Protein AF-0000000084727327 (afdb_homodimer)

Structure (mmCIF, N/CA/C/O backbone):
data_AF-0000000084727327-model_v1
#
loop_
_entity.id
_entity.type
_entity.pdbx_description
1 polymer 'acetate--CoA ligase'
#
loop_
_atom_site.group_PDB
_atom_site.id
_atom_site.type_symbol
_atom_site.label_atom_id
_atom_site.label_alt_id
_atom_site.label_comp_id
_atom_site.label_asym_id
_atom_site.label_entity_id
_atom_site.label_seq_id
_atom_site.pdbx_PDB_ins_code
_atom_site.Cartn_x
_atom_site.Cartn_y
_atom_site.Cartn_z
_atom_site.occupancy
_atom_site.B_iso_or_equiv
_atom_site.auth_seq_id
_atom_site.auth_comp_id
_atom_site.auth_asym_id
_atom_site.auth_atom_id
_atom_site.pdbx_PDB_model_num
ATOM 1 N N . MET A 1 1 ? -30.969 -32.688 -21.969 1 26.48 1 MET A N 1
ATOM 2 C CA . MET A 1 1 ? -30.719 -31.281 -22.281 1 26.48 1 MET A CA 1
ATOM 3 C C . MET A 1 1 ? -29.219 -30.969 -22.25 1 26.48 1 MET A C 1
ATOM 5 O O . MET A 1 1 ? -28.828 -29.812 -22.312 1 26.48 1 MET A O 1
ATOM 9 N N . THR A 1 2 ? -28.391 -31.812 -21.656 1 33.31 2 THR A N 1
ATOM 10 C CA . THR A 1 2 ? -27.016 -31.766 -21.156 1 33.31 2 THR A CA 1
ATOM 11 C C . THR A 1 2 ? -26.031 -31.672 -22.312 1 33.31 2 THR A C 1
ATOM 13 O O . THR A 1 2 ? -24.938 -31.125 -22.172 1 33.31 2 THR A O 1
ATOM 16 N N . GLY A 1 3 ? -26.312 -32.344 -23.406 1 40.28 3 GLY A N 1
ATOM 17 C CA . GLY A 1 3 ? -25.531 -32.406 -24.625 1 40.28 3 GLY A CA 1
ATOM 18 C C . GLY A 1 3 ? -25.484 -31.078 -25.375 1 40.28 3 GLY A C 1
ATOM 19 O O . GLY A 1 3 ? -24.688 -30.906 -26.281 1 40.28 3 GLY A O 1
ATOM 20 N N . GLU A 1 4 ? -26.484 -30.375 -25.219 1 42.56 4 GLU A N 1
ATOM 21 C CA . GLU A 1 4 ? -26.797 -29.188 -26.016 1 42.56 4 GLU A CA 1
ATOM 22 C C . GLU A 1 4 ? -25.938 -28 -25.609 1 42.56 4 GLU A C 1
ATOM 24 O O . GLU A 1 4 ? -25.672 -27.109 -26.422 1 42.56 4 GLU A O 1
ATOM 29 N N . TYR A 1 5 ? -25.438 -27.938 -24.406 1 49.84 5 TYR A N 1
ATOM 30 C CA . TYR A 1 5 ? -24.766 -26.766 -23.859 1 49.84 5 TYR A CA 1
ATOM 31 C C . TYR A 1 5 ? -23.312 -26.719 -24.312 1 49.84 5 TYR A C 1
ATOM 33 O O . TYR A 1 5 ? -22.641 -25.688 -24.172 1 49.84 5 TYR A O 1
ATOM 41 N N . ILE A 1 6 ? -22.781 -27.75 -24.859 1 64.31 6 ILE A N 1
ATOM 42 C CA . ILE A 1 6 ? -21.344 -27.812 -25.078 1 64.31 6 ILE A CA 1
ATOM 43 C C . ILE A 1 6 ? -21.016 -27.281 -26.469 1 64.31 6 ILE A C 1
ATOM 45 O O . ILE A 1 6 ? -19.875 -26.906 -26.75 1 64.31 6 ILE A O 1
ATOM 49 N N . ASP A 1 7 ? -22.094 -27.047 -27.266 1 74.69 7 ASP A N 1
ATOM 50 C CA . ASP A 1 7 ? -21.672 -26.797 -28.625 1 74.69 7 ASP A CA 1
ATOM 51 C C . ASP A 1 7 ? -21.859 -25.328 -29 1 74.69 7 ASP A C 1
ATOM 53 O O . ASP A 1 7 ? -21.5 -24.906 -30.109 1 74.69 7 ASP A O 1
ATOM 57 N N . GLU A 1 8 ? -22.312 -24.594 -28 1 87.69 8 GLU A N 1
ATOM 58 C CA . GLU A 1 8 ? -22.531 -23.203 -28.344 1 87.69 8 GLU A CA 1
ATOM 59 C C . GLU A 1 8 ? -21.625 -22.281 -27.531 1 87.69 8 GLU A C 1
ATOM 61 O O . GLU A 1 8 ? -21.266 -22.609 -26.391 1 87.69 8 GLU A O 1
ATOM 66 N N . VAL A 1 9 ? -21.344 -21.125 -28.172 1 94.06 9 VAL A N 1
ATOM 67 C CA . VAL A 1 9 ? -20.594 -20.078 -27.469 1 94.06 9 VAL A CA 1
ATOM 68 C C . VAL A 1 9 ? -21.422 -19.531 -26.312 1 94.06 9 VAL A C 1
ATOM 70 O O . VAL A 1 9 ? -22.578 -19.141 -26.5 1 94.06 9 VAL A O 1
ATOM 73 N N . ALA A 1 10 ? -20.859 -19.578 -25.172 1 95.06 10 ALA A N 1
ATOM 74 C CA . ALA A 1 10 ? -21.594 -19.172 -23.969 1 95.06 10 ALA A CA 1
ATOM 75 C C . ALA A 1 10 ? -21.188 -17.781 -23.516 1 95.06 10 ALA A C 1
ATOM 77 O O . ALA A 1 10 ? -21.891 -17.125 -22.75 1 95.06 10 ALA A O 1
ATOM 78 N N . TYR A 1 11 ? -20.062 -17.25 -23.984 1 96.56 11 TYR A N 1
ATOM 79 C CA . TYR A 1 11 ? -19.562 -15.93 -23.609 1 96.56 11 TYR A CA 1
ATOM 80 C C . TYR A 1 11 ? -18.891 -15.242 -24.781 1 96.56 11 TYR A C 1
ATOM 82 O O . TYR A 1 11 ? -18.078 -15.844 -25.484 1 96.56 11 TYR A O 1
ATOM 90 N N . GLU A 1 12 ? -19.281 -14.039 -25.031 1 97.06 12 GLU A N 1
ATOM 91 C CA . GLU A 1 12 ? -18.656 -13.141 -26 1 97.06 12 GLU A CA 1
ATOM 92 C C . GLU A 1 12 ? -18.266 -11.82 -25.359 1 97.06 12 GLU A C 1
ATOM 94 O O . GLU A 1 12 ? -19.109 -11.086 -24.844 1 97.06 12 GLU A O 1
ATOM 99 N N . PRO A 1 13 ? -17.016 -11.547 -25.344 1 97.5 13 PRO A N 1
ATOM 100 C CA . PRO A 1 13 ? -16.609 -10.281 -24.719 1 97.5 13 PRO A CA 1
ATOM 101 C C . PRO A 1 13 ? -17.141 -9.062 -25.469 1 97.5 13 PRO A C 1
ATOM 103 O O . PRO A 1 13 ? -17.234 -9.094 -26.703 1 97.5 13 PRO A O 1
ATOM 106 N N . SER A 1 14 ? -17.469 -7.988 -24.734 1 97.19 14 SER A N 1
ATOM 107 C CA . SER A 1 14 ? -17.859 -6.738 -25.375 1 97.19 14 SER A CA 1
ATOM 108 C C . SER A 1 14 ? -16.703 -6.102 -26.125 1 97.19 14 SER A C 1
ATOM 110 O O . SER A 1 14 ? -15.531 -6.375 -25.812 1 97.19 14 SER A O 1
ATOM 112 N N . ARG A 1 15 ? -16.984 -5.297 -27.188 1 95.81 15 ARG A N 1
ATOM 113 C CA . ARG A 1 15 ? -15.953 -4.582 -27.922 1 95.81 15 ARG A CA 1
ATOM 114 C C . ARG A 1 15 ? -15.141 -3.684 -27 1 95.81 15 ARG A C 1
ATOM 116 O O . ARG A 1 15 ? -13.922 -3.586 -27.125 1 95.81 15 ARG A O 1
ATOM 123 N N . GLU A 1 16 ? -15.844 -3.078 -26.047 1 97.38 16 GLU A N 1
ATOM 124 C CA . GLU A 1 16 ? -15.195 -2.201 -25.078 1 97.38 16 GLU A CA 1
ATOM 125 C C . GLU A 1 16 ? -14.188 -2.971 -24.234 1 97.38 16 GLU A C 1
ATOM 127 O O . GLU A 1 16 ? -13.062 -2.508 -24.016 1 97.38 16 GLU A O 1
ATOM 132 N N . PHE A 1 17 ? -14.578 -4.062 -23.75 1 97.5 17 PHE A N 1
ATOM 133 C CA . PHE A 1 17 ? -13.68 -4.898 -22.953 1 97.5 17 PHE A CA 1
ATOM 134 C C . PHE A 1 17 ? -12.484 -5.348 -23.797 1 97.5 17 PHE A C 1
ATOM 136 O O . PHE A 1 17 ? -11.336 -5.219 -23.359 1 97.5 17 PHE A O 1
ATOM 143 N N . VAL A 1 18 ? -12.719 -5.809 -25 1 98.06 18 VAL A N 1
ATOM 144 C CA . VAL A 1 18 ? -11.664 -6.293 -25.891 1 98.06 18 VAL A CA 1
ATOM 145 C C . VAL A 1 18 ? -10.625 -5.195 -26.109 1 98.06 18 VAL A C 1
ATOM 147 O O . VAL A 1 18 ? -9.422 -5.438 -25.953 1 98.06 18 VAL A O 1
ATOM 150 N N . GLU A 1 19 ? -11.055 -4.004 -26.344 1 98 19 GLU A N 1
ATOM 151 C CA . GLU A 1 19 ? -10.164 -2.896 -26.672 1 98 19 GLU A CA 1
ATOM 152 C C . GLU A 1 19 ? -9.398 -2.422 -25.438 1 98 19 GLU A C 1
ATOM 154 O O . GLU A 1 19 ? -8.398 -1.703 -25.547 1 98 19 GLU A O 1
ATOM 159 N N . SER A 1 20 ? -9.898 -2.854 -24.281 1 97.88 20 SER A N 1
ATOM 160 C CA . SER A 1 20 ? -9.242 -2.436 -23.047 1 97.88 20 SER A CA 1
ATOM 161 C C . SER A 1 20 ? -8.156 -3.422 -22.641 1 97.88 20 SER A C 1
ATOM 163 O O . SER A 1 20 ? -7.387 -3.156 -21.719 1 97.88 20 SER A O 1
ATOM 165 N N . THR A 1 21 ? -8.039 -4.531 -23.281 1 98.62 21 THR A N 1
ATOM 166 C CA . THR A 1 21 ? -7.176 -5.613 -22.812 1 98.62 21 THR A CA 1
ATOM 167 C C . THR A 1 21 ? -5.73 -5.375 -23.234 1 98.62 21 THR A C 1
ATOM 169 O O . THR A 1 21 ? -5.473 -4.715 -24.25 1 98.62 21 THR A O 1
ATOM 172 N N . ASN A 1 22 ? -4.789 -5.906 -22.5 1 98.75 22 ASN A N 1
ATOM 173 C CA . ASN A 1 22 ? -3.363 -5.848 -22.812 1 98.75 22 ASN A CA 1
ATOM 174 C C . ASN A 1 22 ? -3.055 -6.52 -24.156 1 98.75 22 ASN A C 1
ATOM 176 O O . ASN A 1 22 ? -2.215 -6.039 -24.922 1 98.75 22 ASN A O 1
ATOM 180 N N . VAL A 1 23 ? -3.727 -7.656 -24.406 1 98.62 23 VAL A N 1
ATOM 181 C CA . VAL A 1 23 ? -3.457 -8.398 -25.625 1 98.62 23 VAL A CA 1
ATOM 182 C C . VAL A 1 23 ? -3.896 -7.57 -26.844 1 98.62 23 VAL A C 1
ATOM 184 O O . VAL A 1 23 ? -3.229 -7.57 -27.875 1 98.62 23 VAL A O 1
ATOM 187 N N . TRP A 1 24 ? -5.031 -6.879 -26.734 1 98.44 24 TRP A N 1
ATOM 188 C CA . TRP A 1 24 ? -5.469 -5.988 -27.797 1 98.44 24 TRP A CA 1
ATOM 189 C C . TRP A 1 24 ? -4.43 -4.906 -28.062 1 98.44 24 TRP A C 1
ATOM 191 O O . TRP A 1 24 ? -4.113 -4.613 -29.219 1 98.44 24 TRP A O 1
ATOM 201 N N . GLU A 1 25 ? -3.912 -4.32 -27.047 1 98.56 25 GLU A N 1
ATOM 202 C CA . GLU A 1 25 ? -2.883 -3.297 -27.203 1 98.56 25 GLU A CA 1
ATOM 203 C C . GLU A 1 25 ? -1.65 -3.854 -27.906 1 98.56 25 GLU A C 1
ATOM 205 O O . GLU A 1 25 ? -1.056 -3.178 -28.75 1 98.56 25 GLU A O 1
ATOM 210 N N . PHE A 1 26 ? -1.253 -5.039 -27.484 1 98.31 26 PHE A N 1
ATOM 211 C CA . PHE A 1 26 ? -0.135 -5.703 -28.156 1 98.31 26 PHE A CA 1
ATOM 212 C C . PHE A 1 26 ? -0.417 -5.883 -29.641 1 98.31 26 PHE A C 1
ATOM 214 O O . PHE A 1 26 ? 0.44 -5.602 -30.484 1 98.31 26 PHE A O 1
ATOM 221 N N . MET A 1 27 ? -1.555 -6.367 -30 1 98.19 27 MET A N 1
ATOM 222 C CA . MET A 1 27 ? -1.951 -6.57 -31.391 1 98.19 27 MET A CA 1
ATOM 223 C C . MET A 1 27 ? -1.899 -5.258 -32.156 1 98.19 27 MET A C 1
ATOM 225 O O . MET A 1 27 ? -1.423 -5.219 -33.312 1 98.19 27 MET A O 1
ATOM 229 N N . GLN A 1 28 ? -2.355 -4.152 -31.516 1 98.12 28 GLN A N 1
ATOM 230 C CA . GLN A 1 28 ? -2.297 -2.844 -32.156 1 98.12 28 GLN A CA 1
ATOM 231 C C . GLN A 1 28 ? -0.853 -2.396 -32.375 1 98.12 28 GLN A C 1
ATOM 233 O O . GLN A 1 28 ? -0.509 -1.852 -33.406 1 98.12 28 GLN A O 1
ATOM 238 N N . THR A 1 29 ? -0.053 -2.67 -31.359 1 97.38 29 THR A N 1
ATOM 239 C CA . THR A 1 29 ? 1.346 -2.256 -31.391 1 97.38 29 THR A CA 1
ATOM 240 C C . THR A 1 29 ? 2.074 -2.914 -32.562 1 97.38 29 THR A C 1
ATOM 242 O O . THR A 1 29 ? 2.943 -2.299 -33.188 1 97.38 29 THR A O 1
ATOM 245 N N . TYR A 1 30 ? 1.73 -4.145 -32.906 1 95.25 30 TYR A N 1
ATOM 246 C CA . TYR A 1 30 ? 2.475 -4.887 -33.906 1 95.25 30 TYR A CA 1
ATOM 247 C C . TYR A 1 30 ? 1.617 -5.133 -35.125 1 95.25 30 TYR A C 1
ATOM 249 O O . TYR A 1 30 ? 1.926 -6.008 -35.938 1 95.25 30 TYR A O 1
ATOM 257 N N . ASP A 1 31 ? 0.525 -4.473 -35.281 1 95.44 31 ASP A N 1
ATOM 258 C CA . ASP A 1 31 ? -0.359 -4.496 -36.469 1 95.44 31 ASP A CA 1
ATOM 259 C C . ASP A 1 31 ? -0.875 -5.91 -36.719 1 95.44 31 ASP A C 1
ATOM 261 O O . ASP A 1 31 ? -0.746 -6.426 -37.844 1 95.44 31 ASP A O 1
ATOM 265 N N . ILE A 1 32 ? -1.374 -6.539 -35.688 1 95.38 32 ILE A N 1
ATOM 266 C CA . ILE A 1 32 ? -1.98 -7.863 -35.75 1 95.38 32 ILE A CA 1
ATOM 267 C C . ILE A 1 32 ? -3.502 -7.738 -35.75 1 95.38 32 ILE A C 1
ATOM 269 O O . ILE A 1 32 ? -4.07 -7.156 -34.812 1 95.38 32 ILE A O 1
ATOM 273 N N . ASP A 1 33 ? -4.168 -8.336 -36.656 1 93.5 33 ASP A N 1
ATOM 274 C CA . ASP A 1 33 ? -5.562 -8.016 -36.969 1 93.5 33 ASP A CA 1
ATOM 275 C C . ASP A 1 33 ? -6.508 -8.836 -36.094 1 93.5 33 ASP A C 1
ATOM 277 O O . ASP A 1 33 ? -7.59 -8.375 -35.719 1 93.5 33 ASP A O 1
ATOM 281 N N . ASP A 1 34 ? -6.145 -10.102 -35.906 1 93.69 34 ASP A N 1
ATOM 282 C CA . ASP A 1 34 ? -7.062 -10.969 -35.156 1 93.69 34 ASP A CA 1
ATOM 283 C C . ASP A 1 34 ? -6.305 -12.055 -34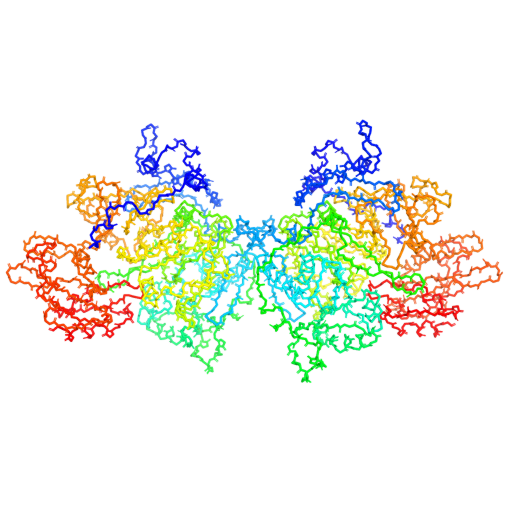.406 1 93.69 34 ASP A C 1
ATOM 285 O O . ASP A 1 34 ? -5.078 -12.117 -34.469 1 93.69 34 ASP A O 1
ATOM 289 N N . TYR A 1 35 ? -7.004 -12.797 -33.688 1 93.56 35 TYR A N 1
ATOM 290 C CA . TYR A 1 35 ? -6.434 -13.789 -32.781 1 93.56 35 TYR A CA 1
ATOM 291 C C . TYR A 1 35 ? -5.684 -14.867 -33.562 1 93.56 35 TYR A C 1
ATOM 293 O O . TYR A 1 35 ? -4.621 -15.32 -33.125 1 93.56 35 TYR A O 1
ATOM 301 N N . ASP A 1 36 ? -6.188 -15.336 -34.625 1 91.69 36 ASP A N 1
ATOM 302 C CA . ASP A 1 36 ? -5.535 -16.375 -35.438 1 91.69 36 ASP A CA 1
ATOM 303 C C . ASP A 1 36 ? -4.168 -15.906 -35.906 1 91.69 36 ASP A C 1
ATOM 305 O O . ASP A 1 36 ? -3.188 -16.656 -35.844 1 91.69 36 ASP A O 1
ATOM 309 N N . GLU A 1 37 ? -4.176 -14.742 -36.375 1 93.12 37 GLU A N 1
ATOM 310 C CA . GLU A 1 37 ? -2.902 -14.172 -36.812 1 93.12 37 GLU A CA 1
ATOM 311 C C . GLU A 1 37 ? -1.939 -14.016 -35.656 1 93.12 37 GLU A C 1
ATOM 313 O O . GLU A 1 37 ? -0.729 -14.188 -35.812 1 93.12 37 GLU A O 1
ATOM 318 N N . LEU A 1 38 ? -2.467 -13.57 -34.531 1 95.44 38 LEU A N 1
ATOM 319 C CA . LEU A 1 38 ? -1.65 -13.422 -33.312 1 95.44 38 LEU A CA 1
ATOM 320 C C . LEU A 1 38 ? -0.938 -14.727 -33 1 95.44 38 LEU A C 1
ATOM 322 O O . LEU A 1 38 ? 0.273 -14.742 -32.75 1 95.44 38 LEU A O 1
ATOM 326 N N . ILE A 1 39 ? -1.639 -15.836 -33 1 93.56 39 ILE A N 1
ATOM 327 C CA . ILE A 1 39 ? -1.062 -17.141 -32.719 1 93.56 39 ILE A CA 1
ATOM 328 C C . ILE A 1 39 ? -0.025 -17.516 -33.75 1 93.56 39 ILE A C 1
ATOM 330 O O . ILE A 1 39 ? 1.078 -17.953 -33.438 1 93.56 39 ILE A O 1
ATOM 334 N N . GLU A 1 40 ? -0.378 -17.281 -34.969 1 90.88 40 GLU A N 1
ATOM 335 C CA . GLU A 1 40 ? 0.541 -17.594 -36.062 1 90.88 40 GLU A CA 1
ATOM 336 C C . GLU A 1 40 ? 1.832 -16.797 -35.938 1 90.88 40 GLU A C 1
ATOM 338 O O . GLU A 1 40 ? 2.926 -17.344 -36.094 1 90.88 40 GLU A O 1
ATOM 343 N N . ARG A 1 41 ? 1.688 -15.531 -35.625 1 91.75 41 ARG A N 1
ATOM 344 C CA . ARG A 1 41 ? 2.83 -14.625 -35.531 1 91.75 41 ARG A CA 1
ATOM 345 C C . ARG A 1 41 ? 3.736 -14.984 -34.375 1 91.75 41 ARG A C 1
ATOM 347 O O . ARG A 1 41 ? 4.953 -14.781 -34.438 1 91.75 41 ARG A O 1
ATOM 354 N N . THR A 1 42 ? 3.145 -15.531 -33.344 1 94.5 42 THR A N 1
ATOM 355 C CA . THR A 1 42 ? 3.93 -15.781 -32.156 1 94.5 42 THR A CA 1
ATOM 356 C C . THR A 1 42 ? 4.453 -17.219 -32.156 1 94.5 42 THR A C 1
ATOM 358 O O . THR A 1 42 ? 5.219 -17.594 -31.25 1 94.5 42 THR A O 1
ATOM 361 N N . THR A 1 43 ? 4.109 -18.109 -33.125 1 91.5 43 THR A N 1
ATOM 362 C CA . THR A 1 43 ? 4.496 -19.516 -33.031 1 91.5 43 THR A CA 1
ATOM 363 C C . THR A 1 43 ? 5.078 -20.016 -34.344 1 91.5 43 THR A C 1
ATOM 365 O O . THR A 1 43 ? 5.766 -21.031 -34.375 1 91.5 43 THR A O 1
ATOM 368 N N . SER A 1 44 ? 4.73 -19.406 -35.406 1 82.12 44 SER A N 1
ATOM 369 C CA . SER A 1 44 ? 5.117 -19.906 -36.719 1 82.12 44 SER A CA 1
ATOM 370 C C . SER A 1 44 ? 6.156 -19.016 -37.375 1 82.12 44 SER A C 1
ATOM 372 O O . SER A 1 44 ? 6.492 -17.953 -36.875 1 82.12 44 SER A O 1
ATOM 374 N N . ASP A 1 45 ? 6.711 -19.688 -38.438 1 75.94 45 ASP A N 1
ATOM 375 C CA . ASP A 1 45 ? 7.613 -18.891 -39.25 1 75.94 45 ASP A CA 1
ATOM 376 C C . ASP A 1 45 ? 6.844 -17.812 -40 1 75.94 45 ASP A C 1
ATOM 378 O O . ASP A 1 45 ? 5.73 -18.047 -40.5 1 75.94 45 ASP A O 1
ATOM 382 N N . VAL A 1 46 ? 7.289 -16.609 -39.688 1 63.16 46 VAL A N 1
ATOM 383 C CA . VAL A 1 46 ? 6.672 -15.5 -40.406 1 63.16 46 VAL A CA 1
ATOM 384 C C . VAL A 1 46 ? 7.449 -15.219 -41.688 1 63.16 46 VAL A C 1
ATOM 386 O O . VAL A 1 46 ? 8.68 -15.141 -41.688 1 63.16 46 VAL A O 1
ATOM 389 N N . ASP A 1 47 ? 6.715 -15.266 -42.75 1 60.53 47 ASP A N 1
ATOM 390 C CA . ASP A 1 47 ? 7.352 -15.008 -44.031 1 60.53 47 ASP A CA 1
ATOM 391 C C . ASP A 1 47 ? 8.156 -13.711 -44 1 60.53 47 ASP A C 1
ATOM 393 O O . ASP A 1 47 ? 7.66 -12.68 -43.562 1 60.53 47 ASP A O 1
ATOM 397 N N . GLY A 1 48 ? 9.367 -13.758 -44.375 1 58.03 48 GLY A N 1
ATOM 398 C CA . GLY A 1 48 ? 10.234 -12.594 -44.5 1 58.03 48 GLY A CA 1
ATOM 399 C C . GLY A 1 48 ? 10.969 -12.281 -43.219 1 58.03 48 GLY A C 1
ATOM 400 O O . GLY A 1 48 ? 11.781 -11.352 -43.156 1 58.03 48 GLY A O 1
ATOM 401 N N . VAL A 1 49 ? 10.516 -13.047 -42.125 1 58.91 49 VAL A N 1
ATOM 402 C CA . VAL A 1 49 ? 11.227 -12.82 -40.875 1 58.91 49 VAL A CA 1
ATOM 403 C C . VAL A 1 49 ? 12.164 -13.984 -40.594 1 58.91 49 VAL A C 1
ATOM 405 O O . VAL A 1 49 ? 11.75 -15.148 -40.625 1 58.91 49 VAL A O 1
ATOM 408 N N . GLU A 1 50 ? 13.5 -13.688 -40.688 1 57.34 50 GLU A N 1
ATOM 409 C CA . GLU A 1 50 ? 14.539 -14.688 -40.469 1 57.34 50 GLU A CA 1
ATOM 410 C C . GLU A 1 50 ? 14.297 -15.484 -39.188 1 57.34 50 GLU A C 1
ATOM 412 O O . GLU A 1 50 ? 14.492 -16.703 -39.156 1 57.34 50 GLU A O 1
ATOM 417 N N . GLU A 1 51 ? 13.711 -14.773 -38.25 1 67 51 GLU A N 1
ATOM 418 C CA . GLU A 1 51 ? 13.523 -15.438 -36.969 1 67 51 GLU A CA 1
ATOM 419 C C . GLU A 1 51 ? 12.156 -16.125 -36.906 1 67 51 GLU A C 1
ATOM 421 O O . GLU A 1 51 ? 11.188 -15.641 -37.5 1 67 51 GLU A O 1
ATOM 426 N N . SER A 1 52 ? 12.117 -17.344 -36.375 1 83.12 52 SER A N 1
ATOM 427 C CA . SER A 1 52 ? 10.828 -17.984 -36.156 1 83.12 52 SER A CA 1
ATOM 428 C C . SER A 1 52 ? 9.914 -17.109 -35.312 1 83.12 52 SER A C 1
ATOM 430 O O . SER A 1 52 ? 10.383 -16.203 -34.594 1 83.12 52 SER A O 1
ATOM 432 N N . GLY A 1 53 ? 8.664 -17.156 -35.5 1 89.81 53 GLY A N 1
ATOM 433 C CA . GLY A 1 53 ? 7.699 -16.438 -34.656 1 89.81 53 GLY A CA 1
ATOM 434 C C . GLY A 1 53 ? 7.953 -16.609 -33.156 1 89.81 53 GLY A C 1
ATOM 435 O O . GLY A 1 53 ? 7.848 -15.656 -32.406 1 89.81 53 GLY A O 1
ATOM 436 N N . VAL A 1 54 ? 8.383 -17.812 -32.812 1 93.19 54 VAL A N 1
ATOM 437 C CA . VAL A 1 54 ? 8.68 -18.109 -31.422 1 93.19 54 VAL A CA 1
ATOM 438 C C . VAL A 1 54 ? 9.859 -17.266 -30.938 1 93.19 54 VAL A C 1
ATOM 440 O O . VAL A 1 54 ? 9.797 -16.641 -29.875 1 93.19 54 VAL A O 1
ATOM 443 N N . GLU A 1 55 ? 10.945 -17.172 -31.688 1 93.19 55 GLU A N 1
ATOM 444 C CA . GLU A 1 55 ? 12.117 -16.391 -31.312 1 93.19 55 GLU A CA 1
ATOM 445 C C . GLU A 1 55 ? 11.789 -14.891 -31.266 1 93.19 55 GLU A C 1
ATOM 447 O O . GLU A 1 55 ? 12.203 -14.188 -30.344 1 93.19 55 GLU A O 1
ATOM 452 N N . TRP A 1 56 ? 11.086 -14.477 -32.312 1 93.69 56 TRP A N 1
ATOM 453 C CA . TRP A 1 56 ? 10.688 -13.078 -32.344 1 93.69 56 TRP A CA 1
ATOM 454 C C . TRP A 1 56 ? 9.883 -12.711 -31.094 1 93.69 56 TRP A C 1
ATOM 456 O O . TRP A 1 56 ? 10.148 -11.695 -30.438 1 93.69 56 TRP A O 1
ATOM 466 N N . PHE A 1 57 ? 8.898 -13.43 -30.766 1 96.25 57 PHE A N 1
ATOM 467 C CA . PHE A 1 57 ? 7.98 -13.125 -29.672 1 96.25 57 PHE A CA 1
ATOM 468 C C . PHE A 1 57 ? 8.719 -13.055 -28.344 1 96.25 57 PHE A C 1
ATOM 470 O O . PHE A 1 57 ? 8.586 -12.078 -27.609 1 96.25 57 PHE A O 1
ATOM 477 N N . TRP A 1 58 ? 9.508 -14.055 -28.094 1 97 58 TRP A N 1
ATOM 478 C CA . TRP A 1 58 ? 10.172 -14.141 -26.797 1 97 58 TRP A CA 1
ATOM 479 C C . TRP A 1 58 ? 11.297 -13.125 -26.703 1 97 58 TRP A C 1
ATOM 481 O O . TRP A 1 58 ? 11.719 -12.758 -25.594 1 97 58 TRP A O 1
ATOM 491 N N . ASP A 1 59 ? 11.805 -12.711 -27.812 1 95.5 59 ASP A N 1
ATOM 492 C CA . ASP A 1 59 ? 12.766 -11.609 -27.812 1 95.5 59 ASP A CA 1
ATOM 493 C C . ASP A 1 59 ? 12.07 -10.281 -27.531 1 95.5 59 ASP A C 1
ATOM 495 O O . ASP A 1 59 ? 12.492 -9.531 -26.641 1 95.5 59 ASP A O 1
ATOM 499 N N . GLU A 1 60 ? 10.984 -10.023 -28.25 1 95.25 60 GLU A N 1
ATOM 500 C CA . GLU A 1 60 ? 10.227 -8.781 -28.125 1 95.25 60 GLU A CA 1
ATOM 501 C C . GLU A 1 60 ? 9.633 -8.625 -26.734 1 95.25 60 GLU A C 1
ATOM 503 O O . GLU A 1 60 ? 9.5 -7.504 -26.234 1 95.25 60 GLU A O 1
ATOM 508 N N . LEU A 1 61 ? 9.312 -9.703 -26.141 1 97.25 61 LEU A N 1
ATOM 509 C CA . LEU A 1 61 ? 8.602 -9.688 -24.859 1 97.25 61 LEU A CA 1
ATOM 510 C C . LEU A 1 61 ? 9.469 -9.086 -23.766 1 97.25 61 LEU A C 1
ATOM 512 O O . LEU A 1 61 ? 8.961 -8.461 -22.828 1 97.25 61 LEU A O 1
ATOM 516 N N . VAL A 1 62 ? 10.797 -9.297 -23.812 1 98.25 62 VAL A N 1
ATOM 517 C CA . VAL A 1 62 ? 11.711 -8.805 -22.797 1 98.25 62 VAL A CA 1
ATOM 518 C C . VAL A 1 62 ? 11.57 -7.293 -22.656 1 98.25 62 VAL A C 1
ATOM 520 O O . VAL A 1 62 ? 11.352 -6.781 -21.562 1 98.25 62 VAL A O 1
ATOM 523 N N . ASP A 1 63 ? 11.523 -6.598 -23.781 1 97.75 63 ASP A N 1
ATOM 524 C CA . ASP A 1 63 ? 11.398 -5.145 -23.766 1 97.75 63 ASP A CA 1
ATOM 525 C C . ASP A 1 63 ? 9.945 -4.727 -23.547 1 97.75 63 ASP A C 1
ATOM 527 O O . ASP A 1 63 ? 9.664 -3.771 -22.828 1 97.75 63 ASP A O 1
ATOM 531 N N . TYR A 1 64 ? 9.07 -5.453 -24.234 1 98 64 TYR A N 1
ATOM 532 C CA . TYR A 1 64 ? 7.664 -5.062 -24.188 1 98 64 TYR A CA 1
ATOM 533 C C . TYR A 1 64 ? 7.129 -5.109 -22.766 1 98 64 TYR A C 1
ATOM 535 O O . TYR A 1 64 ? 6.332 -4.258 -22.359 1 98 64 TYR A O 1
ATOM 543 N N . LEU A 1 65 ? 7.578 -6.125 -22.031 1 98.69 65 LEU A N 1
ATOM 544 C CA . LEU A 1 65 ? 7.09 -6.277 -20.672 1 98.69 65 LEU A CA 1
ATOM 545 C C . LEU A 1 65 ? 8.039 -5.617 -19.672 1 98.69 65 LEU A C 1
ATOM 547 O O . LEU A 1 65 ? 7.84 -5.715 -18.453 1 98.69 65 LEU A O 1
ATOM 551 N N . ASP A 1 66 ? 9.07 -5.035 -20.156 1 98.38 66 ASP A N 1
ATOM 552 C CA . ASP A 1 66 ? 10.039 -4.32 -19.328 1 98.38 66 ASP A CA 1
ATOM 553 C C . ASP A 1 66 ? 10.688 -5.258 -18.312 1 98.38 66 ASP A C 1
ATOM 555 O O . ASP A 1 66 ? 10.727 -4.953 -17.125 1 98.38 66 ASP A O 1
ATOM 559 N N . ILE A 1 67 ? 11.086 -6.457 -18.719 1 98.81 67 ILE A N 1
ATOM 560 C CA . ILE A 1 67 ? 11.867 -7.363 -17.891 1 98.81 67 ILE A CA 1
ATOM 561 C C . ILE A 1 67 ? 13.336 -6.957 -17.922 1 98.81 67 ILE A C 1
ATOM 563 O O . ILE A 1 67 ? 13.945 -6.898 -18.984 1 98.81 67 ILE A O 1
ATOM 567 N N . GLU A 1 68 ? 13.914 -6.738 -16.75 1 98.75 68 GLU A N 1
ATOM 568 C CA . GLU A 1 68 ? 15.266 -6.18 -16.703 1 98.75 68 GLU A CA 1
ATOM 569 C C . GLU A 1 68 ? 16.312 -7.281 -16.609 1 98.75 68 GLU A C 1
ATOM 571 O O . GLU A 1 68 ? 16.188 -8.188 -15.773 1 98.75 68 GLU A O 1
ATOM 576 N N . PHE A 1 69 ? 17.266 -7.234 -17.453 1 98.75 69 PHE A N 1
ATOM 577 C CA . PHE A 1 69 ? 18.484 -8.023 -17.391 1 98.75 69 PHE A CA 1
ATOM 578 C C . PHE A 1 69 ? 19.641 -7.18 -16.859 1 98.75 69 PHE A C 1
ATOM 580 O O . PHE A 1 69 ? 19.766 -6 -17.188 1 98.75 69 PHE A O 1
ATOM 587 N N . TYR A 1 70 ? 20.406 -7.777 -15.93 1 98.5 70 TYR A N 1
ATOM 588 C CA . TYR A 1 70 ? 21.641 -7.113 -15.508 1 98.5 70 TYR A CA 1
ATOM 589 C C . TYR A 1 70 ? 22.625 -7.023 -16.656 1 98.5 70 TYR A C 1
ATOM 591 O O . TYR A 1 70 ? 23.281 -5.996 -16.844 1 98.5 70 TYR A O 1
ATOM 599 N N . GLU A 1 71 ? 22.812 -8.148 -17.328 1 98.44 71 GLU A N 1
ATOM 600 C CA . GLU A 1 71 ? 23.625 -8.25 -18.531 1 98.44 71 GLU A CA 1
ATOM 601 C C . GLU A 1 71 ? 22.781 -8.703 -19.734 1 98.44 71 GLU A C 1
ATOM 603 O O . GLU A 1 71 ? 22.031 -9.672 -19.625 1 98.44 71 GLU A O 1
ATOM 608 N N . ASP A 1 72 ? 22.953 -8.086 -20.812 1 97.94 72 ASP A N 1
ATOM 609 C CA . ASP A 1 72 ? 22.203 -8.43 -22.016 1 97.94 72 ASP A CA 1
ATOM 610 C C . ASP A 1 72 ? 22.594 -9.812 -22.531 1 97.94 72 ASP A C 1
ATOM 612 O O . ASP A 1 72 ? 23.734 -10.25 -22.344 1 97.94 72 ASP A O 1
ATOM 616 N N . TYR A 1 73 ? 21.672 -10.508 -23.094 1 98.25 73 TYR A N 1
ATOM 617 C CA . TYR A 1 73 ? 21.938 -11.812 -23.672 1 98.25 73 TYR A CA 1
ATOM 618 C C . TYR A 1 73 ? 22.5 -11.68 -25.094 1 98.25 73 TYR A C 1
ATOM 620 O O . TYR A 1 73 ? 22.266 -10.664 -25.75 1 98.25 73 TYR A O 1
ATOM 628 N N . ASP A 1 74 ? 23.234 -12.703 -25.547 1 96.56 74 ASP A N 1
ATOM 629 C CA . ASP A 1 74 ? 23.891 -12.695 -26.859 1 96.56 74 ASP A CA 1
ATOM 630 C C . ASP A 1 74 ? 22.875 -12.961 -27.984 1 96.56 74 ASP A C 1
ATOM 632 O O . ASP A 1 74 ? 22.984 -12.375 -29.062 1 96.56 74 ASP A O 1
ATOM 636 N N . ARG A 1 75 ? 22.016 -13.867 -27.734 1 94.88 75 ARG A N 1
ATOM 637 C CA . ARG A 1 75 ? 20.922 -14.25 -28.625 1 94.88 75 ARG A CA 1
ATOM 638 C C . ARG A 1 75 ? 19.75 -14.812 -27.828 1 94.88 75 ARG A C 1
ATOM 640 O O . ARG A 1 75 ? 19.906 -15.195 -26.656 1 94.88 75 ARG A O 1
ATOM 647 N N . VAL A 1 76 ? 18.656 -14.883 -28.469 1 94.81 76 VAL A N 1
ATOM 648 C CA . VAL A 1 76 ? 17.438 -15.258 -27.75 1 94.81 76 VAL A CA 1
ATOM 649 C C . VAL A 1 76 ? 17.438 -16.766 -27.484 1 94.81 76 VAL A C 1
ATOM 651 O O . VAL A 1 76 ? 16.938 -17.219 -26.453 1 94.81 76 VAL A O 1
ATOM 654 N N . ARG A 1 77 ? 17.938 -17.516 -28.422 1 94.38 77 ARG A N 1
ATOM 655 C CA . ARG A 1 77 ? 17.844 -18.969 -28.328 1 94.38 77 ARG A CA 1
ATOM 656 C C . ARG A 1 77 ? 19.047 -19.641 -28.984 1 94.38 77 ARG A C 1
ATOM 658 O O . ARG A 1 77 ? 19.562 -19.141 -29.984 1 94.38 77 ARG A O 1
ATOM 665 N N . ASN A 1 78 ? 19.609 -20.641 -28.344 1 94.62 78 ASN A N 1
ATOM 666 C CA . ASN A 1 78 ? 20.625 -21.547 -28.891 1 94.62 78 ASN A CA 1
ATOM 667 C C . ASN A 1 78 ? 20.141 -22.984 -28.906 1 94.62 78 ASN A C 1
ATOM 669 O O . ASN A 1 78 ? 20 -23.609 -27.844 1 94.62 78 ASN A O 1
ATOM 673 N N . ASP A 1 79 ? 19.891 -23.641 -30.062 1 91.5 79 ASP A N 1
ATOM 674 C CA . ASP A 1 79 ? 19.344 -24.984 -30.188 1 91.5 79 ASP A CA 1
ATOM 675 C C . ASP A 1 79 ? 20.406 -25.953 -30.719 1 91.5 79 ASP A C 1
ATOM 677 O O . ASP A 1 79 ? 20.062 -26.938 -31.391 1 91.5 79 ASP A O 1
ATOM 681 N N . GLU A 1 80 ? 21.594 -25.656 -30.469 1 92.56 80 GLU A N 1
ATOM 682 C CA . GLU A 1 80 ? 22.672 -26.484 -31 1 92.56 80 GLU A CA 1
ATOM 683 C C . GLU A 1 80 ? 22.547 -27.922 -30.547 1 92.56 80 GLU A C 1
ATOM 685 O O . GLU A 1 80 ? 22.938 -28.859 -31.266 1 92.56 80 GLU A O 1
ATOM 690 N N . GLN A 1 81 ? 22 -28.188 -29.453 1 91.81 81 GLN A N 1
ATOM 691 C CA . GLN A 1 81 ? 21.875 -29.531 -28.922 1 91.81 81 GLN A CA 1
ATOM 692 C C . GLN A 1 81 ? 20.5 -30.109 -29.172 1 91.81 81 GLN A C 1
ATOM 694 O O . GLN A 1 81 ? 20.109 -31.109 -28.562 1 91.81 81 GLN A O 1
ATOM 699 N N . GLY A 1 82 ? 19.719 -29.422 -30.031 1 89.56 82 GLY A N 1
ATOM 700 C CA . GLY A 1 82 ? 18.375 -29.875 -30.344 1 89.56 82 GLY A CA 1
ATOM 701 C C . GLY A 1 82 ? 17.312 -29.172 -29.531 1 89.56 82 GLY A C 1
ATOM 702 O O . GLY A 1 82 ? 17.609 -28.484 -28.547 1 89.56 82 GLY A O 1
ATOM 703 N N . PRO A 1 83 ? 16.062 -29.312 -29.969 1 89.88 83 PRO A N 1
ATOM 704 C CA . PRO A 1 83 ? 14.969 -28.641 -29.281 1 89.88 83 PRO A CA 1
ATOM 705 C C . PRO A 1 83 ? 14.766 -29.172 -27.859 1 89.88 83 PRO A C 1
ATOM 707 O O . PRO A 1 83 ? 14.141 -28.5 -27.031 1 89.88 83 PRO A O 1
ATOM 710 N N . GLN A 1 84 ? 15.305 -30.375 -27.531 1 93.69 84 GLN A N 1
ATOM 711 C CA . GLN A 1 84 ? 15.195 -30.984 -26.203 1 93.69 84 GLN A CA 1
ATOM 712 C C . GLN A 1 84 ? 16 -30.188 -25.188 1 93.69 84 GLN A C 1
ATOM 714 O O . GLN A 1 84 ? 15.711 -30.234 -23.984 1 93.69 84 GLN A O 1
ATOM 719 N N . PHE A 1 85 ? 17.062 -29.516 -25.719 1 95.5 85 PHE A N 1
ATOM 720 C CA . PHE A 1 85 ? 17.984 -28.844 -24.812 1 95.5 85 PHE A CA 1
ATOM 721 C C . PHE A 1 85 ? 18.25 -27.406 -25.266 1 95.5 85 PHE A C 1
ATOM 723 O O . PHE A 1 85 ? 19.391 -26.953 -25.25 1 95.5 85 PHE A O 1
ATOM 730 N N . SER A 1 86 ? 17.172 -26.734 -25.719 1 94.06 86 SER A N 1
ATOM 731 C CA . SER A 1 86 ? 17.281 -25.344 -26.125 1 94.06 86 SER A CA 1
ATOM 732 C C . SER A 1 86 ? 17.734 -24.469 -24.953 1 94.06 86 SER A C 1
ATOM 734 O O . SER A 1 86 ? 17.188 -24.547 -23.859 1 94.06 86 SER A O 1
ATOM 736 N N . GLU A 1 87 ? 18.75 -23.672 -25.188 1 95.81 87 GLU A N 1
ATOM 737 C CA . GLU A 1 87 ? 19.172 -22.656 -24.234 1 95.81 87 GLU A CA 1
ATOM 738 C C . GLU A 1 87 ? 18.578 -21.297 -24.562 1 95.81 87 GLU A C 1
ATOM 740 O O . GLU A 1 87 ? 18.797 -20.766 -25.641 1 95.81 87 GLU A O 1
ATOM 745 N N . TRP A 1 88 ? 17.844 -20.75 -23.672 1 97.31 88 TRP A N 1
ATOM 746 C CA . TRP A 1 88 ? 17.203 -19.453 -23.891 1 97.31 88 TRP A CA 1
ATOM 747 C C . TRP A 1 88 ? 18 -18.344 -23.203 1 97.31 88 TRP A C 1
ATOM 749 O O . TRP A 1 88 ? 18.406 -18.484 -22.047 1 97.31 88 TRP A O 1
ATOM 759 N N . TYR A 1 89 ? 18.312 -17.25 -23.953 1 98.19 89 TYR A N 1
ATOM 760 C CA . TYR A 1 89 ? 18.969 -16.016 -23.547 1 98.19 89 TYR A CA 1
ATOM 761 C C . TYR A 1 89 ? 20.406 -16.281 -23.078 1 98.19 89 TYR A C 1
ATOM 763 O O . TYR A 1 89 ? 20.812 -15.836 -22.016 1 98.19 89 TYR A O 1
ATOM 771 N N . PRO A 1 90 ? 21.141 -17.141 -23.875 1 97.81 90 PRO A N 1
ATOM 772 C CA . PRO A 1 90 ? 22.531 -17.391 -23.484 1 97.81 90 PRO A CA 1
ATOM 773 C C . PRO A 1 90 ? 23.328 -16.094 -23.344 1 97.81 90 PRO A C 1
ATOM 775 O O . PRO A 1 90 ? 23.188 -15.18 -24.141 1 97.81 90 PRO A O 1
ATOM 778 N N . GLY A 1 91 ? 24.078 -16.016 -22.297 1 98.06 91 GLY A N 1
ATOM 779 C CA . GLY A 1 91 ? 24.906 -14.844 -22.031 1 98.06 91 GLY A CA 1
ATOM 780 C C . GLY A 1 91 ? 24.203 -13.812 -21.156 1 98.06 91 GLY A C 1
ATOM 781 O O . GLY A 1 91 ? 24.859 -12.93 -20.594 1 98.06 91 GLY A O 1
ATOM 782 N N . GLY A 1 92 ? 22.891 -13.852 -21.109 1 98.62 92 GLY A N 1
ATOM 783 C CA . GLY A 1 92 ? 22.156 -12.922 -20.281 1 98.62 92 GLY A CA 1
ATOM 784 C C . GLY A 1 92 ? 22.188 -13.266 -18.797 1 98.62 92 GLY A C 1
ATOM 785 O O . GLY A 1 92 ? 22.359 -14.43 -18.438 1 98.62 92 GLY A O 1
ATOM 786 N N . GLU A 1 93 ? 22.125 -12.211 -17.953 1 98.81 93 GLU A N 1
ATOM 787 C CA . GLU A 1 93 ? 22.031 -12.414 -16.516 1 98.81 93 GLU A CA 1
ATOM 788 C C . GLU A 1 93 ? 20.844 -11.664 -15.93 1 98.81 93 GLU A C 1
ATOM 790 O O . GLU A 1 93 ? 20.531 -10.539 -16.344 1 98.81 93 GLU A O 1
ATOM 795 N N . LEU A 1 94 ? 20.141 -12.258 -15.109 1 98.81 94 LEU A N 1
ATOM 796 C CA . LEU A 1 94 ? 19.016 -11.648 -14.406 1 98.81 94 LEU A CA 1
ATOM 797 C C . LEU A 1 94 ? 18.75 -12.367 -13.086 1 98.81 94 LEU A C 1
ATOM 799 O O . LEU A 1 94 ? 19.453 -13.328 -12.742 1 98.81 94 LEU A O 1
ATOM 803 N N . ASN A 1 95 ? 17.859 -11.922 -12.328 1 98.94 95 ASN A N 1
ATOM 804 C CA . ASN A 1 95 ? 17.344 -12.539 -11.117 1 98.94 95 ASN A CA 1
ATOM 805 C C . ASN A 1 95 ? 15.852 -12.273 -10.938 1 98.94 95 ASN A C 1
ATOM 807 O O . ASN A 1 95 ? 15.422 -11.117 -10.945 1 98.94 95 ASN A O 1
ATOM 811 N N . ILE A 1 96 ? 15.094 -13.273 -10.758 1 98.94 96 ILE A N 1
ATOM 812 C CA . ILE A 1 96 ? 13.648 -13.133 -10.602 1 98.94 96 ILE A CA 1
ATOM 813 C C . ILE A 1 96 ? 13.344 -12.156 -9.469 1 98.94 96 ILE A C 1
ATOM 815 O O . ILE A 1 96 ? 12.438 -11.328 -9.586 1 98.94 96 ILE A O 1
ATOM 819 N N . ALA A 1 97 ? 14.094 -12.211 -8.375 1 98.94 97 ALA A N 1
ATOM 820 C CA . ALA A 1 97 ? 13.836 -11.375 -7.207 1 98.94 97 ALA A CA 1
ATOM 821 C C . ALA A 1 97 ? 14 -9.898 -7.539 1 98.94 97 ALA A C 1
ATOM 823 O O . ALA A 1 97 ? 13.297 -9.047 -7 1 98.94 97 ALA A O 1
ATOM 824 N N . HIS A 1 98 ? 14.938 -9.555 -8.414 1 98.88 98 HIS A N 1
ATOM 825 C CA . HIS A 1 98 ? 15.102 -8.172 -8.836 1 98.88 98 HIS A CA 1
ATOM 826 C C . HIS A 1 98 ? 13.852 -7.668 -9.555 1 98.88 98 HIS A C 1
ATOM 828 O O . HIS A 1 98 ? 13.352 -6.578 -9.25 1 98.88 98 HIS A O 1
ATOM 834 N N . ASN A 1 99 ? 13.305 -8.477 -10.461 1 98.88 99 ASN A N 1
ATOM 835 C CA . ASN A 1 99 ? 12.188 -8.078 -11.312 1 98.88 99 ASN A CA 1
ATOM 836 C C . ASN A 1 99 ? 10.859 -8.156 -10.562 1 98.88 99 ASN A C 1
ATOM 838 O O . ASN A 1 99 ? 9.875 -7.547 -10.984 1 98.88 99 ASN A O 1
ATOM 842 N N . THR A 1 100 ? 10.828 -8.891 -9.43 1 98.88 100 THR A N 1
ATOM 843 C CA . THR A 1 100 ? 9.562 -9.086 -8.742 1 98.88 100 THR A CA 1
ATOM 844 C C . THR A 1 100 ? 9.508 -8.273 -7.449 1 98.88 100 THR A C 1
ATOM 846 O O . THR A 1 100 ? 8.43 -8.023 -6.906 1 98.88 100 THR A O 1
ATOM 849 N N . VAL A 1 101 ? 10.664 -7.879 -6.875 1 98.62 101 VAL A N 1
ATOM 850 C CA . VAL A 1 101 ? 10.578 -7.227 -5.574 1 98.62 101 VAL A CA 1
ATOM 851 C C . VAL A 1 101 ? 11.578 -6.07 -5.508 1 98.62 101 VAL A C 1
ATOM 853 O O . VAL A 1 101 ? 11.203 -4.934 -5.211 1 98.62 101 VAL A O 1
ATOM 856 N N . ASP A 1 102 ? 12.852 -6.227 -5.871 1 98.69 102 ASP A N 1
ATOM 857 C CA . ASP A 1 102 ? 13.891 -5.23 -5.617 1 98.69 102 ASP A CA 1
ATOM 858 C C . ASP A 1 102 ? 13.578 -3.918 -6.332 1 98.69 102 ASP A C 1
ATOM 860 O O . ASP A 1 102 ? 13.586 -2.852 -5.715 1 98.69 102 ASP A O 1
ATOM 864 N N . ARG A 1 103 ? 13.297 -3.961 -7.578 1 98.5 103 ARG A N 1
ATOM 865 C CA . ARG A 1 103 ? 13.117 -2.732 -8.344 1 98.5 103 ARG A CA 1
ATOM 866 C C . ARG A 1 103 ? 11.852 -1.999 -7.914 1 98.5 103 ARG A C 1
ATOM 868 O O . ARG A 1 103 ? 11.789 -0.769 -7.977 1 98.5 103 ARG A O 1
ATOM 875 N N . TRP A 1 104 ? 10.867 -2.717 -7.438 1 98.62 104 TRP A N 1
ATOM 876 C CA . TRP A 1 104 ? 9.602 -2.131 -7.016 1 98.62 104 TRP A CA 1
ATOM 877 C C . TRP A 1 104 ? 9.727 -1.49 -5.637 1 98.62 104 TRP A C 1
ATOM 879 O O . TRP A 1 104 ? 8.875 -0.698 -5.23 1 98.62 104 TRP A O 1
ATOM 889 N N . ALA A 1 105 ? 10.75 -1.883 -4.867 1 98.31 105 ALA A N 1
ATOM 890 C CA . ALA A 1 105 ? 10.93 -1.41 -3.496 1 98.31 105 ALA A CA 1
ATOM 891 C C . ALA A 1 105 ? 11.922 -0.25 -3.441 1 98.31 105 ALA A C 1
ATOM 893 O O . ALA A 1 105 ? 12.211 0.272 -2.365 1 98.31 105 ALA A O 1
ATOM 894 N N . ASP A 1 106 ? 12.445 0.154 -4.594 1 97.5 106 ASP A N 1
ATOM 895 C CA . ASP A 1 106 ? 13.398 1.259 -4.637 1 97.5 106 ASP A CA 1
ATOM 896 C C . ASP A 1 106 ? 12.805 2.523 -4.023 1 97.5 106 ASP A C 1
ATOM 898 O O . ASP A 1 106 ? 11.609 2.797 -4.188 1 97.5 106 ASP A O 1
ATOM 902 N N . VAL A 1 107 ? 13.602 3.334 -3.359 1 96.62 107 VAL A N 1
ATOM 903 C CA . VAL A 1 107 ? 13.172 4.496 -2.59 1 96.62 107 VAL A CA 1
ATOM 904 C C . VAL A 1 107 ? 12.523 5.52 -3.518 1 96.62 107 VAL A C 1
ATOM 906 O O . VAL A 1 107 ? 11.664 6.297 -3.094 1 96.62 107 VAL A O 1
ATOM 909 N N . GLU A 1 108 ? 12.844 5.5 -4.809 1 96.12 108 GLU A N 1
ATOM 910 C CA . GLU A 1 108 ? 12.328 6.461 -5.773 1 96.12 108 GLU A CA 1
ATOM 911 C C . GLU A 1 108 ? 11.102 5.91 -6.5 1 96.12 108 GLU A C 1
ATOM 913 O O . GLU A 1 108 ? 10.484 6.609 -7.301 1 96.12 108 GLU A O 1
ATOM 918 N N . GLU A 1 109 ? 10.742 4.648 -6.215 1 97.69 109 GLU A N 1
ATOM 919 C CA . GLU A 1 109 ? 9.625 4.008 -6.898 1 97.69 109 GLU A CA 1
ATOM 920 C C . GLU A 1 109 ? 8.352 4.086 -6.066 1 97.69 109 GLU A C 1
ATOM 922 O O . GLU A 1 109 ? 8.289 3.547 -4.961 1 97.69 109 GLU A O 1
ATOM 927 N N . PRO A 1 110 ? 7.297 4.684 -6.66 1 97.38 110 PRO A N 1
ATOM 928 C CA . PRO A 1 110 ? 6.055 4.793 -5.895 1 97.38 110 PRO A CA 1
ATOM 929 C C . PRO A 1 110 ? 5.52 3.439 -5.434 1 97.38 110 PRO A C 1
ATOM 931 O O . PRO A 1 110 ? 4.84 3.355 -4.41 1 97.38 110 PRO A O 1
ATOM 934 N N . THR A 1 111 ? 5.906 2.385 -6.133 1 98.44 111 THR A N 1
ATOM 935 C CA . THR A 1 111 ? 5.398 1.051 -5.836 1 98.44 111 THR A CA 1
ATOM 936 C C . THR A 1 111 ? 5.91 0.565 -4.484 1 98.44 111 THR A C 1
ATOM 938 O O . THR A 1 111 ? 5.336 -0.349 -3.889 1 98.44 111 THR A O 1
ATOM 941 N N . ARG A 1 112 ? 6.945 1.144 -3.951 1 98.56 112 ARG A N 1
ATOM 942 C CA . ARG A 1 112 ? 7.418 0.75 -2.627 1 98.56 112 ARG A CA 1
ATOM 943 C C . ARG A 1 112 ? 6.324 0.925 -1.58 1 98.56 112 ARG A C 1
ATOM 945 O O . ARG A 1 112 ? 6.355 0.282 -0.529 1 98.56 112 ARG A O 1
ATOM 952 N N . ASN A 1 113 ? 5.324 1.819 -1.919 1 98.5 113 ASN A N 1
ATOM 953 C CA . ASN A 1 113 ? 4.215 2.115 -1.02 1 98.5 113 ASN A CA 1
ATOM 954 C C . ASN A 1 113 ? 2.977 1.289 -1.363 1 98.5 113 ASN A C 1
ATOM 956 O O . ASN A 1 113 ? 1.924 1.453 -0.745 1 98.5 113 ASN A O 1
ATOM 960 N N . SER A 1 114 ? 3.041 0.418 -2.326 1 98.62 114 SER A N 1
ATOM 961 C CA . SER A 1 114 ? 1.945 -0.461 -2.721 1 98.62 114 SER A CA 1
ATOM 962 C C . SER A 1 114 ? 2.023 -1.8 -1.994 1 98.62 114 SER A C 1
ATOM 964 O O . SER A 1 114 ? 3.111 -2.254 -1.631 1 98.62 114 SER A O 1
ATOM 966 N N . VAL A 1 115 ? 0.875 -2.389 -1.804 1 98.62 115 VAL A N 1
ATOM 967 C CA . VAL A 1 115 ? 0.787 -3.678 -1.127 1 98.62 115 VAL A CA 1
ATOM 968 C C . VAL A 1 115 ? 1.067 -4.805 -2.121 1 98.62 115 VAL A C 1
ATOM 970 O O . VAL A 1 115 ? 0.391 -4.918 -3.146 1 98.62 115 VAL A O 1
ATOM 973 N N . ALA A 1 116 ? 2.104 -5.57 -1.79 1 98.81 116 ALA A N 1
ATOM 974 C CA . ALA A 1 116 ? 2.443 -6.723 -2.619 1 98.81 116 ALA A CA 1
ATOM 975 C C . ALA A 1 116 ? 1.522 -7.902 -2.322 1 98.81 116 ALA A C 1
ATOM 977 O O . ALA A 1 116 ? 1.205 -8.695 -3.215 1 98.81 116 ALA A O 1
ATOM 978 N N . CYS A 1 117 ? 1.13 -7.961 -1.053 1 98.69 117 CYS A N 1
ATOM 979 C CA . CYS A 1 117 ? 0.309 -9.094 -0.644 1 98.69 117 CYS A CA 1
ATOM 980 C C . CYS A 1 117 ? -0.694 -8.688 0.428 1 98.69 117 CYS A C 1
ATOM 982 O O . CYS A 1 117 ? -0.326 -8.047 1.418 1 98.69 117 CYS A O 1
ATOM 984 N N . ILE A 1 118 ? -1.96 -8.906 0.202 1 98.56 118 ILE A N 1
ATOM 985 C CA . ILE A 1 118 ? -3.004 -8.906 1.221 1 98.56 118 ILE A CA 1
ATOM 986 C C . ILE A 1 118 ? -3.277 -10.344 1.676 1 98.56 118 ILE A C 1
ATOM 988 O O . ILE A 1 118 ? -3.676 -11.188 0.874 1 98.56 118 ILE A O 1
ATOM 992 N N . TRP A 1 119 ? -3.014 -10.625 2.941 1 98.44 119 TRP A N 1
ATOM 993 C CA . TRP A 1 119 ? -3.211 -11.969 3.477 1 98.44 119 TRP A CA 1
ATOM 994 C C . TRP A 1 119 ? -4.352 -11.984 4.492 1 98.44 119 TRP A C 1
ATOM 996 O O . TRP A 1 119 ? -4.473 -11.07 5.312 1 98.44 119 TRP A O 1
ATOM 1006 N N . GLU A 1 120 ? -5.219 -12.961 4.391 1 97.94 120 GLU A N 1
ATOM 1007 C CA . GLU A 1 120 ? -6.219 -13.188 5.434 1 97.94 120 GLU A CA 1
ATOM 1008 C C . GLU A 1 120 ? -6.172 -14.625 5.941 1 97.94 120 GLU A C 1
ATOM 1010 O O . GLU A 1 120 ? -6.16 -15.57 5.145 1 97.94 120 GLU A O 1
ATOM 1015 N N . GLY A 1 121 ? -6.07 -14.828 7.262 1 97.5 121 GLY A N 1
ATOM 1016 C CA . GLY A 1 121 ? -6.168 -16.141 7.887 1 97.5 121 GLY A CA 1
ATOM 1017 C C . GLY A 1 121 ? -7.598 -16.594 8.102 1 97.5 121 GLY A C 1
ATOM 1018 O O . GLY A 1 121 ? -8.531 -15.789 8.016 1 97.5 121 GLY A O 1
ATOM 1019 N N . GLU A 1 122 ? -7.723 -17.875 8.312 1 96.56 122 GLU A N 1
ATOM 1020 C CA . GLU A 1 122 ? -9.062 -18.422 8.516 1 96.56 122 GLU A CA 1
ATOM 1021 C C . GLU A 1 122 ? -9.766 -17.734 9.68 1 96.56 122 GLU A C 1
ATOM 1023 O O . GLU A 1 122 ? -10.992 -17.594 9.672 1 96.56 122 GLU A O 1
ATOM 1028 N N . ASP A 1 123 ? -9.016 -17.266 10.641 1 94.38 123 ASP A N 1
ATOM 1029 C CA . ASP A 1 123 ? -9.555 -16.625 11.836 1 94.38 123 ASP A CA 1
ATOM 1030 C C . ASP A 1 123 ? -9.969 -15.18 11.555 1 94.38 123 ASP A C 1
ATOM 1032 O O . ASP A 1 123 ? -10.461 -14.484 12.445 1 94.38 123 ASP A O 1
ATOM 1036 N N . GLY A 1 124 ? -9.68 -14.656 10.438 1 93.56 124 GLY A N 1
ATOM 1037 C CA . GLY A 1 124 ? -10.109 -13.32 10.062 1 93.56 124 GLY A CA 1
ATOM 1038 C C . GLY A 1 124 ? -9.008 -12.281 10.203 1 93.56 124 GLY A C 1
ATOM 1039 O O . GLY A 1 124 ? -9.188 -11.133 9.797 1 93.56 124 GLY A O 1
ATOM 1040 N N . ASN A 1 125 ? -7.879 -12.719 10.734 1 93.69 125 ASN A N 1
ATOM 1041 C CA . ASN A 1 125 ? -6.758 -11.789 10.797 1 93.69 125 ASN A CA 1
ATOM 1042 C C . ASN A 1 125 ? -6.285 -11.398 9.398 1 93.69 125 ASN A C 1
ATOM 1044 O O . ASN A 1 125 ? -6.164 -12.25 8.516 1 93.69 125 ASN A O 1
ATOM 1048 N N . VAL A 1 126 ? -6.074 -10.094 9.234 1 95.62 126 VAL A N 1
ATOM 1049 C CA . VAL A 1 126 ? -5.617 -9.586 7.945 1 95.62 126 VAL A CA 1
ATOM 1050 C C . VAL A 1 126 ? -4.254 -8.922 8.102 1 95.62 126 VAL A C 1
ATOM 1052 O O . VAL A 1 126 ? -4.008 -8.227 9.094 1 95.62 126 VAL A O 1
ATOM 1055 N N . ARG A 1 127 ? -3.334 -9.211 7.18 1 95.25 127 ARG A N 1
ATOM 1056 C CA . ARG A 1 127 ? -2.033 -8.555 7.094 1 95.25 127 ARG A CA 1
ATOM 1057 C C . ARG A 1 127 ? -1.793 -8 5.695 1 95.25 127 ARG A C 1
ATOM 1059 O O . ARG A 1 127 ? -2.18 -8.617 4.703 1 95.25 127 ARG A O 1
ATOM 1066 N N . GLU A 1 128 ? -1.258 -6.871 5.652 1 96.88 128 GLU A N 1
ATOM 1067 C CA . GLU A 1 128 ? -0.772 -6.289 4.406 1 96.88 128 GLU A CA 1
ATOM 1068 C C . GLU A 1 128 ? 0.749 -6.164 4.41 1 96.88 128 GLU A C 1
ATOM 1070 O O . GLU A 1 128 ? 1.334 -5.703 5.395 1 96.88 128 GLU A O 1
ATOM 1075 N N . VAL A 1 129 ? 1.413 -6.609 3.32 1 98.12 129 VAL A N 1
ATOM 1076 C CA . VAL A 1 129 ? 2.859 -6.508 3.16 1 98.12 129 VAL A CA 1
ATOM 1077 C C . VAL A 1 129 ? 3.188 -5.625 1.959 1 98.12 129 VAL A C 1
ATOM 1079 O O . VAL A 1 129 ? 2.844 -5.961 0.822 1 98.12 129 VAL A O 1
ATOM 1082 N N . THR A 1 130 ? 3.818 -4.48 2.148 1 98.56 130 THR A N 1
ATOM 1083 C CA . THR A 1 130 ? 4.207 -3.6 1.053 1 98.56 130 THR A CA 1
ATOM 1084 C C . THR A 1 130 ? 5.438 -4.145 0.331 1 98.56 130 THR A C 1
ATOM 1086 O O . THR A 1 130 ? 6.117 -5.035 0.84 1 98.56 130 THR A O 1
ATOM 1089 N N . TYR A 1 131 ? 5.703 -3.613 -0.858 1 98.75 131 TYR A N 1
ATOM 1090 C CA . TYR A 1 131 ? 6.922 -3.992 -1.564 1 98.75 131 TYR A CA 1
ATOM 1091 C C . TYR A 1 131 ? 8.156 -3.59 -0.771 1 98.75 131 TYR A C 1
ATOM 1093 O O . TYR A 1 131 ? 9.172 -4.289 -0.796 1 98.75 131 TYR A O 1
ATOM 1101 N N . HIS A 1 132 ? 8.117 -2.525 -0.041 1 98.5 132 HIS A N 1
ATOM 1102 C CA . HIS A 1 132 ? 9.203 -2.117 0.848 1 98.5 132 HIS A CA 1
ATOM 1103 C C . HIS A 1 132 ? 9.484 -3.186 1.898 1 98.5 132 HIS A C 1
ATOM 1105 O O . HIS A 1 132 ? 10.633 -3.59 2.086 1 98.5 132 HIS A O 1
ATOM 1111 N N . GLU A 1 133 ? 8.453 -3.625 2.564 1 98.06 133 GLU A N 1
ATOM 1112 C CA . GLU A 1 133 ? 8.594 -4.637 3.609 1 98.06 133 GLU A CA 1
ATOM 1113 C C . GLU A 1 133 ? 9.039 -5.977 3.025 1 98.06 133 GLU A C 1
ATOM 1115 O O . GLU A 1 133 ? 9.852 -6.68 3.623 1 98.06 133 GLU A O 1
ATOM 1120 N N . LEU A 1 134 ? 8.453 -6.332 1.89 1 98.75 134 LEU A N 1
ATOM 1121 C CA . LEU A 1 134 ? 8.781 -7.602 1.245 1 98.75 134 LEU A CA 1
ATOM 1122 C C . LEU A 1 134 ? 10.258 -7.652 0.862 1 98.75 134 LEU A C 1
ATOM 1124 O O . LEU A 1 134 ? 10.922 -8.672 1.06 1 98.75 134 LEU A O 1
ATOM 1128 N N . ALA A 1 135 ? 10.758 -6.559 0.31 1 98.81 135 ALA A N 1
ATOM 1129 C CA . ALA A 1 135 ? 12.172 -6.496 -0.057 1 98.81 135 ALA A CA 1
ATOM 1130 C C . ALA A 1 135 ? 13.062 -6.699 1.164 1 98.81 135 ALA A C 1
ATOM 1132 O O . ALA A 1 135 ? 14 -7.496 1.127 1 98.81 135 ALA A O 1
ATOM 1133 N N . ARG A 1 136 ? 12.797 -6.047 2.215 1 98.19 136 ARG A N 1
ATOM 1134 C CA . ARG A 1 136 ? 13.594 -6.129 3.436 1 98.19 136 ARG A CA 1
ATOM 1135 C C . ARG A 1 136 ? 13.539 -7.535 4.027 1 98.19 136 ARG A C 1
ATOM 1137 O O . ARG A 1 136 ? 14.57 -8.078 4.434 1 98.19 136 ARG A O 1
ATOM 1144 N N . GLN A 1 137 ? 12.352 -8.125 4.09 1 98.56 137 GLN A N 1
ATOM 1145 C CA . GLN A 1 137 ? 12.227 -9.469 4.656 1 98.56 137 GLN A CA 1
ATOM 1146 C C . GLN A 1 137 ? 12.922 -10.5 3.777 1 98.56 137 GLN A C 1
ATOM 1148 O O . GLN A 1 137 ? 13.531 -11.445 4.285 1 98.56 137 GLN A O 1
ATOM 1153 N N . SER A 1 138 ? 12.781 -10.383 2.447 1 98.88 138 SER A N 1
ATOM 1154 C CA . SER A 1 138 ? 13.469 -11.305 1.553 1 98.88 138 SER A CA 1
AT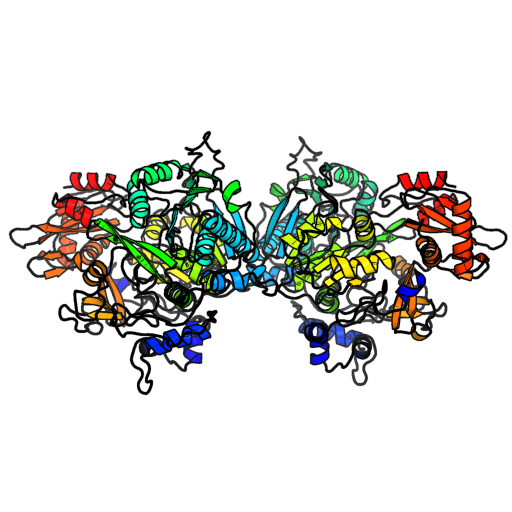OM 1155 C C . SER A 1 138 ? 14.984 -11.164 1.675 1 98.88 138 SER A C 1
ATOM 1157 O O . SER A 1 138 ? 15.719 -12.148 1.543 1 98.88 138 SER A O 1
ATOM 1159 N N . ASN A 1 139 ? 15.453 -9.906 1.918 1 98.88 139 ASN A N 1
ATOM 1160 C CA . ASN A 1 139 ? 16.875 -9.688 2.18 1 98.88 139 ASN A CA 1
ATOM 1161 C C . ASN A 1 139 ? 17.328 -10.406 3.447 1 98.88 139 ASN A C 1
ATOM 1163 O O . ASN A 1 139 ? 18.406 -10.992 3.482 1 98.88 139 ASN A O 1
ATOM 1167 N N . LYS A 1 140 ? 16.5 -10.367 4.496 1 98.88 140 LYS A N 1
ATOM 1168 C CA . LYS A 1 140 ? 16.828 -11.078 5.734 1 98.88 140 LYS A CA 1
ATOM 1169 C C . LYS A 1 140 ? 16.922 -12.578 5.496 1 98.88 140 LYS A C 1
ATOM 1171 O O . LYS A 1 140 ? 17.812 -13.242 6.039 1 98.88 140 LYS A O 1
ATOM 1176 N N . VAL A 1 141 ? 16.031 -13.078 4.699 1 98.94 141 VAL A N 1
ATOM 1177 C CA . VAL A 1 141 ? 16.078 -14.5 4.363 1 98.94 141 VAL A CA 1
ATOM 1178 C C . VAL A 1 141 ? 17.375 -14.812 3.617 1 98.94 141 VAL A C 1
ATOM 1180 O O . VAL A 1 141 ? 18.047 -15.797 3.922 1 98.94 141 VAL A O 1
ATOM 1183 N N . ALA A 1 142 ? 17.719 -13.992 2.613 1 98.94 142 ALA A N 1
ATOM 1184 C CA . ALA A 1 142 ? 18.938 -14.195 1.838 1 98.94 142 ALA A CA 1
ATOM 1185 C C . ALA A 1 142 ? 20.156 -14.195 2.742 1 98.94 142 ALA A C 1
ATOM 1187 O O . ALA A 1 142 ? 21.031 -15.07 2.627 1 98.94 142 ALA A O 1
ATOM 1188 N N . ASN A 1 143 ? 20.219 -13.203 3.67 1 98.94 143 ASN A N 1
ATOM 1189 C CA . ASN A 1 143 ? 21.328 -13.133 4.605 1 98.94 143 ASN A CA 1
ATOM 1190 C C . ASN A 1 143 ? 21.406 -14.367 5.496 1 98.94 143 ASN A C 1
ATOM 1192 O O . ASN A 1 143 ? 22.484 -14.883 5.762 1 98.94 143 ASN A O 1
ATOM 1196 N N . TYR A 1 144 ? 20.281 -14.82 5.977 1 98.88 144 TYR A N 1
ATOM 1197 C CA . TYR A 1 144 ? 20.281 -16.047 6.773 1 98.88 144 TYR A CA 1
ATOM 1198 C C . TYR A 1 144 ? 20.828 -17.219 5.977 1 98.88 144 TYR A C 1
ATOM 1200 O O . TYR A 1 144 ? 21.688 -17.953 6.461 1 98.88 144 TYR A O 1
ATOM 1208 N N . LEU A 1 145 ? 20.312 -17.406 4.766 1 98.94 145 LEU A N 1
ATOM 1209 C CA . LEU A 1 145 ? 20.734 -18.531 3.924 1 98.94 145 LEU A CA 1
ATOM 1210 C C . LEU A 1 145 ? 22.234 -18.516 3.715 1 98.94 145 LEU A C 1
ATOM 1212 O O . LEU A 1 145 ? 22.906 -19.547 3.844 1 98.94 145 LEU A O 1
ATOM 1216 N N . GLU A 1 146 ? 22.797 -17.375 3.432 1 98.75 146 GLU A N 1
ATOM 1217 C CA . GLU A 1 146 ? 24.234 -17.281 3.271 1 98.75 146 GLU A CA 1
ATOM 1218 C C . GLU A 1 146 ? 24.969 -17.609 4.574 1 98.75 146 GLU A C 1
ATOM 1220 O O . GLU A 1 146 ? 26.016 -18.234 4.562 1 98.75 146 GLU A O 1
ATOM 1225 N N . SER A 1 147 ? 24.438 -17.125 5.684 1 98.69 147 SER A N 1
ATOM 1226 C CA . SER A 1 147 ? 25.062 -17.328 6.984 1 98.69 147 SER A CA 1
ATOM 1227 C C . SER A 1 147 ? 25.188 -18.812 7.324 1 98.69 147 SER A C 1
ATOM 1229 O O . SER A 1 147 ? 26.094 -19.203 8.07 1 98.69 147 SER A O 1
ATOM 1231 N N . VAL A 1 148 ? 24.328 -19.594 6.762 1 98.5 148 VAL A N 1
ATOM 1232 C CA . VAL A 1 148 ? 24.359 -21.016 7.086 1 98.5 148 VAL A CA 1
ATOM 1233 C C . VAL A 1 148 ? 24.953 -21.797 5.918 1 98.5 148 VAL A C 1
ATOM 1235 O O . VAL A 1 148 ? 24.797 -23.016 5.824 1 98.5 148 VAL A O 1
ATOM 1238 N N . GLY A 1 149 ? 25.531 -21.125 4.93 1 98.31 149 GLY A N 1
ATOM 1239 C CA . GLY A 1 149 ? 26.406 -21.766 3.953 1 98.31 149 GLY A CA 1
ATOM 1240 C C . GLY A 1 149 ? 25.719 -22.031 2.629 1 98.31 149 GLY A C 1
ATOM 1241 O O . GLY A 1 149 ? 26.281 -22.688 1.754 1 98.31 149 GLY A O 1
ATOM 1242 N N . ILE A 1 150 ? 24.516 -21.594 2.428 1 98.75 150 ILE A N 1
ATOM 1243 C CA . ILE A 1 150 ? 23.828 -21.781 1.154 1 98.75 150 ILE A CA 1
ATOM 1244 C C . ILE A 1 150 ? 24.516 -20.953 0.067 1 98.75 150 ILE A C 1
ATOM 1246 O O . ILE A 1 150 ? 24.797 -19.766 0.255 1 98.75 150 ILE A O 1
ATOM 1250 N N . GLU A 1 151 ? 24.781 -21.578 -0.979 1 97.94 151 GLU A N 1
ATOM 1251 C CA . GLU A 1 151 ? 25.375 -20.969 -2.166 1 97.94 151 GLU A CA 1
ATOM 1252 C C . GLU A 1 151 ? 24.469 -21.125 -3.379 1 97.94 151 GLU A C 1
ATOM 1254 O O . GLU A 1 151 ? 23.469 -21.844 -3.318 1 97.94 151 GLU A O 1
ATOM 1259 N N . THR A 1 152 ? 24.844 -20.406 -4.426 1 98.5 152 THR A N 1
ATOM 1260 C CA . THR A 1 152 ? 24.125 -20.562 -5.684 1 98.5 152 THR A CA 1
ATOM 1261 C C . THR A 1 152 ? 24.078 -22.031 -6.105 1 98.5 152 THR A C 1
ATOM 1263 O O . THR A 1 152 ? 25.109 -22.703 -6.121 1 98.5 152 THR A O 1
ATOM 1266 N N . GLY A 1 153 ? 22.891 -22.516 -6.359 1 98.19 153 GLY A N 1
ATOM 1267 C CA . GLY A 1 153 ? 22.734 -23.875 -6.828 1 98.19 153 GLY A CA 1
ATOM 1268 C C . GLY A 1 153 ? 22.328 -24.844 -5.73 1 98.19 153 GLY A C 1
ATOM 1269 O O . GLY A 1 153 ? 21.891 -25.953 -6.008 1 98.19 153 GLY A O 1
ATOM 1270 N N . ASP A 1 154 ? 22.531 -24.453 -4.461 1 98.5 154 ASP A N 1
ATOM 1271 C CA . ASP A 1 154 ? 22.062 -25.281 -3.355 1 98.5 154 ASP A CA 1
ATOM 1272 C C . ASP A 1 154 ? 20.531 -25.297 -3.277 1 98.5 154 ASP A C 1
ATOM 1274 O O . ASP A 1 154 ? 19.891 -24.328 -3.688 1 98.5 154 ASP A O 1
ATOM 1278 N N . THR A 1 155 ? 19.984 -26.391 -2.789 1 98.56 155 THR A N 1
ATOM 1279 C CA . THR A 1 155 ? 18.531 -26.516 -2.719 1 98.56 155 THR A CA 1
ATOM 1280 C C . THR A 1 155 ? 18.016 -26.156 -1.326 1 98.56 155 THR A C 1
ATOM 1282 O O . THR A 1 155 ? 18.672 -26.469 -0.324 1 98.56 155 THR A O 1
ATOM 1285 N N . VAL A 1 156 ? 16.906 -25.438 -1.258 1 98.88 156 VAL A N 1
ATOM 1286 C CA . VAL A 1 156 ? 16.25 -25.031 -0.026 1 98.88 156 VAL A CA 1
ATOM 1287 C C . VAL A 1 156 ? 14.781 -25.438 -0.066 1 98.88 156 VAL A C 1
ATOM 1289 O O . VAL A 1 156 ? 14.047 -25.062 -0.984 1 98.88 156 VAL A O 1
ATOM 1292 N N . GLY A 1 157 ? 14.359 -26.219 0.898 1 98.75 157 GLY A N 1
ATOM 1293 C CA . GLY A 1 157 ? 12.977 -26.688 0.938 1 98.75 157 GLY A CA 1
ATOM 1294 C C . GLY A 1 157 ? 12.047 -25.734 1.649 1 98.75 157 GLY A C 1
ATOM 1295 O O . GLY A 1 157 ? 12.438 -25.078 2.621 1 98.75 157 GLY A O 1
ATOM 1296 N N . LEU A 1 158 ? 10.82 -25.672 1.132 1 98.31 158 LEU A N 1
ATOM 1297 C CA . LEU A 1 158 ? 9.734 -24.922 1.739 1 98.31 158 LEU A CA 1
ATOM 1298 C C . LEU A 1 158 ? 8.523 -25.812 1.997 1 98.31 158 LEU A C 1
ATOM 1300 O O . LEU A 1 158 ? 7.738 -26.078 1.086 1 98.31 158 LEU A O 1
ATOM 1304 N N . TYR A 1 159 ? 8.422 -26.281 3.174 1 97.94 159 TYR A N 1
ATOM 1305 C CA . TYR A 1 159 ? 7.246 -26.984 3.668 1 97.94 159 TYR A CA 1
ATOM 1306 C C . TYR A 1 159 ? 6.445 -26.109 4.621 1 97.94 159 TYR A C 1
ATOM 1308 O O . TYR A 1 159 ? 6.473 -26.312 5.836 1 97.94 159 TYR A O 1
ATOM 1316 N N . MET A 1 160 ? 5.668 -25.156 4.027 1 97.81 160 MET A N 1
ATOM 1317 C CA . MET A 1 160 ? 5.133 -24 4.754 1 97.81 160 MET A CA 1
ATOM 1318 C C . MET A 1 160 ? 3.623 -23.906 4.57 1 97.81 160 MET A C 1
ATOM 1320 O O . MET A 1 160 ? 3.088 -24.312 3.541 1 97.81 160 MET A O 1
ATOM 1324 N N . PRO A 1 161 ? 2.895 -23.375 5.594 1 95.56 161 PRO A N 1
ATOM 1325 C CA . PRO A 1 161 ? 1.525 -22.922 5.316 1 95.56 161 PRO A CA 1
ATOM 1326 C C . PRO A 1 161 ? 1.475 -21.688 4.43 1 95.56 161 PRO A C 1
ATOM 1328 O O . PRO A 1 161 ? 2.516 -21.094 4.125 1 95.56 161 PRO A O 1
ATOM 1331 N N . MET A 1 162 ? 0.247 -21.328 4 1 96.75 162 MET A N 1
ATOM 1332 C CA . MET A 1 162 ? 0.08 -20.188 3.121 1 96.75 162 MET A CA 1
ATOM 1333 C C . MET A 1 162 ? 0.033 -18.891 3.924 1 96.75 162 MET A C 1
ATOM 1335 O O . MET A 1 162 ? -1.031 -18.281 4.074 1 96.75 162 MET A O 1
ATOM 1339 N N . VAL A 1 163 ? 1.171 -18.469 4.418 1 97.81 163 VAL A N 1
ATOM 1340 C CA . VAL A 1 163 ? 1.376 -17.203 5.109 1 97.81 163 VAL A CA 1
ATOM 1341 C C . VAL A 1 163 ? 2.32 -16.312 4.301 1 97.81 163 VAL A C 1
ATOM 1343 O O . VAL A 1 163 ? 3.047 -16.797 3.432 1 97.81 163 VAL A O 1
ATOM 1346 N N . PRO A 1 164 ? 2.354 -14.992 4.512 1 97.94 164 PRO A N 1
ATOM 1347 C CA . PRO A 1 164 ? 3.129 -14.086 3.66 1 97.94 164 PRO A CA 1
ATOM 1348 C C . PRO A 1 164 ? 4.617 -14.43 3.643 1 97.94 164 PRO A C 1
ATOM 1350 O O . PRO A 1 164 ? 5.309 -14.148 2.658 1 97.94 164 PRO A O 1
ATOM 1353 N N . GLU A 1 165 ? 5.121 -15.078 4.676 1 98.5 165 GLU A N 1
ATOM 1354 C CA . GLU A 1 165 ? 6.535 -15.406 4.801 1 98.5 165 GLU A CA 1
ATOM 1355 C C . GLU A 1 165 ? 6.992 -16.328 3.672 1 98.5 165 GLU A C 1
ATOM 1357 O O . GLU A 1 165 ? 8.164 -16.297 3.281 1 98.5 165 GLU A O 1
ATOM 1362 N N . VAL A 1 166 ? 6.07 -17.062 3.035 1 98.31 166 VAL A N 1
ATOM 1363 C CA . VAL A 1 166 ? 6.445 -17.953 1.946 1 98.31 166 VAL A CA 1
ATOM 1364 C C . VAL A 1 166 ? 6.98 -17.141 0.769 1 98.31 166 VAL A C 1
ATOM 1366 O O . VAL A 1 166 ? 7.871 -17.594 0.048 1 98.31 166 VAL A O 1
ATOM 1369 N N . ILE A 1 167 ? 6.477 -15.938 0.613 1 98.81 167 ILE A N 1
ATOM 1370 C CA . ILE A 1 167 ? 6.918 -15.078 -0.478 1 98.81 167 ILE A CA 1
ATOM 1371 C C . ILE A 1 167 ? 8.359 -14.633 -0.234 1 98.81 167 ILE A C 1
ATOM 1373 O O . ILE A 1 167 ? 9.195 -14.703 -1.137 1 98.81 167 ILE A O 1
ATOM 1377 N N . SER A 1 168 ? 8.641 -14.227 1.038 1 98.81 168 SER A N 1
ATOM 1378 C CA . SER A 1 168 ? 9.984 -13.789 1.41 1 98.81 168 SER A CA 1
ATOM 1379 C C . SER A 1 168 ? 10.992 -14.914 1.258 1 98.81 168 SER A C 1
ATOM 1381 O O . SER A 1 168 ? 12.133 -14.688 0.835 1 98.81 168 SER A O 1
ATOM 1383 N N . ILE A 1 169 ? 10.578 -16.094 1.649 1 98.88 169 ILE A N 1
ATOM 1384 C CA . ILE A 1 169 ? 11.469 -17.25 1.547 1 98.88 169 ILE A CA 1
ATOM 1385 C C . ILE A 1 169 ? 11.781 -17.516 0.079 1 98.88 169 ILE A C 1
ATOM 1387 O O . ILE A 1 169 ? 12.945 -17.688 -0.291 1 98.88 169 ILE A O 1
ATOM 1391 N N . LEU A 1 170 ? 10.742 -17.547 -0.744 1 98.88 170 LEU A N 1
ATOM 1392 C CA . LEU A 1 170 ? 10.922 -17.812 -2.168 1 98.88 170 LEU A CA 1
ATOM 1393 C C . LEU A 1 170 ? 11.867 -16.797 -2.795 1 98.88 170 LEU A C 1
ATOM 1395 O O . LEU A 1 170 ? 12.844 -17.156 -3.445 1 98.88 170 LEU A O 1
ATOM 1399 N N . TYR A 1 171 ? 11.633 -15.539 -2.57 1 98.94 171 TYR A N 1
ATOM 1400 C CA . TYR A 1 171 ? 12.43 -14.484 -3.195 1 98.94 171 TYR A CA 1
ATOM 1401 C C . TYR A 1 171 ? 13.82 -14.414 -2.58 1 98.94 171 TYR A C 1
ATOM 1403 O O . TYR A 1 171 ? 14.797 -14.094 -3.264 1 98.94 171 TYR A O 1
ATOM 1411 N N . GLY A 1 172 ? 13.922 -14.688 -1.24 1 98.94 172 GLY A N 1
ATOM 1412 C CA . GLY A 1 172 ? 15.242 -14.805 -0.633 1 98.94 172 GLY A CA 1
ATOM 1413 C C . GLY A 1 172 ? 16.109 -15.875 -1.271 1 98.94 172 GLY A C 1
ATOM 1414 O O . GLY A 1 172 ? 17.297 -15.68 -1.472 1 98.94 172 GLY A O 1
ATOM 1415 N N . CYS A 1 173 ? 15.484 -17.031 -1.569 1 98.94 173 CYS A N 1
ATOM 1416 C CA . CYS A 1 173 ? 16.188 -18.078 -2.299 1 98.94 173 CYS A CA 1
ATOM 1417 C C . CYS A 1 173 ? 16.688 -17.578 -3.643 1 98.94 173 CYS A C 1
ATOM 1419 O O . CYS A 1 173 ? 17.844 -17.781 -3.994 1 98.94 173 CYS A O 1
ATOM 1421 N N . PHE A 1 174 ? 15.844 -16.844 -4.363 1 98.94 174 PHE A N 1
ATOM 1422 C CA . PHE A 1 174 ? 16.219 -16.328 -5.672 1 98.94 174 PHE A CA 1
ATOM 1423 C C . PHE A 1 174 ? 17.375 -15.336 -5.551 1 98.94 174 PHE A C 1
ATOM 1425 O O . PHE A 1 174 ? 18.297 -15.352 -6.367 1 98.94 174 PHE A O 1
ATOM 1432 N N . LYS A 1 175 ? 17.312 -14.508 -4.539 1 98.94 175 LYS A N 1
ATOM 1433 C CA . LYS A 1 175 ? 18.328 -13.492 -4.355 1 98.94 175 LYS A CA 1
ATOM 1434 C C . LYS A 1 175 ? 19.719 -14.117 -4.242 1 98.94 175 LYS A C 1
ATOM 1436 O O . LYS A 1 175 ? 20.688 -13.617 -4.812 1 98.94 175 LYS A O 1
ATOM 1441 N N . VAL A 1 176 ? 19.844 -15.25 -3.564 1 98.75 176 VAL A N 1
ATOM 1442 C CA . VAL A 1 176 ? 21.125 -15.883 -3.312 1 98.75 176 VAL A CA 1
ATOM 1443 C C . VAL A 1 176 ? 21.484 -16.828 -4.457 1 98.75 176 VAL A C 1
ATOM 1445 O O . VAL A 1 176 ? 22.609 -17.297 -4.559 1 98.75 176 VAL A O 1
ATOM 1448 N N . GLY A 1 177 ? 20.5 -17.125 -5.336 1 98.81 177 GLY A N 1
ATOM 1449 C CA . GLY A 1 177 ? 20.688 -18.094 -6.414 1 98.81 177 GLY A CA 1
ATOM 1450 C C . GLY A 1 177 ? 20.453 -19.531 -5.984 1 98.81 177 GLY A C 1
ATOM 1451 O O . GLY A 1 177 ? 20.906 -20.453 -6.656 1 98.81 177 GLY A O 1
ATOM 1452 N N . ALA A 1 178 ? 19.828 -19.703 -4.844 1 98.88 178 ALA A N 1
ATOM 1453 C CA . ALA A 1 178 ? 19.453 -21.031 -4.398 1 98.88 178 ALA A CA 1
ATOM 1454 C C . ALA A 1 178 ? 18.281 -21.578 -5.211 1 98.88 178 ALA A C 1
ATOM 1456 O O . ALA A 1 178 ? 17.547 -20.812 -5.848 1 98.88 178 ALA A O 1
ATOM 1457 N N . ILE A 1 179 ? 18.172 -22.875 -5.266 1 98.81 179 ILE A N 1
ATOM 1458 C CA . ILE A 1 179 ? 17.047 -23.547 -5.914 1 98.81 179 ILE A CA 1
ATOM 1459 C C . ILE A 1 179 ? 15.945 -23.828 -4.895 1 98.81 179 ILE A C 1
ATOM 1461 O O . ILE A 1 179 ? 16.109 -24.656 -3.998 1 98.81 179 ILE A O 1
ATOM 1465 N N . ALA A 1 180 ? 14.867 -23.109 -4.996 1 98.88 180 ALA A N 1
ATOM 1466 C CA . ALA A 1 180 ? 13.742 -23.312 -4.086 1 98.88 180 ALA A CA 1
ATOM 1467 C C . ALA A 1 180 ? 13.023 -24.625 -4.383 1 98.88 180 ALA A C 1
ATOM 1469 O O . ALA A 1 180 ? 12.82 -24.984 -5.543 1 98.88 180 ALA A O 1
ATOM 1470 N N . VAL A 1 181 ? 12.68 -25.328 -3.371 1 98.56 181 VAL A N 1
ATOM 1471 C CA . VAL A 1 181 ? 11.938 -26.578 -3.48 1 98.56 181 VAL A CA 1
ATOM 1472 C C . VAL A 1 181 ? 10.641 -26.484 -2.691 1 98.56 181 VAL A C 1
ATOM 1474 O O . VAL A 1 181 ? 10.539 -27 -1.576 1 98.56 181 VAL A O 1
ATOM 1477 N N . PRO A 1 182 ? 9.602 -25.906 -3.303 1 97.88 182 PRO A N 1
ATOM 1478 C CA . PRO A 1 182 ? 8.305 -25.844 -2.625 1 97.88 182 PRO A CA 1
ATOM 1479 C C . PRO A 1 182 ? 7.672 -27.219 -2.426 1 97.88 182 PRO A C 1
ATOM 1481 O O . PRO A 1 182 ? 7.656 -28.031 -3.35 1 97.88 182 PRO A O 1
ATOM 1484 N N . ILE A 1 183 ? 7.223 -27.422 -1.231 1 96 183 ILE A N 1
ATOM 1485 C CA . ILE A 1 183 ? 6.582 -28.688 -0.859 1 96 183 ILE A CA 1
ATOM 1486 C C . ILE A 1 183 ? 5.188 -28.406 -0.304 1 96 183 ILE A C 1
ATOM 1488 O O . ILE A 1 183 ? 5.023 -27.578 0.595 1 96 183 ILE A O 1
ATOM 1492 N N . PHE A 1 184 ? 4.184 -29.109 -0.809 1 92.81 184 PHE A N 1
ATOM 1493 C CA . PHE A 1 184 ? 2.791 -28.922 -0.416 1 92.81 184 PHE A CA 1
ATOM 1494 C C . PHE A 1 184 ? 2.613 -29.156 1.077 1 92.81 184 PHE A C 1
ATOM 1496 O O . PHE A 1 184 ? 3.002 -30.219 1.589 1 92.81 184 PHE A O 1
ATOM 1503 N N . SER A 1 185 ? 2.062 -28.219 1.711 1 91.44 185 SER A N 1
ATOM 1504 C CA . SER A 1 185 ? 1.946 -28.266 3.164 1 91.44 185 SER A CA 1
ATOM 1505 C C . SER A 1 185 ? 1.013 -29.391 3.605 1 91.44 185 SER A C 1
ATOM 1507 O O . SER A 1 185 ? 1.03 -29.812 4.766 1 91.44 185 SER A O 1
ATOM 1509 N N . GLY A 1 186 ? 0.191 -29.906 2.699 1 87.38 186 GLY A N 1
ATOM 1510 C CA . GLY A 1 186 ? -0.749 -30.969 3.037 1 87.38 186 GLY A CA 1
ATOM 1511 C C . GLY A 1 186 ? -0.167 -32.344 2.869 1 87.38 186 GLY A C 1
ATOM 1512 O O . GLY A 1 186 ? -0.812 -33.344 3.211 1 87.38 186 GLY A O 1
ATOM 1513 N N . PHE A 1 187 ? 1.016 -32.438 2.398 1 87.75 187 PHE A N 1
ATOM 1514 C CA . PHE A 1 187 ? 1.647 -33.75 2.24 1 87.75 187 PHE A CA 1
ATOM 1515 C C . PHE A 1 187 ? 1.935 -34.375 3.6 1 87.75 187 PHE A C 1
ATOM 1517 O O . PHE A 1 187 ? 2.246 -33.656 4.562 1 87.75 187 PHE A O 1
ATOM 1524 N N . GLY A 1 188 ? 1.87 -35.719 3.652 1 86.88 188 GLY A N 1
ATOM 1525 C CA . GLY A 1 188 ? 2.324 -36.469 4.812 1 86.88 188 GLY A CA 1
ATOM 1526 C C . GLY A 1 188 ? 3.83 -36.625 4.852 1 86.88 188 GLY A C 1
ATOM 1527 O O . GLY A 1 188 ? 4.551 -36.062 4.027 1 86.88 188 GLY A O 1
ATOM 1528 N N . VAL A 1 189 ? 4.219 -37.375 5.797 1 91.25 189 VAL A N 1
ATOM 1529 C CA . VAL A 1 189 ? 5.633 -37.562 6.109 1 91.25 189 VAL A CA 1
ATOM 1530 C C . VAL A 1 189 ? 6.352 -38.156 4.902 1 91.25 189 VAL A C 1
ATOM 1532 O O . VAL A 1 189 ? 7.363 -37.594 4.445 1 91.25 189 VAL A O 1
ATOM 1535 N N . ASP A 1 190 ? 5.82 -39.188 4.297 1 88.12 190 ASP A N 1
ATOM 1536 C CA . ASP A 1 190 ? 6.5 -39.906 3.23 1 88.12 190 ASP A CA 1
ATOM 1537 C C . ASP A 1 190 ? 6.691 -39.031 2 1 88.12 190 ASP A C 1
ATOM 1539 O O . ASP A 1 190 ? 7.781 -38.969 1.43 1 88.12 190 ASP A O 1
ATOM 1543 N N . ALA A 1 191 ? 5.656 -38.406 1.606 1 88.19 191 ALA A N 1
ATOM 1544 C CA . ALA A 1 191 ? 5.711 -37.531 0.432 1 88.19 191 ALA A CA 1
ATOM 1545 C C . ALA A 1 191 ? 6.695 -36.406 0.64 1 88.19 191 ALA A C 1
ATOM 1547 O O . ALA A 1 191 ? 7.449 -36.031 -0.271 1 88.19 191 ALA A O 1
ATOM 1548 N N . THR A 1 192 ? 6.676 -35.844 1.83 1 93.88 192 THR A N 1
ATOM 1549 C CA . THR A 1 192 ? 7.59 -34.75 2.158 1 93.88 192 THR A CA 1
ATOM 1550 C C . THR A 1 192 ? 9.031 -35.25 2.197 1 93.88 192 THR A C 1
ATOM 1552 O O . THR A 1 192 ? 9.93 -34.625 1.637 1 93.88 192 THR A O 1
ATOM 1555 N N . ALA A 1 193 ? 9.227 -36.438 2.775 1 95.62 193 ALA A N 1
ATOM 1556 C CA . ALA A 1 193 ? 10.555 -37.031 2.895 1 95.62 193 ALA A CA 1
ATOM 1557 C C . ALA A 1 193 ? 11.156 -37.312 1.521 1 95.62 193 ALA A C 1
ATOM 1559 O O . ALA A 1 193 ? 12.344 -37.062 1.29 1 95.62 193 ALA A O 1
ATOM 1560 N N . THR A 1 194 ? 10.367 -37.844 0.671 1 92.19 194 THR A N 1
ATOM 1561 C CA . THR A 1 194 ? 10.82 -38.188 -0.67 1 92.19 194 THR A CA 1
ATOM 1562 C C . THR A 1 194 ? 11.344 -36.969 -1.404 1 92.19 194 THR A C 1
ATOM 1564 O O . THR A 1 194 ? 12.375 -37.031 -2.078 1 92.19 194 THR A O 1
ATOM 1567 N N . ARG A 1 195 ? 10.695 -35.844 -1.288 1 94.56 195 ARG A N 1
ATOM 1568 C CA . ARG A 1 195 ? 11.094 -34.625 -1.974 1 94.56 195 ARG A CA 1
ATOM 1569 C C . ARG A 1 195 ? 12.336 -34 -1.34 1 94.56 195 ARG A C 1
ATOM 1571 O O . ARG A 1 195 ? 13.234 -33.562 -2.045 1 94.56 195 ARG A O 1
ATOM 1578 N N . ILE A 1 196 ? 12.375 -34.031 0.003 1 97.19 196 ILE A N 1
ATOM 1579 C CA . ILE A 1 196 ? 13.555 -33.531 0.697 1 97.19 196 ILE A CA 1
ATOM 1580 C C . ILE A 1 196 ? 14.773 -34.375 0.281 1 97.19 196 ILE A C 1
ATOM 1582 O O . ILE A 1 196 ? 15.836 -33.812 -0.026 1 97.19 196 ILE A O 1
ATOM 1586 N N . ALA A 1 197 ? 14.602 -35.656 0.234 1 96.44 197 ALA A N 1
ATOM 1587 C CA . ALA A 1 197 ? 15.703 -36.562 -0.065 1 96.44 197 ALA A CA 1
ATOM 1588 C C . ALA A 1 197 ? 16.172 -36.406 -1.508 1 96.44 197 ALA A C 1
ATOM 1590 O O . ALA A 1 197 ? 17.375 -36.344 -1.774 1 96.44 197 ALA A O 1
ATOM 1591 N N . ASP A 1 198 ? 15.234 -36.406 -2.389 1 95.06 198 ASP A N 1
ATOM 1592 C CA . ASP A 1 198 ? 15.586 -36.281 -3.801 1 95.06 198 ASP A CA 1
ATOM 1593 C C . ASP A 1 198 ? 16.312 -34.969 -4.09 1 95.06 198 ASP A C 1
ATOM 1595 O O . ASP A 1 198 ? 17.312 -34.969 -4.809 1 95.06 198 ASP A O 1
ATOM 1599 N N . ALA A 1 199 ? 15.859 -33.906 -3.559 1 97 199 ALA A N 1
ATOM 1600 C CA . ALA A 1 199 ? 16.438 -32.562 -3.799 1 97 199 ALA A CA 1
ATOM 1601 C C . ALA A 1 199 ? 17.688 -32.344 -2.955 1 97 199 ALA A C 1
ATOM 1603 O O . ALA A 1 199 ? 18.484 -31.453 -3.229 1 97 199 ALA A O 1
ATOM 1604 N N . GLU A 1 200 ? 17.797 -33.125 -1.9 1 96.94 200 GLU A N 1
ATOM 1605 C CA . GLU A 1 200 ? 18.922 -33.031 -0.97 1 96.94 200 GLU A CA 1
ATOM 1606 C C . GLU A 1 200 ? 18.984 -31.641 -0.348 1 96.94 200 GLU A C 1
ATOM 1608 O O . GLU A 1 200 ? 20.047 -31 -0.378 1 96.94 200 GLU A O 1
ATOM 1613 N N . CYS A 1 201 ? 17.969 -31.203 0.214 1 97.38 201 CYS A N 1
ATOM 1614 C CA . CYS A 1 201 ? 17.891 -29.891 0.833 1 97.38 201 CYS A CA 1
ATOM 1615 C C . CYS A 1 201 ? 18.734 -29.844 2.105 1 97.38 201 CYS A C 1
ATOM 1617 O O . CYS A 1 201 ? 18.578 -30.688 2.984 1 97.38 201 CYS A O 1
ATOM 1619 N N . SER A 1 202 ? 19.547 -28.875 2.227 1 97.44 202 SER A N 1
ATOM 1620 C CA . SER A 1 202 ? 20.312 -28.719 3.457 1 97.44 202 SER A CA 1
ATOM 1621 C C . SER A 1 202 ? 19.578 -27.812 4.453 1 97.44 202 SER A C 1
ATOM 1623 O O . SER A 1 202 ? 19.844 -27.875 5.656 1 97.44 202 SER A O 1
ATOM 1625 N N . VAL A 1 203 ? 18.703 -26.922 3.961 1 98.81 203 VAL A N 1
ATOM 1626 C CA . VAL A 1 203 ? 17.859 -26.062 4.777 1 98.81 203 VAL A CA 1
ATOM 1627 C C . VAL A 1 203 ? 16.391 -26.328 4.469 1 98.81 203 VAL A C 1
ATOM 1629 O O . VAL A 1 203 ? 16.016 -26.516 3.309 1 98.81 203 VAL A O 1
ATOM 1632 N N . LEU A 1 204 ? 15.57 -26.438 5.504 1 98.88 204 LEU A N 1
ATOM 1633 C CA . LEU A 1 204 ? 14.125 -26.578 5.359 1 98.88 204 LEU A CA 1
ATOM 1634 C C . LEU A 1 204 ? 13.391 -25.516 6.168 1 98.88 204 LEU A C 1
ATOM 1636 O O . LEU A 1 204 ? 13.578 -25.406 7.383 1 98.88 204 LEU A O 1
ATOM 1640 N N . PHE A 1 205 ? 12.641 -24.641 5.484 1 98.94 205 PHE A N 1
ATOM 1641 C CA . PHE A 1 205 ? 11.688 -23.781 6.164 1 98.94 205 PHE A CA 1
ATOM 1642 C C . PHE A 1 205 ? 10.367 -24.5 6.395 1 98.94 205 PHE A C 1
ATOM 1644 O O . PHE A 1 205 ? 9.852 -25.172 5.496 1 98.94 205 PHE A O 1
ATOM 1651 N N . THR A 1 206 ? 9.82 -24.406 7.566 1 98.69 206 THR A N 1
ATOM 1652 C CA . THR A 1 206 ? 8.516 -25 7.879 1 98.69 206 THR A CA 1
ATOM 1653 C C . THR A 1 206 ? 7.75 -24.109 8.859 1 98.69 206 THR A C 1
ATOM 1655 O O . THR A 1 206 ? 8.156 -22.984 9.141 1 98.69 206 THR A O 1
ATOM 1658 N N . GLY A 1 207 ? 6.512 -24.453 9.125 1 98.19 207 GLY A N 1
ATOM 1659 C CA . GLY A 1 207 ? 5.711 -23.812 10.156 1 98.19 207 GLY A CA 1
ATOM 1660 C C . GLY A 1 207 ? 5.363 -24.734 11.305 1 98.19 207 GLY A C 1
ATOM 1661 O O . GLY A 1 207 ? 5.465 -25.953 11.18 1 98.19 207 GLY A O 1
ATOM 1662 N N . ASP A 1 208 ? 5.035 -24.109 12.43 1 98.25 208 ASP A N 1
ATOM 1663 C CA . ASP A 1 208 ? 4.496 -24.922 13.516 1 98.25 208 ASP A CA 1
ATOM 1664 C C . ASP A 1 208 ? 3.139 -25.516 13.141 1 98.25 208 ASP A C 1
ATOM 1666 O O . ASP A 1 208 ? 2.812 -26.641 13.539 1 98.25 208 ASP A O 1
ATOM 1670 N N . GLY A 1 209 ? 2.441 -24.812 12.406 1 97.06 209 GLY A N 1
ATOM 1671 C CA . GLY A 1 209 ? 1.134 -25.25 11.93 1 97.06 209 GLY A CA 1
ATOM 1672 C C . GLY A 1 209 ? 0.302 -24.109 11.367 1 97.06 209 GLY A C 1
ATOM 1673 O O . GLY A 1 209 ? 0.837 -23.062 11.016 1 97.06 209 GLY A O 1
ATOM 1674 N N . PHE A 1 210 ? -1.03 -24.281 11.094 1 96.25 210 PHE A N 1
ATOM 1675 C CA . PHE A 1 210 ? -1.959 -23.297 10.57 1 96.25 210 PHE A CA 1
ATOM 1676 C C . PHE A 1 210 ? -3.398 -23.672 10.906 1 96.25 210 PHE A C 1
ATOM 1678 O O . PHE A 1 210 ? -3.652 -24.734 11.469 1 96.25 210 PHE A O 1
ATOM 1685 N N . TYR A 1 211 ? -4.281 -22.781 10.664 1 95.94 211 TYR A N 1
ATOM 1686 C CA . TYR A 1 211 ? -5.699 -23 10.93 1 95.94 211 TYR A CA 1
ATOM 1687 C C . TYR A 1 211 ? -6.418 -23.516 9.695 1 95.94 211 TYR A C 1
ATOM 1689 O O . TYR A 1 211 ? -6.16 -23.062 8.578 1 95.94 211 TYR A O 1
ATOM 1697 N N . ARG A 1 212 ? -7.258 -24.516 9.875 1 93.69 212 ARG A N 1
ATOM 1698 C CA . ARG A 1 212 ? -8.109 -25.016 8.812 1 93.69 212 ARG A CA 1
ATOM 1699 C C . ARG A 1 212 ? -9.398 -25.609 9.375 1 93.69 212 ARG A C 1
ATOM 1701 O O . ARG A 1 212 ? -9.367 -26.469 10.258 1 93.69 212 ARG A O 1
ATOM 1708 N N . ARG A 1 213 ? -10.531 -25.141 8.914 1 94.19 213 ARG A N 1
ATOM 1709 C CA . ARG A 1 213 ? -11.875 -25.578 9.281 1 94.19 213 ARG A CA 1
ATOM 1710 C C . ARG A 1 213 ? -12.062 -25.531 10.797 1 94.19 213 ARG A C 1
ATOM 1712 O O . ARG A 1 213 ? -12.531 -26.516 11.391 1 94.19 213 ARG A O 1
ATOM 1719 N N . GLY A 1 214 ? -11.562 -24.516 11.344 1 94.19 214 GLY A N 1
ATOM 1720 C CA . GLY A 1 214 ? -11.766 -24.25 12.758 1 94.19 214 GLY A CA 1
ATOM 1721 C C . GLY A 1 214 ? -10.766 -24.969 13.641 1 94.19 214 GLY A C 1
ATOM 1722 O O . GLY A 1 214 ? -10.742 -24.766 14.859 1 94.19 214 GLY A O 1
ATOM 1723 N N . GLY A 1 215 ? -9.969 -25.797 13.07 1 94.56 215 GLY A N 1
ATOM 1724 C CA . GLY A 1 215 ? -8.984 -26.531 13.836 1 94.56 215 GLY A CA 1
ATOM 1725 C C . GLY A 1 215 ? -7.555 -26.109 13.555 1 94.56 215 GLY A C 1
ATOM 1726 O O . GLY A 1 215 ? -7.32 -25.25 12.695 1 94.56 215 GLY A O 1
ATOM 1727 N N . LYS A 1 216 ? -6.605 -26.625 14.352 1 94.44 216 LYS A N 1
ATOM 1728 C CA . LYS A 1 216 ? -5.172 -26.406 14.172 1 94.44 216 LYS A CA 1
ATOM 1729 C C . LYS A 1 216 ? -4.504 -27.609 13.531 1 94.44 216 LYS A C 1
ATOM 1731 O O . LYS A 1 216 ? -4.672 -28.75 13.992 1 94.44 216 LYS A O 1
ATOM 1736 N N . ILE A 1 217 ? -3.918 -27.406 12.422 1 92.88 217 ILE A N 1
ATOM 1737 C CA . ILE A 1 217 ? -3.111 -28.438 11.766 1 92.88 217 ILE A CA 1
ATOM 1738 C C . ILE A 1 217 ? -1.633 -28.203 12.07 1 92.88 217 ILE A C 1
ATOM 1740 O O . ILE A 1 217 ? -1.1 -27.125 11.789 1 92.88 217 ILE A O 1
ATOM 1744 N N . THR A 1 218 ? -1.009 -29.172 12.641 1 94.75 218 THR A N 1
ATOM 1745 C CA . THR A 1 218 ? 0.404 -29.016 12.969 1 94.75 218 THR A CA 1
ATOM 1746 C C . THR A 1 218 ? 1.284 -29.5 11.82 1 94.75 218 THR A C 1
ATOM 1748 O O . THR A 1 218 ? 0.949 -30.469 11.141 1 94.75 218 THR A O 1
ATOM 1751 N N . LEU A 1 219 ? 2.418 -28.844 11.586 1 96 219 LEU A N 1
ATOM 1752 C CA . LEU A 1 219 ? 3.303 -29.156 10.469 1 96 219 LEU A CA 1
ATOM 1753 C C . LEU A 1 219 ? 4.664 -29.625 10.977 1 96 219 LEU A C 1
ATOM 1755 O O . LEU A 1 219 ? 5.309 -30.469 10.344 1 96 219 LEU A O 1
ATOM 1759 N N . LYS A 1 220 ? 5.117 -29.094 12.086 1 98.06 220 LYS A N 1
ATOM 1760 C CA . LYS A 1 220 ? 6.492 -29.281 12.539 1 98.06 220 LYS A CA 1
ATOM 1761 C C . LYS A 1 220 ? 6.773 -30.734 12.852 1 98.06 220 LYS A C 1
ATOM 1763 O O . LYS A 1 220 ? 7.871 -31.234 12.602 1 98.06 220 LYS A O 1
ATOM 1768 N N . GLY A 1 221 ? 5.828 -31.406 13.461 1 96.5 221 GLY A N 1
ATOM 1769 C CA . GLY A 1 221 ? 6 -32.812 13.734 1 96.5 221 GLY A CA 1
ATOM 1770 C C . GLY A 1 221 ? 6.215 -33.656 12.477 1 96.5 221 GLY A C 1
ATOM 1771 O O . GLY A 1 221 ? 7.125 -34.469 12.43 1 96.5 221 GLY A O 1
ATOM 1772 N N . ALA A 1 222 ? 5.379 -33.469 11.492 1 95.44 222 ALA A N 1
ATOM 1773 C CA . ALA A 1 222 ? 5.504 -34.156 10.211 1 95.44 222 ALA A CA 1
ATOM 1774 C C . ALA A 1 222 ? 6.82 -33.781 9.523 1 95.44 222 ALA A C 1
ATOM 1776 O O . ALA A 1 222 ? 7.457 -34.656 8.906 1 95.44 222 ALA A O 1
ATOM 1777 N N . ALA A 1 223 ? 7.219 -32.562 9.586 1 97.94 223 ALA A N 1
ATOM 1778 C CA . ALA A 1 223 ? 8.484 -32.125 9.008 1 97.94 223 ALA A CA 1
ATOM 1779 C C . ALA A 1 223 ? 9.664 -32.875 9.625 1 97.94 223 ALA A C 1
ATOM 1781 O O . ALA A 1 223 ? 10.562 -33.312 8.906 1 97.94 223 ALA A O 1
ATOM 1782 N N . ASP A 1 224 ? 9.648 -33 10.961 1 97.75 224 ASP A N 1
ATOM 1783 C CA . ASP A 1 224 ? 10.734 -33.688 11.656 1 97.75 224 ASP A CA 1
ATOM 1784 C C . ASP A 1 224 ? 10.805 -35.156 11.25 1 97.75 224 ASP A C 1
ATOM 1786 O O . ASP A 1 224 ? 11.883 -35.688 11 1 97.75 224 ASP A O 1
ATOM 1790 N N . GLU A 1 225 ? 9.625 -35.75 11.219 1 97.44 225 GLU A N 1
ATOM 1791 C CA . GLU A 1 225 ? 9.586 -37.125 10.805 1 97.44 225 GLU A CA 1
ATOM 1792 C C . GLU A 1 225 ? 10.07 -37.312 9.367 1 97.44 225 GLU A C 1
ATOM 1794 O O . GLU A 1 225 ? 10.766 -38.25 9.047 1 97.44 225 GLU A O 1
ATOM 1799 N N . ALA A 1 226 ? 9.688 -36.375 8.539 1 97.5 226 ALA A N 1
ATOM 1800 C CA . ALA A 1 226 ? 10.117 -36.406 7.145 1 97.5 226 ALA A CA 1
ATOM 1801 C C . ALA A 1 226 ? 11.633 -36.25 7.031 1 97.5 226 ALA A C 1
ATOM 1803 O O . ALA A 1 226 ? 12.281 -36.906 6.219 1 97.5 226 ALA A O 1
ATOM 1804 N N . ILE A 1 227 ? 12.211 -35.344 7.805 1 98.25 227 ILE A N 1
ATOM 1805 C CA . ILE A 1 227 ? 13.648 -35.094 7.812 1 98.25 227 ILE A CA 1
ATOM 1806 C C . ILE A 1 227 ? 14.375 -36.375 8.234 1 98.25 227 ILE A C 1
ATOM 1808 O O . ILE A 1 227 ? 15.375 -36.75 7.621 1 98.25 227 ILE A O 1
ATOM 1812 N N . ASP A 1 228 ? 13.867 -36.969 9.266 1 97.19 228 ASP A N 1
ATOM 1813 C CA . ASP A 1 228 ? 14.469 -38.219 9.75 1 97.19 228 ASP A CA 1
ATOM 1814 C C . ASP A 1 228 ? 14.469 -39.281 8.656 1 97.19 228 ASP A C 1
ATOM 1816 O O . ASP A 1 228 ? 15.461 -40 8.469 1 97.19 228 ASP A O 1
ATOM 1820 N N . GLU A 1 229 ? 13.359 -39.344 8.016 1 96.44 229 GLU A N 1
ATOM 1821 C CA . GLU A 1 229 ? 13.234 -40.344 6.941 1 96.44 229 GLU A CA 1
ATOM 1822 C C . GLU A 1 229 ? 14.148 -40 5.77 1 96.44 229 GLU A C 1
ATOM 1824 O O . GLU A 1 229 ? 14.75 -40.875 5.164 1 96.44 229 GLU A O 1
ATOM 1829 N N . ALA A 1 230 ? 14.211 -38.781 5.441 1 96.31 230 ALA A N 1
ATOM 1830 C CA . ALA A 1 230 ? 15.031 -38.312 4.324 1 96.31 230 ALA A CA 1
ATOM 1831 C C . ALA A 1 230 ? 16.516 -38.469 4.633 1 96.31 230 ALA A C 1
ATOM 1833 O O . ALA A 1 230 ? 17.328 -38.688 3.723 1 96.31 230 ALA A O 1
ATOM 1834 N N . GLY A 1 231 ? 16.875 -38.406 5.879 1 92.38 231 GLY A N 1
ATOM 1835 C CA . GLY A 1 231 ? 18.219 -38.656 6.332 1 92.38 231 GLY A CA 1
ATOM 1836 C C . GLY A 1 231 ? 19.094 -37.406 6.328 1 92.38 231 GLY A C 1
ATOM 1837 O O . GLY A 1 231 ? 20.234 -37.438 6.801 1 92.38 231 GLY A O 1
ATOM 1838 N N . HIS A 1 232 ? 18.562 -36.344 5.73 1 87.94 232 HIS A N 1
ATOM 1839 C CA . HIS A 1 232 ? 19.469 -35.188 5.664 1 87.94 232 HIS A CA 1
ATOM 1840 C C . HIS A 1 232 ? 18.688 -33.875 5.672 1 87.94 232 HIS A C 1
ATOM 1842 O O . HIS A 1 232 ? 17.828 -33.656 4.82 1 87.94 232 HIS A O 1
ATOM 1848 N N . VAL A 1 233 ? 18.953 -32.906 6.57 1 97 233 VAL A N 1
ATOM 1849 C CA . VAL A 1 233 ? 18.656 -31.484 6.695 1 97 233 VAL A CA 1
ATOM 1850 C C . VAL A 1 233 ? 19.469 -30.875 7.832 1 97 233 VAL A C 1
ATOM 1852 O O . VAL A 1 233 ? 19.406 -31.344 8.969 1 97 233 VAL A O 1
ATOM 1855 N N . GLU A 1 234 ? 20.266 -29.969 7.449 1 98.19 234 GLU A N 1
ATOM 1856 C CA . GLU A 1 234 ? 21.188 -29.422 8.438 1 98.19 234 GLU A CA 1
ATOM 1857 C C . GLU A 1 234 ? 20.516 -28.344 9.289 1 98.19 234 GLU A C 1
ATOM 1859 O O . GLU A 1 234 ? 20.797 -28.234 10.492 1 98.19 234 GLU A O 1
ATOM 1864 N N . HIS A 1 235 ? 19.703 -27.516 8.688 1 98.75 235 HIS A N 1
ATOM 1865 C CA . HIS A 1 235 ? 19.031 -26.422 9.383 1 98.75 235 HIS A CA 1
ATOM 1866 C C . HIS A 1 235 ? 17.531 -26.422 9.078 1 98.75 235 HIS A C 1
ATOM 1868 O O . HIS A 1 235 ? 17.125 -26.547 7.918 1 98.75 235 HIS A O 1
ATOM 1874 N N . THR A 1 236 ? 16.719 -26.328 10.109 1 98.81 236 THR A N 1
ATOM 1875 C CA . THR A 1 236 ? 15.273 -26.188 9.961 1 98.81 236 THR A CA 1
ATOM 1876 C C . THR A 1 236 ? 14.781 -24.906 10.641 1 98.81 236 THR A C 1
ATOM 1878 O O . THR A 1 236 ? 14.992 -24.719 11.844 1 98.81 236 THR A O 1
ATOM 1881 N N . VAL A 1 237 ? 14.203 -23.984 9.867 1 98.88 237 VAL A N 1
ATOM 1882 C CA . VAL A 1 237 ? 13.656 -22.75 10.406 1 98.88 237 VAL A CA 1
ATOM 1883 C C . VAL A 1 237 ? 12.141 -22.859 10.523 1 98.88 237 VAL A C 1
ATOM 1885 O O . VAL A 1 237 ? 11.453 -23.156 9.539 1 98.88 237 VAL A O 1
ATOM 1888 N N . THR A 1 238 ? 11.586 -22.609 11.68 1 98.75 238 THR A N 1
ATOM 1889 C CA . THR A 1 238 ? 10.164 -22.781 11.93 1 98.75 238 THR A CA 1
ATOM 1890 C C . THR A 1 238 ? 9.477 -21.438 12.141 1 98.75 238 THR A C 1
ATOM 1892 O O . THR A 1 238 ? 9.812 -20.703 13.07 1 98.75 238 THR A O 1
ATOM 1895 N N . PHE A 1 239 ? 8.547 -21.094 11.25 1 98.44 239 PHE A N 1
ATOM 1896 C CA . PHE A 1 239 ? 7.672 -19.953 11.453 1 98.44 239 PHE A CA 1
ATOM 1897 C C . PHE A 1 239 ? 6.523 -20.312 12.391 1 98.44 239 PHE A C 1
ATOM 1899 O O . PHE A 1 239 ? 5.77 -21.25 12.133 1 98.44 239 PHE A O 1
ATOM 1906 N N . GLN A 1 240 ? 6.297 -19.531 13.398 1 98 240 GLN A N 1
ATOM 1907 C CA . GLN A 1 240 ? 5.355 -19.906 14.445 1 98 240 GLN A CA 1
ATOM 1908 C C . GLN A 1 240 ? 4.008 -19.219 14.25 1 98 240 GLN A C 1
ATOM 1910 O O . GLN A 1 240 ? 3.623 -18.344 15.039 1 98 240 GLN A O 1
ATOM 1915 N N . ARG A 1 241 ? 3.258 -19.672 13.32 1 97.69 241 ARG A N 1
ATOM 1916 C CA . ARG A 1 241 ? 1.922 -19.188 13 1 97.69 241 ARG A CA 1
ATOM 1917 C C . ARG A 1 241 ? 0.956 -19.422 14.156 1 97.69 241 ARG A C 1
ATOM 1919 O O . ARG A 1 241 ? 0.125 -18.578 14.469 1 97.69 241 ARG A O 1
ATOM 1926 N N . LEU A 1 242 ? 1.078 -20.516 14.852 1 97.12 242 LEU A N 1
ATOM 1927 C CA . LEU A 1 242 ? 0.187 -20.875 15.945 1 97.12 242 LEU A CA 1
ATOM 1928 C C . LEU A 1 242 ? 0.738 -20.391 17.281 1 97.12 242 LEU A C 1
ATOM 1930 O O . LEU A 1 242 ? 0.079 -20.531 18.312 1 97.12 242 LEU A O 1
ATOM 1934 N N . GLY A 1 243 ? 1.966 -19.906 17.266 1 96.88 243 GLY A N 1
ATOM 1935 C CA . GLY A 1 243 ? 2.588 -19.406 18.484 1 96.88 243 GLY A CA 1
ATOM 1936 C C . GLY A 1 243 ? 3.15 -20.5 19.359 1 96.88 243 GLY A C 1
ATOM 1937 O O . GLY A 1 243 ? 3.338 -20.312 20.562 1 96.88 243 GLY A O 1
ATOM 1938 N N . HIS A 1 244 ? 3.424 -21.672 18.766 1 97.12 244 HIS A N 1
ATOM 1939 C CA . HIS A 1 244 ? 3.961 -22.781 19.531 1 97.12 244 HIS A CA 1
ATOM 1940 C C . HIS A 1 244 ? 5.395 -22.5 19.984 1 97.12 244 HIS A C 1
ATOM 1942 O O . HIS A 1 244 ? 6.207 -22.016 19.188 1 97.12 244 HIS A O 1
ATOM 1948 N N . GLU A 1 245 ? 5.602 -22.797 21.188 1 96.94 245 GLU A N 1
ATOM 1949 C CA . GLU A 1 245 ? 6.949 -22.641 21.734 1 96.94 245 GLU A CA 1
ATOM 1950 C C . GLU A 1 245 ? 7.785 -23.891 21.516 1 96.94 245 GLU A C 1
ATOM 1952 O O . GLU A 1 245 ? 7.281 -25.016 21.625 1 96.94 245 GLU A O 1
ATOM 1957 N N . PRO A 1 246 ? 9.031 -23.656 21.234 1 96.19 246 PRO A N 1
ATOM 1958 C CA . PRO A 1 246 ? 9.93 -24.812 21.062 1 96.19 246 PRO A CA 1
ATOM 1959 C C . PRO A 1 246 ? 9.914 -25.734 22.281 1 96.19 246 PRO A C 1
ATOM 1961 O O . PRO A 1 246 ? 9.93 -25.266 23.422 1 96.19 246 PRO A O 1
ATOM 1964 N N . GLU A 1 247 ? 9.945 -27.047 22.125 1 91 247 GLU A N 1
ATOM 1965 C CA . GLU A 1 247 ? 10.031 -28.125 23.109 1 91 247 GLU A CA 1
ATOM 1966 C C . GLU A 1 247 ? 8.742 -28.234 23.906 1 91 247 GLU A C 1
ATOM 1968 O O . GLU A 1 247 ? 8.266 -29.344 24.188 1 91 247 GLU A O 1
ATOM 1973 N N . SER A 1 248 ? 8.148 -27.125 24.141 1 94.44 248 SER A N 1
ATOM 1974 C CA . SER A 1 248 ? 6.953 -27.156 24.984 1 94.44 248 SER A CA 1
ATOM 1975 C C . SER A 1 248 ? 5.711 -27.5 24.172 1 94.44 248 SER A C 1
ATOM 1977 O O . SER A 1 248 ? 4.883 -28.312 24.594 1 94.44 248 SER A O 1
ATOM 1979 N N . ASP A 1 249 ? 5.57 -26.969 22.984 1 94.69 249 ASP A N 1
ATOM 1980 C CA . ASP A 1 249 ? 4.34 -27.109 22.203 1 94.69 249 ASP A CA 1
ATOM 1981 C C . ASP A 1 249 ? 4.586 -27.859 20.906 1 94.69 249 ASP A C 1
ATOM 1983 O O . ASP A 1 249 ? 3.639 -28.25 20.219 1 94.69 249 ASP A O 1
ATOM 1987 N N . MET A 1 250 ? 5.832 -28.016 20.516 1 95.88 250 MET A N 1
ATOM 1988 C CA . MET A 1 250 ? 6.191 -28.719 19.297 1 95.88 250 MET A CA 1
ATOM 1989 C C . MET A 1 250 ? 7.531 -29.422 19.453 1 95.88 250 MET A C 1
ATOM 1991 O O . MET A 1 250 ? 8.352 -29.031 20.281 1 95.88 250 MET A O 1
ATOM 1995 N N . PRO A 1 251 ? 7.715 -30.531 18.672 1 96.88 251 PRO A N 1
ATOM 1996 C CA . PRO A 1 251 ? 9.039 -31.172 18.719 1 96.88 251 PRO A CA 1
ATOM 1997 C C . PRO A 1 251 ? 10.156 -30.203 18.328 1 96.88 251 PRO A C 1
ATOM 1999 O O . PRO A 1 251 ? 9.953 -29.328 17.5 1 96.88 251 PRO A O 1
ATOM 2002 N N . TRP A 1 252 ? 11.289 -30.453 18.984 1 97.81 252 TRP A N 1
ATOM 2003 C CA . TRP A 1 252 ? 12.367 -29.5 18.75 1 97.81 252 TRP A CA 1
ATOM 2004 C C . TRP A 1 252 ? 13.727 -30.203 18.844 1 97.81 252 TRP A C 1
ATOM 2006 O O . TRP A 1 252 ? 13.945 -31.047 19.719 1 97.81 252 TRP A O 1
ATOM 2016 N N . ASP A 1 253 ? 14.539 -29.953 17.922 1 97 253 ASP A N 1
ATOM 2017 C CA . ASP A 1 253 ? 15.93 -30.406 17.891 1 97 253 ASP A CA 1
ATOM 2018 C C . ASP A 1 253 ? 16.891 -29.219 17.938 1 97 253 ASP A C 1
ATOM 2020 O O . ASP A 1 253 ? 17.125 -28.562 16.922 1 97 253 ASP A O 1
ATOM 2024 N N . ASP A 1 254 ? 17.609 -29 19.031 1 96.12 254 ASP A N 1
ATOM 2025 C CA . ASP A 1 254 ? 18.438 -27.828 19.266 1 96.12 254 ASP A CA 1
ATOM 2026 C C . ASP A 1 254 ? 19.594 -27.75 18.281 1 96.12 254 ASP A C 1
ATOM 2028 O O . ASP A 1 254 ? 20.141 -26.672 18.016 1 96.12 254 ASP A O 1
ATOM 2032 N N . ALA A 1 255 ? 19.984 -28.844 17.812 1 96.19 255 ALA A N 1
ATOM 2033 C CA . ALA A 1 255 ? 21.141 -28.891 16.906 1 96.19 255 ALA A CA 1
ATOM 2034 C C . ALA A 1 255 ? 20.75 -28.484 15.492 1 96.19 255 ALA A C 1
ATOM 2036 O O . ALA A 1 255 ? 21.578 -28.016 14.719 1 96.19 255 ALA A O 1
ATOM 2037 N N . ARG A 1 256 ? 19.469 -28.547 15.156 1 97.69 256 ARG A N 1
ATOM 2038 C CA . ARG A 1 256 ? 19.016 -28.359 13.781 1 97.69 256 ARG A CA 1
ATOM 2039 C C . ARG A 1 256 ? 18.031 -27.203 13.68 1 97.69 256 ARG A C 1
ATOM 2041 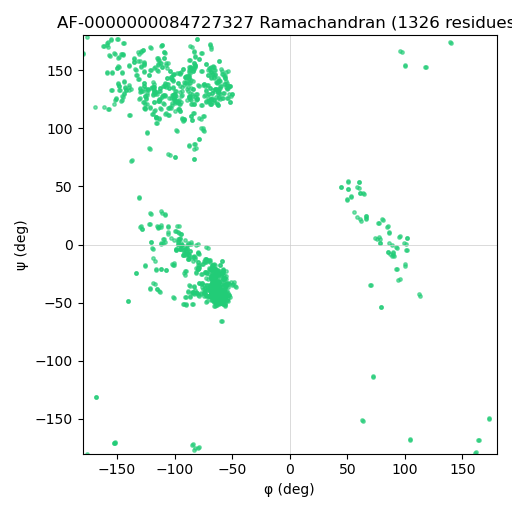O O . ARG A 1 256 ? 18.078 -26.438 12.719 1 97.69 256 ARG A O 1
ATOM 2048 N N . ASP A 1 257 ? 17.203 -27.109 14.688 1 98.31 257 ASP A N 1
ATOM 2049 C CA . ASP A 1 257 ? 16.016 -26.266 14.578 1 98.31 257 ASP A CA 1
ATOM 2050 C C . ASP A 1 257 ? 16.281 -24.844 15.07 1 98.31 257 ASP A C 1
ATOM 2052 O O . ASP A 1 257 ? 17 -24.656 16.047 1 98.31 257 ASP A O 1
ATOM 2056 N N . GLU A 1 258 ? 15.781 -23.922 14.398 1 98.44 258 GLU A N 1
ATOM 2057 C CA . GLU A 1 258 ? 15.75 -22.516 14.789 1 98.44 258 GLU A CA 1
ATOM 2058 C C . GLU A 1 258 ? 14.367 -21.906 14.57 1 98.44 258 GLU A C 1
ATOM 2060 O O . GLU A 1 258 ? 13.633 -22.328 13.672 1 98.44 258 GLU A O 1
ATOM 2065 N N . THR A 1 259 ? 13.992 -20.906 15.375 1 98.5 259 THR A N 1
ATOM 2066 C CA . THR A 1 259 ? 12.75 -20.172 15.125 1 98.5 259 THR A CA 1
ATOM 2067 C C . THR A 1 259 ? 12.961 -19.094 14.062 1 98.5 259 THR A C 1
ATOM 2069 O O . THR A 1 259 ? 14.078 -18.625 13.875 1 98.5 259 THR A O 1
ATOM 2072 N N . TRP A 1 260 ? 11.922 -18.734 13.391 1 98.56 260 TRP A N 1
ATOM 2073 C CA . TRP A 1 260 ? 11.969 -17.625 12.445 1 98.56 260 TRP A CA 1
ATOM 2074 C C . TRP A 1 260 ? 12.531 -16.375 13.102 1 98.56 260 TRP A C 1
ATOM 2076 O O . TRP A 1 260 ? 13.367 -15.68 12.508 1 98.56 260 TRP A O 1
ATOM 2086 N N . ALA A 1 261 ? 12.117 -16.078 14.305 1 97.44 261 ALA A N 1
ATOM 2087 C CA . ALA A 1 261 ? 12.508 -14.883 15.047 1 97.44 261 ALA A CA 1
ATOM 2088 C C . ALA A 1 261 ? 14.016 -14.844 15.281 1 97.44 261 ALA A C 1
ATOM 2090 O O . ALA A 1 261 ? 14.641 -13.781 15.203 1 97.44 261 ALA A O 1
ATOM 2091 N N . ASP A 1 262 ? 14.602 -15.969 15.516 1 97.44 262 ASP A N 1
ATOM 2092 C CA . ASP A 1 262 ? 16.031 -16.031 15.82 1 97.44 262 ASP A CA 1
ATOM 2093 C C . ASP A 1 262 ? 16.859 -16.125 14.539 1 97.44 262 ASP A C 1
ATOM 2095 O O . ASP A 1 262 ? 17.922 -15.516 14.453 1 97.44 262 ASP A O 1
ATOM 2099 N N . ALA A 1 263 ? 16.328 -16.812 13.555 1 98.38 263 ALA A N 1
ATOM 2100 C CA . ALA A 1 263 ? 17.094 -17.125 12.344 1 98.38 263 ALA A CA 1
ATOM 2101 C C . ALA A 1 263 ? 17.016 -15.969 11.344 1 98.38 263 ALA A C 1
ATOM 2103 O O . ALA A 1 263 ? 18.047 -15.438 10.922 1 98.38 263 ALA A O 1
ATOM 2104 N N . VAL A 1 264 ? 15.789 -15.516 11.039 1 98.44 264 VAL A N 1
ATOM 2105 C CA . VAL A 1 264 ? 15.578 -14.602 9.922 1 98.44 264 VAL A CA 1
ATOM 2106 C C . VAL A 1 264 ? 15.445 -13.172 10.438 1 98.44 264 VAL A C 1
ATOM 2108 O O . VAL A 1 264 ? 16.109 -12.258 9.945 1 98.44 264 VAL A O 1
ATOM 2111 N N . ALA A 1 265 ? 14.664 -12.977 11.484 1 95.31 265 ALA A N 1
ATOM 2112 C CA . ALA A 1 265 ? 14.297 -11.641 11.938 1 95.31 265 ALA A CA 1
ATOM 2113 C C . ALA A 1 265 ? 15.523 -10.875 12.438 1 95.31 265 ALA A C 1
ATOM 2115 O O . ALA A 1 265 ? 15.539 -9.641 12.438 1 95.31 265 ALA A O 1
ATOM 2116 N N . THR A 1 266 ? 16.609 -11.523 12.805 1 96.19 266 THR A N 1
ATOM 2117 C CA . THR A 1 266 ? 17.781 -10.891 13.383 1 96.19 266 THR A CA 1
ATOM 2118 C C . THR A 1 266 ? 18.797 -10.531 12.297 1 96.19 266 THR A C 1
ATOM 2120 O O . THR A 1 266 ? 19.812 -9.891 12.578 1 96.19 266 THR A O 1
ATOM 2123 N N . GLN A 1 267 ? 18.531 -10.922 11.047 1 97.81 267 GLN A N 1
ATOM 2124 C CA . GLN A 1 267 ? 19.469 -10.68 9.961 1 97.81 267 GLN A CA 1
ATOM 2125 C C . GLN A 1 267 ? 19.391 -9.234 9.477 1 97.81 267 GLN A C 1
ATOM 2127 O O . GLN A 1 267 ? 18.406 -8.547 9.727 1 97.81 267 GLN A O 1
ATOM 2132 N N . ASP A 1 268 ? 20.453 -8.812 8.812 1 97 268 ASP A N 1
ATOM 2133 C CA . ASP A 1 268 ? 20.438 -7.516 8.148 1 97 268 ASP A CA 1
ATOM 2134 C C . ASP A 1 268 ? 19.359 -7.453 7.082 1 97 268 ASP A C 1
ATOM 2136 O O . ASP A 1 268 ? 19.094 -8.438 6.387 1 97 268 ASP A O 1
ATOM 2140 N N . ASP A 1 269 ? 18.703 -6.359 6.957 1 96.88 269 ASP A N 1
ATOM 2141 C CA . ASP A 1 269 ? 17.594 -6.234 6.012 1 96.88 269 ASP A CA 1
ATOM 2142 C C . ASP A 1 269 ? 18.078 -5.652 4.684 1 96.88 269 ASP A C 1
ATOM 2144 O O . ASP A 1 269 ? 17.266 -5.266 3.84 1 96.88 269 ASP A O 1
ATOM 2148 N N . GLU A 1 270 ? 19.344 -5.508 4.465 1 96.56 270 GLU A N 1
ATOM 2149 C CA . GLU A 1 270 ? 19.953 -5.156 3.186 1 96.56 270 GLU A CA 1
ATOM 2150 C C . GLU A 1 270 ? 20.688 -6.344 2.578 1 96.56 270 GLU A C 1
ATOM 2152 O O . GLU A 1 270 ? 21.312 -7.125 3.297 1 96.56 270 GLU A O 1
ATOM 2157 N N . TYR A 1 271 ? 20.547 -6.504 1.344 1 98.25 271 TYR A N 1
ATOM 2158 C CA . TYR A 1 271 ? 21.219 -7.574 0.617 1 98.25 271 TYR A CA 1
ATOM 2159 C C . TYR A 1 271 ? 21.406 -7.203 -0.85 1 98.25 271 TYR A C 1
ATOM 2161 O O . TYR A 1 271 ? 20.516 -6.625 -1.47 1 98.25 271 TYR A O 1
ATOM 2169 N N . GLU A 1 272 ? 22.547 -7.402 -1.366 1 98.38 272 GLU A N 1
ATOM 2170 C CA . GLU A 1 272 ? 22.797 -7.223 -2.795 1 98.38 272 GLU A CA 1
ATOM 2171 C C . GLU A 1 272 ? 22.422 -8.477 -3.58 1 98.38 272 GLU A C 1
ATOM 2173 O O . GLU A 1 272 ? 23.141 -9.477 -3.529 1 98.38 272 GLU A O 1
ATOM 2178 N N . THR A 1 273 ? 21.328 -8.438 -4.32 1 98.81 273 THR A N 1
ATOM 2179 C CA . THR A 1 273 ? 20.828 -9.57 -5.094 1 98.81 273 THR A CA 1
ATOM 2180 C C . THR A 1 273 ? 21.844 -10 -6.145 1 98.81 273 THR A C 1
ATOM 2182 O O . THR A 1 273 ? 22.406 -9.156 -6.859 1 98.81 273 THR A O 1
ATOM 2185 N N . LYS A 1 274 ? 22.109 -11.305 -6.273 1 98.81 274 LYS A N 1
ATOM 2186 C CA . LYS A 1 274 ? 23.141 -11.812 -7.168 1 98.81 274 LYS A CA 1
ATOM 2187 C C . LYS A 1 274 ? 22.688 -11.727 -8.625 1 98.81 274 LYS A C 1
ATOM 2189 O O . LYS A 1 274 ? 21.531 -11.984 -8.938 1 98.81 274 LYS A O 1
ATOM 2194 N N . SER A 1 275 ? 23.531 -11.344 -9.492 1 98.81 275 SER A N 1
ATOM 2195 C CA . SER A 1 275 ? 23.359 -11.477 -10.938 1 98.81 275 SER A CA 1
ATOM 2196 C C . SER A 1 275 ? 23.609 -12.914 -11.391 1 98.81 275 SER A C 1
ATOM 2198 O O . SER A 1 275 ? 24.703 -13.461 -11.172 1 98.81 275 SER A O 1
ATOM 2200 N N . LEU A 1 276 ? 22.625 -13.539 -11.984 1 98.81 276 LEU A N 1
ATOM 2201 C CA . LEU A 1 276 ? 22.719 -14.953 -12.312 1 98.81 276 LEU A CA 1
ATOM 2202 C C . LEU A 1 276 ? 22.562 -15.18 -13.812 1 98.81 276 LEU A C 1
ATOM 2204 O O . LEU A 1 276 ? 21.844 -14.43 -14.477 1 98.81 276 LEU A O 1
ATOM 2208 N N . ASP A 1 277 ? 23.219 -16.25 -14.289 1 98.5 277 ASP A N 1
ATOM 2209 C CA . ASP A 1 277 ? 22.984 -16.656 -15.68 1 98.5 277 ASP A CA 1
ATOM 2210 C C . ASP A 1 277 ? 21.5 -16.906 -15.93 1 98.5 277 ASP A C 1
ATOM 2212 O O . ASP A 1 277 ? 20.812 -17.469 -15.078 1 98.5 277 ASP A O 1
ATOM 2216 N N . ALA A 1 278 ? 21.062 -16.547 -17.109 1 98.25 278 ALA A N 1
ATOM 2217 C CA . ALA A 1 278 ? 19.656 -16.703 -17.484 1 98.25 278 ALA A CA 1
ATOM 2218 C C . ALA A 1 278 ? 19.172 -18.141 -17.25 1 98.25 278 ALA A C 1
ATOM 2220 O O . ALA A 1 278 ? 18.016 -18.359 -16.906 1 98.25 278 ALA A O 1
ATOM 2221 N N . ASP A 1 279 ? 20.062 -19.078 -17.453 1 97 279 ASP A N 1
ATOM 2222 C CA . ASP A 1 279 ? 19.703 -20.484 -17.359 1 97 279 ASP A CA 1
ATOM 2223 C C . ASP A 1 279 ? 20.031 -21.078 -15.992 1 97 279 ASP A C 1
ATOM 2225 O O . ASP A 1 279 ? 20 -22.281 -15.805 1 97 279 ASP A O 1
ATOM 2229 N N . GLN A 1 280 ? 20.391 -20.156 -15.031 1 98.06 280 GLN A N 1
ATOM 2230 C CA . GLN A 1 280 ? 20.578 -20.625 -13.664 1 98.06 280 GLN A CA 1
ATOM 2231 C C . GLN A 1 280 ? 19.281 -21.203 -13.094 1 98.06 280 GLN A C 1
ATOM 2233 O O . GLN A 1 280 ? 18.203 -20.641 -13.289 1 98.06 280 GLN A O 1
ATOM 2238 N N . GLU A 1 281 ? 19.359 -22.453 -12.477 1 98.44 281 GLU A N 1
ATOM 2239 C CA . GLU A 1 281 ? 18.188 -23.094 -11.891 1 98.44 281 GLU A CA 1
ATOM 2240 C C . GLU A 1 281 ? 17.578 -22.234 -10.781 1 98.44 281 GLU A C 1
ATOM 2242 O O . GLU A 1 281 ? 18.312 -21.641 -9.992 1 98.44 281 GLU A O 1
ATOM 2247 N N . SER A 1 282 ? 16.281 -22.141 -10.789 1 98.56 282 SER A N 1
ATOM 2248 C CA . SER A 1 282 ? 15.602 -21.297 -9.82 1 98.56 282 SER A CA 1
ATOM 2249 C C . SER A 1 282 ? 14.727 -22.109 -8.875 1 98.56 282 SER A C 1
ATOM 2251 O O . SER A 1 282 ? 14.641 -21.812 -7.68 1 98.56 282 SER A O 1
ATOM 2253 N N . MET A 1 283 ? 14.07 -23.141 -9.391 1 98.56 283 MET A N 1
ATOM 2254 C CA . MET A 1 283 ? 13.117 -23.938 -8.617 1 98.56 283 MET A CA 1
ATOM 2255 C C . MET A 1 283 ? 13.141 -25.406 -9.047 1 98.56 283 MET A C 1
ATOM 2257 O O . MET A 1 283 ? 13.477 -25.703 -10.188 1 98.56 283 MET A O 1
ATOM 2261 N N . LEU A 1 284 ? 12.906 -26.188 -8.141 1 98.06 284 LEU A N 1
ATOM 2262 C CA . LEU A 1 284 ? 12.617 -27.594 -8.352 1 98.06 284 LEU A CA 1
ATOM 2263 C C . LEU A 1 284 ? 11.188 -27.922 -7.918 1 98.06 284 LEU A C 1
ATOM 2265 O O . LEU A 1 284 ? 10.906 -28 -6.719 1 98.06 284 LEU A O 1
ATOM 2269 N N . LEU A 1 285 ? 10.281 -28.109 -8.922 1 97 285 LEU A N 1
ATOM 2270 C CA . LEU A 1 285 ? 8.891 -28.453 -8.648 1 97 285 LEU A CA 1
ATOM 2271 C C . LEU A 1 285 ? 8.633 -29.938 -8.953 1 97 285 LEU A C 1
ATOM 2273 O O . LEU A 1 285 ? 9.07 -30.453 -9.977 1 97 285 LEU A O 1
ATOM 2277 N N . TYR A 1 286 ? 7.965 -30.562 -8.062 1 93.06 286 TYR A N 1
ATOM 2278 C CA . TYR A 1 286 ? 7.781 -32 -8.234 1 93.06 286 TYR A CA 1
ATOM 2279 C C . TYR A 1 286 ? 6.406 -32.312 -8.812 1 93.06 286 TYR A C 1
ATOM 2281 O O . TYR A 1 286 ? 5.414 -31.688 -8.445 1 93.06 286 TYR A O 1
ATOM 2289 N N . SER A 1 287 ? 6.355 -33.125 -9.805 1 86.75 287 SER A N 1
ATOM 2290 C CA . SER A 1 287 ? 5.141 -33.688 -10.383 1 86.75 287 SER A CA 1
ATOM 2291 C C . SER A 1 287 ? 5.043 -35.188 -10.125 1 86.75 287 SER A C 1
ATOM 2293 O O . SER A 1 287 ? 6.047 -35.844 -9.828 1 86.75 287 SER A O 1
ATOM 2295 N N . SER A 1 288 ? 3.756 -35.688 -10.156 1 69.75 288 SER A N 1
ATOM 2296 C CA . SER A 1 288 ? 3.555 -37.125 -9.93 1 69.75 288 SER A CA 1
ATOM 2297 C C . SER A 1 288 ? 4.02 -37.938 -11.125 1 69.75 288 SER A C 1
ATOM 2299 O O . SER A 1 288 ? 3.938 -37.469 -12.266 1 69.75 288 SER A O 1
ATOM 2301 N N . GLY A 1 289 ? 4.941 -38.875 -10.922 1 58.31 289 GLY A N 1
ATOM 2302 C CA . GLY A 1 289 ? 5.465 -39.719 -12 1 58.31 289 GLY A CA 1
ATOM 2303 C C . GLY A 1 289 ? 4.656 -40.969 -12.234 1 58.31 289 GLY A C 1
ATOM 2304 O O . GLY A 1 289 ? 3.938 -41.406 -11.344 1 58.31 289 GLY A O 1
ATOM 2305 N N . THR A 1 290 ? 4.547 -41.406 -13.469 1 49.03 290 THR A N 1
ATOM 2306 C CA . THR A 1 290 ? 3.875 -42.656 -13.859 1 49.03 290 THR A CA 1
ATOM 2307 C C . THR A 1 290 ? 4.445 -43.844 -13.094 1 49.03 290 THR A C 1
ATOM 2309 O O . THR A 1 290 ? 3.744 -44.812 -12.852 1 49.03 290 THR A O 1
ATOM 2312 N N . THR A 1 291 ? 5.734 -43.719 -12.844 1 49.41 291 THR A N 1
ATOM 2313 C CA . THR A 1 291 ? 6.434 -44.812 -12.195 1 49.41 291 THR A CA 1
ATOM 2314 C C . THR A 1 291 ? 6.188 -44.812 -10.695 1 49.41 291 THR A C 1
ATOM 2316 O O . THR A 1 291 ? 6.656 -45.688 -9.969 1 49.41 291 THR A O 1
ATOM 2319 N N . GLY A 1 292 ? 5.43 -43.875 -10.32 1 59.66 292 GLY A N 1
ATOM 2320 C CA . GLY A 1 292 ? 5.125 -43.781 -8.898 1 59.66 292 GLY A CA 1
ATOM 2321 C C . GLY A 1 292 ? 6.039 -42.844 -8.148 1 59.66 292 GLY A C 1
ATOM 2322 O O . GLY A 1 292 ? 5.648 -42.281 -7.121 1 59.66 292 GLY A O 1
ATOM 2323 N N . LYS A 1 293 ? 7.312 -42.688 -8.578 1 71.5 293 LYS A N 1
ATOM 2324 C CA . LYS A 1 293 ? 8.203 -41.75 -7.895 1 71.5 293 LYS A CA 1
ATOM 2325 C C . LYS A 1 293 ? 8.047 -40.312 -8.453 1 71.5 293 LYS A C 1
ATOM 2327 O O . LYS A 1 293 ? 8.07 -40.125 -9.672 1 71.5 293 LYS A O 1
ATOM 2332 N N . PRO A 1 294 ? 7.969 -39.375 -7.555 1 84.81 294 PRO A N 1
ATOM 2333 C CA . PRO A 1 294 ? 7.84 -38 -8.039 1 84.81 294 PRO A CA 1
ATOM 2334 C C . PRO A 1 294 ? 9.047 -37.562 -8.859 1 84.81 294 PRO A C 1
ATOM 2336 O O . PRO A 1 294 ? 10.164 -38 -8.617 1 84.81 294 PRO A O 1
ATOM 2339 N N . LYS A 1 295 ? 8.812 -36.75 -9.945 1 89.5 295 LYS A N 1
ATOM 2340 C CA . LYS A 1 295 ? 9.844 -36.219 -10.82 1 89.5 295 LYS A CA 1
ATOM 2341 C C . LYS A 1 295 ? 10.156 -34.75 -10.445 1 89.5 295 LYS A C 1
ATOM 2343 O O . LYS A 1 295 ? 9.25 -33.906 -10.406 1 89.5 295 LYS A O 1
ATOM 2348 N N . GLY A 1 296 ? 11.406 -34.5 -10.172 1 95.75 296 GLY A N 1
ATOM 2349 C CA . GLY A 1 296 ? 11.828 -33.125 -9.945 1 95.75 296 GLY A CA 1
ATOM 2350 C C . GLY A 1 296 ? 12 -32.344 -11.234 1 95.75 296 GLY A C 1
ATOM 2351 O O . GLY A 1 296 ? 12.93 -32.594 -12 1 95.75 296 GLY A O 1
ATOM 2352 N N . ILE A 1 297 ? 11.102 -31.406 -11.492 1 97.19 297 ILE A N 1
ATOM 2353 C CA . ILE A 1 297 ? 11.117 -30.562 -12.68 1 97.19 297 ILE A CA 1
ATOM 2354 C C . ILE A 1 297 ? 12.008 -29.344 -12.438 1 97.19 297 ILE A C 1
ATOM 2356 O O . ILE A 1 297 ? 11.766 -28.578 -11.508 1 97.19 297 ILE A O 1
ATOM 2360 N N . VAL A 1 298 ? 13 -29.141 -13.32 1 98.06 298 VAL A N 1
ATOM 2361 C CA . VAL A 1 298 ? 14 -28.094 -13.109 1 98.06 298 VAL A CA 1
ATOM 2362 C C . VAL A 1 298 ? 13.602 -26.844 -13.875 1 98.06 298 VAL A C 1
ATOM 2364 O O . VAL A 1 298 ? 13.438 -26.875 -15.094 1 98.06 298 VAL A O 1
ATOM 2367 N N . HIS A 1 299 ? 13.492 -25.719 -13.18 1 98.19 299 HIS A N 1
ATOM 2368 C CA . HIS A 1 299 ? 13.156 -24.453 -13.797 1 98.19 299 HIS A CA 1
ATOM 2369 C C . HIS A 1 299 ? 14.305 -23.453 -13.68 1 98.19 299 HIS A C 1
ATOM 2371 O O . HIS A 1 299 ? 15.055 -23.484 -12.703 1 98.19 299 HIS A O 1
ATOM 2377 N N . THR A 1 300 ? 14.398 -22.562 -14.672 1 98.38 300 THR A N 1
ATOM 2378 C CA . THR A 1 300 ? 15.469 -21.578 -14.703 1 98.38 300 THR A CA 1
ATOM 2379 C C . THR A 1 300 ? 14.914 -20.188 -14.406 1 98.38 300 THR A C 1
ATOM 2381 O O . THR A 1 300 ? 13.703 -19.953 -14.477 1 98.38 300 THR A O 1
ATOM 2384 N N . HIS A 1 301 ? 15.781 -19.234 -14.102 1 98.69 301 HIS A N 1
ATOM 2385 C CA . HIS A 1 301 ? 15.375 -17.875 -13.75 1 98.69 301 HIS A CA 1
ATOM 2386 C C . HIS A 1 301 ? 14.68 -17.188 -14.914 1 98.69 301 HIS A C 1
ATOM 2388 O O . HIS A 1 301 ? 13.539 -16.75 -14.789 1 98.69 301 HIS A O 1
ATOM 2394 N N . ALA A 1 302 ? 15.289 -17.188 -16.062 1 98.69 302 ALA A N 1
ATOM 2395 C CA . ALA A 1 302 ? 14.719 -16.453 -17.188 1 98.69 302 ALA A CA 1
ATOM 2396 C C . ALA A 1 302 ? 13.414 -17.094 -17.672 1 98.69 302 ALA A C 1
ATOM 2398 O O . ALA A 1 302 ? 12.453 -16.406 -17.984 1 98.69 302 ALA A O 1
ATOM 2399 N N . GLY A 1 303 ? 13.477 -18.422 -17.734 1 98.25 303 GLY A N 1
ATOM 2400 C CA . GLY A 1 303 ? 12.305 -19.141 -18.219 1 98.25 303 GLY A CA 1
ATOM 2401 C C . GLY A 1 303 ? 11.062 -18.859 -17.406 1 98.25 303 GLY A C 1
ATOM 2402 O O . GLY A 1 303 ? 10.031 -18.453 -17.938 1 98.25 303 GLY A O 1
ATOM 2403 N N . VAL A 1 304 ? 11.156 -19 -16.094 1 98.19 304 VAL A N 1
ATOM 2404 C CA . VAL A 1 304 ? 10.008 -18.812 -15.219 1 98.19 304 VAL A CA 1
ATOM 2405 C C . VAL A 1 304 ? 9.594 -17.344 -15.203 1 98.19 304 VAL A C 1
ATOM 2407 O O . VAL A 1 304 ? 8.398 -17.031 -15.227 1 98.19 304 VAL A O 1
ATOM 2410 N N . GLN A 1 305 ? 10.578 -16.469 -15.188 1 98.69 305 GLN A N 1
ATOM 2411 C CA . GLN A 1 305 ? 10.305 -15.031 -15.195 1 98.69 305 GLN A CA 1
ATOM 2412 C C . GLN A 1 305 ? 9.438 -14.641 -16.391 1 98.69 305 GLN A C 1
ATOM 2414 O O . GLN A 1 305 ? 8.375 -14.055 -16.219 1 98.69 305 GLN A O 1
ATOM 2419 N N . LEU A 1 306 ? 9.82 -15.008 -17.547 1 98.69 306 LEU A N 1
ATOM 2420 C CA . LEU A 1 306 ? 9.156 -14.555 -18.75 1 98.69 306 LEU A CA 1
ATOM 2421 C C . LEU A 1 306 ? 7.812 -15.266 -18.938 1 98.69 306 LEU A C 1
ATOM 2423 O O . LEU A 1 306 ? 6.824 -14.641 -19.312 1 98.69 306 LEU A O 1
ATOM 2427 N N . GLN A 1 307 ? 7.793 -16.531 -18.656 1 98.44 307 GLN A N 1
ATOM 2428 C CA . GLN A 1 307 ? 6.578 -17.312 -18.859 1 98.44 307 GLN A CA 1
ATOM 2429 C C . GLN A 1 307 ? 5.453 -16.828 -17.938 1 98.44 307 GLN A C 1
ATOM 2431 O O . GLN A 1 307 ? 4.336 -16.578 -18.406 1 98.44 307 GLN A O 1
ATOM 2436 N N . CYS A 1 308 ? 5.734 -16.703 -16.641 1 98.62 308 CYS A N 1
ATOM 2437 C CA . CYS A 1 308 ? 4.723 -16.281 -15.68 1 98.62 308 CYS A CA 1
ATOM 2438 C C . CYS A 1 308 ? 4.246 -14.867 -15.969 1 98.62 308 CYS A C 1
ATOM 2440 O O . CYS A 1 308 ? 3.043 -14.594 -15.945 1 98.62 308 CYS A O 1
ATOM 2442 N N . ALA A 1 309 ? 5.184 -13.961 -16.281 1 98.81 309 ALA A N 1
ATOM 2443 C CA . ALA A 1 309 ? 4.836 -12.578 -16.594 1 98.81 309 ALA A CA 1
ATOM 2444 C C . ALA A 1 309 ? 3.926 -12.508 -17.812 1 98.81 309 ALA A C 1
ATOM 2446 O O . ALA A 1 309 ? 2.9 -11.82 -17.781 1 98.81 309 ALA A O 1
ATOM 2447 N N . LYS A 1 310 ? 4.277 -13.211 -18.828 1 98.69 310 LYS A N 1
ATOM 2448 C CA . LYS A 1 310 ? 3.523 -13.219 -20.078 1 98.69 310 LYS A CA 1
ATOM 2449 C C . LYS A 1 310 ? 2.082 -13.664 -19.844 1 98.69 310 LYS A C 1
ATOM 2451 O O . LYS A 1 310 ? 1.145 -13.023 -20.328 1 98.69 310 LYS A O 1
ATOM 2456 N N . GLU A 1 311 ? 1.932 -14.703 -19.109 1 98.56 311 GLU A N 1
ATOM 2457 C CA . GLU A 1 311 ? 0.611 -15.312 -18.969 1 98.56 311 GLU A CA 1
ATOM 2458 C C . GLU A 1 311 ? -0.315 -14.438 -18.125 1 98.56 311 GLU A C 1
ATOM 2460 O O . GLU A 1 311 ? -1.499 -14.297 -18.438 1 98.56 311 GLU A O 1
ATOM 2465 N N . LEU A 1 312 ? 0.21 -13.828 -17.078 1 98.69 312 LEU A N 1
ATOM 2466 C CA . LEU A 1 312 ? -0.643 -12.969 -16.266 1 98.69 312 LEU A CA 1
ATOM 2467 C C . LEU A 1 312 ? -0.942 -11.664 -17 1 98.69 312 LEU A C 1
ATOM 2469 O O . LEU A 1 312 ? -2.053 -11.133 -16.906 1 98.69 312 LEU A O 1
ATOM 2473 N N . TYR A 1 313 ? 0.026 -11.141 -17.703 1 98.81 313 TYR A N 1
ATOM 2474 C CA . TYR A 1 313 ? -0.155 -9.875 -18.422 1 98.81 313 TYR A CA 1
ATOM 2475 C C . TYR A 1 313 ? -1.181 -10.023 -19.531 1 98.81 313 TYR A C 1
ATOM 2477 O O . TYR A 1 313 ? -2.127 -9.234 -19.625 1 98.81 313 TYR A O 1
ATOM 2485 N N . PHE A 1 314 ? -1.07 -11.023 -20.375 1 98.69 314 PHE A N 1
ATOM 2486 C CA . PHE A 1 314 ? -1.937 -11.148 -21.547 1 98.69 314 PHE A CA 1
ATOM 2487 C C . PHE A 1 314 ? -3.16 -12 -21.219 1 98.69 314 PHE A C 1
ATOM 2489 O O . PHE A 1 314 ? -4.293 -11.594 -21.469 1 98.69 314 PHE A O 1
ATOM 2496 N N . GLY A 1 315 ? -2.885 -13.203 -20.641 1 98.06 315 GLY A N 1
ATOM 2497 C CA . GLY A 1 315 ? -3.957 -14.156 -20.406 1 98.06 315 GLY A CA 1
ATOM 2498 C C . GLY A 1 315 ? -4.953 -13.688 -19.359 1 98.06 315 GLY A C 1
ATOM 2499 O O . GLY A 1 315 ? -6.16 -13.891 -19.516 1 98.06 315 GLY A O 1
ATOM 2500 N N . PHE A 1 316 ? -4.492 -13.031 -18.344 1 98.56 316 PHE A N 1
ATOM 2501 C CA . PHE A 1 316 ? -5.375 -12.578 -17.281 1 98.56 316 PHE A CA 1
ATOM 2502 C C . PHE A 1 316 ? -5.539 -11.062 -17.312 1 98.56 316 PHE A C 1
ATOM 2504 O O . PHE A 1 316 ? -6.133 -10.477 -16.391 1 98.56 316 PHE A O 1
ATOM 2511 N N . ASP A 1 317 ? -4.957 -10.453 -18.312 1 98.75 317 ASP A N 1
ATOM 2512 C CA . ASP A 1 317 ? -5.109 -9.016 -18.484 1 98.75 317 ASP A CA 1
ATOM 2513 C C . ASP A 1 317 ? -4.801 -8.266 -17.203 1 98.75 317 ASP A C 1
ATOM 2515 O O . ASP A 1 317 ? -5.59 -7.422 -16.766 1 98.75 317 ASP A O 1
ATOM 2519 N N . LEU A 1 318 ? -3.719 -8.602 -16.594 1 98.75 318 LEU A N 1
ATOM 2520 C CA . LEU A 1 318 ? -3.361 -8.023 -15.297 1 98.75 318 LEU A CA 1
ATOM 2521 C C . LEU A 1 318 ? -3.168 -6.516 -15.414 1 98.75 318 LEU A C 1
ATOM 2523 O O . LEU A 1 318 ? -2.369 -6.047 -16.219 1 98.75 318 LEU A O 1
ATOM 2527 N N . LYS A 1 319 ? -3.975 -5.754 -14.648 1 98.38 319 LYS A N 1
ATOM 2528 C CA . LYS A 1 319 ? -3.896 -4.301 -14.562 1 98.38 319 LYS A CA 1
ATOM 2529 C C . LYS A 1 319 ? -3.352 -3.855 -13.211 1 98.38 319 LYS A C 1
ATOM 2531 O O . LYS A 1 319 ? -3.402 -4.609 -12.234 1 98.38 319 LYS A O 1
ATOM 2536 N N . PRO A 1 320 ? -2.857 -2.635 -13.109 1 97.5 320 PRO A N 1
ATOM 2537 C CA . PRO A 1 320 ? -2.229 -2.154 -11.875 1 97.5 320 PRO A CA 1
ATOM 2538 C C . PRO A 1 320 ? -3.193 -2.129 -10.695 1 97.5 320 PRO A C 1
ATOM 2540 O O . PRO A 1 320 ? -2.771 -2.277 -9.547 1 97.5 320 PRO A O 1
ATOM 2543 N N . ALA A 1 321 ? -4.461 -1.965 -10.953 1 98.19 321 ALA A N 1
ATOM 2544 C CA . ALA A 1 321 ? -5.438 -1.835 -9.875 1 98.19 321 ALA A CA 1
ATOM 2545 C C . ALA A 1 321 ? -5.934 -3.205 -9.414 1 98.19 321 ALA A C 1
ATOM 2547 O O . ALA A 1 321 ? -6.625 -3.312 -8.398 1 98.19 321 ALA A O 1
ATOM 2548 N N . ASP A 1 322 ? -5.562 -4.242 -10.039 1 98.75 322 ASP A N 1
ATOM 2549 C CA . ASP A 1 322 ? -6.105 -5.574 -9.789 1 98.75 322 ASP A CA 1
ATOM 2550 C C . ASP A 1 322 ? -5.637 -6.121 -8.445 1 98.75 322 ASP A C 1
ATOM 2552 O O . ASP A 1 322 ? -4.52 -5.828 -8.008 1 98.75 322 ASP A O 1
ATOM 2556 N N . ARG A 1 323 ? -6.457 -6.859 -7.816 1 98.75 323 ARG A N 1
ATOM 2557 C CA . ARG A 1 323 ? -6.164 -7.762 -6.703 1 98.75 323 ARG A CA 1
ATOM 2558 C C . ARG A 1 323 ? -6.387 -9.219 -7.105 1 98.75 323 ARG A C 1
ATOM 2560 O O . ARG A 1 323 ? -7.523 -9.633 -7.328 1 98.75 323 ARG A O 1
ATOM 2567 N N . PHE A 1 324 ? -5.277 -9.898 -7.223 1 98.81 324 PHE A N 1
ATOM 2568 C CA . PHE A 1 324 ? -5.258 -11.219 -7.836 1 98.81 324 PHE A CA 1
ATOM 2569 C C . PHE A 1 324 ? -5.34 -12.312 -6.77 1 98.81 324 PHE A C 1
ATOM 2571 O O . PHE A 1 324 ? -4.434 -12.445 -5.945 1 98.81 324 PHE A O 1
ATOM 2578 N N . PHE A 1 325 ? -6.422 -13.109 -6.734 1 98.62 325 PHE A N 1
ATOM 2579 C CA . PHE A 1 325 ? -6.621 -14.211 -5.805 1 98.62 325 PHE A CA 1
ATOM 2580 C C . PHE A 1 325 ? -6.691 -15.539 -6.547 1 98.62 325 PHE A C 1
ATOM 2582 O O . PHE A 1 325 ? -7.637 -15.781 -7.301 1 98.62 325 PHE A O 1
ATOM 2589 N N . TRP A 1 326 ? -5.73 -16.375 -6.441 1 98.12 326 TRP A N 1
ATOM 2590 C CA . TRP A 1 326 ? -5.773 -17.75 -6.922 1 98.12 326 TRP A CA 1
ATOM 2591 C C . TRP A 1 326 ? -5.727 -18.734 -5.758 1 98.12 326 TRP A C 1
ATOM 2593 O O . TRP A 1 326 ? -4.781 -18.719 -4.961 1 98.12 326 TRP A O 1
ATOM 2603 N N . VAL A 1 327 ? -6.703 -19.594 -5.66 1 96.12 327 VAL A N 1
ATOM 2604 C CA . VAL A 1 327 ? -6.766 -20.594 -4.594 1 96.12 327 VAL A CA 1
ATOM 2605 C C . VAL A 1 327 ? -5.746 -21.703 -4.859 1 96.12 327 VAL A C 1
ATOM 2607 O O . VAL A 1 327 ? -5.992 -22.594 -5.668 1 96.12 327 VAL A O 1
ATOM 2610 N N . SER A 1 328 ? -4.633 -21.578 -4.211 1 93.25 328 SER A N 1
ATOM 2611 C CA . SER A 1 328 ? -3.572 -22.562 -4.379 1 93.25 328 SER A CA 1
ATOM 2612 C C . SER A 1 328 ? -2.613 -22.547 -3.193 1 93.25 328 SER A C 1
ATOM 2614 O O . SER A 1 328 ? -2.857 -21.875 -2.197 1 93.25 328 SER A O 1
ATOM 2616 N N . ASP A 1 329 ? -1.692 -23.516 -3.213 1 92.88 329 ASP A N 1
ATOM 2617 C CA . ASP A 1 329 ? -0.605 -23.656 -2.25 1 92.88 329 ASP A CA 1
ATOM 2618 C C . ASP A 1 329 ? 0.747 -23.375 -2.9 1 92.88 329 ASP A C 1
ATOM 2620 O O . ASP A 1 329 ? 0.917 -23.578 -4.105 1 92.88 329 ASP A O 1
ATOM 2624 N N . ILE A 1 330 ? 1.696 -22.922 -2.086 1 95.06 330 ILE A N 1
ATOM 2625 C CA . ILE A 1 330 ? 3.021 -22.578 -2.596 1 95.06 330 ILE A CA 1
ATOM 2626 C C . ILE A 1 330 ? 3.701 -23.844 -3.133 1 95.06 330 ILE A C 1
ATOM 2628 O O . ILE A 1 330 ? 4.586 -23.766 -3.988 1 95.06 330 ILE A O 1
ATOM 2632 N N . GLY A 1 331 ? 3.254 -25 -2.701 1 93.62 331 GLY A N 1
ATOM 2633 C CA . GLY A 1 331 ? 3.861 -26.25 -3.092 1 93.62 331 GLY A CA 1
ATOM 2634 C C . GLY A 1 331 ? 3.43 -26.734 -4.469 1 93.62 331 GLY A C 1
ATOM 2635 O O . GLY A 1 331 ? 3.982 -27.688 -5 1 93.62 331 GLY A O 1
ATOM 2636 N N . TRP A 1 332 ? 2.486 -26 -5.008 1 92 332 TRP A N 1
ATOM 2637 C CA . TRP A 1 332 ? 2.041 -26.281 -6.371 1 92 332 TRP A CA 1
ATOM 2638 C C . TRP A 1 332 ? 2.537 -25.203 -7.332 1 92 332 TRP A C 1
ATOM 2640 O O . TRP A 1 332 ? 2.779 -24.062 -6.93 1 92 332 TRP A O 1
ATOM 2650 N N . MET A 1 333 ? 2.629 -25.609 -8.602 1 94.12 333 MET A N 1
ATOM 2651 C CA . MET A 1 333 ? 3.199 -24.688 -9.586 1 94.12 333 MET A CA 1
ATOM 2652 C C . MET A 1 333 ? 2.422 -23.391 -9.633 1 94.12 333 MET A C 1
ATOM 2654 O O . MET A 1 333 ? 3.004 -22.312 -9.844 1 94.12 333 MET A O 1
ATOM 2658 N N . MET A 1 334 ? 1.072 -23.422 -9.32 1 95.69 334 MET A N 1
ATOM 2659 C CA . MET A 1 334 ? 0.25 -22.219 -9.422 1 95.69 334 MET A CA 1
ATOM 2660 C C . MET A 1 334 ? 0.668 -21.188 -8.383 1 95.69 334 MET A C 1
ATOM 2662 O O . MET A 1 334 ? 0.428 -19.984 -8.555 1 95.69 334 MET A O 1
ATOM 2666 N N . GLY A 1 335 ? 1.225 -21.688 -7.289 1 96.12 335 GLY A N 1
ATOM 2667 C CA . GLY A 1 335 ? 1.72 -20.766 -6.277 1 96.12 335 GLY A CA 1
ATOM 2668 C C . GLY A 1 335 ? 2.787 -19.828 -6.801 1 96.12 335 GLY A C 1
ATOM 2669 O O . GLY A 1 335 ? 2.545 -18.625 -6.953 1 96.12 335 GLY A O 1
ATOM 2670 N N . PRO A 1 336 ? 3.951 -20.406 -7.172 1 97.75 336 PRO A N 1
ATOM 2671 C CA . PRO A 1 336 ? 5.008 -19.562 -7.719 1 97.75 336 PRO A CA 1
ATOM 2672 C C . PRO A 1 336 ? 4.594 -18.859 -9.008 1 97.75 336 PRO A C 1
ATOM 2674 O O . PRO A 1 336 ? 5 -17.719 -9.258 1 97.75 336 PRO A O 1
ATOM 2677 N N . TRP A 1 337 ? 3.762 -19.5 -9.773 1 98.19 337 TRP A N 1
ATOM 2678 C CA . TRP A 1 337 ? 3.285 -18.938 -11.023 1 98.19 337 TRP A CA 1
ATOM 2679 C C . TRP A 1 337 ? 2.551 -17.625 -10.781 1 98.19 337 TRP A C 1
ATOM 2681 O O . TRP A 1 337 ? 2.824 -16.625 -11.445 1 98.19 337 TRP A O 1
ATOM 2691 N N . THR A 1 338 ? 1.71 -17.594 -9.82 1 97.94 338 THR A N 1
ATOM 2692 C CA . THR A 1 338 ? 0.927 -16.406 -9.5 1 97.94 338 THR A CA 1
ATOM 2693 C C . THR A 1 338 ? 1.813 -15.32 -8.906 1 97.94 338 THR A C 1
ATOM 2695 O O . THR A 1 338 ? 1.695 -14.148 -9.266 1 97.94 338 THR A O 1
ATOM 2698 N N . LEU A 1 339 ? 2.688 -15.719 -8 1 98.5 339 LEU A N 1
ATOM 2699 C CA . LEU A 1 339 ? 3.537 -14.75 -7.32 1 98.5 339 LEU A CA 1
ATOM 2700 C C . LEU A 1 339 ? 4.465 -14.047 -8.305 1 98.5 339 LEU A C 1
ATOM 2702 O O . LEU A 1 339 ? 4.504 -12.82 -8.367 1 98.5 339 LEU A O 1
ATOM 2706 N N . ILE A 1 340 ? 5.152 -14.82 -9.109 1 98.81 340 ILE A N 1
ATOM 2707 C CA . ILE A 1 340 ? 6.129 -14.281 -10.047 1 98.81 340 ILE A CA 1
ATOM 2708 C C . ILE A 1 340 ? 5.41 -13.469 -11.125 1 98.81 340 ILE A C 1
ATOM 2710 O O . ILE A 1 340 ? 5.852 -12.375 -11.484 1 98.81 340 ILE A O 1
ATOM 2714 N N . GLY A 1 341 ? 4.297 -14 -11.594 1 98.81 341 GLY A N 1
ATOM 2715 C CA . GLY A 1 341 ? 3.545 -13.297 -12.617 1 98.81 341 GLY A CA 1
ATOM 2716 C C . GLY A 1 341 ? 3.02 -11.953 -12.156 1 98.81 341 GLY A C 1
ATOM 2717 O O . GLY A 1 341 ? 3.186 -10.945 -12.852 1 98.81 341 GLY A O 1
ATOM 2718 N N . VAL A 1 342 ? 2.426 -11.844 -10.984 1 98.88 342 VAL A N 1
ATOM 2719 C CA . VAL A 1 342 ? 1.8 -10.633 -10.469 1 98.88 342 VAL A CA 1
ATOM 2720 C C . VAL A 1 342 ? 2.875 -9.617 -10.078 1 98.88 342 VAL A C 1
ATOM 2722 O O . VAL A 1 342 ? 2.799 -8.445 -10.461 1 98.88 342 VAL A O 1
ATOM 2725 N N . HIS A 1 343 ? 3.895 -10.094 -9.43 1 98.88 343 HIS A N 1
ATOM 2726 C CA . HIS A 1 343 ? 4.883 -9.188 -8.852 1 98.88 343 HIS A CA 1
ATOM 2727 C C . HIS A 1 343 ? 5.855 -8.688 -9.914 1 98.88 343 HIS A C 1
ATOM 2729 O O . HIS A 1 343 ? 6.566 -7.703 -9.695 1 98.88 343 HIS A O 1
ATOM 2735 N N . SER A 1 344 ? 5.867 -9.359 -11.094 1 98.88 344 SER A N 1
ATOM 2736 C CA . SER A 1 344 ? 6.668 -8.844 -12.203 1 98.88 344 SER A CA 1
ATOM 2737 C C . SER A 1 344 ? 6.211 -7.449 -12.617 1 98.88 344 SER A C 1
ATOM 2739 O O . SER A 1 344 ? 6.957 -6.711 -13.258 1 98.88 344 SER A O 1
ATOM 2741 N N . PHE A 1 345 ? 5.016 -7.082 -12.219 1 98.75 345 PHE A N 1
ATOM 2742 C CA . PHE A 1 345 ? 4.445 -5.809 -12.648 1 98.75 345 PHE A CA 1
ATOM 2743 C C . PHE A 1 345 ? 4.098 -4.938 -11.453 1 98.75 345 PHE A C 1
ATOM 2745 O O . PHE A 1 345 ? 3.264 -4.035 -11.555 1 98.75 345 PHE A O 1
ATOM 2752 N N . GLY A 1 346 ? 4.68 -5.27 -10.289 1 98.69 346 GLY A N 1
ATOM 2753 C CA . GLY A 1 346 ? 4.363 -4.508 -9.094 1 98.69 346 GLY A CA 1
ATOM 2754 C C . GLY A 1 346 ? 2.924 -4.664 -8.641 1 98.69 346 GLY A C 1
ATOM 2755 O O . GLY A 1 346 ? 2.359 -3.76 -8.023 1 98.69 346 GLY A O 1
ATOM 2756 N N . GLY A 1 347 ? 2.303 -5.719 -8.992 1 98.81 347 GLY A N 1
ATOM 2757 C CA . GLY A 1 347 ? 0.891 -5.934 -8.719 1 98.81 347 GLY A CA 1
ATOM 2758 C C . GLY A 1 347 ? 0.626 -6.406 -7.301 1 98.81 347 GLY A C 1
ATOM 2759 O O . GLY A 1 347 ? 1.562 -6.645 -6.535 1 98.81 347 GLY A O 1
ATOM 2760 N N . THR A 1 348 ? -0.677 -6.582 -6.902 1 98.81 348 THR A N 1
ATOM 2761 C CA . THR A 1 348 ? -1.117 -6.984 -5.574 1 98.81 348 THR A CA 1
ATOM 2762 C C . THR A 1 348 ? -1.771 -8.359 -5.613 1 98.81 348 THR A C 1
ATOM 2764 O O . THR A 1 348 ? -2.713 -8.586 -6.375 1 98.81 348 THR A O 1
ATOM 2767 N N . MET A 1 349 ? -1.2 -9.227 -4.777 1 98.19 349 MET A N 1
ATOM 2768 C CA . MET A 1 349 ? -1.756 -10.57 -4.633 1 98.19 349 MET A CA 1
ATOM 2769 C C . MET A 1 349 ? -2.588 -10.68 -3.359 1 98.19 349 MET A C 1
ATOM 2771 O O . MET A 1 349 ? -2.264 -10.062 -2.346 1 98.19 349 MET A O 1
ATOM 2775 N N . PHE A 1 350 ? -3.727 -11.406 -3.436 1 98.5 350 PHE A N 1
ATOM 2776 C CA . PHE A 1 350 ? -4.48 -11.797 -2.25 1 98.5 350 PHE A CA 1
ATOM 2777 C C . PHE A 1 350 ? -4.191 -13.25 -1.882 1 98.5 350 PHE A C 1
ATOM 2779 O O . PHE A 1 350 ? -4.215 -14.133 -2.744 1 98.5 350 PHE A O 1
ATOM 2786 N N . MET A 1 351 ? -3.807 -13.516 -0.71 1 98.38 351 MET A N 1
ATOM 2787 C CA . MET A 1 351 ? -3.482 -14.836 -0.178 1 98.38 351 MET A CA 1
ATOM 2788 C C . MET A 1 351 ? -4.422 -15.203 0.965 1 98.38 351 MET A C 1
ATOM 2790 O O . MET A 1 351 ? -4.691 -14.383 1.845 1 98.38 351 MET A O 1
ATOM 2794 N N . TYR A 1 352 ? -4.961 -16.406 0.948 1 97.88 352 TYR A N 1
ATOM 2795 C CA . TYR A 1 352 ? -5.891 -16.875 1.974 1 97.88 352 TYR A CA 1
ATOM 2796 C C . TYR A 1 352 ? -5.406 -18.172 2.598 1 97.88 352 TYR A C 1
ATOM 2798 O O . TYR A 1 352 ? -5.004 -19.094 1.888 1 97.88 352 TYR A O 1
ATOM 2806 N N . GLU A 1 353 ? -5.301 -18.141 3.895 1 96.19 353 GLU A N 1
ATOM 2807 C CA . GLU A 1 353 ? -5.035 -19.344 4.688 1 96.19 353 GLU A CA 1
ATOM 2808 C C . GLU A 1 353 ? -6.324 -19.906 5.27 1 96.19 353 GLU A C 1
ATOM 2810 O O . GLU A 1 353 ? -6.891 -19.359 6.211 1 96.19 353 GLU A O 1
ATOM 2815 N N . GLY A 1 354 ? -6.953 -20.875 4.719 1 94.62 354 GLY A N 1
ATOM 2816 C CA . GLY A 1 354 ? -8.141 -21.484 5.297 1 94.62 354 GLY A CA 1
ATOM 2817 C C . GLY A 1 354 ? -8.953 -22.281 4.289 1 94.62 354 GLY A C 1
ATOM 2818 O O . GLY A 1 354 ? -8.539 -22.438 3.139 1 94.62 354 GLY A O 1
ATOM 2819 N N . ALA A 1 355 ? -10.039 -22.828 4.742 1 94.25 355 ALA A N 1
ATOM 2820 C CA . ALA A 1 355 ? -10.93 -23.656 3.934 1 94.25 355 ALA A CA 1
ATOM 2821 C C . ALA A 1 355 ? -11.961 -22.797 3.205 1 94.25 355 ALA A C 1
ATOM 2823 O O . ALA A 1 355 ? -12.336 -21.719 3.688 1 94.25 355 ALA A O 1
ATOM 2824 N N . PRO A 1 356 ? -12.406 -23.234 2.055 1 93.81 356 PRO A N 1
ATOM 2825 C CA . PRO A 1 356 ? -13.383 -22.469 1.272 1 93.81 356 PRO A CA 1
ATOM 2826 C C . PRO A 1 356 ? -14.758 -22.406 1.942 1 93.81 356 PRO A C 1
ATOM 2828 O O . PRO A 1 356 ? -15.562 -21.531 1.623 1 93.81 356 PRO A O 1
ATOM 2831 N N . ASP A 1 357 ? -15.055 -23.344 2.854 1 94.75 357 ASP A N 1
ATOM 2832 C CA . ASP A 1 357 ? -16.422 -23.516 3.357 1 94.75 357 ASP A CA 1
ATOM 2833 C C . ASP A 1 357 ? -16.469 -23.344 4.875 1 94.75 357 ASP A C 1
ATOM 2835 O O . ASP A 1 357 ? -17.266 -23.984 5.555 1 94.75 357 ASP A O 1
ATOM 2839 N N . HIS A 1 358 ? -15.547 -22.594 5.352 1 95.44 358 HIS A N 1
ATOM 2840 C CA . HIS A 1 358 ? -15.508 -22.312 6.781 1 95.44 358 HIS A CA 1
ATOM 2841 C C . HIS A 1 358 ? -15.336 -20.812 7.035 1 95.44 358 HIS A C 1
ATOM 2843 O O . HIS A 1 358 ? -14.461 -20.172 6.441 1 95.44 358 HIS A O 1
ATOM 2849 N N . PRO A 1 359 ? -15.969 -20.266 8.039 1 95.44 359 PRO A N 1
ATOM 2850 C CA . PRO A 1 359 ? -16.953 -20.922 8.891 1 95.44 359 PRO A CA 1
ATOM 2851 C C . PRO A 1 359 ? -18.219 -21.344 8.117 1 95.44 359 PRO A C 1
ATOM 2853 O O . PRO A 1 359 ? -18.969 -22.188 8.586 1 95.44 359 PRO A O 1
ATOM 2856 N N . GLU A 1 360 ? -18.531 -20.688 7.047 1 96.31 360 GLU A N 1
ATOM 2857 C CA . GLU A 1 360 ? -19.656 -21.016 6.191 1 96.31 360 GLU A CA 1
ATOM 2858 C C . GLU A 1 360 ? -19.234 -21.125 4.73 1 96.31 360 GLU A C 1
ATOM 2860 O O . GLU A 1 360 ? -18.156 -20.656 4.355 1 96.31 360 GLU A O 1
ATOM 2865 N N . PRO A 1 361 ? -20.109 -21.703 3.875 1 96 361 PRO A N 1
ATOM 2866 C CA . PRO A 1 361 ? -19.719 -22 2.494 1 96 361 PRO A CA 1
ATOM 2867 C C . PRO A 1 361 ? -19.578 -20.75 1.634 1 96 361 PRO A C 1
ATOM 2869 O O . PRO A 1 361 ? -19.266 -20.828 0.447 1 96 361 PRO A O 1
ATOM 2872 N N . ASP A 1 362 ? -19.875 -19.578 2.197 1 97.62 362 ASP A N 1
ATOM 2873 C CA . ASP A 1 362 ? -19.766 -18.344 1.422 1 97.62 362 ASP A CA 1
ATOM 2874 C C . ASP A 1 362 ? -18.438 -17.656 1.674 1 97.62 362 ASP A C 1
ATOM 2876 O O . ASP A 1 362 ? -18.281 -16.469 1.365 1 97.62 362 ASP A O 1
ATOM 2880 N N . ARG A 1 363 ? -17.453 -18.344 2.25 1 97.88 363 ARG A N 1
ATOM 2881 C CA . ARG A 1 363 ? -16.188 -17.734 2.68 1 97.88 363 ARG A CA 1
ATOM 2882 C C . ARG A 1 363 ? -15.523 -16.984 1.532 1 97.88 363 ARG A C 1
ATOM 2884 O O . ARG A 1 363 ? -15.133 -15.82 1.686 1 97.88 363 ARG A O 1
ATOM 2891 N N . PHE A 1 364 ? -15.414 -17.578 0.375 1 98.31 364 PHE A N 1
ATOM 2892 C CA . PHE A 1 364 ? -14.758 -16.938 -0.757 1 98.31 364 PHE A CA 1
ATOM 2893 C C . PHE A 1 364 ? -15.555 -15.734 -1.245 1 98.31 364 PHE A C 1
ATOM 2895 O O . PHE A 1 364 ? -14.984 -14.719 -1.649 1 98.31 364 PHE A O 1
ATOM 2902 N N . TRP A 1 365 ? -16.906 -15.844 -1.199 1 98.56 365 TRP A N 1
ATOM 2903 C CA . TRP A 1 365 ? -17.734 -14.734 -1.638 1 98.56 365 TRP A CA 1
ATOM 2904 C C . TRP A 1 365 ? -17.594 -13.531 -0.704 1 98.56 365 TRP A C 1
ATOM 2906 O O . TRP A 1 365 ? -17.5 -12.391 -1.16 1 98.56 365 TRP A O 1
ATOM 2916 N N . GLU A 1 366 ? -17.469 -13.875 0.544 1 97.81 366 GLU A N 1
ATOM 2917 C CA . GLU A 1 366 ? -17.219 -12.836 1.541 1 97.81 366 GLU A CA 1
ATOM 2918 C C . GLU A 1 366 ? -15.883 -12.148 1.309 1 97.81 366 GLU A C 1
ATOM 2920 O O . GLU A 1 366 ? -15.789 -10.922 1.399 1 97.81 366 GLU A O 1
ATOM 2925 N N . LEU A 1 367 ? -14.844 -12.891 1.066 1 98.31 367 LEU A N 1
ATOM 2926 C CA . LEU A 1 367 ? -13.516 -12.352 0.824 1 98.31 367 LEU A CA 1
ATOM 2927 C C . LEU A 1 367 ? -13.508 -11.461 -0.413 1 98.31 367 LEU A C 1
ATOM 2929 O O . LEU A 1 367 ? -12.922 -10.375 -0.399 1 98.31 367 LEU A O 1
ATOM 2933 N N . ILE A 1 368 ? -14.156 -11.922 -1.49 1 98.62 368 ILE A N 1
ATOM 2934 C CA . ILE A 1 368 ? -14.219 -11.164 -2.738 1 98.62 368 ILE A CA 1
ATOM 2935 C C . ILE A 1 368 ? -14.938 -9.836 -2.504 1 98.62 368 ILE A C 1
ATOM 2937 O O . ILE A 1 368 ? -14.484 -8.789 -2.955 1 98.62 368 ILE A O 1
ATOM 2941 N N . ASP A 1 369 ? -16 -9.906 -1.769 1 97.75 369 ASP A N 1
ATOM 2942 C CA . ASP A 1 369 ? -16.781 -8.719 -1.459 1 97.75 369 ASP A CA 1
ATOM 2943 C C . ASP A 1 369 ? -15.984 -7.734 -0.608 1 97.75 369 ASP A C 1
ATOM 2945 O O . ASP A 1 369 ? -15.805 -6.578 -0.996 1 97.75 369 ASP A O 1
ATOM 2949 N N . ARG A 1 370 ? -15.422 -8.148 0.485 1 96 370 ARG A N 1
ATOM 2950 C CA . ARG A 1 370 ? -14.781 -7.289 1.473 1 96 370 ARG A CA 1
ATOM 2951 C C . ARG A 1 370 ? -13.5 -6.672 0.91 1 96 370 ARG A C 1
ATOM 2953 O O . ARG A 1 370 ? -13.195 -5.512 1.187 1 96 370 ARG A O 1
ATOM 2960 N N . HIS A 1 371 ? -12.75 -7.422 0.12 1 98 371 HIS A N 1
ATOM 2961 C CA . HIS A 1 371 ? -11.477 -6.945 -0.398 1 98 371 HIS A CA 1
ATOM 2962 C C . HIS A 1 371 ? -11.617 -6.426 -1.825 1 98 371 HIS A C 1
ATOM 2964 O O . HIS A 1 371 ? -10.648 -5.957 -2.42 1 98 371 HIS A O 1
ATOM 2970 N N . GLU A 1 372 ? -12.836 -6.57 -2.412 1 98.25 372 GLU A N 1
ATOM 2971 C CA . GLU A 1 372 ? -13.094 -6.184 -3.797 1 98.25 372 GLU A CA 1
ATOM 2972 C C . GLU A 1 372 ? -12.055 -6.785 -4.738 1 98.25 372 GLU A C 1
ATOM 2974 O O . GLU A 1 372 ? -11.414 -6.066 -5.508 1 98.25 372 GLU A O 1
ATOM 2979 N N . LEU A 1 373 ? -11.945 -8.07 -4.629 1 98.75 373 LEU A N 1
ATOM 2980 C CA . LEU A 1 373 ? -11.023 -8.797 -5.492 1 98.75 373 LEU A CA 1
ATOM 2981 C C . LEU A 1 373 ? -11.469 -8.719 -6.949 1 98.75 373 LEU A C 1
ATOM 2983 O O . LEU A 1 373 ? -12.672 -8.773 -7.238 1 98.75 373 LEU A O 1
ATOM 2987 N N . THR A 1 374 ? -10.5 -8.633 -7.867 1 98.81 374 THR A N 1
ATOM 2988 C CA . THR A 1 374 ? -10.859 -8.375 -9.258 1 98.81 374 THR A CA 1
ATOM 2989 C C . THR A 1 374 ? -10.57 -9.594 -10.125 1 98.81 374 THR A C 1
ATOM 2991 O O . THR A 1 374 ? -11.062 -9.688 -11.25 1 98.81 374 THR A O 1
ATOM 2994 N N . GLN A 1 375 ? -9.711 -10.461 -9.656 1 98.44 375 GLN A N 1
ATOM 2995 C CA . GLN A 1 375 ? -9.398 -11.719 -10.328 1 98.44 375 GLN A CA 1
ATOM 2996 C C . GLN A 1 375 ? -9.492 -12.891 -9.359 1 98.44 375 GLN A C 1
ATOM 2998 O O . GLN A 1 375 ? -9.047 -12.797 -8.211 1 98.44 375 GLN A O 1
ATOM 3003 N N . PHE A 1 376 ? -10.133 -13.953 -9.797 1 98.69 376 PHE A N 1
ATOM 3004 C CA . PHE A 1 376 ? -10.375 -15.094 -8.93 1 98.69 376 PHE A CA 1
ATOM 3005 C C . PHE A 1 376 ? -10.164 -16.406 -9.68 1 98.69 376 PHE A C 1
ATOM 3007 O O . PHE A 1 376 ? -10.891 -16.703 -10.625 1 98.69 376 PHE A O 1
ATOM 3014 N N . GLY A 1 377 ? -9.125 -17.156 -9.32 1 98.38 377 GLY A N 1
ATOM 3015 C CA . GLY A 1 377 ? -8.828 -18.453 -9.891 1 98.38 377 GLY A CA 1
ATOM 3016 C C . GLY A 1 377 ? -9.094 -19.594 -8.93 1 98.38 377 GLY A C 1
ATOM 3017 O O . GLY A 1 377 ? -8.688 -19.547 -7.762 1 98.38 377 GLY A O 1
ATOM 3018 N N . ILE A 1 378 ? -9.719 -20.656 -9.469 1 96.69 378 ILE A N 1
ATOM 3019 C CA . ILE A 1 378 ? -10.141 -21.766 -8.617 1 96.69 378 ILE A CA 1
ATOM 3020 C C . ILE A 1 378 ? -10.281 -23.031 -9.453 1 96.69 378 ILE A C 1
ATOM 3022 O O . ILE A 1 378 ? -10.383 -22.953 -10.68 1 96.69 378 ILE A O 1
ATOM 3026 N N . SER A 1 379 ? -10.32 -24.188 -8.828 1 92.31 379 SER A N 1
ATOM 3027 C CA . SER A 1 379 ? -10.477 -25.469 -9.523 1 92.31 379 SER A CA 1
ATOM 3028 C C . SER A 1 379 ? -11.945 -25.797 -9.758 1 92.31 379 SER A C 1
ATOM 3030 O O . SER A 1 379 ? -12.805 -25.406 -8.969 1 92.31 379 SER A O 1
ATOM 3032 N N . PRO A 1 380 ? -12.281 -26.562 -10.828 1 91.31 380 PRO A N 1
ATOM 3033 C CA . PRO A 1 380 ? -13.648 -27.031 -11.039 1 91.31 380 PRO A CA 1
ATOM 3034 C C . PRO A 1 380 ? -14.188 -27.844 -9.859 1 91.31 380 PRO A C 1
ATOM 3036 O O . PRO A 1 380 ? -15.352 -27.688 -9.484 1 91.31 380 PRO A O 1
ATOM 3039 N N . THR A 1 381 ? -13.312 -28.562 -9.258 1 83.94 381 THR A N 1
ATOM 3040 C CA . THR A 1 381 ? -13.711 -29.375 -8.109 1 83.94 381 THR A CA 1
ATOM 3041 C C . THR A 1 381 ? -14.211 -28.484 -6.973 1 83.94 381 THR A C 1
ATOM 3043 O O . THR A 1 381 ? -15.25 -28.766 -6.363 1 83.94 381 THR A O 1
ATOM 3046 N N . ALA A 1 382 ? -13.516 -27.438 -6.695 1 91.06 382 ALA A N 1
ATOM 3047 C CA . ALA A 1 382 ? -13.906 -26.516 -5.629 1 91.06 382 ALA A CA 1
ATOM 3048 C C . ALA A 1 382 ? -15.242 -25.844 -5.945 1 91.06 382 ALA A C 1
ATOM 3050 O O . ALA A 1 382 ? -16.078 -25.656 -5.059 1 91.06 382 ALA A O 1
ATOM 3051 N N . ILE A 1 383 ? -15.484 -25.5 -7.184 1 94.81 383 ILE A N 1
ATOM 3052 C CA . ILE A 1 383 ? -16.734 -24.875 -7.59 1 94.81 383 ILE A CA 1
ATOM 3053 C C . ILE A 1 383 ? -17.891 -25.859 -7.441 1 94.81 383 ILE A C 1
ATOM 3055 O O . ILE A 1 383 ? -18.953 -25.5 -6.941 1 94.81 383 ILE A O 1
ATOM 3059 N N . ARG A 1 384 ? -17.656 -27.125 -7.891 1 89.75 384 ARG A N 1
ATOM 3060 C CA . ARG A 1 384 ? -18.672 -28.141 -7.73 1 89.75 384 ARG A CA 1
ATOM 3061 C C . ARG A 1 384 ? -19.062 -28.312 -6.266 1 89.75 384 ARG A C 1
ATOM 3063 O O . ARG A 1 384 ? -20.25 -28.406 -5.945 1 89.75 384 ARG A O 1
ATOM 3070 N N . ALA A 1 385 ? -18.078 -28.312 -5.453 1 88.38 385 ALA A N 1
ATOM 3071 C CA . ALA A 1 385 ? -18.328 -28.484 -4.02 1 88.38 385 ALA A CA 1
ATOM 3072 C C . ALA A 1 385 ? -19.109 -27.297 -3.461 1 88.38 385 ALA A C 1
ATOM 3074 O O . ALA A 1 385 ? -20.031 -27.469 -2.668 1 88.38 385 ALA A O 1
ATOM 3075 N N . LEU A 1 386 ? -18.75 -26.062 -3.852 1 94.31 386 LEU A N 1
ATOM 3076 C CA . LEU A 1 386 ? -19.422 -24.859 -3.359 1 94.31 386 LEU A CA 1
ATOM 3077 C C . LEU A 1 386 ? -20.844 -24.766 -3.902 1 94.31 386 LEU A C 1
ATOM 3079 O O . LEU A 1 386 ? -21.766 -24.375 -3.182 1 94.31 386 LEU A O 1
ATOM 3083 N N . ARG A 1 387 ? -21.016 -25.125 -5.164 1 93.62 387 ARG A N 1
ATOM 3084 C CA . ARG A 1 387 ? -22.328 -25.094 -5.812 1 93.62 387 ARG A CA 1
ATOM 3085 C C . ARG A 1 387 ? -23.328 -26 -5.09 1 93.62 387 ARG A C 1
ATOM 3087 O O . ARG A 1 387 ? -24.5 -25.656 -4.969 1 93.62 387 ARG A O 1
ATOM 3094 N N . LYS A 1 388 ? -22.844 -27.031 -4.586 1 89.44 388 LYS A N 1
ATOM 3095 C CA . LYS A 1 388 ? -23.688 -28.031 -3.924 1 89.44 388 LYS A CA 1
ATOM 3096 C C . LYS A 1 388 ? -24.328 -27.453 -2.666 1 89.44 388 LYS A C 1
ATOM 3098 O O . LYS A 1 388 ? -25.391 -27.922 -2.238 1 89.44 388 LYS A O 1
ATOM 3103 N N . HIS A 1 389 ? -23.734 -26.5 -2.068 1 93 389 HIS A N 1
ATOM 3104 C CA . HIS A 1 389 ? -24.281 -25.906 -0.855 1 93 389 HIS A CA 1
ATOM 3105 C C . HIS A 1 389 ? -25.5 -25.062 -1.162 1 93 389 HIS A C 1
ATOM 3107 O O . HIS A 1 389 ? -26.312 -24.781 -0.274 1 93 389 HIS A O 1
ATOM 3113 N N . GLY A 1 390 ? -25.609 -24.562 -2.375 1 93.88 390 GLY A N 1
ATOM 3114 C CA . GLY A 1 390 ? -26.766 -23.766 -2.76 1 93.88 390 GLY A CA 1
ATOM 3115 C C . GLY A 1 390 ? -26.406 -22.344 -3.146 1 93.88 390 GLY A C 1
ATOM 3116 O O . GLY A 1 390 ? -25.469 -21.766 -2.602 1 93.88 390 GLY A O 1
ATOM 3117 N N . ASP A 1 391 ? -27.219 -21.766 -3.994 1 95.88 391 ASP A N 1
ATOM 3118 C CA . ASP A 1 391 ? -26.953 -20.453 -4.559 1 95.88 391 ASP A CA 1
ATOM 3119 C C . ASP A 1 391 ? -27.234 -19.344 -3.535 1 95.88 391 ASP A C 1
ATOM 3121 O O . ASP A 1 391 ? -26.828 -18.203 -3.711 1 95.88 391 ASP A O 1
ATOM 3125 N N . GLU A 1 392 ? -27.953 -19.688 -2.516 1 96.69 392 GLU A N 1
ATOM 3126 C CA . GLU A 1 392 ? -28.312 -18.703 -1.499 1 96.69 392 GLU A CA 1
ATOM 3127 C C . GLU A 1 392 ? -27.078 -18.141 -0.802 1 96.69 392 GLU A C 1
ATOM 3129 O O . GLU A 1 392 ? -27.109 -17.031 -0.28 1 96.69 392 GLU A O 1
ATOM 3134 N N . TRP A 1 393 ? -26.047 -18.906 -0.82 1 96.62 393 TRP A N 1
ATOM 3135 C CA . TRP A 1 393 ? -24.828 -18.484 -0.137 1 96.62 393 TRP A CA 1
ATOM 3136 C C . TRP A 1 393 ? -24.125 -17.359 -0.896 1 96.62 393 TRP A C 1
ATOM 3138 O O . TRP A 1 393 ? -23.234 -16.703 -0.362 1 96.62 393 TRP A O 1
ATOM 3148 N N . LEU A 1 394 ? -24.516 -17.094 -2.143 1 96.94 394 LEU A N 1
ATOM 3149 C CA . LEU A 1 394 ? -24 -15.969 -2.912 1 96.94 394 LEU A CA 1
ATOM 3150 C C . LEU A 1 394 ? -24.719 -14.672 -2.543 1 96.94 394 LEU A C 1
ATOM 3152 O O . LEU A 1 394 ? -24.188 -13.578 -2.758 1 96.94 394 LEU A O 1
ATOM 3156 N N . GLU A 1 395 ? -25.922 -14.836 -2.037 1 95.75 395 GLU A N 1
ATOM 3157 C CA . GLU A 1 395 ? -26.75 -13.672 -1.739 1 95.75 395 GLU A CA 1
ATOM 3158 C C . GLU A 1 395 ? -26.109 -12.797 -0.666 1 95.75 395 GLU A C 1
ATOM 3160 O O . GLU A 1 395 ? -25.531 -13.312 0.289 1 95.75 395 GLU A O 1
ATOM 3165 N N . GLY A 1 396 ? -26.203 -11.492 -0.867 1 94.69 396 GLY A N 1
ATOM 3166 C CA . GLY A 1 396 ? -25.672 -10.555 0.112 1 94.69 396 GLY A CA 1
ATOM 3167 C C . GLY A 1 396 ? -24.234 -10.18 -0.13 1 94.69 396 GLY A C 1
ATOM 3168 O O . GLY A 1 396 ? -23.672 -9.328 0.567 1 94.69 396 GLY A O 1
ATOM 3169 N N . HIS A 1 397 ? -23.578 -10.797 -1.05 1 97.19 397 HIS A N 1
ATOM 3170 C CA . HIS A 1 397 ? -22.203 -10.469 -1.392 1 97.19 397 HIS A CA 1
ATOM 3171 C C . HIS A 1 397 ? -22.109 -9.789 -2.752 1 97.19 397 HIS A C 1
ATOM 3173 O O . HIS A 1 397 ? -22.703 -10.258 -3.725 1 97.19 397 HIS A O 1
ATOM 3179 N N . ASP A 1 398 ? -21.453 -8.68 -2.797 1 97.44 398 ASP A N 1
ATOM 3180 C CA . ASP A 1 398 ? -21.219 -7.984 -4.059 1 97.44 398 ASP A CA 1
ATOM 3181 C C . ASP A 1 398 ? -19.969 -8.531 -4.754 1 97.44 398 ASP A C 1
ATOM 3183 O O . ASP A 1 398 ? -18.844 -8.289 -4.301 1 97.44 398 ASP A O 1
ATOM 3187 N N . LEU A 1 399 ? -20.141 -9.227 -5.867 1 98.38 399 LEU A N 1
ATOM 3188 C CA . LEU A 1 399 ? -19.031 -9.836 -6.586 1 98.38 399 LEU A CA 1
ATOM 3189 C C . LEU A 1 399 ? -18.719 -9.055 -7.859 1 98.38 399 LEU A C 1
ATOM 3191 O O . LEU A 1 399 ? -18.016 -9.555 -8.742 1 98.38 399 LEU A O 1
ATOM 3195 N N . SER A 1 400 ? -19.25 -7.809 -7.977 1 97.62 400 SER A N 1
ATOM 3196 C CA . SER A 1 400 ? -19.188 -7.043 -9.219 1 97.62 400 SER A CA 1
ATOM 3197 C C . SER A 1 400 ? -17.781 -6.527 -9.477 1 97.62 400 SER A C 1
ATOM 3199 O O . SER A 1 400 ? -17.469 -6.059 -10.578 1 97.62 400 SER A O 1
ATOM 3201 N N . SER A 1 401 ? -16.891 -6.621 -8.414 1 98.06 401 SER A N 1
ATOM 3202 C CA . SER A 1 401 ? -15.508 -6.215 -8.617 1 98.06 401 SER A CA 1
ATOM 3203 C C . SER A 1 401 ? -14.773 -7.195 -9.531 1 98.06 401 SER A C 1
ATOM 3205 O O . SER A 1 401 ? -13.734 -6.863 -10.102 1 98.06 401 SER A O 1
ATOM 3207 N N . LEU A 1 402 ? -15.234 -8.422 -9.672 1 98.62 402 LEU A N 1
ATOM 3208 C CA . LEU A 1 402 ? -14.586 -9.461 -10.461 1 98.62 402 LEU A CA 1
ATOM 3209 C C . LEU A 1 402 ? -14.648 -9.133 -11.953 1 98.62 402 LEU A C 1
ATOM 3211 O O . LEU A 1 402 ? -15.742 -8.938 -12.5 1 98.62 402 LEU A O 1
ATOM 3215 N N . ARG A 1 403 ? -13.508 -9.109 -12.586 1 98 403 ARG A N 1
ATOM 3216 C CA . ARG A 1 403 ? -13.508 -8.82 -14.016 1 98 403 ARG A CA 1
ATOM 3217 C C . ARG A 1 403 ? -13 -10.016 -14.812 1 98 403 ARG A C 1
ATOM 3219 O O . ARG A 1 403 ? -13.242 -10.109 -16.016 1 98 403 ARG A O 1
ATOM 3226 N N . ILE A 1 404 ? -12.211 -10.953 -14.117 1 98.56 404 ILE A N 1
ATOM 3227 C CA . ILE A 1 404 ? -11.695 -12.148 -14.773 1 98.56 404 ILE A CA 1
ATOM 3228 C C . ILE A 1 404 ? -11.727 -13.328 -13.805 1 98.56 404 ILE A C 1
ATOM 3230 O O . ILE A 1 404 ? -11.312 -13.195 -12.648 1 98.56 404 ILE A O 1
ATOM 3234 N N . LEU A 1 405 ? -12.211 -14.391 -14.258 1 98.69 405 LEU A N 1
ATOM 3235 C CA . LEU A 1 405 ? -12.156 -15.664 -13.539 1 98.69 405 LEU A CA 1
ATOM 3236 C C . LEU A 1 405 ? -11.094 -16.578 -14.141 1 98.69 405 LEU A C 1
ATOM 3238 O O . LEU A 1 405 ? -10.742 -16.438 -15.312 1 98.69 405 LEU A O 1
ATOM 3242 N N . GLY A 1 406 ? -10.5 -17.422 -13.328 1 98.38 406 GLY A N 1
ATOM 3243 C CA . GLY A 1 406 ? -9.516 -18.406 -13.758 1 98.38 406 GLY A CA 1
ATOM 3244 C C . GLY A 1 406 ? -9.828 -19.812 -13.266 1 98.38 406 GLY A C 1
ATOM 3245 O O . GLY A 1 406 ? -10.477 -19.984 -12.234 1 98.38 406 GLY A O 1
ATOM 3246 N N . SER A 1 407 ? -9.359 -20.766 -14.008 1 96.5 407 SER A N 1
ATOM 3247 C CA . SER A 1 407 ? -9.539 -22.156 -13.602 1 96.5 407 SER A CA 1
ATOM 3248 C C . SER A 1 407 ? -8.453 -23.047 -14.195 1 96.5 407 SER A C 1
ATOM 3250 O O . SER A 1 407 ? -7.914 -22.75 -15.266 1 96.5 407 SER A O 1
ATOM 3252 N N . THR A 1 408 ? -8.094 -24.078 -13.461 1 94.19 408 THR A N 1
ATOM 3253 C CA . THR A 1 408 ? -7.195 -25.109 -13.961 1 94.19 408 THR A CA 1
ATOM 3254 C C . THR A 1 408 ? -7.305 -26.375 -13.125 1 94.19 408 THR A C 1
ATOM 3256 O O . THR A 1 408 ? -8.062 -26.422 -12.156 1 94.19 408 THR A O 1
ATOM 3259 N N . GLY A 1 409 ? -6.676 -27.406 -13.602 1 83.69 409 GLY A N 1
ATOM 3260 C CA . GLY A 1 409 ? -6.445 -28.562 -12.742 1 83.69 409 GLY A CA 1
ATOM 3261 C C . GLY A 1 409 ? -7.215 -29.797 -13.18 1 83.69 409 GLY A C 1
ATOM 3262 O O . GLY A 1 409 ? -6.707 -30.906 -13.086 1 83.69 409 GLY A O 1
ATOM 3263 N N . GLU A 1 410 ? -8.539 -29.609 -13.547 1 78.94 410 GLU A N 1
ATOM 3264 C CA . GLU A 1 410 ? -9.367 -30.734 -13.945 1 78.94 410 GLU A CA 1
ATOM 3265 C C . GLU A 1 410 ? -10.406 -30.328 -14.977 1 78.94 410 GLU A C 1
ATOM 3267 O O . GLU A 1 410 ? -10.703 -29.141 -15.125 1 78.94 410 GLU A O 1
ATOM 3272 N N . PRO A 1 411 ? -10.898 -31.312 -15.641 1 80.19 411 PRO A N 1
ATOM 3273 C CA . PRO A 1 411 ? -11.961 -30.984 -16.594 1 80.19 411 PRO A CA 1
ATOM 3274 C C . PRO A 1 411 ? -13.227 -30.469 -15.914 1 80.19 411 PRO A C 1
ATOM 3276 O O . PRO A 1 411 ? -13.531 -30.859 -14.789 1 80.19 411 PRO A O 1
ATOM 3279 N N . TRP A 1 412 ? -13.914 -29.641 -16.625 1 87.5 412 TRP A N 1
ATOM 3280 C CA . TRP A 1 412 ? -15.18 -29.078 -16.156 1 87.5 412 TRP A CA 1
ATOM 3281 C C . TRP A 1 412 ? -16.359 -29.953 -16.594 1 87.5 412 TRP A C 1
ATOM 3283 O O . TRP A 1 412 ? -16.281 -30.641 -17.609 1 87.5 412 TRP A O 1
ATOM 3293 N N . ASP A 1 413 ? -17.375 -30.094 -15.797 1 82.5 413 ASP A N 1
ATOM 3294 C CA . ASP A 1 413 ? -18.703 -30.422 -16.312 1 82.5 413 ASP A CA 1
ATOM 3295 C C . ASP A 1 413 ? -19.438 -29.156 -16.766 1 82.5 413 ASP A C 1
ATOM 3297 O O . ASP A 1 413 ? -19.312 -28.094 -16.141 1 82.5 413 ASP A O 1
ATOM 3301 N N . PRO A 1 414 ? -20.156 -29.203 -17.844 1 87.12 414 PRO A N 1
ATOM 3302 C CA . PRO A 1 414 ? -20.766 -28.016 -18.438 1 87.12 414 PRO A CA 1
ATOM 3303 C C . PRO A 1 414 ? -21.656 -27.25 -17.438 1 87.12 414 PRO A C 1
ATOM 3305 O O . PRO A 1 414 ? -21.672 -26.016 -17.469 1 87.12 414 PRO A O 1
ATOM 3308 N N . GLU A 1 415 ? -22.328 -27.938 -16.578 1 88.25 415 GLU A N 1
ATOM 3309 C CA . GLU A 1 415 ? -23.25 -27.297 -15.641 1 88.25 415 GLU A CA 1
ATOM 3310 C C . GLU A 1 415 ? -22.5 -26.406 -14.656 1 88.25 415 GLU A C 1
ATOM 3312 O O . GLU A 1 415 ? -22.875 -25.266 -14.422 1 88.25 415 GLU A O 1
ATOM 3317 N N . SER A 1 416 ? -21.438 -26.953 -14.078 1 92.88 416 SER A N 1
ATOM 3318 C CA . SER A 1 416 ? -20.656 -26.203 -13.109 1 92.88 416 SER A CA 1
ATOM 3319 C C . SER A 1 416 ? -19.922 -25.047 -13.773 1 92.88 416 SER A C 1
ATOM 3321 O O . SER A 1 416 ? -19.766 -23.969 -13.18 1 92.88 416 SER A O 1
ATOM 3323 N N . TRP A 1 417 ? -19.5 -25.281 -14.969 1 95.62 417 TRP A N 1
ATOM 3324 C CA . TRP A 1 417 ? -18.844 -24.234 -15.742 1 95.62 417 TRP A CA 1
ATOM 3325 C C . TRP A 1 417 ? -19.797 -23.062 -15.977 1 95.62 417 TRP A C 1
ATOM 3327 O O . TRP A 1 417 ? -19.438 -21.906 -15.734 1 95.62 417 TRP A O 1
ATOM 3337 N N . GLN A 1 418 ? -21.016 -23.406 -16.391 1 96 418 GLN A N 1
ATOM 3338 C CA . GLN A 1 418 ? -22.016 -22.391 -16.656 1 96 418 GLN A CA 1
ATOM 3339 C C . GLN A 1 418 ? -22.406 -21.641 -15.375 1 96 418 GLN A C 1
ATOM 3341 O O . GLN A 1 418 ? -22.562 -20.422 -15.383 1 96 418 GLN A O 1
ATOM 3346 N N . TRP A 1 419 ? -22.516 -22.422 -14.305 1 96.94 419 TRP A N 1
ATOM 3347 C CA . TRP A 1 419 ? -22.844 -21.828 -13.016 1 96.94 419 TRP A CA 1
ATOM 3348 C C . TRP A 1 419 ? -21.781 -20.812 -12.594 1 96.94 419 TRP A C 1
ATOM 3350 O O . TRP A 1 419 ? -22.109 -19.719 -12.125 1 96.94 419 TRP A O 1
ATOM 3360 N N . PHE A 1 420 ? -20.547 -21.188 -12.75 1 98.12 420 PHE A N 1
ATOM 3361 C CA . PHE A 1 420 ? -19.438 -20.328 -12.391 1 98.12 420 PHE A CA 1
ATOM 3362 C C . PHE A 1 420 ? -19.453 -19.031 -13.195 1 98.12 420 PHE A C 1
ATOM 3364 O O . PHE A 1 420 ? -19.312 -17.953 -12.641 1 98.12 420 PHE A O 1
ATOM 3371 N N . LEU A 1 421 ? -19.719 -19.109 -14.469 1 98 421 LEU A N 1
ATOM 3372 C CA . LEU A 1 421 ? -19.781 -17.969 -15.367 1 98 421 LEU A CA 1
ATOM 3373 C C . LEU A 1 421 ? -20.938 -17.047 -14.992 1 98 421 LEU A C 1
ATOM 3375 O O . LEU A 1 421 ? -20.75 -15.828 -14.898 1 98 421 LEU A O 1
ATOM 3379 N N . GLU A 1 422 ? -22.078 -17.594 -14.719 1 97.44 422 GLU A N 1
ATOM 3380 C CA . GLU A 1 422 ? -23.312 -16.812 -14.57 1 97.44 422 GLU A CA 1
ATOM 3381 C C . GLU A 1 422 ? -23.453 -16.266 -13.156 1 97.44 422 GLU A C 1
ATOM 3383 O O . GLU A 1 422 ? -23.859 -15.117 -12.961 1 97.44 422 GLU A O 1
ATOM 3388 N N . ASN A 1 423 ? -23.125 -17.109 -12.188 1 97.69 423 ASN A N 1
ATOM 3389 C CA . ASN A 1 423 ? -23.406 -16.719 -10.812 1 97.69 423 ASN A CA 1
ATOM 3390 C C . ASN A 1 423 ? -22.25 -15.969 -10.188 1 97.69 423 ASN A C 1
ATOM 3392 O O . ASN A 1 423 ? -22.438 -14.938 -9.539 1 97.69 423 ASN A O 1
ATOM 3396 N N . VAL A 1 424 ? -21.047 -16.438 -10.367 1 98.25 424 VAL A N 1
ATOM 3397 C CA . VAL A 1 424 ? -19.875 -15.797 -9.789 1 98.25 424 VAL A CA 1
ATOM 3398 C C . VAL A 1 424 ? -19.375 -14.703 -10.734 1 98.25 424 VAL A C 1
ATOM 3400 O O . VAL A 1 424 ? -19.125 -13.578 -10.305 1 98.25 424 VAL A O 1
ATOM 3403 N N . GLY A 1 425 ? -19.312 -15.023 -11.977 1 98.12 425 GLY A N 1
ATOM 3404 C CA . GLY A 1 425 ? -18.859 -14.07 -12.969 1 98.12 425 GLY A CA 1
ATOM 3405 C C . GLY A 1 425 ? -19.938 -13.109 -13.43 1 98.12 425 GLY A C 1
ATOM 3406 O O . GLY A 1 425 ? -19.672 -12.172 -14.188 1 98.12 425 GLY A O 1
ATOM 3407 N N . ARG A 1 426 ? -21.172 -13.344 -13.086 1 96.56 426 ARG A N 1
ATOM 3408 C CA . ARG A 1 426 ? -22.344 -12.523 -13.375 1 96.56 426 ARG A CA 1
ATOM 3409 C C . ARG A 1 426 ? -22.578 -12.406 -14.883 1 96.56 426 ARG A C 1
ATOM 3411 O O . ARG A 1 426 ? -23.078 -11.391 -15.359 1 96.56 426 ARG A O 1
ATOM 3418 N N . GLY A 1 427 ? -21.969 -13.383 -15.602 1 96.56 427 GLY A N 1
ATOM 3419 C CA . GLY A 1 427 ? -22.094 -13.352 -17.047 1 96.56 427 GLY A CA 1
ATOM 3420 C C . GLY A 1 427 ? -21.219 -12.297 -17.703 1 96.56 427 GLY A C 1
ATOM 3421 O O . GLY A 1 427 ? -21.297 -12.07 -18.906 1 96.56 427 GLY A O 1
ATOM 3422 N N . GLU A 1 428 ? -20.438 -11.664 -16.953 1 96.38 428 GLU A N 1
ATOM 3423 C CA . GLU A 1 428 ? -19.625 -10.547 -17.438 1 96.38 428 GLU A CA 1
ATOM 3424 C C . GLU A 1 428 ? -18.141 -10.891 -17.406 1 96.38 428 GLU A C 1
ATOM 3426 O O . GLU A 1 428 ? -17.406 -10.523 -18.328 1 96.38 428 GLU A O 1
ATOM 3431 N N . ALA A 1 429 ? -17.688 -11.562 -16.391 1 97.75 429 ALA A N 1
ATOM 3432 C CA . ALA A 1 429 ? -16.281 -11.93 -16.25 1 97.75 429 ALA A CA 1
ATOM 3433 C C . ALA A 1 429 ? -15.992 -13.242 -16.984 1 97.75 429 ALA A C 1
ATOM 3435 O O . ALA A 1 429 ? -16.609 -14.273 -16.703 1 97.75 429 ALA A O 1
ATOM 3436 N N . PRO A 1 430 ? -15.094 -13.203 -17.922 1 98.12 430 PRO A N 1
ATOM 3437 C CA . PRO A 1 430 ? -14.766 -14.445 -18.625 1 98.12 430 PRO A CA 1
ATOM 3438 C C . PRO A 1 430 ? -14.016 -15.438 -17.734 1 98.12 430 PRO A C 1
ATOM 3440 O O . PRO A 1 430 ? -13.305 -15.031 -16.812 1 98.12 430 PRO A O 1
ATOM 3443 N N . ILE A 1 431 ? -14.18 -16.734 -18.047 1 98.25 431 ILE A N 1
ATOM 3444 C CA . ILE A 1 431 ? -13.406 -17.797 -17.406 1 98.25 431 ILE A CA 1
ATOM 3445 C C . ILE A 1 431 ? -12.172 -18.109 -18.25 1 98.25 431 ILE A C 1
ATOM 3447 O O . ILE A 1 431 ? -12.289 -18.688 -19.328 1 98.25 431 ILE A O 1
ATOM 3451 N N . ILE A 1 432 ? -11.047 -17.75 -17.797 1 98.44 432 ILE A N 1
ATOM 3452 C CA . ILE A 1 432 ? -9.789 -18.156 -18.422 1 98.44 432 ILE A CA 1
ATOM 3453 C C . ILE A 1 432 ? -9.398 -19.547 -17.922 1 98.44 432 ILE A C 1
ATOM 3455 O O . ILE A 1 432 ? -8.664 -19.672 -16.938 1 98.44 432 ILE A O 1
ATOM 3459 N N . ASN A 1 433 ? -9.898 -20.547 -18.578 1 97.5 433 ASN A N 1
ATOM 3460 C CA . ASN A 1 433 ? -9.617 -21.938 -18.281 1 97.5 433 ASN A CA 1
ATOM 3461 C C . ASN A 1 433 ? -8.312 -22.406 -18.922 1 97.5 433 ASN A C 1
ATOM 3463 O O . ASN A 1 433 ? -8.227 -22.5 -20.156 1 97.5 433 ASN A O 1
ATOM 3467 N N . ILE A 1 434 ? -7.34 -22.703 -18.078 1 97.44 434 ILE A N 1
ATOM 3468 C CA . ILE A 1 434 ? -5.996 -22.891 -18.609 1 97.44 434 ILE A CA 1
ATOM 3469 C C . ILE A 1 434 ? -5.562 -24.344 -18.406 1 97.44 434 ILE A C 1
ATOM 3471 O O . ILE A 1 434 ? -6.09 -25.031 -17.531 1 97.44 434 ILE A O 1
ATOM 3475 N N . SER A 1 435 ? -4.664 -24.797 -19.234 1 94.62 435 SER A N 1
ATOM 3476 C CA . SER A 1 435 ? -4.051 -26.109 -19.109 1 94.62 435 SER A CA 1
ATOM 3477 C C . SER A 1 435 ? -2.578 -26.078 -19.5 1 94.62 435 SER A C 1
ATOM 3479 O O . SER A 1 435 ? -2.201 -25.406 -20.469 1 94.62 435 SER A O 1
ATOM 3481 N N . GLY A 1 436 ? -1.847 -26.656 -18.766 1 93.38 436 GLY A N 1
ATOM 3482 C CA . GLY A 1 436 ? -0.411 -26.797 -18.953 1 93.38 436 GLY A CA 1
ATOM 3483 C C . GLY A 1 436 ? 0.212 -27.812 -18.016 1 93.38 436 GLY A C 1
ATOM 3484 O O . GLY A 1 436 ? -0.259 -28.953 -17.922 1 93.38 436 GLY A O 1
ATOM 3485 N N . GLY A 1 437 ? 1.271 -27.391 -17.406 1 91.5 437 GLY A N 1
ATOM 3486 C CA . GLY A 1 437 ? 1.907 -28.344 -16.5 1 91.5 437 GLY A CA 1
ATOM 3487 C C . GLY A 1 437 ? 3.131 -27.781 -15.805 1 91.5 437 GLY A C 1
ATOM 3488 O O . GLY A 1 437 ? 3.617 -26.703 -16.156 1 91.5 437 GLY A O 1
ATOM 3489 N N . THR A 1 438 ? 3.486 -28.516 -14.789 1 94.81 438 THR A N 1
ATOM 3490 C CA . THR A 1 438 ? 4.645 -28.141 -13.984 1 94.81 438 THR A CA 1
ATOM 3491 C C . THR A 1 438 ? 5.898 -28.062 -14.844 1 94.81 438 THR A C 1
ATOM 3493 O O . THR A 1 438 ? 6.758 -27.203 -14.625 1 94.81 438 THR A O 1
ATOM 3496 N N . GLU A 1 439 ? 5.992 -28.875 -15.922 1 95.31 439 GLU A N 1
ATOM 3497 C CA . GLU A 1 439 ? 7.188 -29.016 -16.75 1 95.31 439 GLU A CA 1
ATOM 3498 C C . GLU A 1 439 ? 7.449 -27.75 -17.562 1 95.31 439 GLU A C 1
ATOM 3500 O O . GLU A 1 439 ? 8.57 -27.531 -18.016 1 95.31 439 GLU A O 1
ATOM 3505 N N . ILE A 1 440 ? 6.438 -26.938 -17.75 1 95.44 440 ILE A N 1
ATOM 3506 C CA . ILE A 1 440 ? 6.641 -25.719 -18.516 1 95.44 440 ILE A CA 1
ATOM 3507 C C . ILE A 1 440 ? 6.297 -24.5 -17.656 1 95.44 440 ILE A C 1
ATOM 3509 O O . ILE A 1 440 ? 6.293 -23.359 -18.141 1 95.44 440 ILE A O 1
ATOM 3513 N N . CYS A 1 441 ? 5.938 -24.781 -16.406 1 96 441 CYS A N 1
ATOM 3514 C CA . CYS A 1 441 ? 5.539 -23.719 -15.469 1 96 441 CYS A CA 1
ATOM 3515 C C . CYS A 1 441 ? 4.594 -22.734 -16.141 1 96 441 CYS A C 1
ATOM 3517 O O . CYS A 1 441 ? 4.84 -21.531 -16.125 1 96 441 CYS A O 1
ATOM 3519 N N . GLY A 1 442 ? 3.611 -23.312 -16.75 1 96.12 442 GLY A N 1
ATOM 3520 C CA . GLY A 1 442 ? 2.695 -22.453 -17.5 1 96.12 442 GLY A CA 1
ATOM 3521 C C . GLY A 1 442 ? 1.688 -23.234 -18.312 1 96.12 442 GLY A C 1
ATOM 3522 O O . GLY A 1 442 ? 1.225 -24.297 -17.891 1 96.12 442 GLY A O 1
ATOM 3523 N N . CYS A 1 443 ? 1.301 -22.562 -19.453 1 96.69 443 CYS A N 1
ATOM 3524 C CA . CYS A 1 443 ? 0.13 -23.094 -20.156 1 96.69 443 CYS A CA 1
ATOM 3525 C C . CYS A 1 443 ? 0.458 -23.438 -21.594 1 96.69 443 CYS A C 1
ATOM 3527 O O . CYS A 1 443 ? 1.106 -22.656 -22.297 1 96.69 443 CYS A O 1
ATOM 3529 N N . PHE A 1 444 ? 0.011 -24.656 -22.031 1 96.44 444 PHE A N 1
ATOM 3530 C CA . PHE A 1 444 ? -0.042 -24.969 -23.453 1 96.44 444 PHE A CA 1
ATOM 3531 C C . PHE A 1 444 ? -1.274 -24.359 -24.094 1 96.44 444 PHE A C 1
ATOM 3533 O O . PHE A 1 444 ? -1.196 -23.812 -25.203 1 96.44 444 PHE A O 1
ATOM 3540 N N . LEU A 1 445 ? -2.332 -24.516 -23.359 1 97.06 445 LEU A N 1
ATOM 3541 C CA . LEU A 1 445 ? -3.596 -23.953 -23.812 1 97.06 445 LEU A CA 1
ATOM 3542 C C . LEU A 1 445 ? -4.109 -22.891 -22.844 1 97.06 445 LEU A C 1
ATOM 3544 O O . LEU A 1 445 ? -4.141 -23.109 -21.641 1 97.06 445 LEU A O 1
ATOM 3548 N N . MET A 1 446 ? -4.473 -21.781 -23.328 1 97.19 446 MET A N 1
ATOM 3549 C CA . MET A 1 446 ? -4.973 -20.641 -22.562 1 97.19 446 MET A CA 1
ATOM 3550 C C . MET A 1 446 ? -5.797 -19.703 -23.438 1 97.19 446 MET A C 1
ATOM 3552 O O . MET A 1 446 ? -5.273 -19.125 -24.391 1 97.19 446 MET A O 1
ATOM 3556 N N . PRO A 1 447 ? -7.062 -19.547 -23.156 1 97 447 PRO A N 1
ATOM 3557 C CA . PRO A 1 447 ? -7.793 -18.516 -23.906 1 97 447 PRO A CA 1
ATOM 3558 C C . PRO A 1 447 ? -7.336 -17.094 -23.562 1 97 447 PRO A C 1
ATOM 3560 O O . PRO A 1 447 ? -6.926 -16.844 -22.422 1 97 447 PRO A O 1
ATOM 3563 N N . MET A 1 448 ? -7.309 -16.234 -24.516 1 97.75 448 MET A N 1
ATOM 3564 C CA . MET A 1 448 ? -7.125 -14.812 -24.25 1 97.75 448 MET A CA 1
ATOM 3565 C C . MET A 1 448 ? -8.445 -14.148 -23.875 1 97.75 448 MET A C 1
ATOM 3567 O O . MET A 1 448 ? -9.516 -14.609 -24.281 1 97.75 448 MET A O 1
ATOM 3571 N N . PRO A 1 449 ? -8.367 -13.094 -23.078 1 97.75 449 PRO A N 1
ATOM 3572 C CA . PRO A 1 449 ? -9.602 -12.43 -22.641 1 97.75 449 PRO A CA 1
ATOM 3573 C C . PRO A 1 449 ? -10.43 -11.914 -23.812 1 97.75 449 PRO A C 1
ATOM 3575 O O . PRO A 1 449 ? -11.625 -11.648 -23.672 1 97.75 449 PRO A O 1
ATOM 3578 N N . ILE A 1 450 ? -9.922 -11.828 -24.984 1 97.56 450 ILE A N 1
ATOM 3579 C CA . ILE A 1 450 ? -10.617 -11.273 -26.141 1 97.56 450 ILE A CA 1
ATOM 3580 C C . ILE A 1 450 ? -11.406 -12.375 -26.844 1 97.56 450 ILE A C 1
ATOM 3582 O O . ILE A 1 450 ? -12.195 -12.102 -27.75 1 97.56 450 ILE A O 1
ATOM 3586 N N . ASN A 1 451 ? -11.227 -13.648 -26.438 1 97.12 451 ASN A N 1
ATOM 3587 C CA . ASN A 1 451 ? -11.828 -14.781 -27.125 1 97.12 451 ASN A CA 1
ATOM 3588 C C . ASN A 1 451 ? -13.266 -15.023 -26.672 1 97.12 451 ASN A C 1
ATOM 3590 O O . ASN A 1 451 ? -13.586 -14.82 -25.5 1 97.12 451 ASN A O 1
ATOM 3594 N N . ASP A 1 452 ? -14.055 -15.539 -27.625 1 96.38 452 ASP A N 1
ATOM 3595 C CA . ASP A 1 452 ? -15.297 -16.203 -27.234 1 96.38 452 ASP A CA 1
ATOM 3596 C C . ASP A 1 452 ? -15.008 -17.484 -26.438 1 96.38 452 ASP A C 1
ATOM 3598 O O . ASP A 1 452 ? -13.922 -18.047 -26.547 1 96.38 452 ASP A O 1
ATOM 3602 N N . LEU A 1 453 ? -15.969 -17.828 -25.594 1 96.25 453 LEU A N 1
ATOM 3603 C CA . LEU A 1 453 ? -15.781 -19.047 -24.812 1 96.25 453 LEU A CA 1
ATOM 3604 C C . LEU A 1 453 ? -16.938 -20.016 -25.016 1 96.25 453 LEU A C 1
ATOM 3606 O O . LEU A 1 453 ? -18.109 -19.594 -25.031 1 96.25 453 LEU A O 1
ATOM 3610 N N . LYS A 1 454 ? -16.562 -21.25 -25.234 1 94.38 454 LYS A N 1
ATOM 3611 C CA . LYS A 1 454 ? -17.5 -22.375 -25.156 1 94.38 454 LYS A CA 1
ATOM 3612 C C . LYS A 1 454 ? -17.312 -23.141 -23.844 1 94.38 454 LYS A C 1
ATOM 3614 O O . LYS A 1 454 ? -16.203 -23.25 -23.328 1 94.38 454 LYS A O 1
ATOM 3619 N N . PRO A 1 455 ? -18.469 -23.641 -23.297 1 92.81 455 PRO A N 1
ATOM 3620 C CA . PRO A 1 455 ? -18.328 -24.344 -22.031 1 92.81 455 PRO A CA 1
ATOM 3621 C C . PRO A 1 455 ? -17.234 -25.406 -22.047 1 92.81 455 PRO A C 1
ATOM 3623 O O . PRO A 1 455 ? -17.141 -26.172 -23.016 1 92.81 455 PRO A O 1
ATOM 3626 N N . CYS A 1 456 ? -16.344 -25.344 -21.016 1 89.06 456 CYS A N 1
ATOM 3627 C CA . CYS A 1 456 ? -15.383 -26.391 -20.688 1 89.06 456 CYS A CA 1
ATOM 3628 C C . CYS A 1 456 ? -14.18 -26.359 -21.625 1 89.06 456 CYS A C 1
ATOM 3630 O O . CYS A 1 456 ? -13.273 -27.188 -21.516 1 89.06 456 CYS A O 1
ATOM 3632 N N . THR A 1 457 ? -14.164 -25.422 -22.547 1 91.56 457 THR A N 1
ATOM 3633 C CA . THR A 1 457 ? -13.07 -25.375 -23.516 1 91.56 457 THR A CA 1
ATOM 3634 C C . THR A 1 457 ? -11.859 -24.656 -22.922 1 91.56 457 THR A C 1
ATOM 3636 O O . THR A 1 457 ? -11.961 -24.016 -21.875 1 91.56 457 THR A O 1
ATOM 3639 N N . LEU A 1 458 ? -10.727 -24.797 -23.578 1 94.06 458 LEU A N 1
ATOM 3640 C CA . LEU A 1 458 ? -9.453 -24.25 -23.109 1 94.06 458 LEU A CA 1
ATOM 3641 C C . LEU A 1 458 ? -8.938 -23.188 -24.078 1 94.06 458 LEU A C 1
ATOM 3643 O O . LEU A 1 458 ? -7.777 -22.781 -23.984 1 94.06 458 LEU A O 1
ATOM 3647 N N . GLY A 1 459 ? -9.781 -22.719 -24.922 1 91.19 459 GLY A N 1
ATOM 3648 C CA . GLY A 1 459 ? -9.359 -21.734 -25.906 1 91.19 459 GLY A CA 1
ATOM 3649 C C . GLY A 1 459 ? -8.484 -22.328 -27 1 91.19 459 GLY A C 1
ATOM 3650 O O . GLY A 1 459 ? -8.938 -23.156 -27.781 1 91.19 459 GLY A O 1
ATOM 3651 N N . GLY A 1 460 ? -7.254 -21.969 -27.062 1 92.88 460 GLY A N 1
ATOM 3652 C CA . GLY A 1 460 ? -6.238 -22.406 -28.016 1 92.88 460 GLY A CA 1
ATOM 3653 C C . GLY A 1 460 ? -4.828 -22.328 -27.453 1 92.88 460 GLY A C 1
ATOM 3654 O O . GLY A 1 460 ? -4.641 -22.172 -26.25 1 92.88 460 GLY A O 1
ATOM 3655 N N . PRO A 1 461 ? -3.885 -22.531 -28.328 1 95.06 461 PRO A N 1
ATOM 3656 C CA . PRO A 1 461 ? -2.488 -22.469 -27.891 1 95.06 461 PRO A CA 1
ATOM 3657 C C . PRO A 1 461 ? -2.129 -21.141 -27.234 1 95.06 461 PRO A C 1
ATOM 3659 O O . PRO A 1 461 ? -2.588 -20.094 -27.672 1 95.06 461 PRO A O 1
ATOM 3662 N N . GLY A 1 462 ? -1.381 -21.219 -26.156 1 95.62 462 GLY A N 1
ATOM 3663 C CA . GLY A 1 462 ? -0.862 -20 -25.547 1 95.62 462 GLY A CA 1
ATOM 3664 C C . GLY A 1 462 ? 0.059 -19.219 -26.469 1 95.62 462 GLY A C 1
ATOM 3665 O O . GLY A 1 462 ? 0.615 -19.781 -27.422 1 95.62 462 GLY A O 1
ATOM 3666 N N . LEU A 1 463 ? 0.196 -17.922 -26.188 1 97.12 463 LEU A N 1
ATOM 3667 C CA . LEU A 1 463 ? 1.074 -17.078 -27 1 97.12 463 LEU A CA 1
ATOM 3668 C C . LEU A 1 463 ? 2.518 -17.562 -26.906 1 97.12 463 LEU A C 1
ATOM 3670 O O . LEU A 1 463 ? 3.02 -17.844 -25.828 1 97.12 463 LEU A O 1
ATOM 3674 N N . GLY A 1 464 ? 3.119 -17.688 -28.062 1 96 464 GLY A N 1
ATOM 3675 C CA . GLY A 1 464 ? 4.52 -18.078 -28.125 1 96 464 GLY A CA 1
ATOM 3676 C C . GLY A 1 464 ? 4.734 -19.562 -27.891 1 96 464 GLY A C 1
ATOM 3677 O O . GLY A 1 464 ? 5.871 -20.016 -27.734 1 96 464 GLY A O 1
ATOM 3678 N N . MET A 1 465 ? 3.668 -20.328 -27.797 1 96 465 MET A N 1
ATOM 3679 C CA . MET A 1 465 ? 3.727 -21.781 -27.625 1 96 465 MET A CA 1
ATOM 3680 C C . MET A 1 465 ? 3.311 -22.5 -28.891 1 96 465 MET A C 1
ATOM 3682 O O . MET A 1 465 ? 2.146 -22.438 -29.297 1 96 465 MET A O 1
ATOM 3686 N N . ASP A 1 466 ? 4.207 -23.172 -29.516 1 94.94 466 ASP A N 1
ATOM 3687 C CA . ASP A 1 466 ? 3.896 -23.906 -30.734 1 94.94 466 ASP A CA 1
ATOM 3688 C C . ASP A 1 466 ? 3.285 -25.281 -30.406 1 94.94 466 ASP A C 1
ATOM 3690 O O . ASP A 1 466 ? 3.969 -26.297 -30.484 1 94.94 466 ASP A O 1
ATOM 3694 N N . ILE A 1 467 ? 2.02 -25.25 -30.156 1 96.06 467 ILE A N 1
ATOM 3695 C CA . ILE A 1 467 ? 1.279 -26.422 -29.703 1 96.06 467 ILE A CA 1
ATOM 3696 C C . ILE A 1 467 ? 0.49 -27.016 -30.859 1 96.06 467 ILE A C 1
ATOM 3698 O O . ILE A 1 467 ? -0.056 -26.281 -31.688 1 96.06 467 ILE A O 1
ATOM 3702 N N . ASP A 1 468 ? 0.418 -28.328 -30.891 1 95.75 468 ASP A N 1
ATOM 3703 C CA . ASP A 1 468 ? -0.249 -29.047 -31.969 1 95.75 468 ASP A CA 1
ATOM 3704 C C . ASP A 1 468 ? -0.938 -30.297 -31.438 1 95.75 468 ASP A C 1
ATOM 3706 O O . ASP A 1 468 ? -0.793 -30.656 -30.266 1 95.75 468 ASP A O 1
ATOM 3710 N N . ILE A 1 469 ? -1.836 -30.844 -32.219 1 96.06 469 ILE A N 1
ATOM 3711 C CA . ILE A 1 469 ? -2.439 -32.156 -32 1 96.06 469 ILE A CA 1
ATOM 3712 C C . ILE A 1 469 ? -2.002 -33.094 -33.125 1 96.06 469 ILE A C 1
ATOM 3714 O O . ILE A 1 469 ? -2.215 -32.812 -34.312 1 96.06 469 ILE A O 1
ATOM 3718 N N . VAL A 1 470 ? -1.423 -34.25 -32.75 1 96.31 470 VAL A N 1
ATOM 3719 C CA . VAL A 1 470 ? -0.872 -35.094 -33.781 1 96.31 470 VAL A CA 1
ATOM 3720 C C . VAL A 1 470 ? -1.445 -36.5 -33.656 1 96.31 470 VAL A C 1
ATOM 3722 O O . VAL A 1 470 ? -1.936 -36.875 -32.594 1 96.31 470 VAL A O 1
ATOM 3725 N N . ASP A 1 471 ? -1.439 -37.219 -34.688 1 92.44 471 ASP A N 1
ATOM 3726 C CA . ASP A 1 471 ? -1.812 -38.625 -34.656 1 92.44 471 ASP A CA 1
ATOM 3727 C C . ASP A 1 471 ? -0.621 -39.5 -34.25 1 92.44 471 ASP A C 1
ATOM 3729 O O . ASP A 1 471 ? 0.414 -38.969 -33.844 1 92.44 471 ASP A O 1
ATOM 3733 N N . SER A 1 472 ? -0.771 -40.812 -34.344 1 88.81 472 SER A N 1
ATOM 3734 C CA . SER A 1 472 ? 0.248 -41.75 -33.875 1 88.81 472 SER A CA 1
ATOM 3735 C C . SER A 1 472 ? 1.507 -41.656 -34.75 1 88.81 472 SER A C 1
ATOM 3737 O O . SER A 1 472 ? 2.59 -42.031 -34.312 1 88.81 472 SER A O 1
ATOM 3739 N N . ALA A 1 473 ? 1.381 -41.094 -35.938 1 91.62 473 ALA A N 1
ATOM 3740 C CA . ALA A 1 473 ? 2.525 -40.938 -36.844 1 91.62 473 ALA A CA 1
ATOM 3741 C C . ALA A 1 473 ? 3.219 -39.594 -36.625 1 91.62 473 ALA A C 1
ATOM 3743 O O . ALA A 1 473 ? 4.266 -39.312 -37.219 1 91.62 473 ALA A O 1
ATOM 3744 N N . GLY A 1 474 ? 2.658 -38.781 -35.75 1 93.62 474 GLY A N 1
ATOM 3745 C CA . GLY A 1 474 ? 3.246 -37.5 -35.5 1 93.62 474 GLY A CA 1
ATOM 3746 C C . GLY A 1 474 ? 2.768 -36.438 -36.5 1 93.62 474 GLY A C 1
ATOM 3747 O O . GLY A 1 474 ? 3.342 -35.344 -36.562 1 93.62 474 GLY A O 1
ATOM 3748 N N . GLU A 1 475 ? 1.769 -36.75 -37.281 1 93.94 475 GLU A N 1
ATOM 3749 C CA . GLU A 1 475 ? 1.212 -35.812 -38.25 1 93.94 475 GLU A CA 1
ATOM 3750 C C . GLU A 1 475 ? 0.081 -35 -37.625 1 93.94 475 GLU A C 1
ATOM 3752 O O . GLU A 1 475 ? -0.739 -35.531 -36.875 1 93.94 475 GLU A O 1
ATOM 3757 N N . SER A 1 476 ? 0.091 -33.75 -37.969 1 95.88 476 SER A N 1
ATOM 3758 C CA . SER A 1 476 ? -0.892 -32.844 -37.375 1 95.88 476 SER A CA 1
ATOM 3759 C C . SER A 1 476 ? -2.312 -33.219 -37.781 1 95.88 476 SER A C 1
ATOM 3761 O O . SER A 1 476 ? -2.586 -33.531 -38.938 1 95.88 476 SER A O 1
ATOM 3763 N N . VAL A 1 477 ? -3.242 -33.25 -36.781 1 93.75 477 VAL A N 1
ATOM 3764 C CA . VAL A 1 477 ? -4.652 -33.531 -37.031 1 93.75 477 VAL A CA 1
ATOM 3765 C C . VAL A 1 477 ? -5.516 -32.469 -36.375 1 93.75 477 VAL A C 1
ATOM 3767 O O . VAL A 1 477 ? -6.711 -32.656 -36.156 1 93.75 477 VAL A O 1
ATOM 3770 N N . ALA A 1 478 ? -4.953 -31.375 -36 1 90.69 478 ALA A N 1
ATOM 3771 C CA . ALA A 1 478 ? -5.621 -30.328 -35.219 1 90.69 478 ALA A CA 1
ATOM 3772 C C . ALA A 1 478 ? -6.848 -29.812 -35.969 1 90.69 478 ALA A C 1
ATOM 3774 O O . ALA A 1 478 ? -7.898 -29.578 -35.375 1 90.69 478 ALA A O 1
ATOM 3775 N N . ASP A 1 479 ? -6.797 -29.672 -37.281 1 88.56 479 ASP A N 1
ATOM 3776 C CA . ASP A 1 479 ? -7.867 -29.062 -38.062 1 88.56 479 ASP A CA 1
ATOM 3777 C C . ASP A 1 479 ? -8.875 -30.109 -38.531 1 88.56 479 ASP A C 1
ATOM 3779 O O . ASP A 1 479 ? -9.836 -29.781 -39.25 1 88.56 479 ASP A O 1
ATOM 3783 N N . GLU A 1 480 ? -8.742 -31.312 -38.156 1 87.19 480 GLU A N 1
ATOM 3784 C CA . GLU A 1 480 ? -9.578 -32.375 -38.688 1 87.19 480 GLU A CA 1
ATOM 3785 C C . GLU A 1 480 ? -10.656 -32.781 -37.688 1 87.19 480 GLU A C 1
ATOM 3787 O O . GLU A 1 480 ? -11.422 -33.719 -37.938 1 87.19 480 GLU A O 1
ATOM 3792 N N . ASN A 1 481 ? -10.727 -32.062 -36.625 1 88.31 481 ASN A N 1
ATOM 3793 C CA . ASN A 1 481 ? -11.672 -32.375 -35.562 1 88.31 481 ASN A CA 1
ATOM 3794 C C . ASN A 1 481 ? -11.477 -33.812 -35.062 1 88.31 481 ASN A C 1
ATOM 3796 O O . ASN A 1 481 ? -12.445 -34.469 -34.688 1 88.31 481 ASN A O 1
ATOM 3800 N N . GLU A 1 482 ? -10.242 -34.281 -35.188 1 87.19 482 GLU A N 1
ATOM 3801 C CA . GLU A 1 482 ? -9.875 -35.625 -34.688 1 87.19 482 GLU A CA 1
ATOM 3802 C C . GLU A 1 482 ? -9.141 -35.531 -33.344 1 87.19 482 GLU A C 1
ATOM 3804 O O . GLU A 1 482 ? -8.445 -34.562 -33.094 1 87.19 482 GLU A O 1
ATOM 3809 N N . ARG A 1 483 ? -9.406 -36.5 -32.625 1 86.94 483 ARG A N 1
ATOM 3810 C CA . ARG A 1 483 ? -8.656 -36.594 -31.391 1 86.94 483 ARG A CA 1
ATOM 3811 C C . ARG A 1 483 ? -7.227 -37.062 -31.656 1 86.94 483 ARG A C 1
ATOM 3813 O O . ARG A 1 483 ? -6.984 -37.906 -32.5 1 86.94 483 ARG A O 1
ATOM 3820 N N . GLY A 1 484 ? -6.316 -36.438 -31 1 92.38 484 GLY A N 1
ATOM 3821 C CA . GLY A 1 484 ? -4.902 -36.781 -31.094 1 92.38 484 GLY A CA 1
ATOM 3822 C C . GLY A 1 484 ? -4.125 -36.438 -29.844 1 92.38 484 GLY A C 1
ATOM 3823 O O . GLY A 1 484 ? -4.711 -36.219 -28.781 1 92.38 484 GLY A O 1
ATOM 3824 N N . PHE A 1 485 ? -2.791 -36.562 -29.984 1 93.25 485 PHE A N 1
ATOM 3825 C CA . PHE A 1 485 ? -1.885 -36.312 -28.875 1 93.25 485 PHE A CA 1
ATOM 3826 C C . PHE A 1 485 ? -1.516 -34.812 -28.828 1 93.25 485 PHE A C 1
ATOM 3828 O O . PHE A 1 485 ? -1.12 -34.25 -29.844 1 93.25 485 PHE A O 1
ATOM 3835 N N . LEU A 1 486 ? -1.707 -34.219 -27.672 1 95.81 486 LEU A N 1
ATOM 3836 C CA . LEU A 1 486 ? -1.252 -32.844 -27.5 1 95.81 486 LEU A CA 1
ATOM 3837 C C . LEU A 1 486 ? 0.271 -32.781 -27.453 1 95.81 486 LEU A C 1
ATOM 3839 O O . LEU A 1 486 ? 0.91 -33.469 -26.656 1 95.81 486 LEU A O 1
ATOM 3843 N N . VAL A 1 487 ? 0.909 -31.984 -28.359 1 96.25 487 VAL A N 1
ATOM 3844 C CA . VAL A 1 487 ? 2.365 -31.922 -28.453 1 96.25 487 VAL A CA 1
ATOM 3845 C C . VAL A 1 487 ? 2.818 -30.469 -28.578 1 96.25 487 VAL A C 1
ATOM 3847 O O . VAL A 1 487 ? 2.01 -29.578 -28.875 1 96.25 487 VAL A O 1
ATOM 3850 N N . ALA A 1 488 ? 4.023 -30.219 -28.281 1 96.19 488 ALA A N 1
ATOM 3851 C CA . ALA A 1 488 ? 4.688 -28.969 -28.625 1 96.19 488 ALA A CA 1
ATOM 3852 C C . ALA A 1 488 ? 5.723 -29.172 -29.734 1 96.19 488 ALA A C 1
ATOM 3854 O O . ALA A 1 488 ? 6.605 -30.031 -29.609 1 96.19 488 ALA A O 1
ATOM 3855 N N . ARG A 1 489 ? 5.641 -28.375 -30.766 1 94 489 ARG A N 1
ATOM 3856 C CA . ARG A 1 489 ? 6.52 -28.531 -31.922 1 94 489 ARG A CA 1
ATOM 3857 C C . ARG A 1 489 ? 7.82 -27.75 -31.719 1 94 489 ARG A C 1
ATOM 3859 O O . ARG A 1 489 ? 8.781 -27.938 -32.469 1 94 489 ARG A O 1
ATOM 3866 N N . ASP A 1 490 ? 7.785 -26.938 -30.719 1 92.62 490 ASP A N 1
ATOM 3867 C CA . ASP A 1 490 ? 8.953 -26.094 -30.438 1 92.62 490 ASP A CA 1
ATOM 3868 C C . ASP A 1 490 ? 9.102 -25.875 -28.922 1 92.62 490 ASP A C 1
ATOM 3870 O O . ASP A 1 490 ? 8.188 -26.172 -28.156 1 92.62 490 ASP A O 1
ATOM 3874 N N . SER A 1 491 ? 10.305 -25.406 -28.547 1 93.06 491 SER A N 1
ATOM 3875 C CA . SER A 1 491 ? 10.578 -25.141 -27.141 1 93.06 491 SER A CA 1
ATOM 3876 C C . SER A 1 491 ? 10.156 -23.734 -26.75 1 93.06 491 SER A C 1
ATOM 3878 O O . SER A 1 491 ? 9.906 -22.891 -27.625 1 93.06 491 SER A O 1
ATOM 3880 N N . CYS A 1 492 ? 9.938 -23.453 -25.547 1 94.81 492 CYS A N 1
ATOM 3881 C CA . CYS A 1 492 ? 9.734 -22.141 -24.938 1 94.81 492 CYS A CA 1
ATOM 3882 C C . CYS A 1 492 ? 10.664 -21.938 -23.75 1 94.81 492 CYS A C 1
ATOM 3884 O O . CYS A 1 492 ? 11.25 -22.906 -23.234 1 94.81 492 CYS A O 1
ATOM 3886 N N . PRO A 1 493 ? 10.797 -20.703 -23.234 1 96.44 493 PRO A N 1
ATOM 3887 C CA . PRO A 1 493 ? 11.82 -20.422 -22.234 1 96.44 493 PRO A CA 1
ATOM 3888 C C . PRO A 1 493 ? 11.586 -21.188 -20.922 1 96.44 493 PRO A C 1
ATOM 3890 O O . PRO A 1 493 ? 12.547 -21.547 -20.234 1 96.44 493 PRO A O 1
ATOM 3893 N N . SER A 1 494 ? 10.383 -21.453 -20.562 1 97.06 494 SER A N 1
ATOM 3894 C CA . SER A 1 494 ? 10.109 -22.031 -19.25 1 97.06 494 SER A CA 1
ATOM 3895 C C . SER A 1 494 ? 10.094 -23.562 -19.328 1 97.06 494 SER A C 1
ATOM 3897 O O . SER A 1 494 ? 9.898 -24.234 -18.312 1 97.06 494 SER A O 1
ATOM 3899 N N . MET A 1 495 ? 10.164 -24.094 -20.547 1 96.56 495 MET A N 1
ATOM 3900 C CA . MET A 1 495 ? 10.266 -25.547 -20.641 1 96.56 495 MET A CA 1
ATOM 3901 C C . MET A 1 495 ? 11.398 -26.078 -19.781 1 96.56 495 MET A C 1
ATOM 3903 O O . MET A 1 495 ? 12.484 -25.484 -19.734 1 96.56 495 MET A O 1
ATOM 3907 N N . THR A 1 496 ? 11.133 -27.156 -19.062 1 96.62 496 THR A N 1
ATOM 3908 C CA . THR A 1 496 ? 12.086 -27.703 -18.094 1 96.62 496 THR A CA 1
ATOM 3909 C C . THR A 1 496 ? 13.438 -27.953 -18.766 1 96.62 496 THR A C 1
ATOM 3911 O O . THR A 1 496 ? 13.5 -28.422 -19.906 1 96.62 496 THR A O 1
ATOM 3914 N N . LYS A 1 497 ? 14.484 -27.562 -18.109 1 92 497 LYS A N 1
ATOM 3915 C CA . LYS A 1 497 ? 15.844 -27.797 -18.562 1 92 497 LYS A CA 1
ATOM 3916 C C . LYS A 1 497 ? 16.156 -29.281 -18.641 1 92 497 LYS A C 1
ATOM 3918 O O . LYS A 1 497 ? 16.859 -29.734 -19.547 1 92 497 LYS A O 1
ATOM 3923 N N . SER A 1 498 ? 15.766 -30.062 -17.75 1 94.44 498 SER A N 1
ATOM 3924 C CA . SER A 1 498 ? 15.82 -31.5 -17.578 1 94.44 498 SER A CA 1
ATOM 3925 C C . SER A 1 498 ? 15.094 -31.922 -16.312 1 94.44 498 SER A C 1
ATOM 3927 O O . SER A 1 498 ? 14.422 -31.109 -15.664 1 94.44 498 SER A O 1
ATOM 3929 N N . LEU A 1 499 ? 15.086 -33.219 -16.109 1 96.19 499 LEU A N 1
ATOM 3930 C CA . LEU A 1 499 ? 14.656 -33.688 -14.797 1 96.19 499 LEU A CA 1
ATOM 3931 C C . LEU A 1 499 ? 15.82 -33.719 -13.812 1 96.19 499 LEU A C 1
ATOM 3933 O O . LEU A 1 499 ? 16.969 -33.844 -14.227 1 96.19 499 LEU A O 1
ATOM 3937 N N . TRP A 1 500 ? 15.469 -33.469 -12.586 1 96.31 500 TRP A N 1
ATOM 3938 C CA . TRP A 1 500 ? 16.5 -33.469 -11.555 1 96.31 500 TRP A CA 1
ATOM 3939 C C . TRP A 1 500 ? 17.266 -34.781 -11.523 1 96.31 500 TRP A C 1
ATOM 3941 O O . TRP A 1 500 ? 18.469 -34.812 -11.242 1 96.31 500 TRP A O 1
ATOM 3951 N N . SER A 1 501 ? 16.656 -35.875 -11.938 1 91.12 501 SER A N 1
ATOM 3952 C CA . SER A 1 501 ? 17.234 -37.219 -11.938 1 91.12 501 SER A CA 1
ATOM 3953 C C . SER A 1 501 ? 18.156 -37.406 -13.133 1 91.12 501 SER A C 1
ATOM 3955 O O . SER A 1 501 ? 18.906 -38.406 -13.18 1 91.12 501 SER A O 1
ATOM 3957 N N . GLY A 1 502 ? 17.938 -36.562 -14.156 1 92.94 502 GLY A N 1
ATOM 3958 C CA . GLY A 1 502 ? 18.859 -36.688 -15.258 1 92.94 502 GLY A CA 1
ATOM 3959 C C . GLY A 1 502 ? 18.203 -36.562 -16.625 1 92.94 502 GLY A C 1
ATOM 3960 O O . GLY A 1 502 ? 16.969 -36.562 -16.719 1 92.94 502 GLY A O 1
ATOM 3961 N N . ASP A 1 503 ? 19 -36.531 -17.656 1 95.94 503 ASP A N 1
ATOM 3962 C CA . ASP A 1 503 ? 18.578 -36.25 -19.031 1 95.94 503 ASP A CA 1
ATOM 3963 C C . ASP A 1 503 ? 17.906 -37.469 -19.641 1 95.94 503 ASP A C 1
ATOM 3965 O O . ASP A 1 503 ? 16.969 -37.344 -20.438 1 95.94 503 ASP A O 1
ATOM 3969 N N . GLU A 1 504 ? 18.359 -38.594 -19.266 1 95.19 504 GLU A N 1
ATOM 3970 C CA . GLU A 1 504 ? 17.828 -39.812 -19.859 1 95.19 504 GLU A CA 1
ATOM 3971 C C . GLU A 1 504 ? 16.328 -39.969 -19.578 1 95.19 504 GLU A C 1
ATOM 3973 O O . GLU A 1 504 ? 15.539 -40.188 -20.5 1 95.19 504 GLU A O 1
ATOM 3978 N N . ARG A 1 505 ? 16.016 -39.812 -18.344 1 91.88 505 ARG A N 1
ATOM 3979 C CA . ARG A 1 505 ? 14.609 -39.906 -17.984 1 91.88 505 ARG A CA 1
ATOM 3980 C C . ARG A 1 505 ? 13.797 -38.781 -18.609 1 91.88 505 ARG A C 1
ATOM 3982 O O . ARG A 1 505 ? 12.648 -39 -19 1 91.88 505 ARG A O 1
ATOM 3989 N N . TYR A 1 506 ? 14.391 -37.688 -18.734 1 94.94 506 TYR A N 1
ATOM 3990 C CA . TYR A 1 506 ? 13.773 -36.531 -19.375 1 94.94 506 TYR A CA 1
ATOM 3991 C C . TYR A 1 506 ? 13.414 -36.812 -20.828 1 94.94 506 TYR A C 1
ATOM 3993 O O . TYR A 1 506 ? 12.281 -36.594 -21.25 1 94.94 506 TYR A O 1
ATOM 4001 N N . LEU A 1 507 ? 14.352 -37.344 -21.531 1 95.25 507 LEU A N 1
ATOM 4002 C CA . LEU A 1 507 ? 14.148 -37.688 -22.938 1 95.25 507 LEU A CA 1
ATOM 4003 C C . LEU A 1 507 ? 13.109 -38.781 -23.094 1 95.25 507 LEU A C 1
ATOM 4005 O O . LEU A 1 507 ? 12.258 -38.719 -23.984 1 95.25 507 LEU A O 1
ATOM 4009 N N . GLU A 1 508 ? 13.18 -39.688 -22.203 1 91.75 508 GLU A N 1
ATOM 4010 C CA . GLU A 1 508 ? 12.234 -40.812 -22.25 1 91.75 508 GLU A CA 1
ATOM 4011 C C . GLU A 1 508 ? 10.805 -40.344 -22 1 91.75 508 GLU A C 1
ATOM 4013 O O . GLU A 1 508 ? 9.875 -40.75 -22.688 1 91.75 508 GLU A O 1
ATOM 4018 N N . GLU A 1 509 ? 10.648 -39.469 -21.094 1 88.94 509 GLU A N 1
ATOM 4019 C CA . GLU A 1 509 ? 9.328 -39.062 -20.641 1 88.94 509 GLU A CA 1
ATOM 4020 C C . GLU A 1 509 ? 8.672 -38.125 -21.656 1 88.94 509 GLU A C 1
ATOM 4022 O O . GLU A 1 509 ? 7.453 -38.156 -21.844 1 88.94 509 GLU A O 1
ATOM 4027 N N . TYR A 1 510 ? 9.438 -37.312 -22.344 1 94.12 510 TYR A N 1
ATOM 4028 C CA . TYR A 1 510 ? 8.789 -36.188 -23.047 1 94.12 510 TYR A CA 1
ATOM 4029 C C . TYR A 1 510 ? 9.156 -36.188 -24.516 1 94.12 510 TYR A C 1
ATOM 4031 O O . TYR A 1 510 ? 8.508 -35.531 -25.328 1 94.12 510 TYR A O 1
ATOM 4039 N N . TRP A 1 511 ? 10.273 -36.906 -24.938 1 95.31 511 TRP A N 1
ATOM 4040 C CA . TRP A 1 511 ? 10.805 -36.688 -26.281 1 95.31 511 TRP A CA 1
ATOM 4041 C C . TRP A 1 511 ? 10.969 -38 -27.031 1 95.31 511 TRP A C 1
ATOM 4043 O O . TRP A 1 511 ? 11.594 -38.062 -28.094 1 95.31 511 TRP A O 1
ATOM 4053 N N . SER A 1 512 ? 10.398 -39.062 -26.531 1 94.12 512 SER A N 1
ATOM 4054 C CA . SER A 1 512 ? 10.703 -40.375 -27.094 1 94.12 512 SER A CA 1
ATOM 4055 C C . SER A 1 512 ? 9.594 -40.812 -28.031 1 94.12 512 SER A C 1
ATOM 4057 O O . SER A 1 512 ? 9.789 -41.75 -28.828 1 94.12 512 SER A O 1
ATOM 4059 N N . SER A 1 513 ? 8.406 -40.25 -28 1 92.12 513 SER A N 1
ATOM 4060 C CA . SER A 1 513 ? 7.273 -40.719 -28.797 1 92.12 513 SER A CA 1
ATOM 4061 C C . SER A 1 513 ? 7.465 -40.438 -30.266 1 92.12 513 SER A C 1
ATOM 4063 O O . SER A 1 513 ? 7.078 -41.219 -31.125 1 92.12 513 SER A O 1
ATOM 4065 N N . TRP A 1 514 ? 7.914 -39.25 -30.594 1 94.5 514 TRP A N 1
ATOM 4066 C CA . TRP A 1 514 ? 8.242 -38.781 -31.938 1 94.5 514 TRP A CA 1
ATOM 4067 C C . TRP A 1 514 ? 9.562 -38.031 -31.953 1 94.5 514 TRP A C 1
ATOM 4069 O O . TRP A 1 514 ? 9.984 -37.5 -30.938 1 94.5 514 TRP A O 1
ATOM 4079 N N . ASP A 1 515 ? 10.125 -38 -33.094 1 91.31 515 ASP A N 1
ATOM 4080 C CA . ASP A 1 515 ? 11.367 -37.25 -33.219 1 91.31 515 ASP A CA 1
ATOM 4081 C C . ASP A 1 515 ? 11.102 -35.75 -33.094 1 91.31 515 ASP A C 1
ATOM 4083 O O . ASP A 1 515 ? 10.289 -35.188 -33.812 1 91.31 515 ASP A O 1
ATOM 4087 N N . ASP A 1 516 ? 11.727 -35.125 -32.125 1 92 516 ASP A N 1
ATOM 4088 C CA . ASP A 1 516 ? 11.805 -33.688 -31.938 1 92 516 ASP A CA 1
ATOM 4089 C C . ASP A 1 516 ? 10.43 -33.094 -31.609 1 92 516 ASP A C 1
ATOM 4091 O O . ASP A 1 516 ? 10.156 -31.938 -31.906 1 92 516 ASP A O 1
ATOM 4095 N N . LEU A 1 517 ? 9.523 -33.875 -31.109 1 95.31 517 LEU A N 1
ATOM 4096 C CA . LEU A 1 517 ? 8.219 -33.438 -30.641 1 95.31 517 LEU A CA 1
ATOM 4097 C C . LEU A 1 517 ? 8.047 -33.719 -29.156 1 95.31 517 LEU A C 1
ATOM 4099 O O . LEU A 1 517 ? 8.289 -34.812 -28.703 1 95.31 517 LEU A O 1
ATOM 4103 N N . TRP A 1 518 ? 7.773 -32.656 -28.438 1 96.38 518 TRP A N 1
ATOM 4104 C CA . TRP A 1 518 ? 7.465 -32.844 -27.031 1 96.38 518 TRP A CA 1
ATOM 4105 C C . TRP A 1 518 ? 6.102 -33.5 -26.844 1 96.38 518 TRP A C 1
ATOM 4107 O O . TRP A 1 518 ? 5.098 -33 -27.359 1 96.38 518 TRP A O 1
ATOM 4117 N N . ASP A 1 519 ? 6.023 -34.562 -26.141 1 95.19 519 ASP A N 1
ATOM 4118 C CA . ASP A 1 519 ? 4.789 -35.281 -25.828 1 95.19 519 ASP A CA 1
ATOM 4119 C C . ASP A 1 519 ? 4.207 -34.812 -24.5 1 95.19 519 ASP A C 1
ATOM 4121 O O . ASP A 1 519 ? 4.715 -35.188 -23.438 1 95.19 519 ASP A O 1
ATOM 4125 N N . HIS A 1 520 ? 3.133 -34.062 -24.578 1 92.31 520 HIS A N 1
ATOM 4126 C CA . HIS A 1 520 ? 2.494 -33.594 -23.359 1 92.31 520 HIS A CA 1
ATOM 4127 C C . HIS A 1 520 ? 1.85 -34.75 -22.594 1 92.31 520 HIS A C 1
ATOM 4129 O O . HIS A 1 520 ? 1.72 -34.719 -21.375 1 92.31 520 HIS A O 1
ATOM 4135 N N . GLY A 1 521 ? 1.335 -35.719 -23.328 1 88.06 521 GLY A N 1
ATOM 4136 C CA . GLY A 1 521 ? 0.765 -36.906 -22.719 1 88.06 521 GLY A CA 1
ATOM 4137 C C . GLY A 1 521 ? -0.75 -36.875 -22.625 1 88.06 521 GLY A C 1
ATOM 4138 O O . GLY A 1 521 ? -1.378 -37.844 -22.188 1 88.06 521 GLY A O 1
ATOM 4139 N N . ASP A 1 522 ? -1.387 -35.781 -23.125 1 88.81 522 ASP A N 1
ATOM 4140 C CA . ASP A 1 522 ? -2.842 -35.688 -23.078 1 88.81 522 ASP A CA 1
ATOM 4141 C C . ASP A 1 522 ? -3.441 -35.875 -24.469 1 88.81 522 ASP A C 1
ATOM 4143 O O . ASP A 1 522 ? -2.799 -35.562 -25.484 1 88.81 522 ASP A O 1
ATOM 4147 N N . TRP A 1 523 ? -4.719 -36.344 -24.438 1 88.19 523 TRP A N 1
ATOM 4148 C CA . TRP A 1 523 ? -5.52 -36.344 -25.656 1 88.19 523 TRP A CA 1
ATOM 4149 C C . TRP A 1 523 ? -6.223 -35 -25.844 1 88.19 523 TRP A C 1
ATOM 4151 O O . TRP A 1 523 ? -6.785 -34.469 -24.891 1 88.19 523 TRP A O 1
ATOM 4161 N N . ALA A 1 524 ? -6.078 -34.5 -27.016 1 92.5 524 ALA A N 1
ATOM 4162 C CA . ALA A 1 524 ? -6.684 -33.188 -27.297 1 92.5 524 ALA A CA 1
ATOM 4163 C C . ALA A 1 524 ? -7.473 -33.25 -28.609 1 92.5 524 ALA A C 1
ATOM 4165 O O . ALA A 1 524 ? -7.305 -34.156 -29.406 1 92.5 524 ALA A O 1
ATOM 4166 N N . GLN A 1 525 ? -8.367 -32.344 -28.719 1 91.69 525 GLN A N 1
ATOM 4167 C CA . GLN A 1 525 ? -9.164 -32.188 -29.938 1 91.69 525 GLN A CA 1
ATOM 4168 C C . GLN A 1 525 ? -9.562 -30.719 -30.141 1 91.69 525 GLN A C 1
ATOM 4170 O O . GLN A 1 525 ? -9.82 -30 -29.172 1 91.69 525 GLN A O 1
ATOM 4175 N N . GLN A 1 526 ? -9.492 -30.297 -31.312 1 94.19 526 GLN A N 1
ATOM 4176 C CA . GLN A 1 526 ? -10.062 -29.016 -31.719 1 94.19 526 GLN A CA 1
ATOM 4177 C C . GLN A 1 526 ? -11.406 -29.203 -32.406 1 94.19 526 GLN A C 1
ATOM 4179 O O . GLN A 1 526 ? -11.531 -30.031 -33.312 1 94.19 526 GLN A O 1
ATOM 4184 N N . ASP A 1 527 ? -12.367 -28.516 -31.969 1 89.5 527 ASP A N 1
ATOM 4185 C CA . ASP A 1 527 ? -13.672 -28.703 -32.625 1 89.5 527 ASP A CA 1
ATOM 4186 C C . ASP A 1 527 ? -13.773 -27.875 -33.906 1 89.5 527 ASP A C 1
ATOM 4188 O O . ASP A 1 527 ? -12.797 -27.25 -34.312 1 89.5 527 ASP A O 1
ATOM 4192 N N . GLU A 1 528 ? -14.938 -27.906 -34.5 1 87.75 528 GLU A N 1
ATOM 4193 C CA . GLU A 1 528 ? -15.141 -27.297 -35.812 1 87.75 528 GLU A CA 1
ATOM 4194 C C . GLU A 1 528 ? -15.023 -25.781 -35.719 1 87.75 528 GLU A C 1
ATOM 4196 O O . GLU A 1 528 ? -14.633 -25.125 -36.688 1 87.75 528 GLU A O 1
ATOM 4201 N N . ASP A 1 529 ? -15.273 -25.266 -34.531 1 88.75 529 ASP A N 1
ATOM 4202 C CA . ASP A 1 529 ? -15.242 -23.828 -34.375 1 88.75 529 ASP A CA 1
ATOM 4203 C C . ASP A 1 529 ? -13.859 -23.359 -33.906 1 88.75 529 ASP A C 1
ATOM 4205 O O . ASP A 1 529 ? -13.633 -22.156 -33.719 1 88.75 529 ASP A O 1
ATOM 4209 N N . GLY A 1 530 ? -12.945 -24.297 -33.719 1 90.81 530 GLY A N 1
ATOM 4210 C CA . GLY A 1 530 ? -11.57 -23.938 -33.406 1 90.81 530 GLY A CA 1
ATOM 4211 C C . GLY A 1 530 ? -11.281 -23.953 -31.906 1 90.81 530 GLY A C 1
ATOM 4212 O O . GLY A 1 530 ? -10.203 -23.547 -31.469 1 90.81 530 GLY A O 1
ATOM 4213 N N . PHE A 1 531 ? -12.25 -24.438 -31.109 1 93.44 531 PHE A N 1
ATOM 4214 C CA . PHE A 1 531 ? -12.039 -24.516 -29.672 1 93.44 531 PHE A CA 1
ATOM 4215 C C . PHE A 1 531 ? -11.367 -25.828 -29.297 1 93.44 531 PHE A C 1
ATOM 4217 O O . PHE A 1 531 ? -11.711 -26.875 -29.828 1 93.44 531 PHE A O 1
ATOM 4224 N N . TRP A 1 532 ? -10.43 -25.703 -28.375 1 94.44 532 TRP A N 1
ATOM 4225 C CA . TRP A 1 532 ? -9.648 -26.875 -27.984 1 94.44 532 TRP A CA 1
ATOM 4226 C C . TRP A 1 532 ? -10.234 -27.531 -26.75 1 94.44 532 TRP A C 1
ATOM 4228 O O . TRP A 1 532 ? -10.758 -26.844 -25.859 1 94.44 532 TRP A O 1
ATOM 4238 N N . PHE A 1 533 ? -10.109 -28.828 -26.688 1 88.69 533 PHE A N 1
ATOM 4239 C CA . PHE A 1 533 ? -10.539 -29.672 -25.594 1 88.69 533 PHE A CA 1
ATOM 4240 C C . PHE A 1 533 ? -9.445 -30.672 -25.219 1 88.69 533 PHE A C 1
ATOM 4242 O O . PHE A 1 533 ? -8.68 -31.109 -26.078 1 88.69 533 PHE A O 1
ATOM 4249 N N . LEU A 1 534 ? -9.398 -30.938 -23.938 1 88.5 534 LEU A N 1
ATOM 4250 C CA . LEU A 1 534 ? -8.578 -32.031 -23.484 1 88.5 534 LEU A CA 1
ATOM 4251 C C . LEU A 1 534 ? -9.453 -33.188 -23 1 88.5 534 LEU A C 1
ATOM 4253 O O . LEU A 1 534 ? -10.484 -33 -22.375 1 88.5 534 LEU A O 1
ATOM 4257 N N . HIS A 1 535 ? -9.086 -34.344 -23.375 1 78.88 535 HIS A N 1
ATOM 4258 C CA . HIS A 1 535 ? -9.898 -35.531 -23.078 1 78.88 535 HIS A CA 1
ATOM 4259 C C . HIS A 1 535 ? -9.211 -36.438 -22.078 1 78.88 535 HIS A C 1
ATOM 4261 O O . HIS A 1 535 ? -9.547 -37.625 -21.969 1 78.88 535 HIS A O 1
ATOM 4267 N N . GLY A 1 536 ? -8.219 -36 -21.391 1 76.5 536 GLY A N 1
ATOM 4268 C CA . GLY A 1 536 ? -7.512 -36.781 -20.391 1 76.5 536 GLY A CA 1
ATOM 4269 C C . GLY A 1 536 ? -6.156 -37.281 -20.875 1 76.5 536 GLY A C 1
ATOM 4270 O O . GLY A 1 536 ? -5.68 -36.875 -21.938 1 76.5 536 GLY A O 1
ATOM 4271 N N . ARG A 1 537 ? -5.559 -38.219 -20.094 1 77 537 ARG A N 1
ATOM 4272 C CA . ARG A 1 537 ? -4.23 -38.719 -20.391 1 77 537 ARG A CA 1
ATOM 4273 C C . ARG A 1 537 ? -4.289 -39.75 -21.516 1 77 537 ARG A C 1
ATOM 4275 O O . ARG A 1 537 ? -5.152 -40.656 -21.5 1 77 537 ARG A O 1
ATOM 4282 N N . ALA A 1 538 ? -3.377 -39.625 -22.391 1 69.44 538 ALA A N 1
ATOM 4283 C CA . ALA A 1 538 ? -3.326 -40.562 -23.531 1 69.44 538 ALA A CA 1
ATOM 4284 C C . ALA A 1 538 ? -2.943 -41.969 -23.062 1 69.44 538 ALA A C 1
ATOM 4286 O O . ALA A 1 538 ? -3.41 -42.938 -23.625 1 69.44 538 ALA A O 1
ATOM 4287 N N . ASP A 1 539 ? -2.08 -41.906 -22.047 1 64.5 539 ASP A N 1
ATOM 4288 C CA . ASP A 1 539 ? -1.596 -43.188 -21.562 1 64.5 539 ASP A CA 1
ATOM 4289 C C . ASP A 1 539 ? -2.705 -43.969 -20.844 1 64.5 539 ASP A C 1
ATOM 4291 O O . ASP A 1 539 ? -2.602 -45.188 -20.641 1 64.5 539 ASP A O 1
ATOM 4295 N N . ASP A 1 540 ? -3.744 -43.312 -20.562 1 64.19 540 ASP A N 1
ATOM 4296 C CA . ASP A 1 540 ? -4.84 -43.938 -19.828 1 64.19 540 ASP A CA 1
ATOM 4297 C C . ASP A 1 540 ? -5.914 -44.469 -20.766 1 64.19 540 ASP A C 1
ATOM 4299 O O . ASP A 1 540 ? -6.938 -44.969 -20.312 1 64.19 540 ASP A O 1
ATOM 4303 N N . ALA A 1 541 ? -5.59 -44.375 -22.016 1 67.06 541 ALA A N 1
ATOM 4304 C CA . ALA A 1 541 ? -6.617 -44.75 -22.984 1 67.06 541 ALA A CA 1
ATOM 4305 C C . ALA A 1 541 ? -7.023 -46.219 -22.812 1 67.06 541 ALA A C 1
ATOM 4307 O O . ALA A 1 541 ? -6.172 -47.094 -22.578 1 67.06 541 ALA A O 1
ATOM 4308 N N . LEU A 1 542 ? -8.289 -46.344 -22.672 1 71.81 542 LEU A N 1
ATOM 4309 C CA . LEU A 1 542 ? -8.859 -47.688 -22.609 1 71.81 542 LEU A CA 1
ATOM 4310 C C . LEU A 1 542 ? -8.922 -48.312 -24 1 71.81 542 LEU A C 1
ATOM 4312 O O . LEU A 1 542 ? -9.602 -47.781 -24.891 1 71.81 542 LEU A O 1
ATOM 4316 N N . ASN A 1 543 ? -7.98 -49.188 -24.344 1 66.56 543 ASN A N 1
ATOM 4317 C CA . ASN A 1 543 ? -8.016 -49.938 -25.594 1 66.56 543 ASN A CA 1
ATOM 4318 C C . ASN A 1 543 ? -8.969 -51.125 -25.531 1 66.56 543 ASN A C 1
ATOM 4320 O O . ASN A 1 543 ? -8.594 -52.219 -25.109 1 66.56 543 ASN A O 1
ATOM 4324 N N . VAL A 1 544 ? -10.258 -50.906 -25.922 1 74.25 544 VAL A N 1
ATOM 4325 C CA . VAL A 1 544 ? -11.297 -51.906 -25.859 1 74.25 544 VAL A CA 1
ATOM 4326 C C . VAL A 1 544 ? -11.57 -52.469 -27.266 1 74.25 544 VAL A C 1
ATOM 4328 O O . VAL A 1 544 ? -12.07 -51.75 -28.125 1 74.25 544 VAL A O 1
ATOM 4331 N N . ALA A 1 545 ? -11.328 -53.75 -27.438 1 71.81 545 ALA A N 1
ATOM 4332 C CA . ALA A 1 545 ? -11.555 -54.438 -28.703 1 71.81 545 ALA A CA 1
ATOM 4333 C C . ALA A 1 545 ? -10.938 -53.688 -29.875 1 71.81 545 ALA A C 1
ATOM 4335 O O . ALA A 1 545 ? -11.562 -53.531 -30.922 1 71.81 545 ALA A O 1
ATOM 4336 N N . GLY A 1 546 ? -9.703 -53.094 -29.672 1 61.56 546 GLY A N 1
ATOM 4337 C CA . GLY A 1 546 ? -8.969 -52.406 -30.734 1 61.56 546 GLY A CA 1
ATOM 4338 C C . GLY A 1 546 ? -9.359 -50.969 -30.906 1 61.56 546 GLY A C 1
ATOM 4339 O O . GLY A 1 546 ? -8.852 -50.281 -31.797 1 61.56 546 GLY A O 1
ATOM 4340 N N . ARG A 1 547 ? -10.211 -50.531 -30.141 1 70 547 ARG A N 1
ATOM 4341 C CA . ARG A 1 547 ? -10.648 -49.156 -30.125 1 70 547 ARG A CA 1
ATOM 4342 C C . ARG A 1 547 ? -10.188 -48.438 -28.859 1 70 547 ARG A C 1
ATOM 4344 O O . ARG A 1 547 ? -10.305 -49 -27.75 1 70 547 ARG A O 1
ATOM 4351 N N . LYS A 1 548 ? -9.547 -47.344 -29.062 1 71.38 548 LYS A N 1
ATOM 4352 C CA . LYS A 1 548 ? -9.039 -46.594 -27.906 1 71.38 548 LYS A CA 1
ATOM 4353 C C . LYS A 1 548 ? -9.977 -45.469 -27.516 1 71.38 548 LYS A C 1
ATOM 4355 O O . LYS A 1 548 ? -10.461 -44.719 -28.391 1 71.38 548 LYS A O 1
ATOM 4360 N N . VAL A 1 549 ? -10.547 -45.469 -26.391 1 69.56 549 VAL A N 1
ATOM 4361 C CA . VAL A 1 549 ? -11.328 -44.344 -25.828 1 69.56 549 VAL A CA 1
ATOM 4362 C C . VAL A 1 549 ? -10.664 -43.844 -24.547 1 69.56 549 VAL A C 1
ATOM 4364 O O . VAL A 1 549 ? -10.18 -44.656 -23.75 1 69.56 549 VAL A O 1
ATOM 4367 N N . GLY A 1 550 ? -10.492 -42.562 -24.453 1 72.44 550 GLY A N 1
ATOM 4368 C CA . GLY A 1 550 ? -9.977 -42 -23.219 1 72.44 550 GLY A CA 1
ATOM 4369 C C . GLY A 1 550 ? -10.914 -42.219 -22.047 1 72.44 550 GLY A C 1
ATOM 4370 O O . GLY A 1 550 ? -12.141 -42.188 -22.203 1 72.44 550 GLY A O 1
ATOM 4371 N N . PRO A 1 551 ? -10.359 -42.531 -20.859 1 78.31 551 PRO A N 1
ATOM 4372 C CA . PRO A 1 551 ? -11.219 -42.656 -19.688 1 78.31 551 PRO A CA 1
ATOM 4373 C C . PRO A 1 551 ? -12.133 -41.469 -19.469 1 78.31 551 PRO A C 1
ATOM 4375 O O . PRO A 1 551 ? -13.289 -41.625 -19.078 1 78.31 551 PRO A O 1
ATOM 4378 N N . ALA A 1 552 ? -11.602 -40.312 -19.859 1 73.31 552 ALA A N 1
ATOM 4379 C CA . ALA A 1 552 ? -12.359 -39.062 -19.625 1 73.31 552 ALA A CA 1
ATOM 4380 C C . ALA A 1 552 ? -13.664 -39.062 -20.422 1 73.31 552 ALA A C 1
ATOM 4382 O O . ALA A 1 552 ? -14.672 -38.531 -19.969 1 73.31 552 ALA A O 1
ATOM 4383 N N . GLU A 1 553 ? -13.703 -39.594 -21.562 1 73.06 553 GLU A N 1
ATOM 4384 C CA . GLU A 1 553 ? -14.914 -39.688 -22.375 1 73.06 553 GLU A CA 1
ATOM 4385 C C . GLU A 1 553 ? -15.953 -40.594 -21.719 1 73.06 553 GLU A C 1
ATOM 4387 O O . GLU A 1 553 ? -17.141 -40.25 -21.672 1 73.06 553 GLU A O 1
ATOM 4392 N N . VAL A 1 554 ? -15.477 -41.656 -21.25 1 81.75 554 VAL A N 1
ATOM 4393 C CA . VAL A 1 554 ? -16.359 -42.562 -20.531 1 81.75 554 VAL A CA 1
ATOM 4394 C C . VAL A 1 554 ? -16.906 -41.875 -19.281 1 81.75 554 VAL A C 1
ATOM 4396 O O . VAL A 1 554 ? -18.109 -41.938 -19 1 81.75 554 VAL A O 1
ATOM 4399 N N . GLU A 1 555 ? -15.992 -41.219 -18.672 1 86.75 555 GLU A N 1
ATOM 4400 C CA . GLU A 1 555 ? -16.359 -40.5 -17.453 1 86.75 555 GLU A CA 1
ATOM 4401 C C . GLU A 1 555 ? -17.375 -39.406 -17.75 1 86.75 555 GLU A C 1
ATOM 4403 O O . GLU A 1 555 ? -18.328 -39.219 -17 1 86.75 555 GLU A O 1
ATOM 4408 N N . GLY A 1 556 ? -17.078 -38.656 -18.75 1 80 556 GLY A N 1
ATOM 4409 C CA . GLY A 1 556 ? -18 -37.625 -19.172 1 80 556 GLY A CA 1
ATOM 4410 C C . GLY A 1 556 ? -19.422 -38.125 -19.406 1 80 556 GLY A C 1
ATOM 4411 O O . GLY A 1 556 ? -20.391 -37.5 -18.969 1 80 556 GLY A O 1
ATOM 4412 N N . ALA A 1 557 ? -19.562 -39.25 -20.078 1 80.94 557 ALA A N 1
ATOM 4413 C CA . ALA A 1 557 ? -20.875 -39.875 -20.344 1 80.94 557 ALA A CA 1
ATOM 4414 C C . ALA A 1 557 ? -21.578 -40.219 -19.047 1 80.94 557 ALA A C 1
ATOM 4416 O O . ALA A 1 557 ? -22.797 -40.094 -18.938 1 80.94 557 ALA A O 1
ATOM 4417 N N . LEU A 1 558 ? -20.828 -40.625 -18.125 1 89.12 558 LEU A N 1
ATOM 4418 C CA . LEU A 1 558 ? -21.391 -41.031 -16.844 1 89.12 558 LEU A CA 1
ATOM 4419 C C . LEU A 1 558 ? -21.828 -39.812 -16.031 1 89.12 558 LEU A C 1
ATOM 4421 O O . LEU A 1 558 ? -22.922 -39.781 -15.469 1 89.12 558 LEU A O 1
ATOM 4425 N N . ILE A 1 559 ? -20.938 -38.844 -16.062 1 84.56 559 ILE A N 1
ATOM 4426 C CA . ILE A 1 559 ? -21.172 -37.625 -15.273 1 84.56 559 ILE A CA 1
ATOM 4427 C C . ILE A 1 559 ? -22.375 -36.875 -15.828 1 84.56 559 ILE A C 1
ATOM 4429 O O . ILE A 1 559 ? -23.062 -36.156 -15.094 1 84.56 559 ILE A O 1
ATOM 4433 N N . ASP A 1 560 ? -22.703 -37.062 -17.062 1 79.81 560 ASP A N 1
ATOM 4434 C CA . ASP A 1 560 ? -23.859 -36.438 -17.703 1 79.81 560 ASP A CA 1
ATOM 4435 C C . ASP A 1 560 ? -25.156 -37 -17.109 1 79.81 560 ASP A C 1
ATOM 4437 O O . ASP A 1 560 ? -26.219 -36.375 -17.266 1 79.81 560 ASP A O 1
ATOM 4441 N N . HIS A 1 561 ? -25.125 -38.125 -16.516 1 85.88 561 HIS A N 1
ATOM 4442 C CA . HIS A 1 561 ? -26.297 -38.688 -15.852 1 85.88 561 HIS A CA 1
ATOM 4443 C C . HIS A 1 561 ? -26.594 -37.938 -14.555 1 85.88 561 HIS A C 1
ATOM 4445 O O . HIS A 1 561 ? -25.703 -37.688 -13.742 1 85.88 561 HIS A O 1
ATOM 4451 N N . PRO A 1 562 ? -27.75 -37.594 -14.375 1 86.94 562 PRO A N 1
ATOM 4452 C CA . PRO A 1 562 ? -28.109 -36.75 -13.234 1 86.94 562 PRO A CA 1
ATOM 4453 C C . PRO A 1 562 ? -27.75 -37.375 -11.891 1 86.94 562 PRO A C 1
ATOM 4455 O O . PRO A 1 562 ? -27.531 -36.656 -10.906 1 86.94 562 PRO A O 1
ATOM 4458 N N . ALA A 1 563 ? -27.656 -38.625 -11.898 1 90.38 563 ALA A N 1
ATOM 4459 C CA . ALA A 1 563 ? -27.406 -39.312 -10.641 1 90.38 563 ALA A CA 1
ATOM 4460 C C . ALA A 1 563 ? -25.922 -39.344 -10.312 1 90.38 563 ALA A C 1
ATOM 4462 O O . ALA A 1 563 ? -25.531 -39.719 -9.203 1 90.38 563 ALA A O 1
ATOM 4463 N N . VAL A 1 564 ? -25.078 -38.969 -11.258 1 90.81 564 VAL A N 1
ATOM 4464 C CA . VAL A 1 564 ? -23.656 -39.156 -11.109 1 90.81 564 VAL A CA 1
ATOM 4465 C C . VAL A 1 564 ? -22.969 -37.844 -10.758 1 90.81 564 VAL A C 1
ATOM 4467 O O . VAL A 1 564 ? -23.156 -36.844 -11.445 1 90.81 564 VAL A O 1
ATOM 4470 N N . ASN A 1 565 ? -22.25 -37.938 -9.688 1 87.38 565 ASN A N 1
ATOM 4471 C CA . ASN A 1 565 ? -21.453 -36.781 -9.258 1 87.38 565 ASN A CA 1
ATOM 4472 C C . ASN A 1 565 ? -20.062 -36.812 -9.875 1 87.38 565 ASN A C 1
ATOM 4474 O O . ASN A 1 565 ? -19.625 -35.812 -10.438 1 87.38 565 ASN A O 1
ATOM 4478 N N . GLN A 1 566 ? -19.359 -37.844 -9.773 1 88.12 566 GLN A N 1
ATOM 4479 C CA . GLN A 1 566 ? -18.031 -38.062 -10.352 1 88.12 566 GLN A CA 1
ATOM 4480 C C . GLN A 1 566 ? -17.906 -39.5 -10.898 1 88.12 566 GLN A C 1
ATOM 4482 O O . GLN A 1 566 ? -18.672 -40.375 -10.5 1 88.12 566 GLN A O 1
ATOM 4487 N N . ALA A 1 567 ? -17.078 -39.688 -11.828 1 90.25 567 ALA A N 1
ATOM 4488 C CA . ALA A 1 567 ? -16.828 -41 -12.383 1 90.25 567 ALA A CA 1
ATOM 4489 C C . ALA A 1 567 ? -15.359 -41.188 -12.758 1 90.25 567 ALA A C 1
ATOM 4491 O O . ALA A 1 567 ? -14.688 -40.219 -13.141 1 90.25 567 ALA A O 1
ATOM 4492 N N . ALA A 1 568 ? -14.828 -42.312 -12.516 1 90 568 ALA A N 1
ATOM 4493 C CA . ALA A 1 568 ? -13.508 -42.688 -12.984 1 90 568 ALA A CA 1
ATOM 4494 C C . ALA A 1 568 ? -13.57 -44 -13.758 1 90 568 ALA A C 1
ATOM 4496 O O . ALA A 1 568 ? -14.078 -45 -13.258 1 90 568 ALA A O 1
ATOM 4497 N N . ALA A 1 569 ? -13.18 -44 -14.969 1 88.56 569 ALA A N 1
ATOM 4498 C CA . ALA A 1 569 ? -13.164 -45.188 -15.82 1 88.56 569 ALA A CA 1
ATOM 4499 C C . ALA A 1 569 ? -11.766 -45.812 -15.906 1 88.56 569 ALA A C 1
ATOM 4501 O O . ALA A 1 569 ? -10.781 -45.062 -16.078 1 88.56 569 ALA A O 1
ATOM 4502 N N . VAL A 1 570 ? -11.695 -47.031 -15.656 1 88 570 VAL A N 1
ATOM 4503 C CA . VAL A 1 570 ? -10.422 -47.719 -15.734 1 88 570 VAL A CA 1
ATOM 4504 C C . VAL A 1 570 ? -10.555 -48.938 -16.641 1 88 570 VAL A C 1
ATOM 4506 O O . VAL A 1 570 ? -11.664 -49.406 -16.906 1 88 570 VAL A O 1
ATOM 4509 N N . GLY A 1 571 ? -9.43 -49.281 -17.156 1 82.69 571 GLY A N 1
ATOM 4510 C CA . GLY A 1 571 ? -9.391 -50.5 -17.953 1 82.69 571 GLY A CA 1
ATOM 4511 C C . GLY A 1 571 ? -9.102 -51.75 -17.125 1 82.69 571 GLY A C 1
ATOM 4512 O O . GLY A 1 571 ? -8.32 -51.688 -16.188 1 82.69 571 GLY A O 1
ATOM 4513 N N . ALA A 1 572 ? -9.898 -52.812 -17.375 1 84.38 572 ALA A N 1
ATOM 4514 C CA . ALA A 1 572 ? -9.648 -54.125 -16.781 1 84.38 572 ALA A CA 1
ATOM 4515 C C . ALA A 1 572 ? -9.398 -55.156 -17.844 1 84.38 572 ALA A C 1
ATOM 4517 O O . ALA A 1 572 ? -9.984 -55.125 -18.938 1 84.38 572 ALA A O 1
ATOM 4518 N N . PRO A 1 573 ? -8.414 -56.062 -17.562 1 81.56 573 PRO A N 1
ATOM 4519 C CA . PRO A 1 573 ? -8.188 -57.125 -18.547 1 81.56 573 PRO A CA 1
ATOM 4520 C C . PRO A 1 573 ? -9.461 -57.906 -18.859 1 81.56 573 PRO A C 1
ATOM 4522 O O . PRO A 1 573 ? -10.266 -58.156 -17.969 1 81.56 573 PRO A O 1
ATOM 4525 N N . ASP A 1 574 ? -9.664 -58.188 -20.141 1 81 574 ASP A N 1
ATOM 4526 C CA . ASP A 1 574 ? -10.828 -58.906 -20.609 1 81 574 ASP A CA 1
ATOM 4527 C C . ASP A 1 574 ? -10.438 -59.906 -21.703 1 81 574 ASP A C 1
ATOM 4529 O O . ASP A 1 574 ? -9.68 -59.594 -22.609 1 81 574 ASP A O 1
ATOM 4533 N N . GLU A 1 575 ? -10.906 -61.062 -21.594 1 73.69 575 GLU A N 1
ATOM 4534 C CA . GLU A 1 575 ? -10.531 -62.156 -22.5 1 73.69 575 GLU A CA 1
ATOM 4535 C C . GLU A 1 575 ? -11.086 -61.906 -23.906 1 73.69 575 GLU A C 1
ATOM 4537 O O . GLU A 1 575 ? -10.445 -62.25 -24.906 1 73.69 575 GLU A O 1
ATOM 4542 N N . THR A 1 576 ? -12.266 -61.375 -23.953 1 70 576 THR A N 1
ATOM 4543 C CA . THR A 1 576 ? -12.953 -61.219 -25.234 1 70 576 THR A CA 1
ATOM 4544 C C . THR A 1 576 ? -12.484 -59.938 -25.953 1 70 576 THR A C 1
ATOM 4546 O O . THR A 1 576 ? -12.203 -59.969 -27.141 1 70 576 THR A O 1
ATOM 4549 N N . THR A 1 577 ? -12.344 -58.844 -25.188 1 73.44 577 THR A N 1
ATOM 4550 C CA . THR A 1 577 ? -12.109 -57.562 -25.812 1 73.44 577 THR A CA 1
ATOM 4551 C C . THR A 1 577 ? -10.703 -57.062 -25.516 1 73.44 577 THR A C 1
ATOM 4553 O O . THR A 1 577 ? -10.297 -56 -26 1 73.44 577 THR A O 1
ATOM 4556 N N . GLY A 1 578 ? -9.922 -57.875 -24.766 1 75.19 578 GLY A N 1
ATOM 4557 C CA . GLY A 1 578 ? -8.617 -57.438 -24.297 1 75.19 578 GLY A CA 1
ATOM 4558 C C . GLY A 1 578 ? -8.688 -56.531 -23.078 1 75.19 578 GLY A C 1
ATOM 4559 O O . GLY A 1 578 ? -8.016 -56.781 -22.078 1 75.19 578 GLY A O 1
ATOM 4560 N N . THR A 1 579 ? -9.461 -55.469 -23.188 1 81.94 579 THR A N 1
ATOM 4561 C CA . THR A 1 579 ? -9.703 -54.531 -22.094 1 81.94 579 THR A CA 1
ATOM 4562 C C . THR A 1 579 ? -11.195 -54.281 -21.922 1 81.94 579 THR A C 1
ATOM 4564 O O . THR A 1 579 ? -11.898 -54.031 -22.906 1 81.94 579 THR A O 1
ATOM 4567 N N . ALA A 1 580 ? -11.688 -54.469 -20.766 1 85.44 580 ALA A N 1
ATOM 4568 C CA . ALA A 1 580 ? -13.047 -54.062 -20.422 1 85.44 580 ALA A CA 1
ATOM 4569 C C . ALA A 1 580 ? -13.039 -52.75 -19.609 1 85.44 580 ALA A C 1
ATOM 4571 O O . ALA A 1 580 ? -12.109 -52.5 -18.844 1 85.44 580 ALA A O 1
ATOM 4572 N N . VAL A 1 581 ? -14.016 -51.969 -19.812 1 90.06 581 VAL A N 1
ATOM 4573 C CA . VAL A 1 581 ? -14.172 -50.75 -19.062 1 90.06 581 VAL A CA 1
ATOM 4574 C C . VAL A 1 581 ? -14.836 -51.031 -17.719 1 90.06 581 VAL A C 1
ATOM 4576 O O . VAL A 1 581 ? -15.828 -51.75 -17.656 1 90.06 581 VAL A O 1
ATOM 4579 N N . VAL A 1 582 ? -14.234 -50.594 -16.688 1 92.31 582 VAL A N 1
ATOM 4580 C CA . VAL A 1 582 ? -14.836 -50.531 -15.352 1 92.31 582 VAL A CA 1
ATOM 4581 C C . VAL A 1 582 ? -14.953 -49.094 -14.883 1 92.31 582 VAL A C 1
ATOM 4583 O O . VAL A 1 582 ? -14.031 -48.281 -15.078 1 92.31 582 VAL A O 1
ATOM 4586 N N . ALA A 1 583 ? -16.062 -48.812 -14.453 1 93 583 ALA A N 1
ATOM 4587 C CA . ALA A 1 583 ? -16.25 -47.438 -14 1 93 583 ALA A CA 1
ATOM 4588 C C . ALA A 1 583 ? -16.609 -47.406 -12.523 1 93 583 ALA A C 1
ATOM 4590 O O . ALA A 1 583 ? -17.484 -48.156 -12.07 1 93 583 ALA A O 1
ATOM 4591 N N . TYR A 1 584 ? -15.891 -46.594 -11.836 1 93.19 584 TYR A N 1
ATOM 4592 C CA . TYR A 1 584 ? -16.266 -46.219 -10.477 1 93.19 584 TYR A CA 1
ATOM 4593 C C . TYR A 1 584 ? -17.062 -44.906 -10.469 1 93.19 584 TYR A C 1
ATOM 4595 O O . TYR A 1 584 ? -16.688 -43.938 -11.141 1 93.19 584 TYR A O 1
ATOM 4603 N N . VAL A 1 585 ? -18.156 -44.938 -9.766 1 93.31 585 VAL A N 1
ATOM 4604 C CA . VAL A 1 585 ? -19.078 -43.812 -9.836 1 93.31 585 VAL A CA 1
ATOM 4605 C C . VAL A 1 585 ? -19.406 -43.312 -8.43 1 93.31 585 VAL A C 1
ATOM 4607 O O . VAL A 1 585 ? -19.656 -44.125 -7.531 1 93.31 585 VAL A O 1
ATOM 4610 N N . ILE A 1 586 ? -19.328 -42.062 -8.258 1 89.81 586 ILE A N 1
ATOM 4611 C CA . ILE A 1 586 ? -19.859 -41.406 -7.074 1 89.81 586 ILE A CA 1
ATOM 4612 C C . ILE A 1 586 ? -21.234 -40.781 -7.391 1 89.81 586 ILE A C 1
ATOM 4614 O O . ILE A 1 586 ? -21.359 -40 -8.328 1 89.81 586 ILE A O 1
ATOM 4618 N N . LEU A 1 587 ? -22.266 -41.188 -6.594 1 90.12 587 LEU A N 1
ATOM 4619 C CA . LEU A 1 587 ? -23.625 -40.75 -6.848 1 90.12 587 LEU A CA 1
ATOM 4620 C C . LEU A 1 587 ? -23.906 -39.438 -6.156 1 90.12 587 LEU A C 1
ATOM 4622 O O . LEU A 1 587 ? -23.219 -39.062 -5.199 1 90.12 587 LEU A O 1
ATOM 4626 N N . GLU A 1 588 ? -24.844 -38.75 -6.785 1 87.25 588 GLU A N 1
ATOM 4627 C CA . GLU A 1 588 ? -25.375 -37.562 -6.094 1 87.25 588 GLU A CA 1
ATOM 4628 C C . GLU A 1 588 ? -26 -37.969 -4.758 1 87.25 588 GLU A C 1
ATOM 4630 O O . GLU A 1 588 ? -26.484 -39.094 -4.598 1 87.25 588 GLU A O 1
ATOM 4635 N N . ASP A 1 589 ? -25.984 -37.062 -3.764 1 80.94 589 ASP A N 1
ATOM 4636 C CA . ASP A 1 589 ? -26.391 -37.375 -2.393 1 80.94 589 ASP A CA 1
ATOM 4637 C C . ASP A 1 589 ? -27.812 -37.938 -2.352 1 80.94 589 ASP A C 1
ATOM 4639 O O . ASP A 1 589 ? -28.109 -38.812 -1.528 1 80.94 589 ASP A O 1
ATOM 4643 N N . GLU A 1 590 ? -28.641 -37.5 -3.189 1 80.25 590 GLU A N 1
ATOM 4644 C CA . GLU A 1 590 ? -30.047 -37.875 -3.135 1 80.25 590 GLU A CA 1
ATOM 4645 C C . GLU A 1 590 ? -30.281 -39.188 -3.875 1 80.25 590 GLU A C 1
ATOM 4647 O O . GLU A 1 590 ? -31.391 -39.719 -3.879 1 80.25 590 GLU A O 1
ATOM 4652 N N . GLU A 1 591 ? -29.156 -39.688 -4.395 1 84.81 591 GLU A N 1
ATOM 4653 C CA . GLU A 1 591 ? -29.328 -40.906 -5.211 1 84.81 591 GLU A CA 1
ATOM 4654 C C . GLU A 1 591 ? -28.844 -42.156 -4.473 1 84.81 591 GLU A C 1
ATOM 4656 O O . GLU A 1 591 ? -27.891 -42.094 -3.699 1 84.81 591 GLU A O 1
ATOM 4661 N N . THR A 1 592 ? -29.594 -43.219 -4.586 1 89.12 592 THR A N 1
ATOM 4662 C CA . THR A 1 592 ? -29.234 -44.5 -3.953 1 89.12 592 THR A CA 1
ATOM 4663 C C . THR A 1 592 ? -28.75 -45.5 -4.992 1 89.12 592 THR A C 1
ATOM 4665 O O . THR A 1 592 ? -29.297 -45.562 -6.098 1 89.12 592 THR A O 1
ATOM 4668 N N . GLU A 1 593 ? -27.766 -46.25 -4.535 1 90.75 593 GLU A N 1
ATOM 4669 C CA . GLU A 1 593 ? -27.25 -47.312 -5.398 1 90.75 593 GLU A CA 1
ATOM 4670 C C . GLU A 1 593 ? -28.328 -48.344 -5.719 1 90.75 593 GLU A C 1
ATOM 4672 O O . GLU A 1 593 ? -29.125 -48.719 -4.852 1 90.75 593 GLU A O 1
ATOM 4677 N N . SER A 1 594 ? -28.484 -48.688 -6.977 1 91.06 594 SER A N 1
ATOM 4678 C CA . SER A 1 594 ? -29.422 -49.719 -7.387 1 91.06 594 SER A CA 1
ATOM 4679 C C . SER A 1 594 ? -28.938 -50.438 -8.648 1 91.06 594 SER A C 1
ATOM 4681 O O . SER A 1 594 ? -28.141 -49.875 -9.406 1 91.06 594 SER A O 1
ATOM 4683 N N . ASP A 1 595 ? -29.344 -51.625 -8.742 1 88.69 595 ASP A N 1
ATOM 4684 C CA . ASP A 1 595 ? -29.016 -52.375 -9.953 1 88.69 595 ASP A CA 1
ATOM 4685 C C . ASP A 1 595 ? -29.609 -51.719 -11.195 1 88.69 595 ASP A C 1
ATOM 4687 O O . ASP A 1 595 ? -29 -51.75 -12.266 1 88.69 595 ASP A O 1
ATOM 4691 N N . GLY A 1 596 ? -30.672 -51.156 -10.93 1 91.5 596 GLY A N 1
ATOM 4692 C CA . GLY A 1 596 ? -31.281 -50.438 -12.031 1 91.5 596 GLY A CA 1
ATOM 4693 C C . GLY A 1 596 ? -30.438 -49.25 -12.5 1 91.5 596 GLY A C 1
ATOM 4694 O O . GLY A 1 596 ? -30.25 -49.062 -13.703 1 91.5 596 GLY A O 1
ATOM 4695 N N . LEU A 1 597 ? -29.984 -48.562 -11.547 1 92.69 597 LEU A N 1
ATOM 4696 C CA . LEU A 1 597 ? -29.141 -47.438 -11.875 1 92.69 597 LEU A CA 1
ATOM 4697 C C . LEU A 1 597 ? -27.844 -47.875 -12.555 1 92.69 597 LEU A C 1
ATOM 4699 O O . LEU A 1 597 ? -27.391 -47.25 -13.508 1 92.69 597 LEU A O 1
ATOM 4703 N N . ARG A 1 598 ? -27.297 -48.969 -12.109 1 93.44 598 ARG A N 1
ATOM 4704 C CA . ARG A 1 598 ? -26.094 -49.5 -12.742 1 93.44 598 ARG A CA 1
ATOM 4705 C C . ARG A 1 598 ? -26.344 -49.812 -14.219 1 93.44 598 ARG A C 1
ATOM 4707 O O . ARG A 1 598 ? -25.531 -49.438 -15.07 1 93.44 598 ARG A O 1
ATOM 4714 N N . ASP A 1 599 ? -27.438 -50.406 -14.391 1 92.56 599 ASP A N 1
ATOM 4715 C CA . ASP A 1 599 ? -27.781 -50.781 -15.758 1 92.56 599 ASP A CA 1
ATOM 4716 C C . ASP A 1 599 ? -28 -49.531 -16.625 1 92.56 599 ASP A C 1
ATOM 4718 O O . ASP A 1 599 ? -27.609 -49.5 -17.797 1 92.56 599 ASP A O 1
ATOM 4722 N N . GLU A 1 600 ? -28.594 -48.625 -16.031 1 93.31 600 GLU A N 1
ATOM 4723 C CA . GLU A 1 600 ? -28.828 -47.375 -16.734 1 93.31 600 GLU A CA 1
ATOM 4724 C C . GLU A 1 600 ? -27.516 -46.688 -17.109 1 93.31 600 GLU A C 1
ATOM 4726 O O . GLU A 1 600 ? -27.359 -46.219 -18.234 1 93.31 600 GLU A O 1
ATOM 4731 N N . LEU A 1 601 ? -26.641 -46.688 -16.188 1 94.31 601 LEU A N 1
ATOM 4732 C CA . LEU A 1 601 ? -25.344 -46.031 -16.406 1 94.31 601 LEU A CA 1
ATOM 4733 C C . LEU A 1 601 ? -24.547 -46.781 -17.469 1 94.31 601 LEU A C 1
ATOM 4735 O O . LEU A 1 601 ? -23.922 -46.156 -18.328 1 94.31 601 LEU A O 1
ATOM 4739 N N . ARG A 1 602 ? -24.578 -48.062 -17.359 1 92.81 602 ARG A N 1
ATOM 4740 C CA . ARG A 1 602 ? -23.906 -48.875 -18.359 1 92.81 602 ARG A CA 1
ATOM 4741 C C . ARG A 1 602 ? -24.5 -48.656 -19.75 1 92.81 602 ARG A C 1
ATOM 4743 O O . ARG A 1 602 ? -23.75 -48.469 -20.719 1 92.81 602 ARG A O 1
ATOM 4750 N N . ALA A 1 603 ? -25.781 -48.594 -19.75 1 89.75 603 ALA A N 1
ATOM 4751 C CA . ALA A 1 603 ? -26.469 -48.375 -21.031 1 89.75 603 ALA A CA 1
ATOM 4752 C C . ALA A 1 603 ? -26.125 -47 -21.609 1 89.75 603 ALA A C 1
ATOM 4754 O O . ALA A 1 603 ? -25.938 -46.875 -22.812 1 89.75 603 ALA A O 1
ATOM 4755 N N . GLN A 1 604 ? -26.016 -46.094 -20.781 1 90.38 604 GLN A N 1
ATOM 4756 C CA . GLN A 1 604 ? -25.719 -44.719 -21.219 1 90.38 604 GLN A CA 1
ATOM 4757 C C . GLN A 1 604 ? -24.344 -44.656 -21.875 1 90.38 604 GLN A C 1
ATOM 4759 O O . GLN A 1 604 ? -24.172 -44.031 -22.922 1 90.38 604 GLN A O 1
ATOM 4764 N N . VAL A 1 605 ? -23.406 -45.25 -21.25 1 89.69 605 VAL A N 1
ATOM 4765 C CA . VAL A 1 605 ? -22.062 -45.281 -21.828 1 89.69 605 VAL A CA 1
ATOM 4766 C C . VAL A 1 605 ? -22.078 -46 -23.156 1 89.69 605 VAL A C 1
ATOM 4768 O O . VAL A 1 605 ? -21.469 -45.562 -24.141 1 89.69 605 VAL A O 1
ATOM 4771 N N . GLY A 1 606 ? -22.828 -47.062 -23.203 1 85.44 606 GLY A N 1
ATOM 4772 C CA . GLY A 1 606 ? -22.953 -47.812 -24.422 1 85.44 606 GLY A CA 1
ATOM 4773 C C . GLY A 1 606 ? -23.641 -47.062 -25.547 1 85.44 606 GLY A C 1
ATOM 4774 O O . GLY A 1 606 ? -23.25 -47.156 -26.703 1 85.44 606 GLY A O 1
ATOM 4775 N N . GLU A 1 607 ? -24.531 -46.344 -25.109 1 85.19 607 GLU A N 1
ATOM 4776 C CA . GLU A 1 607 ? -25.25 -45.531 -26.078 1 85.19 607 GLU A CA 1
ATOM 4777 C C . GLU A 1 607 ? -24.359 -44.406 -26.641 1 85.19 607 GLU A C 1
ATOM 4779 O O . GLU A 1 607 ? -24.406 -44.125 -27.828 1 85.19 607 GLU A O 1
ATOM 4784 N N . GLU A 1 608 ? -23.594 -43.906 -25.781 1 80.38 608 GLU A N 1
ATOM 4785 C CA . GLU A 1 608 ? -22.812 -42.75 -26.172 1 80.38 608 GLU A CA 1
ATOM 4786 C C . GLU A 1 608 ? -21.531 -43.156 -26.906 1 80.38 608 GLU A C 1
ATOM 4788 O O . GLU A 1 608 ? -21.125 -42.469 -27.859 1 80.38 608 GLU A O 1
ATOM 4793 N N . HIS A 1 609 ? -20.953 -44.25 -26.5 1 80.44 609 HIS A N 1
ATOM 4794 C CA . HIS A 1 609 ? -19.625 -44.594 -27 1 80.44 609 HIS A CA 1
ATOM 4795 C C . HIS A 1 609 ? -19.641 -45.906 -27.75 1 80.44 609 HIS A C 1
ATOM 4797 O O . HIS A 1 609 ? -18.625 -46.312 -28.344 1 80.44 609 HIS A O 1
ATOM 4803 N N . GLY A 1 610 ? -20.797 -46.594 -27.781 1 77.62 610 GLY A N 1
ATOM 4804 C CA . GLY A 1 610 ? -20.906 -47.875 -28.422 1 77.62 610 GLY A CA 1
ATOM 4805 C C . GLY A 1 610 ? -20.859 -49.062 -27.453 1 77.62 610 GLY A C 1
ATOM 4806 O O . GLY A 1 610 ? -20.281 -48.938 -26.375 1 77.62 610 GLY A O 1
ATOM 4807 N N . LYS A 1 611 ? -21.438 -50.156 -27.812 1 79.81 611 LYS A N 1
ATOM 4808 C CA . LYS A 1 611 ? -21.641 -51.344 -26.984 1 79.81 611 LYS A CA 1
ATOM 4809 C C . LYS A 1 611 ? -20.312 -51.875 -26.422 1 79.81 611 LYS A C 1
ATOM 4811 O O . LYS A 1 611 ? -20.25 -52.281 -25.266 1 79.81 611 LYS A O 1
ATOM 4816 N N . PRO A 1 612 ? -19.188 -51.781 -27.203 1 76.44 612 PRO A N 1
ATOM 4817 C CA . PRO A 1 612 ? -17.938 -52.312 -26.641 1 76.44 612 PRO A CA 1
ATOM 4818 C C . PRO A 1 612 ? -17.453 -51.531 -25.422 1 76.44 612 PRO A C 1
ATOM 4820 O O . PRO A 1 612 ? -16.672 -52.062 -24.625 1 76.44 612 PRO A O 1
ATOM 4823 N N . PHE A 1 613 ? -17.875 -50.375 -25.281 1 81.25 613 PHE A N 1
ATOM 4824 C CA . PHE A 1 613 ? -17.359 -49.531 -24.219 1 81.25 613 PHE A CA 1
ATOM 4825 C C . PHE A 1 613 ? -18.297 -49.531 -23.016 1 81.25 613 PHE A C 1
ATOM 4827 O O . PHE A 1 613 ? -18.031 -48.875 -22.016 1 81.25 613 PHE A O 1
ATOM 4834 N N . ARG A 1 614 ? -19.406 -50.219 -23.219 1 87.62 614 ARG A N 1
ATOM 4835 C CA . ARG A 1 614 ? -20.25 -50.406 -22.047 1 87.62 614 ARG A CA 1
ATOM 4836 C C . ARG A 1 614 ? -19.469 -50.969 -20.875 1 87.62 614 ARG A C 1
ATOM 4838 O O . ARG A 1 614 ? -18.859 -52.031 -20.984 1 87.62 614 ARG A O 1
ATOM 4845 N N . PRO A 1 615 ? -19.484 -50.219 -19.734 1 93 615 PRO A N 1
ATOM 4846 C CA . PRO A 1 615 ? -18.688 -50.719 -18.609 1 93 615 PRO A CA 1
ATOM 4847 C C . PRO A 1 615 ? -19.094 -52.156 -18.188 1 93 615 PRO A C 1
ATOM 4849 O O . PRO A 1 615 ? -20.297 -52.438 -18.094 1 93 615 PRO A O 1
ATOM 4852 N N . ARG A 1 616 ? -18.078 -52.938 -18.078 1 88.38 616 ARG A N 1
ATOM 4853 C CA . ARG A 1 616 ? -18.312 -54.25 -17.547 1 88.38 616 ARG A CA 1
ATOM 4854 C C . ARG A 1 616 ? -18.984 -54.188 -16.172 1 88.38 616 ARG A C 1
ATOM 4856 O O . ARG A 1 616 ? -19.875 -54.969 -15.875 1 88.38 616 ARG A O 1
ATOM 4863 N N . GLU A 1 617 ? -18.469 -53.25 -15.438 1 91 617 GLU A N 1
ATOM 4864 C CA . GLU A 1 617 ? -18.953 -53.031 -14.086 1 91 617 GLU A CA 1
ATOM 4865 C C . GLU A 1 617 ? -19.047 -51.562 -13.766 1 91 617 GLU A C 1
ATOM 4867 O O . GLU A 1 617 ? -18.219 -50.75 -14.219 1 91 617 GLU A O 1
ATOM 4872 N N . ILE A 1 618 ? -20.188 -51.25 -13.141 1 94 618 ILE A N 1
ATOM 4873 C CA . ILE A 1 618 ? -20.297 -49.969 -12.469 1 94 618 ILE A CA 1
ATOM 4874 C C . ILE A 1 618 ? -20.188 -50.156 -10.961 1 94 618 ILE A C 1
ATOM 4876 O O . ILE A 1 618 ? -21.016 -50.844 -10.359 1 94 618 ILE A O 1
ATOM 4880 N N . LEU A 1 619 ? -19.203 -49.594 -10.414 1 93.5 619 LEU A N 1
ATOM 4881 C CA . LEU A 1 619 ? -18.969 -49.688 -8.977 1 93.5 619 LEU A CA 1
ATOM 4882 C C . LEU A 1 619 ? -19.219 -48.375 -8.281 1 93.5 619 LEU A C 1
ATOM 4884 O O . LEU A 1 619 ? -18.641 -47.344 -8.664 1 93.5 619 LEU A O 1
ATOM 4888 N N . PHE A 1 620 ? -20.141 -48.375 -7.336 1 93 620 PHE A N 1
ATOM 4889 C CA . PHE A 1 620 ? -20.453 -47.156 -6.609 1 93 620 PHE A CA 1
ATOM 4890 C C . PHE A 1 620 ? -19.516 -47 -5.41 1 93 620 PHE A C 1
ATOM 4892 O O . PHE A 1 620 ? -19.328 -47.938 -4.633 1 93 620 PHE A O 1
ATOM 4899 N N . VAL A 1 621 ? -18.922 -45.812 -5.426 1 91.38 621 VAL A N 1
ATOM 4900 C CA . VAL A 1 621 ? -18.078 -45.469 -4.277 1 91.38 621 VAL A CA 1
ATOM 4901 C C . VAL A 1 621 ? -18.422 -44.062 -3.777 1 91.38 621 VAL A C 1
ATOM 4903 O O . VAL A 1 621 ? -19.047 -43.281 -4.488 1 91.38 621 VAL A O 1
ATOM 4906 N N . ASP A 1 622 ? -17.969 -43.75 -2.627 1 87.88 622 ASP A N 1
ATOM 4907 C CA . ASP A 1 622 ? -18.297 -42.469 -2.027 1 87.88 622 ASP A CA 1
ATOM 4908 C C . ASP A 1 622 ? -17.25 -41.406 -2.387 1 87.88 622 ASP A C 1
ATOM 4910 O O . ASP A 1 622 ? -17.531 -40.219 -2.344 1 87.88 622 ASP A O 1
ATOM 4914 N N . GLU A 1 623 ? -16.062 -41.875 -2.736 1 87.19 623 GLU A N 1
ATOM 4915 C CA . GLU A 1 623 ? -14.984 -40.938 -3.045 1 87.19 623 GLU A CA 1
ATOM 4916 C C . GLU A 1 623 ? -13.906 -41.625 -3.9 1 87.19 623 GLU A C 1
ATOM 4918 O O . GLU A 1 623 ? -13.781 -42.844 -3.906 1 87.19 623 GLU A O 1
ATOM 4923 N N . PHE A 1 624 ? -13.234 -40.875 -4.785 1 88.38 624 PHE A N 1
ATOM 4924 C CA . PHE A 1 624 ? -12.094 -41.344 -5.555 1 88.38 624 PHE A CA 1
ATOM 4925 C C . PHE A 1 624 ? -10.789 -40.969 -4.863 1 88.38 624 PHE A C 1
ATOM 4927 O O . PHE A 1 624 ? -10.734 -39.969 -4.125 1 88.38 624 PHE A O 1
ATOM 4934 N N . PRO A 1 625 ? -9.82 -41.906 -5.094 1 85.94 625 PRO A N 1
ATOM 4935 C CA . PRO A 1 625 ? -8.5 -41.438 -4.648 1 85.94 625 PRO A CA 1
ATOM 4936 C C . PRO A 1 625 ? -8.016 -40.219 -5.414 1 85.94 625 PRO A C 1
ATOM 4938 O O . PRO A 1 625 ? -8.008 -40.219 -6.648 1 85.94 625 PRO A O 1
ATOM 4941 N N . LYS A 1 626 ? -7.762 -39.219 -4.766 1 76.19 626 LYS A N 1
ATOM 4942 C CA . LYS A 1 626 ? -7.332 -37.938 -5.359 1 76.19 626 LYS A CA 1
ATOM 4943 C C . LYS A 1 626 ? -5.984 -37.5 -4.797 1 76.19 626 LYS A C 1
ATOM 4945 O O . LYS A 1 626 ? -5.641 -37.844 -3.66 1 76.19 626 LYS A O 1
ATOM 4950 N N . THR A 1 627 ? -5.383 -36.938 -5.691 1 69.81 627 THR A N 1
ATOM 4951 C CA . THR A 1 627 ? -4.195 -36.25 -5.191 1 69.81 627 THR A CA 1
ATOM 4952 C C . THR A 1 627 ? -4.586 -35.062 -4.309 1 69.81 627 THR A C 1
ATOM 4954 O O . THR A 1 627 ? -5.762 -34.719 -4.23 1 69.81 627 THR A O 1
ATOM 4957 N N . GLN A 1 628 ? -3.629 -34.594 -3.691 1 63.25 628 GLN A N 1
ATOM 4958 C CA . GLN A 1 628 ? -3.834 -33.406 -2.852 1 63.25 628 GLN A CA 1
ATOM 4959 C C . GLN A 1 628 ? -4.281 -32.219 -3.682 1 63.25 628 GLN A C 1
ATOM 4961 O O . GLN A 1 628 ? -4.965 -31.312 -3.176 1 63.25 628 GLN A O 1
ATOM 4966 N N . SER A 1 629 ? -3.975 -32.25 -4.996 1 61.03 629 SER A N 1
ATOM 4967 C CA . SER A 1 629 ? -4.398 -31.188 -5.902 1 61.03 629 SER A CA 1
ATOM 4968 C C . SER A 1 629 ? -5.789 -31.469 -6.465 1 61.03 629 SER A C 1
ATOM 4970 O O . SER A 1 629 ? -6.301 -30.703 -7.277 1 61.03 629 SER A O 1
ATOM 4972 N N . GLY A 1 630 ? -6.332 -32.594 -6.012 1 64.12 630 GLY A N 1
ATOM 4973 C CA . GLY A 1 630 ? -7.695 -32.906 -6.398 1 64.12 630 GLY A CA 1
ATOM 4974 C C . GLY A 1 630 ? -7.777 -33.781 -7.645 1 64.12 630 GLY A C 1
ATOM 4975 O O . GLY A 1 630 ? -8.867 -34.125 -8.102 1 64.12 630 GLY A O 1
ATOM 4976 N N . LYS A 1 631 ? -6.617 -34.031 -8.164 1 71.88 631 LYS A N 1
ATOM 4977 C CA . LYS A 1 631 ? -6.609 -34.844 -9.375 1 71.88 631 LYS A CA 1
ATOM 4978 C C . LYS A 1 631 ? -6.914 -36.312 -9.062 1 71.88 631 LYS A C 1
ATOM 4980 O O . LYS A 1 631 ? -6.371 -36.875 -8.109 1 71.88 631 LYS A O 1
ATOM 4985 N N . ILE A 1 632 ? -7.828 -36.969 -9.688 1 77.31 632 ILE A N 1
ATOM 4986 C CA . ILE A 1 632 ? -8.156 -38.375 -9.523 1 77.31 632 ILE A CA 1
ATOM 4987 C C . ILE A 1 632 ? -6.969 -39.219 -9.945 1 77.31 632 ILE A C 1
ATOM 4989 O O . ILE A 1 632 ? -6.379 -39.031 -11.008 1 77.31 632 ILE A O 1
ATOM 4993 N N . ILE A 1 633 ? -6.531 -40.125 -9.07 1 79.31 633 ILE A N 1
ATOM 4994 C CA . ILE A 1 633 ? -5.434 -41.031 -9.367 1 79.31 633 ILE A CA 1
ATOM 4995 C C . ILE A 1 633 ? -5.973 -42.281 -10.047 1 79.31 633 ILE A C 1
ATOM 4997 O O . ILE A 1 633 ? -6.156 -43.312 -9.398 1 79.31 633 ILE A O 1
ATOM 5001 N N . ARG A 1 634 ? -6.133 -42.25 -11.336 1 82.75 634 ARG A N 1
ATOM 5002 C CA . ARG A 1 634 ? -6.766 -43.312 -12.102 1 82.75 634 ARG A CA 1
ATOM 5003 C C . ARG A 1 634 ? -5.961 -44.594 -12.023 1 82.75 634 ARG A C 1
ATOM 5005 O O . ARG A 1 634 ? -6.531 -45.688 -11.945 1 82.75 634 ARG A O 1
ATOM 5012 N N . ARG A 1 635 ? -4.688 -44.406 -11.977 1 77.81 635 ARG A N 1
ATOM 5013 C CA . ARG A 1 635 ? -3.832 -45.562 -11.898 1 77.81 635 ARG A CA 1
ATOM 5014 C C . ARG A 1 635 ? -4.129 -46.375 -10.641 1 77.81 635 ARG A C 1
ATOM 5016 O O . ARG A 1 635 ? -4.105 -47.625 -10.672 1 77.81 635 ARG A O 1
ATOM 5023 N N . ALA A 1 636 ? -4.352 -45.625 -9.602 1 84 636 ALA A N 1
ATOM 5024 C CA . ALA A 1 636 ? -4.664 -46.281 -8.344 1 84 636 ALA A CA 1
ATOM 5025 C C . ALA A 1 636 ? -6.004 -47.031 -8.43 1 84 636 ALA A C 1
ATOM 5027 O O . ALA A 1 636 ? -6.156 -48.125 -7.898 1 84 636 ALA A O 1
ATOM 5028 N N . ILE A 1 637 ? -6.941 -46.438 -9.023 1 87.38 637 ILE A N 1
ATOM 5029 C CA . ILE A 1 637 ? -8.258 -47.031 -9.211 1 87.38 637 ILE A CA 1
ATOM 5030 C C . ILE A 1 637 ? -8.125 -48.312 -10.047 1 87.38 637 ILE A C 1
ATOM 5032 O O . ILE A 1 637 ? -8.656 -49.375 -9.672 1 87.38 637 ILE A O 1
ATOM 5036 N N . GLU A 1 638 ? -7.363 -48.125 -11.086 1 85.31 638 GLU A N 1
ATOM 5037 C CA . GLU A 1 638 ? -7.152 -49.281 -11.969 1 85.31 638 GLU A CA 1
ATOM 5038 C C . GLU A 1 638 ? -6.434 -50.406 -11.242 1 85.31 638 GLU A C 1
ATOM 5040 O O . GLU A 1 638 ? -6.855 -51.562 -11.312 1 85.31 638 GLU A O 1
ATOM 5045 N N . ALA A 1 639 ? -5.398 -50 -10.531 1 84.44 639 ALA A N 1
ATOM 5046 C CA . ALA A 1 639 ? -4.617 -51 -9.805 1 84.44 639 ALA A CA 1
ATOM 5047 C C . ALA A 1 639 ? -5.469 -51.688 -8.75 1 84.44 639 ALA A C 1
ATOM 5049 O O . ALA A 1 639 ? -5.34 -52.906 -8.539 1 84.44 639 ALA A O 1
ATOM 5050 N N . THR A 1 640 ? -6.246 -50.969 -8.117 1 86.69 640 THR A N 1
ATOM 5051 C CA . THR A 1 640 ? -7.141 -51.531 -7.117 1 86.69 640 THR A CA 1
ATOM 5052 C C . THR A 1 640 ? -8.086 -52.562 -7.75 1 86.69 640 THR A C 1
ATOM 5054 O O . THR A 1 640 ? -8.289 -53.625 -7.203 1 86.69 640 THR A O 1
ATOM 5057 N N . TYR A 1 641 ? -8.633 -52.219 -8.805 1 88.19 641 TYR A N 1
ATOM 5058 C CA . TYR A 1 641 ? -9.562 -53.125 -9.477 1 88.19 641 TYR A CA 1
ATOM 5059 C C . TYR A 1 641 ? -8.852 -54.344 -9.984 1 88.19 641 TYR A C 1
ATOM 5061 O O . TYR A 1 641 ? -9.367 -55.469 -9.867 1 88.19 641 TYR A O 1
ATOM 5069 N N . THR A 1 642 ? -7.641 -54.125 -10.516 1 84.75 642 THR A N 1
ATOM 5070 C CA . THR A 1 642 ? -6.926 -55.219 -11.156 1 84.75 642 THR A CA 1
ATOM 5071 C C . THR A 1 642 ? -6.105 -56 -10.133 1 84.75 642 THR A C 1
ATOM 5073 O O . THR A 1 642 ? -5.562 -57.062 -10.445 1 84.75 642 THR A O 1
ATOM 5076 N N . GLY A 1 643 ? -6.016 -55.5 -8.945 1 78.88 643 GLY A N 1
ATOM 5077 C CA . GLY A 1 643 ? -5.238 -56.156 -7.898 1 78.88 643 GLY A CA 1
ATOM 5078 C C . GLY A 1 643 ? -3.742 -55.938 -8.062 1 78.88 643 GLY A C 1
ATOM 5079 O O . GLY A 1 643 ? -2.949 -56.75 -7.574 1 78.88 643 GLY A O 1
ATOM 5080 N N . GLU A 1 644 ? -3.441 -54.938 -8.82 1 77.81 644 GLU A N 1
ATOM 5081 C CA . GLU A 1 644 ? -2.029 -54.656 -9.031 1 77.81 644 GLU A CA 1
ATOM 5082 C C . GLU A 1 644 ? -1.48 -53.75 -7.914 1 77.81 644 GLU A C 1
ATOM 5084 O O . GLU A 1 644 ? -2.242 -53.25 -7.09 1 77.81 644 GLU A O 1
ATOM 5089 N N . ASP A 1 645 ? -0.132 -53.594 -7.922 1 75.12 645 ASP A N 1
ATOM 5090 C CA . ASP A 1 645 ? 0.548 -52.781 -6.922 1 75.12 645 ASP A CA 1
ATOM 5091 C C . ASP A 1 645 ? 0.205 -51.312 -7.098 1 75.12 645 ASP A C 1
ATOM 5093 O O . ASP A 1 645 ? 0.304 -50.781 -8.203 1 75.12 645 ASP A O 1
ATOM 5097 N N . LEU A 1 646 ? -0.297 -50.75 -6.02 1 76 646 LEU A N 1
ATOM 5098 C CA . LEU A 1 646 ? -0.734 -49.375 -6.02 1 76 646 LEU A CA 1
ATOM 5099 C C . LEU A 1 646 ? 0.458 -48.406 -6.125 1 76 646 LEU A C 1
ATOM 5101 O O . LEU A 1 646 ? 0.308 -47.25 -6.539 1 76 646 LEU A O 1
ATOM 5105 N N . GLY A 1 647 ? 1.602 -48.906 -5.906 1 64.25 647 GLY A N 1
ATOM 5106 C CA . GLY A 1 647 ? 2.781 -48.062 -5.879 1 64.25 647 GLY A CA 1
ATOM 5107 C C . GLY A 1 647 ? 2.752 -47.031 -4.766 1 64.25 647 GLY A C 1
ATOM 5108 O O . GLY A 1 647 ? 2.188 -47.281 -3.697 1 64.25 647 GLY A O 1
ATOM 5109 N N . ASP A 1 648 ? 3.434 -45.875 -5 1 64.38 648 ASP A N 1
ATOM 5110 C CA . ASP A 1 648 ? 3.512 -44.812 -3.998 1 64.38 648 ASP A CA 1
ATOM 5111 C C . ASP A 1 648 ? 2.193 -44.062 -3.904 1 64.38 648 ASP A C 1
ATOM 5113 O O . ASP A 1 648 ? 1.771 -43.406 -4.871 1 64.38 648 ASP A O 1
ATOM 5117 N N . MET A 1 649 ? 1.538 -44.188 -2.912 1 65.69 649 MET A N 1
ATOM 5118 C CA . MET A 1 649 ? 0.231 -43.562 -2.709 1 65.69 649 MET A CA 1
ATOM 5119 C C . MET A 1 649 ? 0.317 -42.438 -1.684 1 65.69 649 MET A C 1
ATOM 5121 O O . MET A 1 649 ? -0.695 -42.062 -1.099 1 65.69 649 MET A O 1
ATOM 5125 N N . SER A 1 650 ? 1.557 -41.906 -1.609 1 63.19 650 SER A N 1
ATOM 5126 C CA . SER A 1 650 ? 1.786 -40.938 -0.56 1 63.19 650 SER A CA 1
ATOM 5127 C C . SER A 1 650 ? 1.114 -39.594 -0.893 1 63.19 650 SER A C 1
ATOM 5129 O O . SER A 1 650 ? 0.849 -38.812 -0 1 63.19 650 SER A O 1
ATOM 5131 N N . SER A 1 651 ? 0.762 -39.5 -2.1 1 61.12 651 SER A N 1
ATOM 5132 C CA . SER A 1 651 ? 0.186 -38.219 -2.506 1 61.12 651 SER A CA 1
ATOM 5133 C C . SER A 1 651 ? -1.338 -38.25 -2.471 1 61.12 651 SER A C 1
ATOM 5135 O O . SER A 1 651 ? -2 -37.25 -2.762 1 61.12 651 SER A O 1
ATOM 5137 N N . ILE A 1 652 ? -1.81 -39.344 -2.004 1 72.44 652 ILE A N 1
ATOM 5138 C CA . ILE A 1 652 ? -3.258 -39.531 -2.029 1 72.44 652 ILE A CA 1
ATOM 5139 C C . ILE A 1 652 ? -3.883 -38.812 -0.83 1 72.44 652 ILE A C 1
ATOM 5141 O O . ILE A 1 652 ? -3.418 -38.969 0.302 1 72.44 652 ILE A O 1
ATOM 5145 N N . GLU A 1 653 ? -4.758 -38 -1.093 1 69.81 653 GLU A N 1
ATOM 5146 C CA . GLU A 1 653 ? -5.422 -37.219 -0.072 1 69.81 653 GLU A CA 1
ATOM 5147 C C . GLU A 1 653 ? -6.355 -38.062 0.781 1 69.81 653 GLU A C 1
ATOM 5149 O O . GLU A 1 653 ? -6.535 -37.812 1.972 1 69.81 653 GLU A O 1
ATOM 5154 N N . ASN A 1 654 ? -6.898 -39.062 0.279 1 75.88 654 ASN A N 1
ATOM 5155 C CA . ASN A 1 654 ? -7.926 -39.875 0.919 1 75.88 654 ASN A CA 1
ATOM 5156 C C . ASN A 1 654 ? -7.672 -41.375 0.709 1 75.88 654 ASN A C 1
ATOM 5158 O O . ASN A 1 654 ? -8.438 -42.062 0.02 1 75.88 654 ASN A O 1
ATOM 5162 N N . PRO A 1 655 ? -6.637 -41.781 1.464 1 75.62 655 PRO A N 1
ATOM 5163 C CA . PRO A 1 655 ? -6.246 -43.156 1.238 1 75.62 655 PRO A CA 1
ATOM 5164 C C . PRO A 1 655 ? -7.395 -44.156 1.459 1 75.62 655 PRO A C 1
ATOM 5166 O O . PRO A 1 655 ? -7.402 -45.25 0.887 1 75.62 655 PRO A O 1
ATOM 5169 N N . GLY A 1 656 ? -8.336 -43.75 2.365 1 76.75 656 GLY A N 1
ATOM 5170 C CA . GLY A 1 656 ? -9.492 -44.625 2.604 1 76.75 656 GLY A CA 1
ATOM 5171 C C . GLY A 1 656 ? -10.289 -44.906 1.345 1 76.75 656 GLY A C 1
ATOM 5172 O O . GLY A 1 656 ? -11.016 -45.906 1.282 1 76.75 656 GLY A O 1
ATOM 5173 N N . ALA A 1 657 ? -10.125 -44.062 0.423 1 85.62 657 ALA A N 1
ATOM 5174 C CA . ALA A 1 657 ? -10.852 -44.219 -0.833 1 85.62 657 ALA A CA 1
ATOM 5175 C C . ALA A 1 657 ? -10.391 -45.5 -1.549 1 85.62 657 ALA A C 1
ATOM 5177 O O . ALA A 1 657 ? -11.18 -46.125 -2.252 1 85.62 657 ALA A O 1
ATOM 5178 N N . LEU A 1 658 ? -9.18 -45.844 -1.289 1 83.5 658 LEU A N 1
ATOM 5179 C CA . LEU A 1 658 ? -8.648 -47 -1.958 1 83.5 658 LEU A CA 1
ATOM 5180 C C . LEU A 1 658 ? -9.328 -48.281 -1.443 1 83.5 658 LEU A C 1
ATOM 5182 O O . LEU A 1 658 ? -9.641 -49.188 -2.223 1 83.5 658 LEU A O 1
ATOM 5186 N N . GLU A 1 659 ? -9.523 -48.25 -0.134 1 80.44 659 GLU A N 1
ATOM 5187 C CA . GLU A 1 659 ? -10.219 -49.406 0.454 1 80.44 659 GLU A CA 1
ATOM 5188 C C . GLU A 1 659 ? -11.648 -49.5 -0.066 1 80.44 659 GLU A C 1
ATOM 5190 O O . GLU A 1 659 ? -12.133 -50.594 -0.363 1 80.44 659 GLU A O 1
ATOM 5195 N N . ALA A 1 660 ? -12.227 -48.375 -0.162 1 86.19 660 ALA A N 1
ATOM 5196 C CA . ALA A 1 660 ? -13.609 -48.344 -0.631 1 86.19 660 ALA A CA 1
ATOM 5197 C C . ALA A 1 660 ? -13.719 -48.844 -2.07 1 86.19 660 ALA A C 1
ATOM 5199 O O . ALA A 1 660 ? -14.703 -49.469 -2.445 1 86.19 660 ALA A O 1
ATOM 5200 N N . LEU A 1 661 ? -12.773 -48.562 -2.816 1 88.44 661 LEU A N 1
ATOM 5201 C CA . LEU A 1 661 ? -12.734 -49.062 -4.195 1 88.44 661 LEU A CA 1
ATOM 5202 C C . LEU A 1 661 ? -12.719 -50.562 -4.238 1 88.44 661 LEU A C 1
ATOM 5204 O O . LEU A 1 661 ? -13.438 -51.188 -5.035 1 88.44 661 LEU A O 1
ATOM 5208 N N . ASP A 1 662 ? -11.852 -51.094 -3.342 1 83.88 662 ASP A N 1
ATOM 5209 C CA . ASP A 1 662 ? -11.719 -52.562 -3.299 1 83.88 662 ASP A CA 1
ATOM 5210 C C . ASP A 1 662 ? -13.008 -53.219 -2.818 1 83.88 662 ASP A C 1
ATOM 5212 O O . ASP A 1 662 ? -13.406 -54.25 -3.342 1 83.88 662 ASP A O 1
ATOM 5216 N N . GLU A 1 663 ? -13.625 -52.562 -1.883 1 80.38 663 GLU A N 1
ATOM 5217 C CA . GLU A 1 663 ? -14.867 -53.094 -1.339 1 80.38 663 GLU A CA 1
ATOM 5218 C C . GLU A 1 663 ? -15.984 -53.062 -2.381 1 80.38 663 GLU A C 1
ATOM 5220 O O . GLU A 1 663 ? -16.875 -53.938 -2.371 1 80.38 663 GLU A O 1
ATOM 5225 N N . ALA A 1 664 ? -15.93 -52.125 -3.17 1 82.69 664 ALA A N 1
ATOM 5226 C CA . ALA A 1 664 ? -16.953 -51.969 -4.195 1 82.69 664 ALA A CA 1
ATOM 5227 C C . ALA A 1 664 ? -16.812 -53.031 -5.273 1 82.69 664 ALA A C 1
ATOM 5229 O O . ALA A 1 664 ? -17.781 -53.375 -5.969 1 82.69 664 ALA A O 1
ATOM 5230 N N . ARG A 1 665 ? -15.641 -53.531 -5.402 1 76.88 665 ARG A N 1
ATOM 5231 C CA . ARG A 1 665 ? -15.359 -54.531 -6.398 1 76.88 665 ARG A CA 1
ATOM 5232 C C . ARG A 1 665 ? -16.031 -55.875 -6.031 1 76.88 665 ARG A C 1
ATOM 5234 O O . ARG A 1 665 ? -16.562 -56.562 -6.902 1 76.88 665 ARG A O 1
ATOM 5241 N N . MET B 1 1 ? 31.375 34.406 17.375 1 26.81 1 MET B N 1
ATOM 5242 C CA . MET B 1 1 ? 31.312 33.75 16.062 1 26.81 1 MET B CA 1
ATOM 5243 C C . MET B 1 1 ? 29.875 33.719 15.547 1 26.81 1 MET B C 1
ATOM 5245 O O . MET B 1 1 ? 29.594 33.062 14.547 1 26.81 1 MET B O 1
ATOM 5249 N N . THR B 1 2 ? 28.875 33.906 16.375 1 32.91 2 THR B N 1
ATOM 5250 C CA . THR B 1 2 ? 27.438 33.656 16.359 1 32.91 2 THR B CA 1
ATOM 5251 C C . THR B 1 2 ? 26.75 34.562 15.344 1 32.91 2 THR B C 1
ATOM 5253 O O . THR B 1 2 ? 25.703 34.188 14.797 1 32.91 2 THR B O 1
ATOM 5256 N N . GLY B 1 3 ? 27.141 35.781 15.273 1 40.19 3 GLY B N 1
ATOM 5257 C CA . GLY B 1 3 ? 26.641 36.812 14.375 1 40.19 3 GLY B CA 1
ATOM 5258 C C . GLY B 1 3 ? 26.938 36.531 12.914 1 40.19 3 GLY B C 1
ATOM 5259 O O . GLY B 1 3 ? 26.359 37.156 12.023 1 40.19 3 GLY B O 1
ATOM 5260 N N . GLU B 1 4 ? 27.969 35.875 12.727 1 42.31 4 GLU B N 1
ATOM 5261 C CA . GLU B 1 4 ? 28.609 35.688 11.43 1 42.31 4 GLU B CA 1
ATOM 5262 C C . GLU B 1 4 ? 27.859 34.656 10.594 1 42.31 4 GLU B C 1
ATOM 5264 O O . GLU B 1 4 ? 27.891 34.719 9.359 1 42.31 4 GLU B O 1
ATOM 5269 N N . TYR B 1 5 ? 27.156 33.75 11.18 1 48.84 5 TYR B N 1
ATOM 5270 C CA . TYR B 1 5 ? 26.562 32.625 10.469 1 48.84 5 TYR B CA 1
ATOM 5271 C C . TYR B 1 5 ? 25.234 33 9.836 1 48.84 5 TYR B C 1
ATOM 5273 O O . TYR B 1 5 ? 24.719 32.281 8.977 1 48.84 5 TYR B O 1
ATOM 5281 N N . ILE B 1 6 ? 24.656 34.094 10.188 1 63.5 6 ILE B N 1
ATOM 5282 C CA . ILE B 1 6 ? 23.281 34.406 9.773 1 63.5 6 ILE B CA 1
ATOM 5283 C C . ILE B 1 6 ? 23.312 35.156 8.445 1 63.5 6 ILE B C 1
ATOM 5285 O O . ILE B 1 6 ? 22.281 35.25 7.762 1 63.5 6 ILE B O 1
ATOM 5289 N N . ASP B 1 7 ? 24.516 35.469 8 1 73.69 7 ASP B N 1
ATOM 5290 C CA . ASP B 1 7 ? 24.422 36.406 6.875 1 73.69 7 ASP B CA 1
ATOM 5291 C C . ASP B 1 7 ? 24.812 35.75 5.566 1 73.69 7 ASP B C 1
ATOM 5293 O O . ASP B 1 7 ? 24.75 36.344 4.5 1 73.69 7 ASP B O 1
ATOM 5297 N N . GLU B 1 8 ? 25.125 34.438 5.742 1 87.38 8 GLU B N 1
ATOM 5298 C CA . GLU B 1 8 ? 25.547 33.781 4.508 1 87.38 8 GLU B CA 1
ATOM 5299 C C . GLU B 1 8 ? 24.594 32.656 4.133 1 87.38 8 GLU B C 1
ATOM 5301 O O . GLU B 1 8 ? 23.984 32.031 5.004 1 87.38 8 GLU B O 1
ATOM 5306 N N . VAL B 1 9 ? 24.547 32.438 2.795 1 94 9 VAL B N 1
ATOM 5307 C CA . VAL B 1 9 ? 23.781 31.312 2.279 1 94 9 VAL B CA 1
ATOM 5308 C C . VAL B 1 9 ? 24.422 30 2.73 1 94 9 VAL B C 1
ATOM 5310 O O . VAL B 1 9 ? 25.625 29.797 2.545 1 94 9 VAL B O 1
ATOM 5313 N N . ALA B 1 10 ? 23.641 29.219 3.367 1 95 10 ALA B N 1
ATOM 5314 C CA . ALA B 1 10 ? 24.156 27.969 3.941 1 95 10 ALA B CA 1
ATOM 5315 C C . ALA B 1 10 ? 23.797 26.781 3.061 1 95 10 ALA B C 1
ATOM 5317 O O . ALA B 1 10 ? 24.391 25.703 3.189 1 95 10 ALA B O 1
ATOM 5318 N N . TYR B 1 11 ? 22.844 26.891 2.156 1 96.56 11 TYR B N 1
ATOM 5319 C CA . TYR B 1 11 ? 22.406 25.812 1.283 1 96.56 11 TYR B CA 1
ATOM 5320 C C . TYR B 1 11 ? 22.047 26.344 -0.102 1 96.56 11 TYR B C 1
ATOM 5322 O O . TYR B 1 11 ? 21.328 27.328 -0.229 1 96.56 11 TYR B O 1
ATOM 5330 N N . GLU B 1 12 ? 22.578 25.719 -1.089 1 97 12 GLU B N 1
ATOM 5331 C CA . GLU B 1 12 ? 22.25 25.953 -2.492 1 97 12 GLU B CA 1
ATOM 5332 C C . GLU B 1 12 ? 21.859 24.641 -3.182 1 97 12 GLU B C 1
ATOM 5334 O O . GLU B 1 12 ? 22.656 23.719 -3.258 1 97 12 GLU B O 1
ATOM 5339 N N . PRO B 1 13 ? 20.656 24.578 -3.633 1 97.5 13 PRO B N 1
ATOM 5340 C CA . PRO B 1 13 ? 20.266 23.328 -4.297 1 97.5 13 PRO B CA 1
ATOM 5341 C C . PRO B 1 13 ? 21.047 23.078 -5.586 1 97.5 13 PRO B C 1
ATOM 5343 O O . PRO B 1 13 ? 21.391 24.031 -6.301 1 97.5 13 PRO B O 1
ATOM 5346 N N . SER B 1 14 ? 21.312 21.797 -5.883 1 97.19 14 SER B N 1
ATOM 5347 C CA . SER B 1 14 ? 21.953 21.453 -7.148 1 97.19 14 SER B CA 1
ATOM 5348 C C . SER B 1 14 ? 21.016 21.719 -8.328 1 97.19 14 SER B C 1
ATOM 5350 O O . SER B 1 14 ? 19.797 21.766 -8.164 1 97.19 14 SER B O 1
ATOM 5352 N N . ARG B 1 15 ? 21.594 22 -9.539 1 95.88 15 ARG B N 1
ATOM 5353 C CA . ARG B 1 15 ? 20.797 22.203 -10.75 1 95.88 15 ARG B CA 1
ATOM 5354 C C . ARG B 1 15 ? 19.906 21 -11.031 1 95.88 15 ARG B C 1
ATOM 5356 O O . ARG B 1 15 ? 18.75 21.156 -11.43 1 95.88 15 ARG B O 1
ATOM 5363 N N . GLU B 1 16 ? 20.453 19.828 -10.766 1 97.38 16 GLU B N 1
ATOM 5364 C CA . GLU B 1 16 ? 19.719 18.578 -10.977 1 97.38 16 GLU B CA 1
ATOM 5365 C C . GLU B 1 16 ? 18.484 18.516 -10.062 1 97.38 16 GLU B C 1
ATOM 5367 O O . GLU B 1 16 ? 17.391 18.172 -10.516 1 97.38 16 GLU B O 1
ATOM 5372 N N . PHE B 1 17 ? 18.688 18.812 -8.844 1 97.38 17 PHE B N 1
ATOM 5373 C CA . PHE B 1 17 ? 17.562 18.828 -7.898 1 97.38 17 PHE B CA 1
ATOM 5374 C C . PHE B 1 17 ? 16.531 19.859 -8.305 1 97.38 17 PHE B C 1
ATOM 5376 O O . PHE B 1 17 ? 15.336 19.562 -8.375 1 97.38 17 PHE B O 1
ATOM 5383 N N . VAL B 1 18 ? 16.953 21.047 -8.648 1 98.06 18 VAL B N 1
ATOM 5384 C CA . VAL B 1 18 ? 16.062 22.141 -9.031 1 98.06 18 VAL B CA 1
ATOM 5385 C C . VAL B 1 18 ? 15.188 21.703 -10.203 1 98.06 18 VAL B C 1
ATOM 5387 O O . VAL B 1 18 ? 13.961 21.859 -10.172 1 98.06 18 VAL B O 1
ATOM 5390 N N . GLU B 1 19 ? 15.766 21.078 -11.18 1 98 19 GLU B N 1
ATOM 5391 C CA . GLU B 1 19 ? 15.062 20.719 -12.406 1 98 19 GLU B CA 1
ATOM 5392 C C . GLU B 1 19 ? 14.117 19.547 -12.172 1 98 19 GLU B C 1
ATOM 5394 O O . GLU B 1 19 ? 13.242 19.266 -12.992 1 98 19 GLU B O 1
ATOM 5399 N N . SER B 1 20 ? 14.328 18.891 -11.031 1 97.88 20 SER B N 1
ATOM 5400 C CA . SER B 1 20 ? 13.484 17.734 -10.727 1 97.88 20 SER B CA 1
ATOM 5401 C C . SER B 1 20 ? 12.242 18.156 -9.938 1 97.88 20 SER B C 1
ATOM 5403 O O . SER B 1 20 ? 11.336 17.359 -9.727 1 97.88 20 SER B O 1
ATOM 5405 N N . THR B 1 21 ? 12.156 19.359 -9.492 1 98.62 21 THR B N 1
ATOM 5406 C CA . THR B 1 21 ? 11.125 19.781 -8.555 1 98.62 21 THR B CA 1
ATOM 5407 C C . THR B 1 21 ? 9.82 20.094 -9.289 1 98.62 21 THR B C 1
ATOM 5409 O O . THR B 1 21 ? 9.836 20.453 -10.461 1 98.62 21 THR B O 1
ATOM 5412 N N . ASN B 1 22 ? 8.703 19.953 -8.617 1 98.75 22 ASN B N 1
ATOM 5413 C CA . ASN B 1 22 ? 7.379 20.297 -9.141 1 98.75 22 ASN B CA 1
ATOM 5414 C C . ASN B 1 22 ? 7.281 21.766 -9.508 1 98.75 22 ASN B C 1
ATOM 5416 O O . ASN B 1 22 ? 6.656 22.125 -10.508 1 98.75 22 ASN B O 1
ATOM 5420 N N . VAL B 1 23 ? 7.879 22.625 -8.656 1 98.56 23 VAL B N 1
ATOM 5421 C CA . VAL B 1 23 ? 7.797 24.062 -8.891 1 98.56 23 VAL B CA 1
ATOM 5422 C C . VAL B 1 23 ? 8.539 24.422 -10.18 1 98.56 23 VAL B C 1
ATOM 5424 O O . VAL B 1 23 ? 8.086 25.266 -10.953 1 98.56 23 VAL B O 1
ATOM 5427 N N . TRP B 1 24 ? 9.688 23.781 -10.422 1 98.44 24 TRP B N 1
ATOM 5428 C CA . TRP B 1 24 ? 10.406 23.984 -11.672 1 98.44 24 TRP B CA 1
ATOM 5429 C C . TRP B 1 24 ? 9.547 23.594 -12.867 1 98.44 24 TRP B C 1
ATOM 5431 O O . TRP B 1 24 ? 9.5 24.328 -13.867 1 98.44 24 TRP B O 1
ATOM 5441 N N . GLU B 1 25 ? 8.898 22.484 -12.789 1 98.56 25 GLU B N 1
ATOM 5442 C CA . GLU B 1 25 ? 8.016 22.047 -13.867 1 98.56 25 GLU B CA 1
ATOM 5443 C C . GLU B 1 25 ? 6.902 23.062 -14.125 1 98.56 25 GLU B C 1
ATOM 5445 O O . GLU B 1 25 ? 6.551 23.312 -15.273 1 98.56 25 GLU B O 1
ATOM 5450 N N . PHE B 1 26 ? 6.328 23.531 -13.047 1 98.38 26 PHE B N 1
ATOM 5451 C CA . PHE B 1 26 ? 5.305 24.578 -13.172 1 98.38 26 PHE B CA 1
ATOM 5452 C C . PHE B 1 26 ? 5.859 25.797 -13.891 1 98.38 26 PHE B C 1
ATOM 5454 O O . PHE B 1 26 ? 5.215 26.328 -14.797 1 98.38 26 PHE B O 1
ATOM 5461 N N . MET B 1 27 ? 7 26.281 -13.516 1 98.19 27 MET B N 1
ATOM 5462 C CA . MET B 1 27 ? 7.645 27.422 -14.141 1 98.19 27 MET B CA 1
ATOM 5463 C C . MET B 1 27 ? 7.871 27.188 -15.625 1 98.19 27 MET B C 1
ATOM 5465 O O . MET B 1 27 ? 7.637 28.078 -16.453 1 98.19 27 MET B O 1
ATOM 5469 N N . GLN B 1 28 ? 8.289 25.938 -15.969 1 98.12 28 GLN B N 1
ATOM 5470 C CA . GLN B 1 28 ? 8.477 25.594 -17.375 1 98.12 28 GLN B CA 1
ATOM 5471 C C . GLN B 1 28 ? 7.152 25.609 -18.125 1 98.12 28 GLN B C 1
ATOM 5473 O O . GLN B 1 28 ? 7.074 26.094 -19.266 1 98.12 28 GLN B O 1
ATOM 5478 N N . THR B 1 29 ? 6.145 25.078 -17.469 1 97.44 29 THR B N 1
ATOM 5479 C CA . THR B 1 29 ? 4.828 24.969 -18.078 1 97.44 29 THR B CA 1
ATOM 5480 C C . THR B 1 29 ? 4.285 26.344 -18.438 1 97.44 29 THR B C 1
ATOM 5482 O O . THR B 1 29 ? 3.621 26.516 -19.453 1 97.44 29 THR B O 1
ATOM 5485 N N . TYR B 1 30 ? 4.559 27.359 -17.641 1 94.94 30 TYR B N 1
ATOM 5486 C CA . TYR B 1 30 ? 3.965 28.688 -17.844 1 94.94 30 TYR B CA 1
ATOM 5487 C C . TYR B 1 30 ? 5.02 29.703 -18.234 1 94.94 30 TYR B C 1
ATOM 5489 O O . TYR B 1 30 ? 4.797 30.906 -18.125 1 94.94 30 TYR B O 1
ATOM 5497 N N . ASP B 1 31 ? 6.184 29.297 -18.625 1 95.06 31 ASP B N 1
ATOM 5498 C CA . ASP B 1 31 ? 7.273 30.109 -19.141 1 95.06 31 ASP B CA 1
ATOM 5499 C C . ASP B 1 31 ? 7.695 31.172 -18.125 1 95.06 31 ASP B C 1
ATOM 5501 O O . ASP B 1 31 ? 7.734 32.375 -18.438 1 95.06 31 ASP B O 1
ATOM 5505 N N . ILE B 1 32 ? 7.918 30.734 -16.906 1 95.38 32 ILE B N 1
ATOM 5506 C CA . ILE B 1 32 ? 8.398 31.594 -15.82 1 95.38 32 ILE B CA 1
ATOM 5507 C C . ILE B 1 32 ? 9.891 31.359 -15.602 1 95.38 32 ILE B C 1
ATOM 5509 O O . ILE B 1 32 ? 10.32 30.219 -15.367 1 95.38 32 ILE B O 1
ATOM 5513 N N . ASP B 1 33 ? 10.664 32.375 -15.586 1 93.38 33 ASP B N 1
ATOM 5514 C CA . ASP B 1 33 ? 12.109 32.25 -15.734 1 93.38 33 ASP B CA 1
ATOM 5515 C C . ASP B 1 33 ? 12.789 32.031 -14.391 1 93.38 33 ASP B C 1
ATOM 5517 O O . ASP B 1 33 ? 13.812 31.344 -14.312 1 93.38 33 ASP B O 1
ATOM 5521 N N . ASP B 1 34 ? 12.289 32.75 -13.383 1 93.62 34 ASP B N 1
ATOM 5522 C CA . ASP B 1 34 ? 12.961 32.625 -12.086 1 93.62 34 ASP B CA 1
ATOM 5523 C C . ASP B 1 34 ? 11.969 32.812 -10.938 1 93.62 34 ASP B C 1
ATOM 5525 O O . ASP B 1 34 ? 10.781 33.031 -11.172 1 93.62 34 ASP B O 1
ATOM 5529 N N . TYR B 1 35 ? 12.438 32.656 -9.789 1 93.5 35 TYR B N 1
ATOM 5530 C CA . TYR B 1 35 ? 11.609 32.656 -8.586 1 93.5 35 TYR B CA 1
ATOM 5531 C C . TYR B 1 35 ? 10.938 34.031 -8.391 1 93.5 35 TYR B C 1
ATOM 5533 O O . TYR B 1 35 ? 9.773 34.094 -7.984 1 93.5 35 TYR B O 1
ATOM 5541 N N . ASP B 1 36 ? 11.602 35.094 -8.586 1 91.5 36 ASP B N 1
ATOM 5542 C CA . ASP B 1 36 ? 11.023 36.406 -8.414 1 91.5 36 ASP B CA 1
ATOM 5543 C C . ASP B 1 36 ? 9.828 36.625 -9.344 1 91.5 36 ASP B C 1
ATOM 5545 O O . ASP B 1 36 ? 8.797 37.156 -8.93 1 91.5 36 ASP B O 1
ATOM 5549 N N . GLU B 1 37 ? 10.047 36.25 -10.523 1 93.19 37 GLU B N 1
ATOM 5550 C CA . GLU B 1 37 ? 8.938 36.344 -11.477 1 93.19 37 GLU B CA 1
ATOM 5551 C C . GLU B 1 37 ? 7.785 35.438 -11.07 1 93.19 37 GLU B C 1
ATOM 5553 O O . GLU B 1 37 ? 6.617 35.781 -11.273 1 93.19 37 GLU B O 1
ATOM 5558 N N . LEU B 1 38 ? 8.117 34.219 -10.617 1 95.56 38 LEU B N 1
ATOM 5559 C CA . LEU B 1 38 ? 7.09 33.312 -10.148 1 95.56 38 LEU B CA 1
ATOM 5560 C C . LEU B 1 38 ? 6.211 33.938 -9.086 1 95.56 38 LEU B C 1
ATOM 5562 O O . LEU B 1 38 ? 4.98 33.906 -9.172 1 95.56 38 LEU B O 1
ATOM 5566 N N . ILE B 1 39 ? 6.797 34.594 -8.109 1 93.62 39 ILE B N 1
ATOM 5567 C CA . ILE B 1 39 ? 6.059 35.25 -7.035 1 93.62 39 ILE B CA 1
ATOM 5568 C C . ILE B 1 39 ? 5.223 36.406 -7.613 1 93.62 39 ILE B C 1
ATOM 5570 O O . ILE B 1 39 ? 4.039 36.531 -7.289 1 93.62 39 ILE B O 1
ATOM 5574 N N . GLU B 1 40 ? 5.824 37.156 -8.453 1 90.88 40 GLU B N 1
ATOM 5575 C CA . GLU B 1 40 ? 5.117 38.281 -9.062 1 90.88 40 GLU B CA 1
ATOM 5576 C C . GLU B 1 40 ? 3.908 37.781 -9.859 1 90.88 40 GLU B C 1
ATOM 5578 O O . GLU B 1 40 ? 2.818 38.344 -9.75 1 90.88 40 GLU B O 1
ATOM 5583 N N . ARG B 1 41 ? 4.121 36.719 -10.594 1 91.94 41 ARG B N 1
ATOM 5584 C CA . ARG B 1 41 ? 3.08 36.188 -11.469 1 91.94 41 ARG B CA 1
ATOM 5585 C C . ARG B 1 41 ? 1.922 35.625 -10.656 1 91.94 41 ARG B C 1
ATOM 5587 O O . ARG B 1 41 ? 0.768 35.688 -11.086 1 91.94 41 ARG B O 1
ATOM 5594 N N . THR B 1 42 ? 2.225 35.125 -9.516 1 94.56 42 THR B N 1
ATOM 5595 C CA . THR B 1 42 ? 1.19 34.469 -8.742 1 94.56 42 THR B CA 1
ATOM 5596 C C . THR B 1 42 ? 0.545 35.406 -7.742 1 94.56 42 THR B C 1
ATOM 5598 O O . THR B 1 42 ? -0.42 35.062 -7.066 1 94.56 42 THR B O 1
ATOM 5601 N N . THR B 1 43 ? 0.998 36.719 -7.598 1 91.38 43 THR B N 1
ATOM 5602 C CA . THR B 1 43 ? 0.471 37.562 -6.539 1 91.38 43 THR B CA 1
ATOM 5603 C C . THR B 1 43 ? 0.112 38.938 -7.086 1 91.38 43 THR B C 1
ATOM 5605 O O . THR B 1 43 ? -0.639 39.688 -6.453 1 91.38 43 THR B O 1
ATOM 5608 N N . SER B 1 44 ? 0.714 39.344 -8.156 1 82.69 44 SER B N 1
ATOM 5609 C CA . SER B 1 44 ? 0.537 40.688 -8.664 1 82.69 44 SER B CA 1
ATOM 5610 C C . SER B 1 44 ? -0.245 40.688 -9.969 1 82.69 44 SER B C 1
ATOM 5612 O O . SER B 1 44 ? -0.639 39.656 -10.469 1 82.69 44 SER B O 1
ATOM 5614 N N . ASP B 1 45 ? -0.531 42 -10.281 1 76.5 45 ASP B N 1
ATOM 5615 C CA . ASP B 1 45 ? -1.184 42.125 -11.586 1 76.5 45 ASP B CA 1
ATOM 5616 C C . ASP B 1 45 ? -0.242 41.75 -12.719 1 76.5 45 ASP B C 1
ATOM 5618 O O . ASP B 1 45 ? 0.956 42.031 -12.664 1 76.5 45 ASP B O 1
ATOM 5622 N N . VAL B 1 46 ? -0.75 40.844 -13.492 1 64.94 46 VAL B N 1
ATOM 5623 C CA . VAL B 1 46 ? 0.015 40.375 -14.648 1 64.94 46 VAL B CA 1
ATOM 5624 C C . VAL B 1 46 ? -0.389 41.156 -15.883 1 64.94 46 VAL B C 1
ATOM 5626 O O . VAL B 1 46 ? -1.579 41.312 -16.172 1 64.94 46 VAL B O 1
ATOM 5629 N N . ASP B 1 47 ? 0.607 41.75 -16.438 1 60.97 47 ASP B N 1
ATOM 5630 C CA . ASP B 1 47 ? 0.319 42.531 -17.641 1 60.97 47 ASP B CA 1
ATOM 5631 C C . ASP B 1 47 ? -0.426 41.688 -18.672 1 60.97 47 ASP B C 1
ATOM 5633 O O . ASP B 1 47 ? -0.021 40.562 -18.969 1 60.97 47 ASP B O 1
ATOM 5637 N N . GLY B 1 48 ? -1.49 42.156 -19.172 1 58.66 48 GLY B N 1
ATOM 5638 C CA . GLY B 1 48 ? -2.254 41.5 -20.219 1 58.66 48 GLY B CA 1
ATOM 5639 C C . GLY B 1 48 ? -3.275 40.5 -19.688 1 58.66 48 GLY B C 1
ATOM 5640 O O . GLY B 1 48 ? -4.016 39.906 -20.469 1 58.66 48 GLY B O 1
ATOM 5641 N N . VAL B 1 49 ? -3.139 40.281 -18.312 1 60.62 49 VAL B N 1
ATOM 5642 C CA . VAL B 1 49 ? -4.133 39.375 -17.734 1 60.62 49 VAL B CA 1
ATOM 5643 C C . VAL B 1 49 ? -5.148 40.188 -16.938 1 60.62 49 VAL B C 1
ATOM 5645 O O . VAL B 1 49 ? -4.773 40.969 -16.062 1 60.62 49 VAL B O 1
ATOM 5648 N N . GLU B 1 50 ? -6.402 40.219 -17.484 1 58.19 50 GLU B N 1
ATOM 5649 C CA . GLU B 1 50 ? -7.484 40.969 -16.844 1 58.19 50 GLU B CA 1
ATOM 5650 C C . GLU B 1 50 ? -7.578 40.625 -15.352 1 58.19 50 GLU B C 1
ATOM 5652 O O . GLU B 1 50 ? -7.797 41.531 -14.523 1 58.19 50 GLU B O 1
ATOM 5657 N N . GLU B 1 51 ? -7.254 39.344 -15.102 1 67.31 51 GLU B N 1
ATOM 5658 C CA . GLU B 1 51 ? -7.383 38.906 -13.719 1 67.31 51 GLU B CA 1
ATOM 5659 C C . GLU B 1 51 ? -6.09 39.125 -12.945 1 67.31 51 GLU B C 1
ATOM 5661 O O . GLU B 1 51 ? -5.008 39.188 -13.531 1 67.31 51 GLU B O 1
ATOM 5666 N N . SER B 1 52 ? -6.184 39.5 -11.68 1 83.56 52 SER B N 1
ATOM 5667 C CA . SER B 1 52 ? -4.996 39.594 -10.844 1 83.56 52 SER B CA 1
ATOM 5668 C C . SER B 1 52 ? -4.191 38.312 -10.844 1 83.56 52 SER B C 1
ATOM 5670 O O . SER B 1 52 ? -4.715 37.25 -11.195 1 83.56 52 SER B O 1
ATOM 5672 N N . GLY B 1 53 ? -2.934 38.344 -10.695 1 89.75 53 GLY B N 1
ATOM 5673 C CA . GLY B 1 53 ? -2.094 37.156 -10.555 1 89.75 53 GLY B CA 1
ATOM 5674 C C . GLY B 1 53 ? -2.639 36.156 -9.555 1 89.75 53 GLY B C 1
ATOM 5675 O O . GLY B 1 53 ? -2.6 34.938 -9.797 1 89.75 53 GLY B O 1
ATOM 5676 N N . VAL B 1 54 ? -3.227 36.688 -8.508 1 93.25 54 VAL B N 1
ATOM 5677 C CA . VAL B 1 54 ? -3.812 35.812 -7.477 1 93.25 54 VAL B CA 1
ATOM 5678 C C . VAL B 1 54 ? -4.977 35.031 -8.062 1 93.25 54 VAL B C 1
ATOM 5680 O O . VAL B 1 54 ? -5.059 33.812 -7.867 1 93.25 54 VAL B O 1
ATOM 5683 N N . GLU B 1 55 ? -5.891 35.625 -8.789 1 93.38 55 GLU B N 1
ATOM 5684 C CA . GLU B 1 55 ? -7.035 34.938 -9.391 1 93.38 55 GLU B CA 1
ATOM 5685 C C . GLU B 1 55 ? -6.586 33.938 -10.438 1 93.38 55 GLU B C 1
ATOM 5687 O O . GLU B 1 55 ? -7.109 32.812 -10.492 1 93.38 55 GLU B O 1
ATOM 5692 N N . TRP B 1 56 ? -5.668 34.406 -11.273 1 93.56 56 TRP B N 1
ATOM 5693 C CA . TRP B 1 56 ? -5.145 33.5 -12.289 1 93.56 56 TRP B CA 1
ATOM 5694 C C . TRP B 1 56 ? -4.566 32.219 -11.656 1 93.56 56 TRP B C 1
ATOM 5696 O O . TRP B 1 56 ? -4.875 31.109 -12.086 1 93.56 56 TRP B O 1
ATOM 5706 N N . PHE B 1 57 ? -3.729 32.375 -10.688 1 96.25 57 PHE B N 1
ATOM 5707 C CA . PHE B 1 57 ? -3.02 31.281 -10.062 1 96.25 57 PHE B CA 1
ATOM 5708 C C . PHE B 1 57 ? -4 30.281 -9.445 1 96.25 57 PHE B C 1
ATOM 5710 O O . PHE B 1 57 ? -3.924 29.078 -9.703 1 96.25 57 PHE B O 1
ATOM 5717 N N . TRP B 1 58 ? -4.895 30.781 -8.688 1 97 58 TRP B N 1
ATOM 5718 C CA . TRP B 1 58 ? -5.801 29.891 -7.957 1 97 58 TRP B CA 1
ATOM 5719 C C . TRP B 1 58 ? -6.828 29.266 -8.898 1 97 58 TRP B C 1
ATOM 5721 O O . TRP B 1 58 ? -7.414 28.234 -8.586 1 97 58 TRP B O 1
ATOM 5731 N N . ASP B 1 59 ? -7.07 29.906 -9.992 1 95.62 59 ASP B N 1
ATOM 5732 C CA . ASP B 1 59 ? -7.898 29.281 -11.031 1 95.62 59 ASP B CA 1
ATOM 5733 C C . ASP B 1 59 ? -7.152 28.156 -11.734 1 95.62 59 ASP B C 1
ATOM 5735 O O . ASP B 1 59 ? -7.672 27.047 -11.844 1 95.62 59 ASP B O 1
ATOM 5739 N N . GLU B 1 60 ? -5.918 28.438 -12.156 1 95.06 60 GLU B N 1
ATOM 5740 C CA . GLU B 1 60 ? -5.086 27.484 -12.883 1 95.06 60 GLU B CA 1
ATOM 5741 C C . GLU B 1 60 ? -4.773 26.266 -12.023 1 95.06 60 GLU B C 1
ATOM 5743 O O . GLU B 1 60 ? -4.633 25.156 -12.539 1 95.06 60 GLU B O 1
ATOM 5748 N N . LEU B 1 61 ? -4.68 26.469 -10.766 1 97.44 61 LEU B N 1
ATOM 5749 C CA . LEU B 1 61 ? -4.242 25.422 -9.852 1 97.44 61 LEU B CA 1
ATOM 5750 C C . LEU B 1 61 ? -5.25 24.281 -9.812 1 97.44 61 LEU B C 1
ATOM 5752 O O . LEU B 1 61 ? -4.879 23.125 -9.602 1 97.44 61 LEU B O 1
ATOM 5756 N N . VAL B 1 62 ? -6.559 24.578 -9.945 1 98.38 62 VAL B N 1
ATOM 5757 C CA . VAL B 1 62 ? -7.605 23.562 -9.875 1 98.38 62 VAL B CA 1
ATOM 5758 C C . VAL B 1 62 ? -7.344 22.484 -10.914 1 98.38 62 VAL B C 1
ATOM 5760 O O . VAL B 1 62 ? -7.301 21.297 -10.578 1 98.38 62 VAL B O 1
ATOM 5763 N N . ASP B 1 63 ? -7.02 22.891 -12.125 1 97.88 63 ASP B N 1
ATOM 5764 C CA . ASP B 1 63 ? -6.758 21.938 -13.203 1 97.88 63 ASP B CA 1
ATOM 5765 C C . ASP B 1 63 ? -5.34 21.375 -13.094 1 97.88 63 ASP B C 1
ATOM 5767 O O . ASP B 1 63 ? -5.125 20.172 -13.32 1 97.88 63 ASP B O 1
ATOM 5771 N N . TYR B 1 64 ? -4.426 22.266 -12.781 1 98.12 64 TYR B N 1
ATOM 5772 C CA . TYR B 1 64 ? -3.027 21.859 -12.773 1 98.12 64 TYR B CA 1
ATOM 5773 C C . TYR B 1 64 ? -2.791 20.75 -11.75 1 98.12 64 TYR B C 1
ATOM 5775 O O . TYR B 1 64 ? -2.012 19.828 -11.992 1 98.12 64 TYR B O 1
ATOM 5783 N N . LEU B 1 65 ? -3.475 20.891 -10.617 1 98.69 65 LEU B N 1
ATOM 5784 C CA . LEU B 1 65 ? -3.283 19.906 -9.562 1 98.69 65 LEU B CA 1
ATOM 5785 C C . LEU B 1 65 ? -4.34 18.797 -9.648 1 98.69 65 LEU B C 1
ATOM 5787 O O . LEU B 1 65 ? -4.398 17.922 -8.781 1 98.69 65 LEU B O 1
ATOM 5791 N N . ASP B 1 66 ? -5.191 18.891 -10.578 1 98.38 66 ASP B N 1
ATOM 5792 C CA . ASP B 1 66 ? -6.23 17.906 -10.812 1 98.38 66 ASP B CA 1
ATOM 5793 C C . ASP B 1 66 ? -7.16 17.781 -9.609 1 98.38 66 ASP B C 1
ATOM 5795 O O . ASP B 1 66 ? -7.426 16.688 -9.125 1 98.38 66 ASP B O 1
ATOM 5799 N N . ILE B 1 67 ? -7.582 18.906 -9.023 1 98.81 67 ILE B N 1
ATOM 5800 C CA . ILE B 1 67 ? -8.594 18.906 -7.98 1 98.81 67 ILE B CA 1
ATOM 5801 C C . ILE B 1 67 ? -9.984 18.812 -8.609 1 98.81 67 ILE B C 1
ATOM 5803 O O . ILE B 1 67 ? -10.359 19.656 -9.43 1 98.81 67 ILE B O 1
ATOM 5807 N N . GLU B 1 68 ? -10.766 17.844 -8.18 1 98.75 68 GLU B N 1
ATOM 5808 C CA . GLU B 1 68 ? -12.031 17.562 -8.844 1 98.75 68 GLU B CA 1
ATOM 5809 C C . GLU B 1 68 ? -13.188 18.297 -8.148 1 98.75 68 GLU B C 1
ATOM 5811 O O . GLU B 1 68 ? -13.32 18.234 -6.926 1 98.75 68 GLU B O 1
ATOM 5816 N N . PHE B 1 69 ? -13.93 19 -8.898 1 98.75 69 PHE B N 1
ATOM 5817 C CA . PHE B 1 69 ? -15.211 19.578 -8.5 1 98.75 69 PHE B CA 1
ATOM 5818 C C . PHE B 1 69 ? -16.359 18.734 -9.047 1 98.75 69 PHE B C 1
ATOM 5820 O O . PHE B 1 69 ? -16.297 18.25 -10.172 1 98.75 69 PHE B O 1
ATOM 5827 N N . TYR B 1 70 ? -17.344 18.484 -8.172 1 98.56 70 TYR B N 1
ATOM 5828 C CA . TYR B 1 70 ? -18.562 17.844 -8.656 1 98.56 70 TYR B CA 1
ATOM 5829 C C . TYR B 1 70 ? -19.297 18.75 -9.633 1 98.56 70 TYR B C 1
ATOM 5831 O O . TYR B 1 70 ? -19.812 18.297 -10.656 1 98.56 70 TYR B O 1
ATOM 5839 N N . GLU B 1 71 ? -19.453 20 -9.227 1 98.44 71 GLU B N 1
ATOM 5840 C CA . GLU B 1 71 ? -20.016 21.062 -10.047 1 98.44 71 GLU B CA 1
ATOM 5841 C C . GLU B 1 71 ? -19 22.188 -10.273 1 98.44 71 GLU B C 1
ATOM 5843 O O . GLU B 1 71 ? -18.391 22.672 -9.32 1 98.44 71 GLU B O 1
ATOM 5848 N N . ASP B 1 72 ? -18.891 22.625 -11.438 1 97.94 72 ASP B N 1
ATOM 5849 C CA . ASP B 1 72 ? -17.953 23.703 -11.766 1 97.94 72 ASP B CA 1
ATOM 5850 C C . ASP B 1 72 ? -18.359 25.016 -11.102 1 97.94 72 ASP B C 1
ATOM 5852 O O . ASP B 1 72 ? -19.547 25.266 -10.891 1 97.94 72 ASP B O 1
ATOM 5856 N N . TYR B 1 73 ? -17.422 25.797 -10.742 1 98.38 73 TYR B N 1
ATOM 5857 C CA . TYR B 1 73 ? -17.688 27.109 -10.156 1 98.38 73 TYR B CA 1
ATOM 5858 C C . TYR B 1 73 ? -17.938 28.141 -11.242 1 98.38 73 TYR B C 1
ATOM 5860 O O . TYR B 1 73 ? -17.484 27.984 -12.383 1 98.38 73 TYR B O 1
ATOM 5868 N N . ASP B 1 74 ? -18.656 29.219 -10.891 1 96.69 74 ASP B N 1
ATOM 5869 C CA . ASP B 1 74 ? -19.031 30.281 -11.828 1 96.69 74 ASP B CA 1
ATOM 5870 C C . ASP B 1 74 ? -17.859 31.203 -12.109 1 96.69 74 ASP B C 1
ATOM 5872 O O . ASP B 1 74 ? -17.688 31.672 -13.234 1 96.69 74 ASP B O 1
ATOM 5876 N N . ARG B 1 75 ? -17.156 31.531 -11.102 1 94.94 75 ARG B N 1
ATOM 5877 C CA . ARG B 1 75 ? -15.945 32.344 -11.125 1 94.94 75 ARG B CA 1
ATOM 5878 C C . ARG B 1 75 ? -15.016 31.984 -9.969 1 94.94 75 ARG B C 1
ATOM 5880 O O . ARG B 1 75 ? -15.438 31.359 -9 1 94.94 75 ARG B O 1
ATOM 5887 N N . VAL B 1 76 ? -13.828 32.406 -10.094 1 95.06 76 VAL B N 1
ATOM 5888 C CA . VAL B 1 76 ? -12.82 32 -9.133 1 95.06 76 VAL B CA 1
ATOM 5889 C C . VAL B 1 76 ? -13.016 32.75 -7.816 1 95.06 76 VAL B C 1
ATOM 5891 O O . VAL B 1 76 ? -12.773 32.219 -6.738 1 95.06 76 VAL B O 1
ATOM 5894 N N . ARG B 1 77 ? -13.383 34 -7.906 1 94.62 77 ARG B N 1
ATOM 5895 C CA . ARG B 1 77 ? -13.453 34.844 -6.723 1 94.62 77 ARG B CA 1
ATOM 5896 C C . ARG B 1 77 ? -14.555 35.875 -6.863 1 94.62 77 ARG B C 1
ATOM 5898 O O . ARG B 1 77 ? -14.812 36.375 -7.965 1 94.62 77 ARG B O 1
ATOM 5905 N N . ASN B 1 78 ? -15.336 36.094 -5.824 1 94.81 78 ASN B N 1
ATOM 5906 C CA . ASN B 1 78 ? -16.281 37.188 -5.676 1 94.81 78 ASN B CA 1
ATOM 5907 C C . ASN B 1 78 ? -15.953 38.062 -4.477 1 94.81 78 ASN B C 1
ATOM 5909 O O . ASN B 1 78 ? -16.094 37.625 -3.328 1 94.81 78 ASN B O 1
ATOM 5913 N N . ASP B 1 79 ? -15.531 39.344 -4.652 1 91.31 79 ASP B N 1
ATOM 5914 C CA . ASP B 1 79 ? -15.102 40.219 -3.584 1 91.31 79 ASP B CA 1
ATOM 5915 C C . ASP B 1 79 ? -16.094 41.375 -3.391 1 91.31 79 ASP B C 1
ATOM 5917 O O . ASP B 1 79 ? -15.719 42.469 -2.996 1 91.31 79 ASP B O 1
ATOM 5921 N N . GLU B 1 80 ? -17.281 41.125 -3.697 1 92.56 80 GLU B N 1
ATOM 5922 C CA . GLU B 1 80 ? -18.297 42.156 -3.623 1 92.56 80 GLU B CA 1
ATOM 5923 C C . GLU B 1 80 ? -18.406 42.719 -2.209 1 92.56 80 GLU B C 1
ATOM 5925 O O . GLU B 1 80 ? -18.719 43.906 -2.025 1 92.56 80 GLU B O 1
ATOM 5930 N N . GLN B 1 81 ? -18.125 42 -1.229 1 91.81 81 GLN B N 1
ATOM 5931 C CA . GLN B 1 81 ? -18.234 42.438 0.157 1 91.81 81 GLN B CA 1
ATOM 5932 C C . GLN B 1 81 ? -16.891 42.875 0.714 1 91.81 81 GLN B C 1
ATOM 5934 O O . GLN B 1 81 ? -16.719 43.031 1.929 1 91.81 81 GLN B O 1
ATOM 5939 N N . GLY B 1 82 ? -15.898 43.031 -0.17 1 89.62 82 GLY B N 1
ATOM 5940 C CA . GLY B 1 82 ? -14.555 43.406 0.243 1 89.62 82 GLY B CA 1
ATOM 5941 C C . GLY B 1 82 ? -13.617 42.25 0.414 1 89.62 82 GLY B C 1
ATOM 5942 O O . GLY B 1 82 ? -14.055 41.094 0.438 1 89.62 82 GLY B O 1
ATOM 5943 N N . PRO B 1 83 ? -12.328 42.562 0.507 1 90.06 83 PRO B N 1
ATOM 5944 C CA . PRO B 1 83 ? -11.344 41.469 0.643 1 90.06 83 PRO B CA 1
ATOM 5945 C C . PRO B 1 83 ? -11.484 40.719 1.954 1 90.06 83 PRO B C 1
ATOM 5947 O O . PRO B 1 83 ? -10.984 39.594 2.072 1 90.06 83 PRO B O 1
ATOM 5950 N N . GLN B 1 84 ? -12.188 41.281 2.967 1 93.75 84 GLN B N 1
ATOM 5951 C CA . GLN B 1 84 ? -12.406 40.656 4.258 1 93.75 84 GLN B CA 1
ATOM 5952 C C . GLN B 1 84 ? -13.336 39.438 4.125 1 93.75 84 GLN B C 1
ATOM 5954 O O . GLN B 1 84 ? -13.289 38.531 4.949 1 93.75 84 GLN B O 1
ATOM 5959 N N . PHE B 1 85 ? -14.188 39.531 3.066 1 95.5 85 PHE B N 1
ATOM 5960 C CA . PHE B 1 85 ? -15.211 38.5 2.926 1 95.5 85 PHE B CA 1
ATOM 5961 C C . PHE B 1 85 ? -15.242 37.938 1.501 1 95.5 85 PHE B C 1
ATOM 5963 O O . PHE B 1 85 ? -16.328 37.75 0.93 1 95.5 85 PHE B O 1
ATOM 5970 N N . SER B 1 86 ? -14.047 37.75 0.936 1 94.19 86 SER B N 1
ATOM 5971 C CA . SER B 1 86 ? -13.953 37.188 -0.406 1 94.19 86 SER B CA 1
ATOM 5972 C C . SER B 1 86 ? -14.531 35.781 -0.454 1 94.19 86 SER B C 1
ATOM 5974 O O . SER B 1 86 ? -14.211 34.938 0.387 1 94.19 86 SER B O 1
ATOM 5976 N N . GLU B 1 87 ? -15.406 35.531 -1.388 1 95.88 87 GLU B N 1
ATOM 5977 C CA . GLU B 1 87 ? -15.914 34.188 -1.664 1 95.88 87 GLU B CA 1
ATOM 5978 C C . GLU B 1 87 ? -15.133 33.531 -2.789 1 95.88 87 GLU B C 1
ATOM 5980 O O . GLU B 1 87 ? -15.094 34.031 -3.912 1 95.88 87 GLU B O 1
ATOM 5985 N N . TRP B 1 88 ? -14.539 32.438 -2.514 1 97.5 88 TRP B N 1
ATOM 5986 C CA . TRP B 1 88 ? -13.766 31.703 -3.516 1 97.5 88 TRP B CA 1
ATOM 5987 C C . TRP B 1 88 ? -14.562 30.547 -4.102 1 97.5 88 TRP B C 1
ATOM 5989 O O . TRP B 1 88 ? -15.195 29.797 -3.367 1 97.5 88 TRP B O 1
ATOM 5999 N N . TYR B 1 89 ? -14.609 30.469 -5.465 1 98.25 89 TYR B N 1
ATOM 6000 C CA . TYR B 1 89 ? -15.219 29.422 -6.285 1 98.25 89 TYR B CA 1
ATOM 6001 C C . TYR B 1 89 ? -16.719 29.375 -6.082 1 98.25 89 TYR B C 1
ATOM 6003 O O . TYR B 1 89 ? -17.297 28.312 -5.848 1 98.25 89 TYR B O 1
ATOM 6011 N N . PRO B 1 90 ? -17.375 30.594 -6.055 1 97.81 90 PRO B N 1
ATOM 6012 C CA . PRO B 1 90 ? -18.844 30.578 -5.91 1 97.81 90 PRO B CA 1
ATOM 6013 C C . PRO B 1 90 ? -19.531 29.719 -6.969 1 97.81 90 PRO B C 1
ATOM 6015 O O . PRO B 1 90 ? -19.125 29.734 -8.133 1 97.81 90 PRO B O 1
ATOM 6018 N N . GLY B 1 91 ? -20.453 28.938 -6.543 1 98.06 91 GLY B N 1
ATOM 6019 C CA . GLY B 1 91 ? -21.188 28.062 -7.438 1 98.06 91 GLY B CA 1
ATOM 6020 C C . GLY B 1 91 ? -20.594 26.672 -7.547 1 98.06 91 GLY B C 1
ATOM 6021 O O . GLY B 1 91 ? -21.266 25.75 -8.008 1 98.06 91 GLY B O 1
ATOM 6022 N N . GLY B 1 92 ? -19.344 26.531 -7.215 1 98.62 92 GLY B N 1
ATOM 6023 C CA . GLY B 1 92 ? -18.688 25.234 -7.27 1 98.62 92 GLY B CA 1
ATOM 6024 C C . GLY B 1 92 ? -19.047 24.328 -6.105 1 98.62 92 GLY B C 1
ATOM 6025 O O . GLY B 1 92 ? -19.406 24.812 -5.027 1 98.62 92 GLY B O 1
ATOM 6026 N N . GLU B 1 93 ? -19.047 23.016 -6.379 1 98.81 93 GLU B N 1
ATOM 6027 C CA . GLU B 1 93 ? -19.266 22.031 -5.32 1 98.81 93 GLU B CA 1
ATOM 6028 C C . GLU B 1 93 ? -18.141 21 -5.293 1 98.81 93 GLU B C 1
ATOM 6030 O O . GLU B 1 93 ? -17.656 20.562 -6.344 1 98.81 93 GLU B O 1
ATOM 6035 N N . LEU B 1 94 ? -17.688 20.688 -4.199 1 98.81 94 LEU B N 1
ATOM 6036 C CA . LEU B 1 94 ? -16.672 19.656 -4.004 1 98.81 94 LEU B CA 1
ATOM 6037 C C . LEU B 1 94 ? -16.734 19.078 -2.594 1 98.81 94 LEU B C 1
ATOM 6039 O O . LEU B 1 94 ? -17.578 19.484 -1.794 1 98.81 94 LEU B O 1
ATOM 6043 N N . ASN B 1 95 ? -15.961 18.141 -2.299 1 98.94 95 ASN B N 1
ATOM 6044 C CA . ASN B 1 95 ? -15.758 17.562 -0.975 1 98.94 95 ASN B CA 1
ATOM 6045 C C . ASN B 1 95 ? -14.312 17.125 -0.773 1 98.94 95 ASN B C 1
ATOM 6047 O O . ASN B 1 95 ? -13.781 16.344 -1.573 1 98.94 95 ASN B O 1
ATOM 6051 N N . ILE B 1 96 ? -13.711 17.547 0.258 1 98.94 96 ILE B N 1
ATOM 6052 C CA . ILE B 1 96 ? -12.32 17.203 0.543 1 98.94 96 ILE B CA 1
ATOM 6053 C C . ILE B 1 96 ? -12.156 15.688 0.548 1 98.94 96 ILE B C 1
ATOM 6055 O O . ILE B 1 96 ? -11.164 15.164 0.029 1 98.94 96 ILE B O 1
ATOM 6059 N N . ALA B 1 97 ? -13.109 14.953 1.114 1 98.94 97 ALA B N 1
ATOM 6060 C CA . ALA B 1 97 ? -13.008 13.508 1.248 1 98.94 97 ALA B CA 1
ATOM 6061 C C . ALA B 1 97 ? -12.961 12.828 -0.12 1 98.94 97 ALA B C 1
ATOM 6063 O O . ALA B 1 97 ? -12.297 11.805 -0.293 1 98.94 97 ALA B O 1
ATOM 6064 N N . HIS B 1 98 ? -13.672 13.367 -1.101 1 98.88 98 HIS B N 1
ATOM 6065 C CA . HIS B 1 98 ? -13.609 12.82 -2.449 1 98.88 98 HIS B CA 1
ATOM 6066 C C . HIS B 1 98 ? -12.203 12.93 -3.027 1 98.88 98 HIS B C 1
ATOM 6068 O O . HIS B 1 98 ? -11.672 11.961 -3.572 1 98.88 98 HIS B O 1
ATOM 6074 N N . ASN B 1 99 ? -11.562 14.094 -2.865 1 98.88 99 ASN B N 1
ATOM 6075 C CA . ASN B 1 99 ? -10.273 14.383 -3.469 1 98.88 99 ASN B CA 1
ATOM 6076 C C . ASN B 1 99 ? -9.133 13.742 -2.688 1 98.88 99 ASN B C 1
ATOM 6078 O O . ASN B 1 99 ? -8.023 13.578 -3.209 1 98.88 99 ASN B O 1
ATOM 6082 N N . THR B 1 100 ? -9.391 13.344 -1.419 1 98.88 100 THR B N 1
ATOM 6083 C CA . THR B 1 100 ? -8.305 12.828 -0.596 1 98.88 100 THR B CA 1
ATOM 6084 C C . THR B 1 100 ? -8.43 11.312 -0.414 1 98.88 100 THR B C 1
ATOM 6086 O O . THR B 1 100 ? -7.461 10.641 -0.059 1 98.88 100 THR B O 1
ATOM 6089 N N . VAL B 1 101 ? -9.633 10.727 -0.585 1 98.62 101 VAL B N 1
ATOM 6090 C CA . VAL B 1 101 ? -9.742 9.312 -0.269 1 98.62 101 VAL B CA 1
ATOM 6091 C C . VAL B 1 101 ? -10.625 8.617 -1.308 1 98.62 101 VAL B C 1
ATOM 6093 O O . VAL B 1 101 ? -10.211 7.621 -1.914 1 98.62 101 VAL B O 1
ATOM 6096 N N . ASP B 1 102 ? -11.812 9.109 -1.661 1 98.69 102 ASP B N 1
ATOM 6097 C CA . ASP B 1 102 ? -12.781 8.375 -2.467 1 98.69 102 ASP B CA 1
ATOM 6098 C C . ASP B 1 102 ? -12.219 8.055 -3.85 1 98.69 102 ASP B C 1
ATOM 6100 O O . ASP B 1 102 ? -12.25 6.898 -4.285 1 98.69 102 ASP B O 1
ATOM 6104 N N . ARG B 1 103 ? -11.703 9 -4.527 1 98.5 103 ARG B N 1
ATOM 6105 C CA . ARG B 1 103 ? -11.258 8.781 -5.902 1 98.5 103 ARG B CA 1
ATOM 6106 C C . ARG B 1 103 ? -10.039 7.863 -5.945 1 98.5 103 ARG B C 1
ATOM 6108 O O . ARG B 1 103 ? -9.852 7.117 -6.91 1 98.5 103 ARG B O 1
ATOM 6115 N N . TRP B 1 104 ? -9.242 7.867 -4.906 1 98.62 104 TRP B N 1
ATOM 6116 C CA . TRP B 1 104 ? -8.039 7.051 -4.844 1 98.62 104 TRP B CA 1
ATOM 6117 C C . TRP B 1 104 ? -8.375 5.602 -4.508 1 98.62 104 TRP B C 1
ATOM 6119 O O . TRP B 1 104 ? -7.547 4.707 -4.691 1 98.62 104 TRP B O 1
ATOM 6129 N N . ALA B 1 105 ? -9.555 5.363 -3.941 1 98.31 105 ALA B N 1
ATOM 6130 C CA . ALA B 1 105 ? -9.953 4.031 -3.494 1 98.31 105 ALA B CA 1
ATOM 6131 C C . ALA B 1 105 ? -10.82 3.338 -4.543 1 98.31 105 ALA B C 1
ATOM 6133 O O . ALA B 1 105 ? -11.266 2.205 -4.34 1 98.31 105 ALA B O 1
ATOM 6134 N N . ASP B 1 106 ? -11.078 4.012 -5.66 1 97.56 106 ASP B N 1
ATOM 6135 C CA . ASP B 1 106 ? -11.891 3.43 -6.719 1 97.56 106 ASP B CA 1
ATOM 6136 C C . ASP B 1 106 ? -11.312 2.098 -7.191 1 97.56 106 ASP B C 1
ATOM 6138 O O . ASP B 1 106 ? -10.094 1.936 -7.262 1 97.56 106 ASP B O 1
ATOM 6142 N N . VAL B 1 107 ? -12.148 1.143 -7.555 1 96.69 107 VAL B N 1
ATOM 6143 C CA . VAL B 1 107 ? -11.773 -0.229 -7.883 1 96.69 107 VAL B CA 1
ATOM 6144 C C . VAL B 1 107 ? -10.859 -0.236 -9.109 1 96.69 107 VAL B C 1
ATOM 6146 O O . VAL B 1 107 ? -10.031 -1.135 -9.266 1 96.69 107 VAL B O 1
ATOM 6149 N N . GLU B 1 108 ? -10.922 0.799 -9.953 1 96.19 108 GLU B N 1
ATOM 6150 C CA . GLU B 1 108 ? -10.133 0.871 -11.18 1 96.19 108 GLU B CA 1
ATOM 6151 C C . GLU B 1 108 ? -8.844 1.662 -10.961 1 96.19 108 GLU B C 1
ATOM 6153 O O . GLU B 1 108 ? -8.016 1.765 -11.859 1 96.19 108 GLU B O 1
ATOM 6158 N N . GLU B 1 109 ? -8.68 2.217 -9.75 1 97.75 109 GLU B N 1
ATOM 6159 C CA . GLU B 1 109 ? -7.512 3.045 -9.461 1 97.75 109 GLU B CA 1
ATOM 6160 C C . GLU B 1 109 ? -6.422 2.24 -8.758 1 97.75 109 GLU B C 1
ATOM 6162 O O . GLU B 1 109 ? -6.633 1.735 -7.648 1 97.75 109 GLU B O 1
ATOM 6167 N N . PRO B 1 110 ? -5.219 2.215 -9.359 1 97.44 110 PRO B N 1
ATOM 6168 C CA . PRO B 1 110 ? -4.145 1.445 -8.734 1 97.44 110 PRO B CA 1
ATOM 6169 C C . PRO B 1 110 ? -3.848 1.907 -7.309 1 97.44 110 PRO B C 1
ATOM 6171 O O . PRO B 1 110 ? -3.395 1.113 -6.477 1 97.44 110 PRO B O 1
ATOM 6174 N N . THR B 1 111 ? -4.184 3.152 -7 1 98.44 111 THR B N 1
ATOM 6175 C CA . THR B 1 111 ? -3.875 3.732 -5.699 1 98.44 111 THR B CA 1
ATOM 6176 C C . THR B 1 111 ? -4.691 3.059 -4.598 1 98.44 111 THR B C 1
ATOM 6178 O O . THR B 1 111 ? -4.34 3.137 -3.42 1 98.44 111 THR B O 1
ATOM 6181 N N . ARG B 1 112 ? -5.746 2.377 -4.926 1 98.56 112 ARG B N 1
ATOM 6182 C CA . ARG B 1 112 ? -6.508 1.657 -3.908 1 98.56 112 ARG B CA 1
ATOM 6183 C C . ARG B 1 112 ? -5.629 0.645 -3.182 1 98.56 112 ARG B C 1
ATOM 6185 O O . ARG B 1 112 ? -5.926 0.255 -2.051 1 98.56 112 ARG B O 1
ATOM 6192 N N . ASN B 1 113 ? -4.496 0.241 -3.869 1 98.56 113 ASN B N 1
ATOM 6193 C CA . ASN B 1 113 ? -3.562 -0.738 -3.324 1 98.56 113 ASN B CA 1
ATOM 6194 C C . ASN B 1 113 ? -2.365 -0.062 -2.662 1 98.56 113 ASN B C 1
ATOM 6196 O O . ASN B 1 113 ? -1.436 -0.736 -2.215 1 98.56 113 ASN B O 1
ATOM 6200 N N . SER B 1 114 ? -2.326 1.236 -2.598 1 98.62 114 SER B N 1
ATOM 6201 C CA . SER B 1 114 ? -1.263 1.998 -1.95 1 98.62 114 SER B CA 1
ATOM 6202 C C . SER B 1 114 ? -1.608 2.303 -0.497 1 98.62 114 SER B C 1
ATOM 6204 O O . SER B 1 114 ? -2.783 2.418 -0.144 1 98.62 114 SER B O 1
ATOM 6206 N N . VAL B 1 115 ? -0.583 2.428 0.3 1 98.62 115 VAL B N 1
ATOM 6207 C CA . VAL B 1 115 ? -0.752 2.729 1.718 1 98.62 115 VAL B CA 1
ATOM 6208 C C . VAL B 1 115 ? -0.933 4.23 1.909 1 98.62 115 VAL B C 1
ATOM 6210 O O . VAL B 1 115 ? -0.08 5.023 1.501 1 98.62 115 VAL B O 1
ATOM 6213 N N . ALA B 1 116 ? -2.082 4.57 2.492 1 98.81 116 ALA B N 1
ATOM 6214 C CA . ALA B 1 116 ? -2.355 5.973 2.793 1 98.81 116 ALA B CA 1
ATOM 6215 C C . ALA B 1 116 ? -1.63 6.414 4.059 1 98.81 116 ALA B C 1
ATOM 6217 O O . ALA B 1 116 ? -1.215 7.57 4.176 1 98.81 116 ALA B O 1
ATOM 6218 N N . CYS B 1 117 ? -1.512 5.445 4.961 1 98.69 117 CYS B N 1
ATOM 6219 C CA . CYS B 1 117 ? -0.9 5.781 6.242 1 98.69 117 CYS B CA 1
ATOM 6220 C C . CYS B 1 117 ? -0.093 4.609 6.785 1 98.69 117 CYS B C 1
ATOM 6222 O O . CYS B 1 117 ? -0.588 3.48 6.836 1 98.69 117 CYS B O 1
ATOM 6224 N N . ILE B 1 118 ? 1.165 4.805 7.066 1 98.56 118 ILE B N 1
ATOM 6225 C CA . ILE B 1 118 ? 1.983 3.932 7.902 1 98.56 118 ILE B CA 1
ATOM 6226 C C . ILE B 1 118 ? 2.027 4.477 9.328 1 98.56 118 ILE B C 1
ATOM 6228 O O . ILE B 1 118 ? 2.5 5.59 9.562 1 98.56 118 ILE B O 1
ATOM 6232 N N . TRP B 1 119 ? 1.493 3.721 10.273 1 98.44 119 TRP B N 1
ATOM 6233 C CA . TRP B 1 119 ? 1.454 4.152 11.664 1 98.44 119 TRP B CA 1
ATOM 6234 C C . TRP B 1 119 ? 2.363 3.283 12.531 1 98.44 119 TRP B C 1
ATOM 6236 O O . TRP B 1 119 ? 2.406 2.062 12.367 1 98.44 119 TRP B O 1
ATOM 6246 N N . GLU B 1 120 ? 3.145 3.902 13.383 1 98 120 GLU B N 1
ATOM 6247 C CA . GLU B 1 120 ? 3.893 3.162 14.398 1 98 120 GLU B CA 1
ATOM 6248 C C . GLU B 1 120 ? 3.613 3.701 15.797 1 98 120 GLU B C 1
ATOM 6250 O O . GLU B 1 120 ? 3.672 4.91 16.016 1 98 120 GLU B O 1
ATOM 6255 N N . GLY B 1 121 ? 3.238 2.836 16.75 1 97.56 121 GLY B N 1
ATOM 6256 C CA . GLY B 1 121 ? 3.086 3.189 18.156 1 97.56 121 GLY B CA 1
ATOM 6257 C C . GLY B 1 121 ? 4.395 3.176 18.922 1 97.56 121 GLY B C 1
ATOM 6258 O O . GLY B 1 121 ? 5.387 2.613 18.453 1 97.56 121 GLY B O 1
ATOM 6259 N N . GLU B 1 122 ? 4.359 3.828 20.031 1 96.62 122 GLU B N 1
ATOM 6260 C CA . GLU B 1 122 ? 5.57 3.896 20.844 1 96.62 122 GLU B CA 1
ATOM 6261 C C . GLU B 1 122 ? 6.09 2.502 21.188 1 96.62 122 GLU B C 1
ATOM 6263 O O . GLU B 1 122 ? 7.297 2.297 21.312 1 96.62 122 GLU B O 1
ATOM 6268 N N . ASP B 1 123 ? 5.215 1.535 21.266 1 94.44 123 ASP B N 1
ATOM 6269 C CA . ASP B 1 123 ? 5.559 0.163 21.625 1 94.44 123 ASP B CA 1
ATOM 6270 C C . ASP B 1 123 ? 6.148 -0.584 20.438 1 94.44 123 ASP B C 1
ATOM 6272 O O . ASP B 1 123 ? 6.516 -1.756 20.547 1 94.44 123 ASP B O 1
ATOM 6276 N N . GLY B 1 124 ? 6.141 -0.036 19.297 1 93.81 124 GLY B N 1
ATOM 6277 C CA . GLY B 1 124 ? 6.758 -0.647 18.125 1 93.81 124 GLY B CA 1
ATOM 6278 C C . GLY B 1 124 ? 5.762 -1.32 17.203 1 93.81 124 GLY B C 1
ATOM 6279 O O . GLY B 1 124 ? 6.117 -1.77 16.109 1 93.81 124 GLY B O 1
ATOM 6280 N N . ASN B 1 125 ? 4.504 -1.333 17.641 1 93.88 125 ASN B N 1
ATOM 6281 C CA . ASN B 1 125 ? 3.484 -1.867 16.734 1 93.88 125 ASN B CA 1
ATOM 6282 C C . ASN B 1 125 ? 3.336 -1.012 15.484 1 93.88 125 ASN B C 1
ATOM 6284 O O . ASN B 1 125 ? 3.316 0.218 15.562 1 93.88 125 ASN B O 1
ATOM 6288 N N . VAL B 1 126 ? 3.287 -1.694 14.352 1 95.81 126 VAL B N 1
ATOM 6289 C CA . VAL B 1 126 ? 3.145 -0.993 13.086 1 95.81 126 VAL B CA 1
ATOM 6290 C C . VAL B 1 126 ? 1.843 -1.415 12.406 1 95.81 126 VAL B C 1
ATOM 6292 O O . VAL B 1 126 ? 1.473 -2.59 12.43 1 95.81 126 VAL B O 1
ATOM 6295 N N . ARG B 1 127 ? 1.098 -0.447 11.883 1 95.31 127 ARG B N 1
ATOM 6296 C CA . ARG B 1 127 ? -0.093 -0.679 11.07 1 95.31 127 ARG B CA 1
ATOM 6297 C C . ARG B 1 127 ? 0.001 0.055 9.734 1 95.31 127 ARG B C 1
ATOM 6299 O O . ARG B 1 127 ? 0.518 1.172 9.672 1 95.31 127 ARG B O 1
ATOM 6306 N N . GLU B 1 128 ? -0.407 -0.585 8.734 1 96.94 128 GLU B N 1
ATOM 6307 C CA . GLU B 1 128 ? -0.577 0.038 7.43 1 96.94 128 GLU B CA 1
ATOM 6308 C C . GLU B 1 128 ? -2.049 0.09 7.027 1 96.94 128 GLU B C 1
ATOM 6310 O O . GLU B 1 128 ? -2.771 -0.898 7.168 1 96.94 128 GLU B O 1
ATOM 6315 N N . VAL B 1 129 ? -2.525 1.269 6.566 1 98.12 129 VAL B N 1
ATOM 6316 C CA . VAL B 1 129 ? -3.896 1.459 6.102 1 98.12 129 VAL B CA 1
ATOM 6317 C C . VAL B 1 129 ? -3.895 1.843 4.625 1 98.12 129 VAL B C 1
ATOM 6319 O O . VAL B 1 129 ? -3.367 2.893 4.25 1 98.12 129 VAL B O 1
ATOM 6322 N N . THR B 1 130 ? -4.445 1.026 3.736 1 98.56 130 THR B N 1
ATOM 6323 C CA . THR B 1 130 ? -4.52 1.334 2.312 1 98.56 130 THR B CA 1
ATOM 6324 C C . THR B 1 130 ? -5.629 2.348 2.037 1 98.56 130 THR B C 1
ATOM 6326 O O . THR B 1 130 ? -6.48 2.592 2.895 1 98.56 130 THR B O 1
ATOM 6329 N N . TYR B 1 131 ? -5.598 2.941 0.849 1 98.75 131 TYR B N 1
ATOM 6330 C CA . TYR B 1 131 ? -6.684 3.836 0.463 1 98.75 131 TYR B CA 1
ATOM 6331 C C . TYR B 1 131 ? -8.008 3.092 0.398 1 98.75 131 TYR B C 1
ATOM 6333 O O . TYR B 1 131 ? -9.062 3.652 0.719 1 98.75 131 TYR B O 1
ATOM 6341 N N . HIS B 1 132 ? -8.016 1.852 0.037 1 98.5 132 HIS B N 1
ATOM 6342 C CA . HIS B 1 132 ? -9.211 1.017 0.056 1 98.5 132 HIS B CA 1
ATOM 6343 C C . HIS B 1 132 ? -9.797 0.923 1.462 1 98.5 132 HIS B C 1
ATOM 6345 O O . HIS B 1 132 ? -10.992 1.146 1.657 1 98.5 132 HIS B O 1
ATOM 6351 N N . GLU B 1 133 ? -8.969 0.601 2.416 1 98 133 GLU B N 1
ATOM 6352 C CA . GLU B 1 133 ? -9.406 0.46 3.801 1 98 133 GLU B CA 1
ATOM 6353 C C . GLU B 1 133 ? -9.844 1.802 4.379 1 98 133 GLU B C 1
ATOM 6355 O O . GLU B 1 133 ? -10.828 1.871 5.125 1 98 133 GLU B O 1
ATOM 6360 N N . LEU B 1 134 ? -9.086 2.842 4.066 1 98.75 134 LEU B N 1
ATOM 6361 C CA . LEU B 1 134 ? -9.398 4.176 4.574 1 98.75 134 LEU B CA 1
ATOM 6362 C C . LEU B 1 134 ? -10.766 4.641 4.082 1 98.75 134 LEU B C 1
ATOM 6364 O O . LEU B 1 134 ? -11.547 5.203 4.852 1 98.75 134 LEU B O 1
ATOM 6368 N N . ALA B 1 135 ? -11.031 4.41 2.812 1 98.81 135 ALA B N 1
ATOM 6369 C CA . ALA B 1 135 ? -12.336 4.781 2.256 1 98.81 135 ALA B CA 1
ATOM 6370 C C . ALA B 1 135 ? -13.469 4.062 2.98 1 98.81 135 ALA B C 1
ATOM 6372 O O . ALA B 1 135 ? -14.453 4.688 3.377 1 98.81 135 ALA B O 1
ATOM 6373 N N . ARG B 1 136 ? -13.352 2.818 3.184 1 98.25 136 ARG B N 1
ATOM 6374 C CA . ARG B 1 136 ? -14.375 2.014 3.84 1 98.25 136 ARG B CA 1
ATOM 6375 C C . ARG B 1 136 ? -14.578 2.457 5.285 1 98.25 136 ARG B C 1
ATOM 6377 O O . ARG B 1 136 ? -15.711 2.588 5.746 1 98.25 136 ARG B O 1
ATOM 6384 N N . GLN B 1 137 ? -13.492 2.682 6.012 1 98.56 137 GLN B N 1
ATOM 6385 C CA . GLN B 1 137 ? -13.609 3.094 7.406 1 98.56 137 GLN B CA 1
ATOM 6386 C C . GLN B 1 137 ? -14.211 4.488 7.516 1 98.56 137 GLN B C 1
ATOM 6388 O O . GLN B 1 137 ? -15 4.758 8.422 1 98.56 137 GLN B O 1
ATOM 6393 N N . SER B 1 138 ? -13.797 5.418 6.641 1 98.88 138 SER B N 1
ATOM 6394 C CA . SER B 1 138 ? -14.383 6.758 6.66 1 98.88 138 SER B CA 1
ATOM 6395 C C . SER B 1 138 ? -15.867 6.719 6.328 1 98.88 138 SER B C 1
ATOM 6397 O O . SER B 1 138 ? -16.656 7.516 6.852 1 98.88 138 SER B O 1
ATOM 6399 N N . ASN B 1 139 ? -16.25 5.77 5.43 1 98.88 139 ASN B N 1
ATOM 6400 C CA . ASN B 1 139 ? -17.656 5.562 5.141 1 98.88 139 ASN B CA 1
ATOM 6401 C C . ASN B 1 139 ? -18.422 5.098 6.379 1 98.88 139 ASN B C 1
ATOM 6403 O O . ASN B 1 139 ? -19.547 5.547 6.629 1 98.88 139 ASN B O 1
ATOM 6407 N N . LYS B 1 140 ? -17.828 4.195 7.152 1 98.88 140 LYS B N 1
ATOM 6408 C CA . LYS B 1 140 ? -18.453 3.73 8.391 1 98.88 140 LYS B CA 1
ATOM 6409 C C . LYS B 1 140 ? -18.641 4.883 9.375 1 98.88 140 LYS B C 1
ATOM 6411 O O . LYS B 1 140 ? -19.688 4.973 10.039 1 98.88 140 LYS B O 1
ATOM 6416 N N . VAL B 1 141 ? -17.656 5.73 9.438 1 98.94 141 VAL B N 1
ATOM 6417 C CA . VAL B 1 141 ? -17.781 6.898 10.305 1 98.94 141 VAL B CA 1
ATOM 6418 C C . VAL B 1 141 ? -18.922 7.785 9.828 1 98.94 141 VAL B C 1
ATOM 6420 O O . VAL B 1 141 ? -19.734 8.25 10.633 1 98.94 141 VAL B O 1
ATOM 6423 N N . ALA B 1 142 ? -18.984 8.062 8.523 1 98.94 142 ALA B N 1
ATOM 6424 C CA . ALA B 1 142 ? -20.031 8.898 7.949 1 98.94 142 ALA B CA 1
ATOM 6425 C C . ALA B 1 142 ? -21.406 8.32 8.266 1 98.94 142 ALA B C 1
ATOM 6427 O O . ALA B 1 142 ? -22.312 9.047 8.688 1 98.94 142 ALA B O 1
ATOM 6428 N N . ASN B 1 143 ? -21.547 6.988 8.07 1 98.94 143 ASN B N 1
ATOM 6429 C CA . ASN B 1 143 ? -22.828 6.328 8.367 1 98.94 143 ASN B CA 1
ATOM 6430 C C . ASN B 1 143 ? -23.188 6.445 9.844 1 98.94 143 ASN B C 1
ATOM 6432 O O . ASN B 1 143 ? -24.344 6.672 10.188 1 98.94 143 ASN B O 1
ATOM 6436 N N . TYR B 1 144 ? -22.234 6.266 10.711 1 98.88 144 TYR B N 1
ATOM 6437 C CA . TYR B 1 144 ? -22.5 6.434 12.133 1 98.88 144 TYR B CA 1
ATOM 6438 C C . TYR B 1 144 ? -22.984 7.844 12.438 1 98.88 144 TYR B C 1
ATOM 6440 O O . TYR B 1 144 ? -23.984 8.031 13.125 1 98.88 144 TYR B O 1
ATOM 6448 N N . LEU B 1 145 ? -22.266 8.844 11.938 1 98.94 145 LEU B N 1
ATOM 6449 C CA . LEU B 1 145 ? -22.609 10.234 12.188 1 98.94 145 LEU B CA 1
ATOM 6450 C C . LEU B 1 145 ? -24.031 10.531 11.75 1 98.94 145 LEU B C 1
ATOM 6452 O O . LEU B 1 145 ? -24.797 11.148 12.484 1 98.94 145 LEU B O 1
ATOM 6456 N N . GLU B 1 146 ? -24.406 10.078 10.594 1 98.75 146 GLU B N 1
ATOM 6457 C CA . GLU B 1 146 ? -25.781 10.273 10.133 1 98.75 146 GLU B CA 1
ATOM 6458 C C . GLU B 1 146 ? -26.781 9.547 11.039 1 98.75 146 GLU B C 1
ATOM 6460 O O . GLU B 1 146 ? -27.859 10.062 11.312 1 98.75 146 GLU B O 1
ATOM 6465 N N . SER B 1 147 ? -26.438 8.352 11.461 1 98.69 147 SER B N 1
ATOM 6466 C CA . SER B 1 147 ? -27.328 7.539 12.281 1 98.69 147 SER B CA 1
ATOM 6467 C C . SER B 1 147 ? -27.656 8.234 13.594 1 98.69 147 SER B C 1
ATOM 6469 O O . SER B 1 147 ? -28.719 8.008 14.18 1 98.69 147 SER B O 1
ATOM 6471 N N . VAL B 1 148 ? -26.781 9.102 14.031 1 98.5 148 VAL B N 1
ATOM 6472 C CA . VAL B 1 148 ? -27 9.766 15.312 1 98.5 148 VAL B CA 1
ATOM 6473 C C . VAL B 1 148 ? -27.438 11.211 15.07 1 98.5 148 VAL B C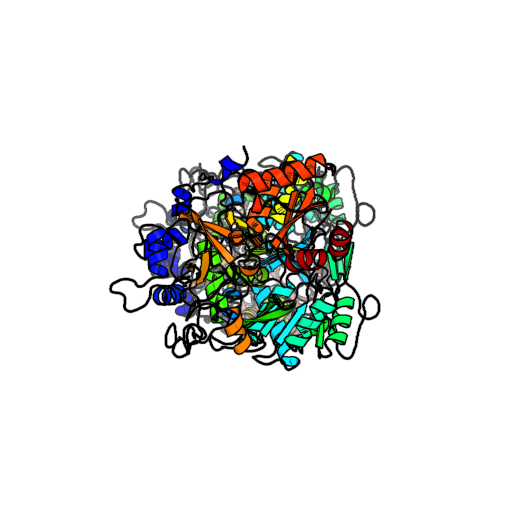 1
ATOM 6475 O O . VAL B 1 148 ? -27.359 12.047 15.977 1 98.5 148 VAL B O 1
ATOM 6478 N N . GLY B 1 149 ? -27.734 11.586 13.836 1 98.31 149 GLY B N 1
ATOM 6479 C CA . GLY B 1 149 ? -28.453 12.82 13.547 1 98.31 149 GLY B CA 1
ATOM 6480 C C . GLY B 1 149 ? -27.547 13.938 13.07 1 98.31 149 GLY B C 1
ATOM 6481 O O . GLY B 1 149 ? -27.984 15.078 12.922 1 98.31 149 GLY B O 1
ATOM 6482 N N . ILE B 1 150 ? -26.297 13.688 12.852 1 98.75 150 ILE B N 1
ATOM 6483 C CA . ILE B 1 150 ? -25.391 14.719 12.344 1 98.75 150 ILE B CA 1
ATOM 6484 C C . ILE B 1 150 ? -25.766 15.086 10.914 1 98.75 150 ILE B C 1
ATOM 6486 O O . ILE B 1 150 ? -25.953 14.203 10.07 1 98.75 150 ILE B O 1
ATOM 6490 N N . GLU B 1 151 ? -25.875 16.297 10.688 1 98 151 GLU B N 1
ATOM 6491 C CA . GLU B 1 151 ? -26.156 16.859 9.367 1 98 151 GLU B CA 1
ATOM 6492 C C . GLU B 1 151 ? -25.047 17.812 8.93 1 98 151 GLU B C 1
ATOM 6494 O O . GLU B 1 151 ? -24.156 18.141 9.711 1 98 151 GLU B O 1
ATOM 6499 N N . THR B 1 152 ? -25.141 18.188 7.656 1 98.5 152 THR B N 1
ATOM 6500 C CA . THR B 1 152 ? -24.203 19.172 7.145 1 98.5 152 THR B CA 1
ATOM 6501 C C . THR B 1 152 ? -24.219 20.438 8.016 1 98.5 152 THR B C 1
ATOM 6503 O O . THR B 1 152 ? -25.281 20.984 8.32 1 98.5 152 THR B O 1
ATOM 6506 N N . GLY B 1 153 ? -23.062 20.828 8.469 1 98.19 153 GLY B N 1
ATOM 6507 C CA . GLY B 1 153 ? -22.938 22.047 9.25 1 98.19 153 GLY B CA 1
ATOM 6508 C C . GLY B 1 153 ? -22.859 21.781 10.742 1 98.19 153 GLY B C 1
ATOM 6509 O O . GLY B 1 153 ? -22.484 22.672 11.516 1 98.19 153 GLY B O 1
ATOM 6510 N N . ASP B 1 154 ? -23.25 20.578 11.188 1 98.5 154 ASP B N 1
ATOM 6511 C CA . ASP B 1 154 ? -23.109 20.234 12.594 1 98.5 154 ASP B CA 1
ATOM 6512 C C . ASP B 1 154 ? -21.625 20.031 12.953 1 98.5 154 ASP B C 1
ATOM 6514 O O . ASP B 1 154 ? -20.828 19.656 12.102 1 98.5 154 ASP B O 1
ATOM 6518 N N . THR B 1 155 ? -21.281 20.312 14.195 1 98.56 155 THR B N 1
ATOM 6519 C CA . THR B 1 155 ? -19.891 20.203 14.625 1 98.56 155 THR B CA 1
ATOM 6520 C C . THR B 1 155 ? -19.641 18.859 15.312 1 98.56 155 THR B C 1
ATOM 6522 O O . THR B 1 155 ? -20.5 18.359 16.031 1 98.56 155 THR B O 1
ATOM 6525 N N . VAL B 1 156 ? -18.516 18.25 15.023 1 98.88 156 VAL B N 1
ATOM 6526 C CA . VAL B 1 156 ? -18.062 16.984 15.602 1 98.88 156 VAL B CA 1
ATOM 6527 C C . VAL B 1 156 ? -16.672 17.141 16.188 1 98.88 156 VAL B C 1
ATOM 6529 O O . VAL B 1 156 ? -15.734 17.531 15.484 1 98.88 156 VAL B O 1
ATOM 6532 N N . GLY B 1 157 ? -16.516 16.859 17.469 1 98.75 157 GLY B N 1
ATOM 6533 C CA . GLY B 1 157 ? -15.234 17 18.125 1 98.75 157 GLY B CA 1
ATOM 6534 C C . GLY B 1 157 ? -14.367 15.766 18.016 1 98.75 157 GLY B C 1
ATOM 6535 O O . GLY B 1 157 ? -14.875 14.641 18.047 1 98.75 157 GLY B O 1
ATOM 6536 N N . LEU B 1 158 ? -13.062 16 17.891 1 98.38 158 LEU B N 1
ATOM 6537 C CA . LEU B 1 158 ? -12.055 14.953 17.906 1 98.38 158 LEU B CA 1
ATOM 6538 C C . LEU B 1 158 ? -11.008 15.219 18.984 1 98.38 158 LEU B C 1
ATOM 6540 O O . LEU B 1 158 ? -10.078 16 18.781 1 98.38 158 LEU B O 1
ATOM 6544 N N . TYR B 1 159 ? -11.188 14.625 20.094 1 97.94 159 TYR B N 1
ATOM 6545 C CA . TYR B 1 159 ? -10.203 14.586 21.172 1 97.94 159 TYR B CA 1
ATOM 6546 C C . TYR B 1 159 ? -9.523 13.227 21.234 1 97.94 159 TYR B C 1
ATOM 6548 O O . TYR B 1 159 ? -9.812 12.43 22.141 1 97.94 159 TYR B O 1
ATOM 6556 N N . MET B 1 160 ? -8.562 12.992 20.297 1 97.75 160 MET B N 1
ATOM 6557 C CA . MET B 1 160 ? -8.07 11.656 19.969 1 97.75 160 MET B CA 1
ATOM 6558 C C . MET B 1 160 ? -6.555 11.594 20.078 1 97.75 160 MET B C 1
ATOM 6560 O O . MET B 1 160 ? -5.871 12.594 19.859 1 97.75 160 MET B O 1
ATOM 6564 N N . PRO B 1 161 ? -5.992 10.414 20.453 1 95.62 161 PRO B N 1
ATOM 6565 C CA . PRO B 1 161 ? -4.562 10.219 20.219 1 95.62 161 PRO B CA 1
ATOM 6566 C C . PRO B 1 161 ? -4.219 10.094 18.734 1 95.62 161 PRO B C 1
ATOM 6568 O O . PRO B 1 161 ? -5.117 10.039 17.891 1 95.62 161 PRO B O 1
ATOM 6571 N N . MET B 1 162 ? -2.908 10.078 18.438 1 96.81 162 MET B N 1
ATOM 6572 C CA . MET B 1 162 ? -2.459 9.992 17.047 1 96.81 162 MET B CA 1
ATOM 6573 C C . MET B 1 162 ? -2.453 8.547 16.578 1 96.81 162 MET B C 1
ATOM 6575 O O . MET B 1 162 ? -1.39 7.941 16.422 1 96.81 162 MET B O 1
ATOM 6579 N N . VAL B 1 163 ? -3.621 8.008 16.344 1 97.81 163 VAL B N 1
ATOM 6580 C CA . VAL B 1 163 ? -3.84 6.684 15.758 1 97.81 163 VAL B CA 1
ATOM 6581 C C . VAL B 1 163 ? -4.516 6.82 14.398 1 97.81 163 VAL B C 1
ATOM 6583 O O . VAL B 1 163 ? -5.098 7.863 14.086 1 97.81 163 VAL B O 1
ATOM 6586 N N . PRO B 1 164 ? -4.469 5.82 13.508 1 97.88 164 PRO B N 1
ATOM 6587 C CA . PRO B 1 164 ? -4.973 5.957 12.141 1 97.88 164 PRO B CA 1
ATOM 6588 C C . PRO B 1 164 ? -6.453 6.324 12.094 1 97.88 164 PRO B C 1
ATOM 6590 O O . PRO B 1 164 ? -6.902 6.965 11.141 1 97.88 164 PRO B O 1
ATOM 6593 N N . GLU B 1 165 ? -7.211 5.996 13.125 1 98.5 165 GLU B N 1
ATOM 6594 C CA . GLU B 1 165 ? -8.648 6.242 13.172 1 98.5 165 GLU B CA 1
ATOM 6595 C C . GLU B 1 165 ? -8.953 7.734 13.078 1 98.5 165 GLU B C 1
ATOM 6597 O O . GLU B 1 165 ? -10.016 8.125 12.594 1 98.5 165 GLU B O 1
ATOM 6602 N N . VAL B 1 166 ? -8.008 8.602 13.43 1 98.31 166 VAL B N 1
ATOM 6603 C CA . VAL B 1 166 ? -8.242 10.047 13.367 1 98.31 166 VAL B CA 1
ATOM 6604 C C . VAL B 1 166 ? -8.445 10.469 11.922 1 98.31 166 VAL B C 1
ATOM 6606 O O . VAL B 1 166 ? -9.219 11.398 11.641 1 98.31 166 VAL B O 1
ATOM 6609 N N . ILE B 1 167 ? -7.805 9.773 11.008 1 98.81 167 ILE B N 1
ATOM 6610 C CA . ILE B 1 167 ? -7.938 10.102 9.594 1 98.81 167 ILE B CA 1
ATOM 6611 C C . ILE B 1 167 ? -9.352 9.766 9.117 1 98.81 167 ILE B C 1
ATOM 6613 O O . ILE B 1 167 ? -9.992 10.578 8.445 1 98.81 167 ILE B O 1
ATOM 6617 N N . SER B 1 168 ? -9.836 8.562 9.531 1 98.81 168 SER B N 1
ATOM 6618 C CA . SER B 1 168 ? -11.172 8.125 9.156 1 98.81 168 SER B CA 1
ATOM 6619 C C . SER B 1 168 ? -12.242 9.055 9.727 1 98.81 168 SER B C 1
ATOM 6621 O O . SER B 1 168 ? -13.242 9.336 9.062 1 98.81 168 SER B O 1
ATOM 6623 N N . ILE B 1 169 ? -12.016 9.469 10.945 1 98.88 169 ILE B N 1
ATOM 6624 C CA . ILE B 1 169 ? -12.977 10.367 11.586 1 98.88 169 ILE B CA 1
ATOM 6625 C C . ILE B 1 169 ? -13.016 11.695 10.828 1 98.88 169 ILE B C 1
ATOM 6627 O O . ILE B 1 169 ? -14.094 12.188 10.492 1 98.88 169 ILE B O 1
ATOM 6631 N N . LEU B 1 170 ? -11.852 12.242 10.547 1 98.88 170 LEU B N 1
ATOM 6632 C CA . LEU B 1 170 ? -11.766 13.516 9.836 1 98.88 170 LEU B CA 1
ATOM 6633 C C . LEU B 1 170 ? -12.469 13.43 8.484 1 98.88 170 LEU B C 1
ATOM 6635 O O . LEU B 1 170 ? -13.328 14.258 8.172 1 98.88 170 LEU B O 1
ATOM 6639 N N . TYR B 1 171 ? -12.156 12.43 7.711 1 98.94 171 TYR B N 1
ATOM 6640 C CA . TYR B 1 171 ? -12.711 12.312 6.367 1 98.94 171 TYR B CA 1
ATOM 6641 C C . TYR B 1 171 ? -14.188 11.93 6.414 1 98.94 171 TYR B C 1
ATOM 6643 O O . TYR B 1 171 ? -14.969 12.336 5.551 1 98.94 171 TYR B O 1
ATOM 6651 N N . GLY B 1 172 ? -14.578 11.086 7.426 1 98.94 172 GLY B N 1
ATOM 6652 C CA . GLY B 1 172 ? -15.992 10.82 7.625 1 98.94 172 GLY B CA 1
ATOM 6653 C C . GLY B 1 172 ? -16.812 12.07 7.879 1 98.94 172 GLY B C 1
ATOM 6654 O O . GLY B 1 172 ? -17.922 12.211 7.367 1 98.94 172 GLY B O 1
ATOM 6655 N N . CYS B 1 173 ? -16.25 12.984 8.703 1 98.94 173 CYS B N 1
ATOM 6656 C CA . CYS B 1 173 ? -16.891 14.273 8.914 1 98.94 173 CYS B CA 1
ATOM 6657 C C . CYS B 1 173 ? -17.078 15.023 7.602 1 98.94 173 CYS B C 1
ATOM 6659 O O . CYS B 1 173 ? -18.156 15.531 7.312 1 98.94 173 CYS B O 1
ATOM 6661 N N . PHE B 1 174 ? -16.047 15.023 6.77 1 98.94 174 PHE B N 1
ATOM 6662 C CA . PHE B 1 174 ? -16.109 15.734 5.496 1 98.94 174 PHE B CA 1
ATOM 6663 C C . PHE B 1 174 ? -17.156 15.117 4.586 1 98.94 174 PHE B C 1
ATOM 6665 O O . PHE B 1 174 ? -17.906 15.836 3.908 1 98.94 174 PHE B O 1
ATOM 6672 N N . LYS B 1 175 ? -17.219 13.812 4.59 1 98.94 175 LYS B N 1
ATOM 6673 C CA . LYS B 1 175 ? -18.156 13.117 3.719 1 98.94 175 LYS B CA 1
ATOM 6674 C C . LYS B 1 175 ? -19.594 13.562 3.992 1 98.94 175 LYS B C 1
ATOM 6676 O O . LYS B 1 175 ? -20.375 13.766 3.061 1 98.94 175 LYS B O 1
ATOM 6681 N N . VAL B 1 176 ? -19.938 13.773 5.254 1 98.75 176 VAL B N 1
ATOM 6682 C CA . VAL B 1 176 ? -21.312 14.102 5.633 1 98.75 176 VAL B CA 1
ATOM 6683 C C . VAL B 1 176 ? -21.516 15.617 5.578 1 98.75 176 VAL B C 1
ATOM 6685 O O . VAL B 1 176 ? -22.641 16.094 5.633 1 98.75 176 VAL B O 1
ATOM 6688 N N . GLY B 1 177 ? -20.422 16.391 5.461 1 98.81 177 GLY B N 1
ATOM 6689 C CA . GLY B 1 177 ? -20.484 17.844 5.488 1 98.81 177 GLY B CA 1
ATOM 6690 C C . GLY B 1 177 ? -20.469 18.406 6.895 1 98.81 177 GLY B C 1
ATOM 6691 O O . GLY B 1 177 ? -20.844 19.562 7.102 1 98.81 177 GLY B O 1
ATOM 6692 N N . ALA B 1 178 ? -20.094 17.594 7.852 1 98.88 178 ALA B N 1
ATOM 6693 C CA . ALA B 1 178 ? -19.938 18.062 9.227 1 98.88 178 ALA B CA 1
ATOM 6694 C C . ALA B 1 178 ? -18.688 18.922 9.367 1 98.88 178 ALA B C 1
ATOM 6696 O O . ALA B 1 178 ? -17.781 18.859 8.539 1 98.88 178 ALA B O 1
ATOM 6697 N N . ILE B 1 179 ? -18.703 19.781 10.344 1 98.81 179 ILE B N 1
ATOM 6698 C CA . ILE B 1 179 ? -17.547 20.609 10.68 1 98.81 179 ILE B CA 1
ATOM 6699 C C . ILE B 1 179 ? -16.703 19.906 11.742 1 98.81 179 ILE B C 1
ATOM 6701 O O . ILE B 1 179 ? -17.125 19.766 12.891 1 98.81 179 ILE B O 1
ATOM 6705 N N . ALA B 1 180 ? -15.555 19.422 11.352 1 98.88 180 ALA B N 1
ATOM 6706 C CA . ALA B 1 180 ? -14.664 18.75 12.289 1 98.88 180 ALA B CA 1
ATOM 6707 C C . ALA B 1 180 ? -14.023 19.75 13.25 1 98.88 180 ALA B C 1
ATOM 6709 O O . ALA B 1 180 ? -13.633 20.844 12.844 1 98.88 180 ALA B O 1
ATOM 6710 N N . VAL B 1 181 ? -13.953 19.406 14.484 1 98.56 181 VAL B N 1
ATOM 6711 C CA . VAL B 1 181 ? -13.328 20.219 15.516 1 98.56 181 VAL B CA 1
ATOM 6712 C C . VAL B 1 181 ? -12.203 19.438 16.188 1 98.56 181 VAL B C 1
ATOM 6714 O O . VAL B 1 181 ? -12.383 18.906 17.281 1 98.56 181 VAL B O 1
ATOM 6717 N N . PRO B 1 182 ? -11.031 19.422 15.578 1 97.81 182 PRO B N 1
ATOM 6718 C CA . PRO B 1 182 ? -9.891 18.75 16.203 1 97.81 182 PRO B CA 1
ATOM 6719 C C . PRO B 1 182 ? -9.445 19.406 17.5 1 97.81 182 PRO B C 1
ATOM 6721 O O . PRO B 1 182 ? -9.328 20.641 17.562 1 97.81 182 PRO B O 1
ATOM 6724 N N . ILE B 1 183 ? -9.266 18.609 18.484 1 95.94 183 ILE B N 1
ATOM 6725 C CA . ILE B 1 183 ? -8.828 19.062 19.797 1 95.94 183 ILE B CA 1
ATOM 6726 C C . ILE B 1 183 ? -7.555 18.328 20.219 1 95.94 183 ILE B C 1
ATOM 6728 O O . ILE B 1 183 ? -7.492 17.109 20.172 1 95.94 183 ILE B O 1
ATOM 6732 N N . PHE B 1 184 ? -6.531 19.078 20.625 1 92.94 184 PHE B N 1
ATOM 6733 C CA . PHE B 1 184 ? -5.234 18.531 21 1 92.94 184 PHE B CA 1
ATOM 6734 C C . PHE B 1 184 ? -5.387 17.531 22.141 1 92.94 184 PHE B C 1
ATOM 6736 O O . PHE B 1 184 ? -5.977 17.844 23.172 1 92.94 184 PHE B O 1
ATOM 6743 N N . SER B 1 185 ? -4.879 16.391 21.922 1 91.38 185 SER B N 1
ATOM 6744 C CA . SER B 1 185 ? -5.059 15.305 22.891 1 91.38 185 SER B CA 1
ATOM 6745 C C . SER B 1 185 ? -4.34 15.602 24.203 1 91.38 185 SER B C 1
ATOM 6747 O O . SER B 1 185 ? -4.629 14.977 25.219 1 91.38 185 SER B O 1
ATOM 6749 N N . GLY B 1 186 ? -3.416 16.531 24.188 1 87.44 186 GLY B N 1
ATOM 6750 C CA . GLY B 1 186 ? -2.664 16.859 25.391 1 87.44 186 GLY B CA 1
ATOM 6751 C C . GLY B 1 186 ? -3.328 17.938 26.234 1 87.44 186 GLY B C 1
ATOM 6752 O O . GLY B 1 186 ? -2.859 18.25 27.328 1 87.44 186 GLY B O 1
ATOM 6753 N N . PHE B 1 187 ? -4.398 18.453 25.766 1 87.69 187 PHE B N 1
ATOM 6754 C CA . PHE B 1 187 ? -5.105 19.469 26.547 1 87.69 187 PHE B CA 1
ATOM 6755 C C . PHE B 1 187 ? -5.715 18.859 27.812 1 87.69 187 PHE B C 1
ATOM 6757 O O . PHE B 1 187 ? -6.141 17.703 27.797 1 87.69 187 PHE B O 1
ATOM 6764 N N . GLY B 1 188 ? -5.785 19.672 28.875 1 86.81 188 GLY B N 1
ATOM 6765 C CA . GLY B 1 188 ? -6.523 19.312 30.078 1 86.81 188 GLY B CA 1
ATOM 6766 C C . GLY B 1 188 ? -8.023 19.531 29.938 1 86.81 188 GLY B C 1
ATOM 6767 O O . GLY B 1 188 ? -8.508 19.875 28.859 1 86.81 188 GLY B O 1
ATOM 6768 N N . VAL B 1 189 ? -8.656 19.312 31 1 91.38 189 VAL B N 1
ATOM 6769 C CA . VAL B 1 189 ? -10.117 19.328 31.062 1 91.38 189 VAL B CA 1
ATOM 6770 C C . VAL B 1 189 ? -10.641 20.688 30.625 1 91.38 189 VAL B C 1
ATOM 6772 O O . VAL B 1 189 ? -11.484 20.781 29.734 1 91.38 189 VAL B O 1
ATOM 6775 N N . ASP B 1 190 ? -10.102 21.766 31.156 1 88.25 190 ASP B N 1
ATOM 6776 C CA . ASP B 1 190 ? -10.617 23.094 30.922 1 88.25 190 ASP B CA 1
ATOM 6777 C C . ASP B 1 190 ? -10.484 23.5 29.453 1 88.25 190 ASP B C 1
ATOM 6779 O O . ASP B 1 190 ? -11.43 24 28.844 1 88.25 190 ASP B O 1
ATOM 6783 N N . ALA B 1 191 ? -9.336 23.312 28.922 1 88.38 191 ALA B N 1
ATOM 6784 C CA . ALA B 1 191 ? -9.07 23.656 27.531 1 88.38 191 ALA B CA 1
ATOM 6785 C C . ALA B 1 191 ? -9.961 22.859 26.594 1 88.38 191 ALA B C 1
ATOM 6787 O O . ALA B 1 191 ? -10.484 23.391 25.609 1 88.38 191 ALA B O 1
ATOM 6788 N N . THR B 1 192 ? -10.133 21.594 26.906 1 93.94 192 THR B N 1
ATOM 6789 C CA . THR B 1 192 ? -10.984 20.734 26.094 1 93.94 192 THR B CA 1
ATOM 6790 C C . THR B 1 192 ? -12.445 21.156 26.219 1 93.94 192 THR B C 1
ATOM 6792 O O . THR B 1 192 ? -13.156 21.266 25.203 1 93.94 192 THR B O 1
ATOM 6795 N N . ALA B 1 193 ? -12.859 21.484 27.438 1 95.62 193 ALA B N 1
ATOM 6796 C CA . ALA B 1 193 ? -14.242 21.891 27.688 1 95.62 193 ALA B CA 1
ATOM 6797 C C . ALA B 1 193 ? -14.578 23.188 26.938 1 95.62 193 ALA B C 1
ATOM 6799 O O . ALA B 1 193 ? -15.672 23.312 26.375 1 95.62 193 ALA B O 1
ATOM 6800 N N . THR B 1 194 ? -13.688 24.094 26.984 1 92.25 194 THR B N 1
ATOM 6801 C CA . THR B 1 194 ? -13.898 25.391 26.344 1 92.25 194 THR B CA 1
ATOM 6802 C C . THR B 1 194 ? -14.148 25.203 24.844 1 92.25 194 THR B C 1
ATOM 6804 O O . THR B 1 194 ? -15.023 25.859 24.266 1 92.25 194 THR B O 1
ATOM 6807 N N . ARG B 1 195 ? -13.445 24.344 24.188 1 94.62 195 ARG B N 1
ATOM 6808 C CA . ARG B 1 195 ? -13.57 24.125 22.75 1 94.62 195 ARG B CA 1
ATOM 6809 C C . ARG B 1 195 ? -14.852 23.359 22.438 1 94.62 195 ARG B C 1
ATOM 6811 O O . ARG B 1 195 ? -15.539 23.688 21.453 1 94.62 195 ARG B O 1
ATOM 6818 N N . ILE B 1 196 ? -15.148 22.344 23.266 1 97.25 196 ILE B N 1
ATOM 6819 C CA . ILE B 1 196 ? -16.391 21.609 23.078 1 97.25 196 ILE B CA 1
ATOM 6820 C C . ILE B 1 196 ? -17.578 22.578 23.203 1 97.25 196 ILE B C 1
ATOM 6822 O O . ILE B 1 196 ? -18.5 22.547 22.375 1 97.25 196 ILE B O 1
ATOM 6826 N N . ALA B 1 197 ? -17.531 23.422 24.203 1 96.44 197 ALA B N 1
ATOM 6827 C CA . ALA B 1 197 ? -18.625 24.328 24.5 1 96.44 197 ALA B CA 1
ATOM 6828 C C . ALA B 1 197 ? -18.781 25.375 23.391 1 96.44 197 ALA B C 1
ATOM 6830 O O . ALA B 1 197 ? -19.906 25.656 22.938 1 96.44 197 ALA B O 1
ATOM 6831 N N . ASP B 1 198 ? -17.688 25.953 23.031 1 95 198 ASP B N 1
ATOM 6832 C CA . ASP B 1 198 ? -17.75 27 22.016 1 95 198 ASP B CA 1
ATOM 6833 C C . ASP B 1 198 ? -18.281 26.453 20.688 1 95 198 ASP B C 1
ATOM 6835 O O . ASP B 1 198 ? -19.109 27.094 20.031 1 95 198 ASP B O 1
ATOM 6839 N N . ALA B 1 199 ? -17.844 25.312 20.266 1 97 199 ALA B N 1
ATOM 6840 C CA . ALA B 1 199 ? -18.219 24.703 19 1 97 199 ALA B CA 1
ATOM 6841 C C . ALA B 1 199 ? -19.594 24.031 19.109 1 97 199 ALA B C 1
ATOM 6843 O O . ALA B 1 199 ? -20.219 23.734 18.078 1 97 199 ALA B O 1
ATOM 6844 N N . GLU B 1 200 ? -19.984 23.734 20.328 1 96.88 200 GLU B N 1
ATOM 6845 C CA . GLU B 1 200 ? -21.25 23.078 20.594 1 96.88 200 GLU B CA 1
ATOM 6846 C C . GLU B 1 200 ? -21.312 21.719 19.906 1 96.88 200 GLU B C 1
ATOM 6848 O O . GLU B 1 200 ? -22.281 21.422 19.188 1 96.88 200 GLU B O 1
ATOM 6853 N N . CYS B 1 201 ? -20.375 20.906 20.125 1 97.38 201 CYS B N 1
ATOM 6854 C CA . CYS B 1 201 ? -20.297 19.578 19.516 1 97.38 201 CYS B CA 1
ATOM 6855 C C . CYS B 1 201 ? -21.359 18.656 20.094 1 97.38 201 CYS B C 1
ATOM 6857 O O . CYS B 1 201 ? -21.469 18.516 21.312 1 97.38 201 CYS B O 1
ATOM 6859 N N . SER B 1 202 ? -22.094 18.031 19.281 1 97.44 202 SER B N 1
ATOM 6860 C CA . SER B 1 202 ? -23.078 17.062 19.766 1 97.44 202 SER B CA 1
ATOM 6861 C C . SER B 1 202 ? -22.469 15.664 19.844 1 97.44 202 SER B C 1
ATOM 6863 O O . SER B 1 202 ? -22.969 14.805 20.562 1 97.44 202 SER B O 1
ATOM 6865 N N . VAL B 1 203 ? -21.438 15.383 19.016 1 98.81 203 VAL B N 1
ATOM 6866 C CA . VAL B 1 203 ? -20.703 14.133 19.031 1 98.81 203 VAL B CA 1
ATOM 6867 C C . VAL B 1 203 ? -19.234 14.398 19.344 1 98.81 203 VAL B C 1
ATOM 6869 O O . VAL B 1 203 ? -18.656 15.367 18.844 1 98.81 203 VAL B O 1
ATOM 6872 N N . LEU B 1 204 ? -18.641 13.609 20.219 1 98.88 204 LEU B N 1
ATOM 6873 C CA . LEU B 1 204 ? -17.203 13.672 20.531 1 98.88 204 LEU B CA 1
ATOM 6874 C C . LEU B 1 204 ? -16.547 12.305 20.359 1 98.88 204 LEU B C 1
ATOM 6876 O O . LEU B 1 204 ? -16.969 11.336 20.984 1 98.88 204 LEU B O 1
ATOM 6880 N N . PHE B 1 205 ? -15.602 12.203 19.422 1 98.94 205 PHE B N 1
ATOM 6881 C CA . PHE B 1 205 ? -14.727 11.039 19.375 1 98.94 205 PHE B CA 1
ATOM 6882 C C . PHE B 1 205 ? -13.547 11.203 20.328 1 98.94 205 PHE B C 1
ATOM 6884 O O . PHE B 1 205 ? -12.938 12.266 20.391 1 98.94 205 PHE B O 1
ATOM 6891 N N . THR B 1 206 ? -13.234 10.203 21.094 1 98.69 206 THR B N 1
ATOM 6892 C CA . THR B 1 206 ? -12.086 10.211 21.984 1 98.69 206 THR B CA 1
ATOM 6893 C C . THR B 1 206 ? -11.445 8.828 22.062 1 98.69 206 THR B C 1
ATOM 6895 O O . THR B 1 206 ? -11.797 7.93 21.297 1 98.69 206 THR B O 1
ATOM 6898 N N . GLY B 1 207 ? -10.32 8.719 22.734 1 98.19 207 GLY B N 1
ATOM 6899 C CA . GLY B 1 207 ? -9.68 7.449 23.031 1 98.19 207 GLY B CA 1
ATOM 6900 C C . GLY B 1 207 ? -9.664 7.133 24.516 1 98.19 207 GLY B C 1
ATOM 6901 O O . GLY B 1 207 ? -9.859 8.016 25.359 1 98.19 207 GLY B O 1
ATOM 6902 N N . ASP B 1 208 ? -9.508 5.855 24.797 1 98.25 208 ASP B N 1
ATOM 6903 C CA . ASP B 1 208 ? -9.273 5.492 26.203 1 98.25 208 ASP B CA 1
ATOM 6904 C C . ASP B 1 208 ? -7.93 6.027 26.688 1 98.25 208 ASP B C 1
ATOM 6906 O O . ASP B 1 208 ? -7.797 6.414 27.859 1 98.25 208 ASP B O 1
ATOM 6910 N N . GLY B 1 209 ? -7.035 6.086 25.844 1 97.06 209 GLY B N 1
ATOM 6911 C CA . GLY B 1 209 ? -5.707 6.598 26.125 1 97.06 209 GLY B CA 1
ATOM 6912 C C . GLY B 1 209 ? -4.676 6.227 25.078 1 97.06 209 GLY B C 1
ATOM 6913 O O . GLY B 1 209 ? -5.031 5.871 23.953 1 97.06 209 GLY B O 1
ATOM 6914 N N . PHE B 1 210 ? -3.346 6.414 25.312 1 96.38 210 PHE B N 1
ATOM 6915 C CA . PHE B 1 210 ? -2.242 6.09 24.422 1 96.38 210 PHE B CA 1
ATOM 6916 C C . PHE B 1 210 ? -0.938 5.945 25.203 1 96.38 210 PHE B C 1
ATOM 6918 O O . PHE B 1 210 ? -0.904 6.168 26.406 1 96.38 210 PHE B O 1
ATOM 6925 N N . TYR B 1 211 ? 0.057 5.496 24.547 1 96 211 TYR B N 1
ATOM 6926 C CA . TYR B 1 211 ? 1.364 5.301 25.172 1 96 211 TYR B CA 1
ATOM 6927 C C . TYR B 1 211 ? 2.262 6.512 24.938 1 96 211 TYR B C 1
ATOM 6929 O O . TYR B 1 211 ? 2.268 7.09 23.844 1 96 211 TYR B O 1
ATOM 6937 N N . ARG B 1 212 ? 2.957 6.93 25.969 1 93.81 212 ARG B N 1
ATOM 6938 C CA . ARG B 1 212 ? 3.951 7.992 25.875 1 93.81 212 ARG B CA 1
ATOM 6939 C C . ARG B 1 212 ? 5.039 7.82 26.922 1 93.81 212 ARG B C 1
ATOM 6941 O O . ARG B 1 212 ? 4.746 7.695 28.109 1 93.81 212 ARG B O 1
ATOM 6948 N N . ARG B 1 213 ? 6.281 7.766 26.516 1 94.25 213 ARG B N 1
ATOM 6949 C CA . ARG B 1 213 ? 7.477 7.633 27.344 1 94.25 213 ARG B CA 1
ATOM 6950 C C . ARG B 1 213 ? 7.367 6.438 28.281 1 94.25 213 ARG B C 1
ATOM 6952 O O . ARG B 1 213 ? 7.605 6.562 29.484 1 94.25 213 ARG B O 1
ATOM 6959 N N . GLY B 1 214 ? 6.871 5.41 27.734 1 94.12 214 GLY B N 1
ATOM 6960 C CA . GLY B 1 214 ? 6.82 4.145 28.453 1 94.12 214 GLY B CA 1
ATOM 6961 C C . GLY B 1 214 ? 5.598 4.016 29.344 1 94.12 214 GLY B C 1
ATOM 6962 O O . GLY B 1 214 ? 5.363 2.959 29.938 1 94.12 214 GLY B O 1
ATOM 6963 N N . GLY B 1 215 ? 4.848 5.043 29.453 1 94.56 215 GLY B N 1
ATOM 6964 C CA . GLY B 1 215 ? 3.664 5.023 30.297 1 94.56 215 GLY B CA 1
ATOM 6965 C C . GLY B 1 215 ? 2.369 5.105 29.5 1 94.56 215 GLY B C 1
ATOM 6966 O O . GLY B 1 215 ? 2.387 5.25 28.281 1 94.56 215 GLY B O 1
ATOM 6967 N N . LYS B 1 216 ? 1.249 4.906 30.203 1 94.62 216 LYS B N 1
ATOM 6968 C CA . LYS B 1 216 ? -0.092 5.035 29.641 1 94.62 216 LYS B CA 1
ATOM 6969 C C . LYS B 1 216 ? -0.728 6.363 30.047 1 94.62 216 LYS B C 1
ATOM 6971 O O . LYS B 1 216 ? -0.746 6.727 31.219 1 94.62 216 LYS B O 1
ATOM 6976 N N . ILE B 1 217 ? -1.083 7.129 29.094 1 93 217 ILE B N 1
ATOM 6977 C CA . ILE B 1 217 ? -1.836 8.359 29.312 1 93 217 ILE B CA 1
ATOM 6978 C C . ILE B 1 217 ? -3.316 8.117 29.031 1 93 217 ILE B C 1
ATOM 6980 O O . ILE B 1 217 ? -3.68 7.695 27.922 1 93 217 ILE B O 1
ATOM 6984 N N . THR B 1 218 ? -4.125 8.344 29.984 1 94.88 218 THR B N 1
ATOM 6985 C CA . THR B 1 218 ? -5.551 8.133 29.797 1 94.88 218 THR B CA 1
ATOM 6986 C C . THR B 1 218 ? -6.227 9.398 29.281 1 94.88 218 THR B C 1
ATOM 6988 O O . THR B 1 218 ? -5.844 10.508 29.656 1 94.88 218 THR B O 1
ATOM 6991 N N . LEU B 1 219 ? -7.238 9.266 28.422 1 96.06 219 LEU B N 1
ATOM 6992 C CA . LEU B 1 219 ? -7.906 10.406 27.797 1 96.06 219 LEU B CA 1
ATOM 6993 C C . LEU B 1 219 ? -9.383 10.445 28.188 1 96.06 219 LEU B C 1
ATOM 6995 O O . LEU B 1 219 ? -9.961 11.523 28.312 1 96.06 219 LEU B O 1
ATOM 6999 N N . LYS B 1 220 ? -9.984 9.297 28.375 1 98.06 220 LYS B N 1
ATOM 7000 C CA . LYS B 1 220 ? -11.438 9.203 28.516 1 98.06 220 LYS B CA 1
ATOM 7001 C C . LYS B 1 220 ? -11.914 9.93 29.766 1 98.06 220 LYS B C 1
ATOM 7003 O O . LYS B 1 220 ? -12.984 10.539 29.781 1 98.06 220 LYS B O 1
ATOM 7008 N N . GLY B 1 221 ? -11.172 9.797 30.844 1 96.56 221 GLY B N 1
ATOM 7009 C CA . GLY B 1 221 ? -11.531 10.516 32.062 1 96.56 221 GLY B CA 1
ATOM 7010 C C . GLY B 1 221 ? -11.57 12.016 31.875 1 96.56 221 GLY B C 1
ATOM 7011 O O . GLY B 1 221 ? -12.523 12.672 32.281 1 96.56 221 GLY B O 1
ATOM 7012 N N . ALA B 1 222 ? -10.539 12.57 31.297 1 95.5 222 ALA B N 1
ATOM 7013 C CA . ALA B 1 222 ? -10.477 14 31.016 1 95.5 222 ALA B CA 1
ATOM 7014 C C . ALA B 1 222 ? -11.586 14.422 30.047 1 95.5 222 ALA B C 1
ATOM 7016 O O . ALA B 1 222 ? -12.172 15.5 30.203 1 95.5 222 ALA B O 1
ATOM 7017 N N . ALA B 1 223 ? -11.875 13.617 29.062 1 97.94 223 ALA B N 1
ATOM 7018 C CA . ALA B 1 223 ? -12.953 13.891 28.125 1 97.94 223 ALA B CA 1
ATOM 7019 C C . ALA B 1 223 ? -14.289 14.016 28.844 1 97.94 223 ALA B C 1
ATOM 7021 O O . ALA B 1 223 ? -15.07 14.93 28.562 1 97.94 223 ALA B O 1
ATOM 7022 N N . ASP B 1 224 ? -14.555 13.078 29.766 1 97.75 224 ASP B N 1
ATOM 7023 C CA . ASP B 1 224 ? -15.82 13.086 30.5 1 97.75 224 ASP B CA 1
ATOM 7024 C C . ASP B 1 224 ? -15.945 14.344 31.359 1 97.75 224 ASP B C 1
ATOM 7026 O O . ASP B 1 224 ? -17 14.969 31.391 1 97.75 224 ASP B O 1
ATOM 7030 N N . GLU B 1 225 ? -14.852 14.625 32.031 1 97.44 225 GLU B N 1
ATOM 7031 C CA . GLU B 1 225 ? -14.867 15.836 32.844 1 97.44 225 GLU B CA 1
ATOM 7032 C C . GLU B 1 225 ? -15.07 17.078 31.984 1 97.44 225 GLU B C 1
ATOM 7034 O O . GLU B 1 225 ? -15.773 18 32.375 1 97.44 225 GLU B O 1
ATOM 7039 N N . ALA B 1 226 ? -14.438 17.094 30.859 1 97.56 226 ALA B N 1
ATOM 7040 C CA . ALA B 1 226 ? -14.586 18.219 29.938 1 97.56 226 ALA B CA 1
ATOM 7041 C C . ALA B 1 226 ? -16.031 18.328 29.438 1 97.56 226 ALA B C 1
ATOM 7043 O O . ALA B 1 226 ? -16.562 19.438 29.297 1 97.56 226 ALA B O 1
ATOM 7044 N N . ILE B 1 227 ? -16.656 17.219 29.094 1 98.25 227 ILE B N 1
ATOM 7045 C CA . ILE B 1 227 ? -18.047 17.188 28.641 1 98.25 227 ILE B CA 1
ATOM 7046 C C . ILE B 1 227 ? -18.969 17.75 29.719 1 98.25 227 ILE B C 1
ATOM 7048 O O . ILE B 1 227 ? -19.859 18.547 29.438 1 98.25 227 ILE B O 1
ATOM 7052 N N . ASP B 1 228 ? -18.719 17.297 30.922 1 97.19 228 ASP B N 1
ATOM 7053 C CA . ASP B 1 228 ? -19.516 17.781 32.031 1 97.19 228 ASP B CA 1
ATOM 7054 C C . ASP B 1 228 ? -19.406 19.297 32.188 1 97.19 228 ASP B C 1
ATOM 7056 O O . ASP B 1 228 ? -20.406 19.984 32.406 1 97.19 228 ASP B O 1
ATOM 7060 N N . GLU B 1 229 ? -18.203 19.734 32.062 1 96.5 229 GLU B N 1
ATOM 7061 C CA . GLU B 1 229 ? -17.969 21.172 32.188 1 96.5 229 GLU B CA 1
ATOM 7062 C C . GLU B 1 229 ? -18.594 21.922 31.016 1 96.5 229 GLU B C 1
ATOM 7064 O O . GLU B 1 229 ? -19.141 23.016 31.203 1 96.5 229 GLU B O 1
ATOM 7069 N N . ALA B 1 230 ? -18.469 21.391 29.859 1 96.31 230 ALA B N 1
ATOM 7070 C CA . ALA B 1 230 ? -19.016 22.031 28.672 1 96.31 230 ALA B CA 1
ATOM 7071 C C . ALA B 1 230 ? -20.531 22.031 28.703 1 96.31 230 ALA B C 1
ATOM 7073 O O . ALA B 1 230 ? -21.172 22.938 28.141 1 96.31 230 ALA B O 1
ATOM 7074 N N . GLY B 1 231 ? -21.109 21.062 29.312 1 92.31 231 GLY B N 1
ATOM 7075 C CA . GLY B 1 231 ? -22.547 21 29.547 1 92.31 231 GLY B CA 1
ATOM 7076 C C . GLY B 1 231 ? -23.297 20.297 28.422 1 92.31 231 GLY B C 1
ATOM 7077 O O . GLY B 1 231 ? -24.516 20.078 28.531 1 92.31 231 GLY B O 1
ATOM 7078 N N . HIS B 1 232 ? -22.578 20.031 27.328 1 87.62 232 HIS B N 1
ATOM 7079 C CA . HIS B 1 232 ? -23.359 19.422 26.25 1 87.62 232 HIS B CA 1
ATOM 7080 C C . HIS B 1 232 ? -22.484 18.547 25.359 1 87.62 232 HIS B C 1
ATOM 7082 O O . HIS B 1 232 ? -21.562 19.031 24.719 1 87.62 232 HIS B O 1
ATOM 7088 N N . VAL B 1 233 ? -22.75 17.219 25.188 1 96.94 233 VAL B N 1
ATOM 7089 C CA . VAL B 1 233 ? -22.359 16.203 24.219 1 96.94 233 VAL B CA 1
ATOM 7090 C C . VAL B 1 233 ? -23.312 15.016 24.281 1 96.94 233 VAL B C 1
ATOM 7092 O O . VAL B 1 233 ? -23.531 14.43 25.344 1 96.94 233 VAL B O 1
ATOM 7095 N N . GLU B 1 234 ? -23.938 14.82 23.188 1 98.19 234 GLU B N 1
ATOM 7096 C CA . GLU B 1 234 ? -24.984 13.797 23.188 1 98.19 234 GLU B CA 1
ATOM 7097 C C . GLU B 1 234 ? -24.391 12.398 23.031 1 98.19 234 GLU B C 1
ATOM 7099 O O . GLU B 1 234 ? -24.875 11.445 23.641 1 98.19 234 GLU B O 1
ATOM 7104 N N . HIS B 1 235 ? -23.406 12.242 22.172 1 98.75 235 HIS B N 1
ATOM 7105 C CA . HIS B 1 235 ? -22.781 10.953 21.906 1 98.75 235 HIS B CA 1
ATOM 7106 C C . HIS B 1 235 ? -21.25 11.047 22.016 1 98.75 235 HIS B C 1
ATOM 7108 O O . HIS B 1 235 ? -20.641 11.977 21.484 1 98.75 235 HIS B O 1
ATOM 7114 N N . THR B 1 236 ? -20.656 10.125 22.734 1 98.81 236 THR B N 1
ATOM 7115 C CA . THR B 1 236 ? -19.203 10.008 22.828 1 98.81 236 THR B CA 1
ATOM 7116 C C . THR B 1 236 ? -18.734 8.633 22.359 1 98.81 236 THR B C 1
ATOM 7118 O O . THR B 1 236 ? -19.172 7.613 22.922 1 98.81 236 THR B O 1
ATOM 7121 N N . VAL B 1 237 ? -17.938 8.578 21.297 1 98.88 237 VAL B N 1
ATOM 7122 C CA . VAL B 1 237 ? -17.391 7.324 20.797 1 98.88 237 VAL B CA 1
ATOM 7123 C C . VAL B 1 237 ? -15.945 7.168 21.266 1 98.88 237 VAL B C 1
ATOM 7125 O O . VAL B 1 237 ? -15.109 8.039 21.016 1 98.88 237 VAL B O 1
ATOM 7128 N N . THR B 1 238 ? -15.609 6.066 21.875 1 98.75 238 THR B N 1
ATOM 7129 C CA . THR B 1 238 ? -14.281 5.859 22.453 1 98.75 238 THR B CA 1
ATOM 7130 C C . THR B 1 238 ? -13.531 4.773 21.688 1 98.75 238 THR B C 1
ATOM 7132 O O . THR B 1 238 ? -13.969 3.623 21.641 1 98.75 238 THR B O 1
ATOM 7135 N N . PHE B 1 239 ? -12.422 5.156 21.078 1 98.44 239 PHE B N 1
ATOM 7136 C CA . PHE B 1 239 ? -11.5 4.184 20.5 1 98.44 239 PHE B CA 1
ATOM 7137 C C . PHE B 1 239 ? -10.594 3.59 21.578 1 98.44 239 PHE B C 1
ATOM 7139 O O . PHE B 1 239 ? -9.898 4.32 22.281 1 98.44 239 PHE B O 1
ATOM 7146 N N . GLN B 1 240 ? -10.492 2.307 21.656 1 98 240 GLN B N 1
ATOM 7147 C CA . GLN B 1 240 ? -9.82 1.657 22.766 1 98 240 GLN B CA 1
ATOM 7148 C C . GLN B 1 240 ? -8.398 1.245 22.391 1 98 240 GLN B C 1
ATOM 7150 O O . GLN B 1 240 ? -8.102 0.054 22.281 1 98 240 GLN B O 1
ATOM 7155 N N . ARG B 1 241 ? -7.527 2.17 22.328 1 97.75 241 ARG B N 1
ATOM 7156 C CA . ARG B 1 241 ? -6.113 1.979 22.016 1 97.75 241 ARG B CA 1
ATOM 7157 C C . ARG B 1 241 ? -5.422 1.164 23.109 1 97.75 241 ARG B C 1
ATOM 7159 O O . ARG B 1 241 ? -4.594 0.3 22.812 1 97.75 241 ARG B O 1
ATOM 7166 N N . LEU B 1 242 ? -5.781 1.342 24.344 1 97.19 242 LEU B N 1
ATOM 7167 C CA . LEU B 1 242 ? -5.164 0.659 25.484 1 97.19 242 LEU B CA 1
ATOM 7168 C C . LEU B 1 242 ? -5.922 -0.619 25.812 1 97.19 242 LEU B C 1
ATOM 7170 O O . LEU B 1 242 ? -5.496 -1.383 26.688 1 97.19 242 LEU B O 1
ATOM 7174 N N . GLY B 1 243 ? -7.07 -0.803 25.188 1 96.94 243 GLY B N 1
ATOM 7175 C CA . GLY B 1 243 ? -7.871 -1.994 25.438 1 96.94 243 GLY B CA 1
ATOM 7176 C C . GLY B 1 243 ? -8.703 -1.909 26.703 1 96.94 243 GLY B C 1
ATOM 7177 O O . GLY B 1 243 ? -9.102 -2.934 27.25 1 96.94 243 GLY B O 1
ATOM 7178 N N . HIS B 1 244 ? -8.953 -0.689 27.156 1 97.12 244 HIS B N 1
ATOM 7179 C CA . HIS B 1 244 ? -9.742 -0.52 28.375 1 97.12 244 HIS B CA 1
ATOM 7180 C C . HIS B 1 244 ? -11.195 -0.906 28.156 1 97.12 244 HIS B C 1
ATOM 7182 O O . HIS B 1 244 ? -11.789 -0.543 27.141 1 97.12 244 HIS B O 1
ATOM 7188 N N . GLU B 1 245 ? -11.672 -1.618 29.078 1 96.94 245 GLU B N 1
ATOM 7189 C CA . GLU B 1 245 ? -13.078 -2.014 29.031 1 96.94 245 GLU B CA 1
ATOM 7190 C C . GLU B 1 245 ? -13.969 -0.961 29.688 1 96.94 245 GLU B C 1
ATOM 7192 O O . GLU B 1 245 ? -13.609 -0.382 30.703 1 96.94 245 GLU B O 1
ATOM 7197 N N . PRO B 1 246 ? -15.109 -0.783 29.078 1 96.19 246 PRO B N 1
ATOM 7198 C CA . PRO B 1 246 ? -16.062 0.154 29.672 1 96.19 246 PRO B CA 1
ATOM 7199 C C . PRO B 1 246 ? -16.375 -0.177 31.141 1 96.19 246 PRO B C 1
ATOM 7201 O O . PRO B 1 246 ? -16.562 -1.346 31.484 1 96.19 246 PRO B O 1
ATOM 7204 N N . GLU B 1 247 ? -16.484 0.8 32.031 1 91.06 247 GLU B N 1
ATOM 7205 C CA . GLU B 1 247 ? -16.859 0.727 33.438 1 91.06 247 GLU B CA 1
ATOM 7206 C C . GLU B 1 247 ? -15.766 0.068 34.281 1 91.06 247 GLU B C 1
ATOM 7208 O O . GLU B 1 247 ? -15.461 0.522 35.375 1 91.06 247 GLU B O 1
ATOM 7213 N N . SER B 1 248 ? -15.133 -0.865 33.688 1 94.44 248 SER B N 1
ATOM 7214 C CA . SER B 1 248 ? -14.141 -1.603 34.469 1 94.44 248 SER B CA 1
ATOM 7215 C C . SER B 1 248 ? -12.797 -0.875 34.469 1 94.44 248 SER B C 1
ATOM 7217 O O . SER B 1 248 ? -12.156 -0.769 35.531 1 94.44 248 SER B O 1
ATOM 7219 N N . ASP B 1 249 ? -12.375 -0.335 33.375 1 94.75 249 ASP B N 1
ATOM 7220 C CA . ASP B 1 249 ? -11.031 0.223 33.25 1 94.75 249 ASP B CA 1
ATOM 7221 C C . ASP B 1 249 ? -11.086 1.723 32.938 1 94.75 249 ASP B C 1
ATOM 7223 O O . ASP B 1 249 ? -10.062 2.408 33 1 94.75 249 ASP B O 1
ATOM 7227 N N . MET B 1 250 ? -12.25 2.246 32.594 1 96 250 MET B N 1
ATOM 7228 C CA . MET B 1 250 ? -12.43 3.666 32.312 1 96 250 MET B CA 1
ATOM 7229 C C . MET B 1 250 ? -13.836 4.129 32.688 1 96 250 MET B C 1
ATOM 7231 O O . MET B 1 250 ? -14.766 3.322 32.719 1 96 250 MET B O 1
ATOM 7235 N N . PRO B 1 251 ? -13.961 5.453 33 1 96.88 251 PRO B N 1
ATOM 7236 C CA . PRO B 1 251 ? -15.32 5.934 33.25 1 96.88 251 PRO B CA 1
ATOM 7237 C C . PRO B 1 251 ? -16.25 5.73 32.062 1 96.88 251 PRO B C 1
ATOM 7239 O O . PRO B 1 251 ? -15.805 5.781 30.922 1 96.88 251 PRO B O 1
ATOM 7242 N N . TRP B 1 252 ? -17.5 5.48 32.438 1 97.81 252 TRP B N 1
ATOM 7243 C CA . TRP B 1 252 ? -18.422 5.152 31.344 1 97.81 252 TRP B CA 1
ATOM 7244 C C . TRP B 1 252 ? -19.828 5.652 31.656 1 97.81 252 TRP B C 1
ATOM 7246 O O . TRP B 1 252 ? -20.297 5.551 32.812 1 97.81 252 TRP B O 1
ATOM 7256 N N . ASP B 1 253 ? -20.422 6.281 30.734 1 97 253 ASP B N 1
ATOM 7257 C CA . ASP B 1 253 ? -21.812 6.715 30.797 1 97 253 ASP B CA 1
ATOM 7258 C C . ASP B 1 253 ? -22.656 6.016 29.734 1 97 253 ASP B C 1
ATOM 7260 O O . ASP B 1 253 ? -22.609 6.395 28.562 1 97 253 ASP B O 1
ATOM 7264 N N . ASP B 1 254 ? -23.547 5.109 30.094 1 96.06 254 ASP B N 1
ATOM 7265 C CA . ASP B 1 254 ? -24.297 4.246 29.188 1 96.06 254 ASP B CA 1
ATOM 7266 C C . ASP B 1 254 ? -25.219 5.062 28.297 1 96.06 254 ASP B C 1
ATOM 7268 O O . ASP B 1 254 ? -25.594 4.621 27.203 1 96.06 254 ASP B O 1
ATOM 7272 N N . ALA B 1 255 ? -25.609 6.156 28.75 1 96.12 255 ALA B N 1
ATOM 7273 C CA . ALA B 1 255 ? -26.562 6.969 28 1 96.12 255 ALA B CA 1
ATOM 7274 C C . ALA B 1 255 ? -25.859 7.75 26.891 1 96.12 255 ALA B C 1
ATOM 7276 O O . ALA B 1 255 ? -26.469 8.125 25.891 1 96.12 255 ALA B O 1
ATOM 7277 N N . ARG B 1 256 ? -24.562 7.938 26.984 1 97.62 256 ARG B N 1
ATOM 7278 C CA . ARG B 1 256 ? -23.828 8.828 26.094 1 97.62 256 ARG B CA 1
ATOM 7279 C C . ARG B 1 256 ? -22.734 8.078 25.344 1 97.62 256 ARG B C 1
ATOM 7281 O O . ARG B 1 256 ? -22.516 8.312 24.156 1 97.62 256 ARG B O 1
ATOM 7288 N N . ASP B 1 257 ? -22.125 7.156 26.062 1 98.31 257 ASP B N 1
ATOM 7289 C CA . ASP B 1 257 ? -20.859 6.598 25.594 1 98.31 257 ASP B CA 1
ATOM 7290 C C . ASP B 1 257 ? -21.078 5.344 24.75 1 98.31 257 ASP B C 1
ATOM 7292 O O . ASP B 1 257 ? -21.953 4.535 25.062 1 98.31 257 ASP B O 1
ATOM 7296 N N . GLU B 1 258 ? -20.359 5.219 23.734 1 98.44 258 GLU B N 1
ATOM 7297 C CA . GLU B 1 258 ? -20.266 4.02 22.906 1 98.44 258 GLU B CA 1
ATOM 7298 C C . GLU B 1 258 ? -18.828 3.68 22.578 1 98.44 258 GLU B C 1
ATOM 7300 O O . GLU B 1 258 ? -17.969 4.57 22.5 1 98.44 258 GLU B O 1
ATOM 7305 N N . THR B 1 259 ? -18.516 2.381 22.375 1 98.56 259 THR B N 1
ATOM 7306 C CA . THR B 1 259 ? -17.188 1.999 21.906 1 98.56 259 THR B CA 1
ATOM 7307 C C . THR B 1 259 ? -17.078 2.145 20.391 1 98.56 259 THR B C 1
ATOM 7309 O O . THR B 1 259 ? -18.094 2.084 19.688 1 98.56 259 THR B O 1
ATOM 7312 N N . TRP B 1 260 ? -15.906 2.332 19.922 1 98.56 260 TRP B N 1
ATOM 7313 C CA . TRP B 1 260 ? -15.656 2.354 18.484 1 98.56 260 TRP B CA 1
ATOM 7314 C C . TRP B 1 260 ? -16.219 1.103 17.812 1 98.56 260 TRP B C 1
ATOM 7316 O O . TRP B 1 260 ? -16.844 1.185 16.75 1 98.56 260 TRP B O 1
ATOM 7326 N N . ALA B 1 261 ? -16.031 -0.05 18.406 1 97.44 261 ALA B N 1
ATOM 7327 C CA . ALA B 1 261 ? -16.438 -1.347 17.875 1 97.44 261 ALA B CA 1
ATOM 7328 C C . ALA B 1 261 ? -17.953 -1.404 17.688 1 97.44 261 ALA B C 1
ATOM 7330 O O . ALA B 1 261 ? -18.453 -1.961 16.703 1 97.44 261 ALA B O 1
ATOM 7331 N N . ASP B 1 262 ? -18.672 -0.812 18.578 1 97.44 262 ASP B N 1
ATOM 7332 C CA . ASP B 1 262 ? -20.141 -0.867 18.531 1 97.44 262 ASP B CA 1
ATOM 7333 C C . ASP B 1 262 ? -20.703 0.238 17.656 1 97.44 262 ASP B C 1
ATOM 7335 O O . ASP B 1 262 ? -21.672 0.023 16.922 1 97.44 262 ASP B O 1
ATOM 7339 N N . ALA B 1 263 ? -20.062 1.392 17.688 1 98.38 263 ALA B N 1
ATOM 7340 C CA . ALA B 1 263 ? -20.594 2.576 17.016 1 98.38 263 ALA B CA 1
ATOM 7341 C C . ALA B 1 263 ? -20.219 2.596 15.539 1 98.38 263 ALA B C 1
ATOM 7343 O O . ALA B 1 263 ? -21.078 2.674 14.672 1 98.38 263 ALA B O 1
ATOM 7344 N N . VAL B 1 264 ? -18.906 2.414 15.242 1 98.44 264 VAL B N 1
ATOM 7345 C CA . VAL B 1 264 ? -18.406 2.666 13.898 1 98.44 264 VAL B CA 1
ATOM 7346 C C . VAL B 1 264 ? -18.234 1.344 13.156 1 98.44 264 VAL B C 1
ATOM 7348 O O . VAL B 1 264 ? -18.703 1.199 12.023 1 98.44 264 VAL B O 1
ATOM 7351 N N . ALA B 1 265 ? -17.656 0.353 13.805 1 95.38 265 ALA B N 1
ATOM 7352 C CA . ALA B 1 265 ? -17.266 -0.882 13.133 1 95.38 265 ALA B CA 1
ATOM 7353 C C . ALA B 1 265 ? -18.484 -1.636 12.617 1 95.38 265 ALA B C 1
ATOM 7355 O O . ALA B 1 265 ? -18.375 -2.42 11.672 1 95.38 265 ALA B O 1
ATOM 7356 N N . THR B 1 266 ? -19.672 -1.401 13.125 1 96.25 266 THR B N 1
ATOM 7357 C CA . THR B 1 266 ? -20.875 -2.143 12.766 1 96.25 266 THR B CA 1
ATOM 7358 C C . THR B 1 266 ? -21.609 -1.452 11.625 1 96.25 266 THR B C 1
ATOM 7360 O O . THR B 1 266 ? -22.594 -1.978 11.109 1 96.25 266 THR B O 1
ATOM 7363 N N . GLN B 1 267 ? -21.141 -0.278 11.195 1 97.81 267 GLN B N 1
ATOM 7364 C CA . GLN B 1 267 ? -21.812 0.491 10.156 1 97.81 267 GLN B CA 1
ATOM 7365 C C . GLN B 1 267 ? -21.516 -0.07 8.773 1 97.81 267 GLN B C 1
ATOM 7367 O O . GLN B 1 267 ? -20.531 -0.799 8.594 1 97.81 267 GLN B O 1
ATOM 7372 N N . ASP B 1 268 ? -22.375 0.277 7.836 1 96.94 268 ASP B N 1
ATOM 7373 C CA . ASP B 1 268 ? -22.125 -0.043 6.438 1 96.94 268 ASP B CA 1
ATOM 7374 C C . ASP B 1 268 ? -20.828 0.629 5.949 1 96.94 268 ASP B C 1
ATOM 7376 O O . ASP B 1 268 ? -20.547 1.766 6.328 1 96.94 268 ASP B O 1
ATOM 7380 N N . ASP B 1 269 ? -20.078 -0.044 5.172 1 96.88 269 ASP B N 1
ATOM 7381 C CA . ASP B 1 269 ? -18.797 0.494 4.707 1 96.88 269 ASP B CA 1
ATOM 7382 C C . ASP B 1 269 ? -18.953 1.183 3.354 1 96.88 269 ASP B C 1
ATOM 7384 O O . ASP B 1 269 ? -17.953 1.511 2.705 1 96.88 269 ASP B O 1
ATOM 7388 N N . GLU B 1 270 ? -20.125 1.385 2.855 1 96.56 270 GLU B N 1
ATOM 7389 C CA . GLU B 1 270 ? -20.438 2.193 1.68 1 96.56 270 GLU B CA 1
ATOM 7390 C C . GLU B 1 270 ? -21.141 3.484 2.07 1 96.56 270 GLU B C 1
ATOM 7392 O O . GLU B 1 270 ? -21.969 3.49 2.982 1 96.56 270 GLU B O 1
ATOM 7397 N N . TYR B 1 271 ? -20.797 4.516 1.462 1 98.25 271 TYR B N 1
ATOM 7398 C CA . TYR B 1 271 ? -21.406 5.82 1.702 1 98.25 271 TYR B CA 1
ATOM 7399 C C . TYR B 1 271 ? -21.266 6.719 0.48 1 98.25 271 TYR B C 1
ATOM 7401 O O . TYR B 1 271 ? -20.219 6.742 -0.166 1 98.25 271 TYR B O 1
ATOM 7409 N N . GLU B 1 272 ? -22.297 7.344 0.089 1 98.38 272 GLU B N 1
ATOM 7410 C CA . GLU B 1 272 ? -22.234 8.336 -0.978 1 98.38 272 GLU B CA 1
ATOM 7411 C C . GLU B 1 272 ? -21.828 9.703 -0.435 1 98.38 272 GLU B C 1
ATOM 7413 O O . GLU B 1 272 ? -22.641 10.383 0.212 1 98.38 272 GLU B O 1
ATOM 7418 N N . THR B 1 273 ? -20.625 10.125 -0.698 1 98.81 273 THR B N 1
ATOM 7419 C CA . THR B 1 273 ? -20.078 11.398 -0.214 1 98.81 273 THR B CA 1
ATOM 7420 C C . THR B 1 273 ? -20.906 12.562 -0.74 1 98.81 273 THR B C 1
ATOM 7422 O O . THR B 1 273 ? -21.219 12.625 -1.93 1 98.81 273 THR B O 1
ATOM 7425 N N . LYS B 1 274 ? -21.25 13.523 0.118 1 98.81 274 LYS B N 1
ATOM 7426 C CA . LYS B 1 274 ? -22.125 14.633 -0.249 1 98.81 274 LYS B CA 1
ATOM 7427 C C . LYS B 1 274 ? -21.391 15.648 -1.121 1 98.81 274 LYS B C 1
ATOM 7429 O O . LYS B 1 274 ? -20.219 15.945 -0.891 1 98.81 274 LYS B O 1
ATOM 7434 N N . SER B 1 275 ? -22.016 16.141 -2.121 1 98.81 275 SER B N 1
ATOM 7435 C CA . SER B 1 275 ? -21.578 17.312 -2.869 1 98.81 275 SER B CA 1
ATOM 7436 C C . SER B 1 275 ? -21.875 18.594 -2.102 1 98.81 275 SER B C 1
ATOM 7438 O O . SER B 1 275 ? -23.016 18.891 -1.769 1 98.81 275 SER B O 1
ATOM 7440 N N . LEU B 1 276 ? -20.859 19.359 -1.796 1 98.81 276 LEU B N 1
ATOM 7441 C CA . LEU B 1 276 ? -21.016 20.516 -0.933 1 98.81 276 LEU B CA 1
ATOM 7442 C C . LEU B 1 276 ? -20.578 21.797 -1.652 1 98.81 276 LEU B C 1
ATOM 7444 O O . LEU B 1 276 ? -19.672 21.766 -2.496 1 98.81 276 LEU B O 1
ATOM 7448 N N . ASP B 1 277 ? -21.234 22.906 -1.258 1 98.5 277 ASP B N 1
ATOM 7449 C CA . ASP B 1 277 ? -20.766 24.203 -1.759 1 98.5 277 ASP B CA 1
ATOM 7450 C C . ASP B 1 277 ? -19.281 24.422 -1.428 1 98.5 277 ASP B C 1
ATOM 7452 O O . ASP B 1 277 ? -18.828 24.062 -0.337 1 98.5 277 ASP B O 1
ATOM 7456 N N . ALA B 1 278 ? -18.594 25.047 -2.338 1 98.25 278 ALA B N 1
ATOM 7457 C CA . ALA B 1 278 ? -17.156 25.297 -2.176 1 98.25 278 ALA B CA 1
ATOM 7458 C C . ALA B 1 278 ? -16.875 26 -0.847 1 98.25 278 ALA B C 1
ATOM 7460 O O . ALA B 1 278 ? -15.836 25.75 -0.227 1 98.25 278 ALA B O 1
ATOM 7461 N N . ASP B 1 279 ? -17.781 26.828 -0.418 1 96.94 279 ASP B N 1
ATOM 7462 C CA . ASP B 1 279 ? -17.578 27.641 0.781 1 96.94 279 ASP B CA 1
ATOM 7463 C C . ASP B 1 279 ? -18.234 26.984 2 1 96.94 279 ASP B C 1
ATOM 7465 O O . ASP B 1 279 ? -18.344 27.609 3.057 1 96.94 279 ASP B O 1
ATOM 7469 N N . GLN B 1 280 ? -18.672 25.688 1.816 1 98.06 280 GLN B N 1
ATOM 7470 C CA . GLN B 1 280 ? -19.172 24.969 2.979 1 98.06 280 GLN B CA 1
ATOM 7471 C C . GLN B 1 280 ? -18.078 24.797 4.031 1 98.06 280 GLN B C 1
ATOM 7473 O O . GLN B 1 280 ? -16.922 24.484 3.695 1 98.06 280 GLN B O 1
ATOM 7478 N N . GLU B 1 281 ? -18.406 25.125 5.355 1 98.38 281 GLU B N 1
ATOM 7479 C CA . GLU B 1 281 ? -17.438 24.984 6.441 1 98.38 281 GLU B CA 1
ATOM 7480 C C . GLU B 1 281 ? -16.984 23.531 6.594 1 98.38 281 GLU B C 1
ATOM 7482 O O . GLU B 1 281 ? -17.797 22.609 6.477 1 98.38 281 GLU B O 1
ATOM 7487 N N . SER B 1 282 ? -15.703 23.359 6.773 1 98.56 282 SER B N 1
ATOM 7488 C CA . SER B 1 282 ? -15.156 22 6.859 1 98.56 282 SER B CA 1
ATOM 7489 C C . SER B 1 282 ? -14.57 21.734 8.242 1 98.56 282 SER B C 1
ATOM 7491 O O . SER B 1 282 ? -14.688 20.625 8.766 1 98.56 282 SER B O 1
ATOM 7493 N N . MET B 1 283 ? -13.922 22.734 8.836 1 98.56 283 MET B N 1
ATOM 7494 C CA . MET B 1 283 ? -13.219 22.547 10.109 1 98.56 283 MET B CA 1
ATOM 7495 C C . MET B 1 283 ? -13.312 23.812 10.953 1 98.56 283 MET B C 1
ATOM 7497 O O . MET B 1 283 ? -13.445 24.922 10.422 1 98.56 283 MET B O 1
ATOM 7501 N N . LEU B 1 284 ? -13.32 23.609 12.156 1 98.06 284 LEU B N 1
ATOM 7502 C CA . LEU B 1 284 ? -13.125 24.641 13.164 1 98.06 284 LEU B CA 1
ATOM 7503 C C . LEU B 1 284 ? -11.859 24.391 13.969 1 98.06 284 LEU B C 1
ATOM 7505 O O . LEU B 1 284 ? -11.828 23.5 14.82 1 98.06 284 LEU B O 1
ATOM 7509 N N . LEU B 1 285 ? -10.789 25.188 13.672 1 97 285 LEU B N 1
ATOM 7510 C CA . LEU B 1 285 ? -9.516 25.062 14.375 1 97 285 LEU B CA 1
ATOM 7511 C C . LEU B 1 285 ? -9.336 26.219 15.367 1 97 285 LEU B C 1
ATOM 7513 O O . LEU B 1 285 ? -9.609 27.375 15.039 1 97 285 LEU B O 1
ATOM 7517 N N . TYR B 1 286 ? -8.922 25.891 16.531 1 93.12 286 TYR B N 1
ATOM 7518 C CA . TYR B 1 286 ? -8.844 26.922 17.562 1 93.12 286 TYR B CA 1
ATOM 7519 C C . TYR B 1 286 ? -7.418 27.438 17.703 1 93.12 286 TYR B C 1
ATOM 7521 O O . TYR B 1 286 ? -6.461 26.656 17.656 1 93.12 286 TYR B O 1
ATOM 7529 N N . SER B 1 287 ? -7.258 28.703 17.734 1 86.69 287 SER B N 1
ATOM 7530 C CA . SER B 1 287 ? -6.008 29.391 18.047 1 86.69 287 SER B CA 1
ATOM 7531 C C . SER B 1 287 ? -6.105 30.141 19.375 1 86.69 287 SER B C 1
ATOM 7533 O O . SER B 1 287 ? -7.203 30.422 19.859 1 86.69 287 SER B O 1
ATOM 7535 N N . SER B 1 288 ? -4.887 30.359 19.984 1 69.44 288 SER B N 1
ATOM 7536 C CA . SER B 1 288 ? -4.867 31.078 21.266 1 69.44 288 SER B CA 1
ATOM 7537 C C . SER B 1 288 ? -5.156 32.562 21.062 1 69.44 288 SER B C 1
ATOM 7539 O O . SER B 1 288 ? -4.793 33.125 20.031 1 69.44 288 SER B O 1
ATOM 7541 N N . GLY B 1 289 ? -6.18 33.125 21.719 1 57.75 289 GLY B N 1
ATOM 7542 C CA . GLY B 1 289 ? -6.555 34.5 21.578 1 57.75 289 GLY B CA 1
ATOM 7543 C C . GLY B 1 289 ? -5.844 35.438 22.547 1 57.75 289 GLY B C 1
ATOM 7544 O O . GLY B 1 289 ? -5.359 34.969 23.594 1 57.75 289 GLY B O 1
ATOM 7545 N N . THR B 1 290 ? -5.535 36.625 22.141 1 48.12 290 THR B N 1
ATOM 7546 C CA . THR B 1 290 ? -4.926 37.656 22.969 1 48.12 290 THR B CA 1
ATOM 7547 C C . THR B 1 290 ? -5.746 37.906 24.234 1 48.12 290 THR B C 1
ATOM 7549 O O . THR B 1 290 ? -5.203 38.281 25.266 1 48.12 290 THR B O 1
ATOM 7552 N N . THR B 1 291 ? -7.031 37.75 24.062 1 49.09 291 THR B N 1
ATOM 7553 C CA . THR B 1 291 ? -7.945 38.031 25.156 1 49.09 291 THR B CA 1
ATOM 7554 C C . THR B 1 291 ? -8.008 36.844 26.125 1 49.09 291 THR B C 1
ATOM 7556 O O . THR B 1 291 ? -8.695 36.906 27.141 1 49.09 291 THR B O 1
ATOM 7559 N N . GLY B 1 292 ? -7.266 35.875 25.781 1 59.44 292 GLY B N 1
ATOM 7560 C CA . GLY B 1 292 ? -7.234 34.719 26.656 1 59.44 292 GLY B CA 1
ATOM 7561 C C . GLY B 1 292 ? -8.188 33.625 26.219 1 59.44 292 GLY B C 1
ATOM 7562 O O . GLY B 1 292 ? -7.961 32.438 26.516 1 59.44 292 GLY B O 1
ATOM 7563 N N . LYS B 1 293 ? -9.32 34 25.562 1 71.12 293 LYS B N 1
ATOM 7564 C CA . LYS B 1 293 ? -10.234 32.938 25.094 1 71.12 293 LYS B CA 1
ATOM 7565 C C . LYS B 1 293 ? -9.844 32.469 23.703 1 71.12 293 LYS B C 1
ATOM 7567 O O . LYS B 1 293 ? -9.602 33.25 22.797 1 71.12 293 LYS B O 1
ATOM 7572 N N . PRO B 1 294 ? -9.859 31.141 23.562 1 84.88 294 PRO B N 1
ATOM 7573 C CA . PRO B 1 294 ? -9.516 30.609 22.25 1 84.88 294 PRO B CA 1
ATOM 7574 C C . PRO B 1 294 ? -10.484 31.062 21.156 1 84.88 294 PRO B C 1
ATOM 7576 O O . PRO B 1 294 ? -11.664 31.281 21.422 1 84.88 294 PRO B O 1
ATOM 7579 N N . LYS B 1 295 ? -9.969 31.359 19.922 1 89.5 295 LYS B N 1
ATOM 7580 C CA . LYS B 1 295 ? -10.75 31.766 18.75 1 89.5 295 LYS B CA 1
ATOM 7581 C C . LYS B 1 295 ? -10.984 30.594 17.812 1 89.5 295 LYS B C 1
ATOM 7583 O O . LYS B 1 295 ? -10.039 29.938 17.391 1 89.5 295 LYS B O 1
ATOM 7588 N N . GLY B 1 296 ? -12.234 30.328 17.547 1 95.75 296 GLY B N 1
ATOM 7589 C CA . GLY B 1 296 ? -12.562 29.328 16.547 1 95.75 296 GLY B CA 1
ATOM 7590 C C . GLY B 1 296 ? -12.398 29.812 15.125 1 95.75 296 GLY B C 1
ATOM 7591 O O . GLY B 1 296 ? -13.188 30.625 14.648 1 95.75 296 GLY B O 1
ATOM 7592 N N . ILE B 1 297 ? -11.383 29.328 14.43 1 97.19 297 ILE B N 1
ATOM 7593 C CA . ILE B 1 297 ? -11.086 29.703 13.055 1 97.19 297 ILE B CA 1
ATOM 7594 C C . ILE B 1 297 ? -11.891 28.812 12.102 1 97.19 297 ILE B C 1
ATOM 7596 O O . ILE B 1 297 ? -11.766 27.594 12.125 1 97.19 297 ILE B O 1
ATOM 7600 N N . VAL B 1 298 ? -12.656 29.453 11.203 1 98.06 298 VAL B N 1
ATOM 7601 C CA . VAL B 1 298 ? -13.578 28.719 10.344 1 98.06 298 VAL B CA 1
ATOM 7602 C C . VAL B 1 298 ? -12.922 28.469 8.984 1 98.06 298 VAL B C 1
ATOM 7604 O O . VAL B 1 298 ? -12.523 29.406 8.289 1 98.06 298 VAL B O 1
ATOM 7607 N N . HIS B 1 299 ? -12.844 27.203 8.586 1 98.19 299 HIS B N 1
ATOM 7608 C CA . HIS B 1 299 ? -12.266 26.828 7.301 1 98.19 299 HIS B CA 1
ATOM 7609 C C . HIS B 1 299 ? -13.32 26.219 6.387 1 98.19 299 HIS B C 1
ATOM 7611 O O . HIS B 1 299 ? -14.242 25.547 6.855 1 98.19 299 HIS B O 1
ATOM 7617 N N . THR B 1 300 ? -13.133 26.422 5.086 1 98.38 300 THR B N 1
ATOM 7618 C CA . THR B 1 300 ? -14.078 25.906 4.094 1 98.38 300 THR B CA 1
ATOM 7619 C C . THR B 1 300 ? -13.469 24.75 3.322 1 98.38 300 THR B C 1
ATOM 7621 O O . THR B 1 300 ? -12.25 24.547 3.352 1 98.38 300 THR B O 1
ATOM 7624 N N . HIS B 1 301 ? -14.273 23.984 2.617 1 98.69 301 HIS B N 1
ATOM 7625 C CA . HIS B 1 301 ? -13.82 22.812 1.878 1 98.69 301 HIS B CA 1
ATOM 7626 C C . HIS B 1 301 ? -12.844 23.188 0.772 1 98.69 301 HIS B C 1
ATOM 7628 O O . HIS B 1 301 ? -11.711 22.703 0.739 1 98.69 301 HIS B O 1
ATOM 7634 N N . ALA B 1 302 ? -13.219 24.125 -0.055 1 98.69 302 ALA B N 1
ATOM 7635 C CA . ALA B 1 302 ? -12.367 24.453 -1.193 1 98.69 302 ALA B CA 1
ATOM 7636 C C . ALA B 1 302 ? -11.062 25.109 -0.733 1 98.69 302 ALA B C 1
ATOM 7638 O O . ALA B 1 302 ? -9.992 24.812 -1.27 1 98.69 302 ALA B O 1
ATOM 7639 N N . GLY B 1 303 ? -11.242 26.016 0.223 1 98.25 303 GLY B N 1
ATOM 7640 C CA . GLY B 1 303 ? -10.07 26.734 0.703 1 98.25 303 GLY B CA 1
ATOM 7641 C C . GLY B 1 303 ? -8.992 25.812 1.248 1 98.25 303 GLY B C 1
ATOM 7642 O O . GLY B 1 303 ? -7.84 25.875 0.81 1 98.25 303 GLY B O 1
ATOM 7643 N N . VAL B 1 304 ? -9.359 24.922 2.131 1 98.19 304 VAL B N 1
ATOM 7644 C CA . VAL B 1 304 ? -8.391 24.016 2.764 1 98.19 304 VAL B CA 1
ATOM 7645 C C . VAL B 1 304 ? -7.852 23.031 1.732 1 98.19 304 VAL B C 1
ATOM 7647 O O . VAL B 1 304 ? -6.652 22.734 1.715 1 98.19 304 VAL B O 1
ATOM 7650 N N . GLN B 1 305 ? -8.727 22.547 0.874 1 98.69 305 GLN B N 1
ATOM 7651 C CA . GLN B 1 305 ? -8.328 21.609 -0.17 1 98.69 305 GLN B CA 1
ATOM 7652 C C . GLN B 1 305 ? -7.207 22.188 -1.03 1 98.69 305 GLN B C 1
ATOM 7654 O O . GLN B 1 305 ? -6.141 21.594 -1.16 1 98.69 305 GLN B O 1
ATOM 7659 N N . LEU B 1 306 ? -7.391 23.344 -1.539 1 98.69 306 LEU B N 1
ATOM 7660 C CA . LEU B 1 306 ? -6.453 23.922 -2.496 1 98.69 306 LEU B CA 1
ATOM 7661 C C . LEU B 1 306 ? -5.176 24.375 -1.8 1 98.69 306 LEU B C 1
ATOM 7663 O O . LEU B 1 306 ? -4.074 24.188 -2.316 1 98.69 306 LEU B O 1
ATOM 7667 N N . GLN B 1 307 ? -5.336 24.969 -0.658 1 98.44 307 GLN B N 1
ATOM 7668 C CA . GLN B 1 307 ? -4.18 25.516 0.053 1 98.44 307 GLN B CA 1
ATOM 7669 C C . GLN B 1 307 ? -3.219 24.406 0.467 1 98.44 307 GLN B C 1
ATOM 7671 O O . GLN B 1 307 ? -2.014 24.484 0.224 1 98.44 307 GLN B O 1
ATOM 7676 N N . CYS B 1 308 ? -3.742 23.359 1.118 1 98.62 308 CYS B N 1
ATOM 7677 C CA . CYS B 1 308 ? -2.906 22.266 1.595 1 98.62 308 CYS B CA 1
ATOM 7678 C C . CYS B 1 308 ? -2.248 21.531 0.431 1 98.62 308 CYS B C 1
ATOM 7680 O O . CYS B 1 308 ? -1.055 21.234 0.476 1 98.62 308 CYS B O 1
ATOM 7682 N N . ALA B 1 309 ? -3.018 21.281 -0.627 1 98.81 309 ALA B N 1
ATOM 7683 C CA . ALA B 1 309 ? -2.49 20.594 -1.808 1 98.81 309 ALA B CA 1
ATOM 7684 C C . ALA B 1 309 ? -1.352 21.391 -2.436 1 98.81 309 ALA B C 1
ATOM 7686 O O . ALA B 1 309 ? -0.292 20.844 -2.742 1 98.81 309 ALA B O 1
ATOM 7687 N N . LYS B 1 310 ? -1.561 22.656 -2.588 1 98.69 310 LYS B N 1
ATOM 7688 C CA . LYS B 1 310 ? -0.578 23.547 -3.195 1 98.69 310 LYS B CA 1
ATOM 7689 C C . LYS B 1 310 ? 0.74 23.516 -2.426 1 98.69 310 LYS B C 1
ATOM 7691 O O . LYS B 1 310 ? 1.812 23.391 -3.021 1 98.69 310 LYS B O 1
ATOM 7696 N N . GLU B 1 311 ? 0.639 23.609 -1.154 1 98.56 311 GLU B N 1
ATOM 7697 C CA . GLU B 1 311 ? 1.843 23.781 -0.345 1 98.56 311 GLU B CA 1
ATOM 7698 C C . GLU B 1 311 ? 2.662 22.5 -0.305 1 98.56 311 GLU B C 1
ATOM 7700 O O . GLU B 1 311 ? 3.893 22.531 -0.37 1 98.56 311 GLU B O 1
ATOM 7705 N N . LEU B 1 312 ? 2.006 21.344 -0.231 1 98.69 312 LEU B N 1
ATOM 7706 C CA . LEU B 1 312 ? 2.762 20.094 -0.216 1 98.69 312 LEU B CA 1
ATOM 7707 C C . LEU B 1 312 ? 3.32 19.781 -1.601 1 98.69 312 LEU B C 1
ATOM 7709 O O . LEU B 1 312 ? 4.434 19.281 -1.724 1 98.69 312 LEU B O 1
ATOM 7713 N N . TYR B 1 313 ? 2.561 20.078 -2.629 1 98.81 313 TYR B N 1
ATOM 7714 C CA . TYR B 1 313 ? 2.998 19.797 -3.99 1 98.81 313 TYR B CA 1
ATOM 7715 C C . TYR B 1 313 ? 4.207 20.656 -4.363 1 98.81 313 TYR B C 1
ATOM 7717 O O . TYR B 1 313 ? 5.223 20.125 -4.828 1 98.81 313 TYR B O 1
ATOM 7725 N N . PHE B 1 314 ? 4.168 21.953 -4.145 1 98.69 314 PHE B N 1
ATOM 7726 C CA . PHE B 1 314 ? 5.23 22.844 -4.594 1 98.69 314 PHE B CA 1
ATOM 7727 C C . PHE B 1 314 ? 6.281 23.016 -3.502 1 98.69 314 PHE B C 1
ATOM 7729 O O . PHE B 1 314 ? 7.477 22.859 -3.75 1 98.69 314 PHE B O 1
ATOM 7736 N N . GLY B 1 315 ? 5.785 23.359 -2.283 1 98.06 315 GLY B N 1
ATOM 7737 C CA . GLY B 1 315 ? 6.695 23.688 -1.198 1 98.06 315 GLY B CA 1
ATOM 7738 C C . GLY B 1 315 ? 7.508 22.5 -0.718 1 98.06 315 GLY B C 1
ATOM 7739 O O . GLY B 1 315 ? 8.695 22.641 -0.408 1 98.06 315 GLY B O 1
ATOM 7740 N N . PHE B 1 316 ? 6.926 21.344 -0.691 1 98.56 316 PHE B N 1
ATOM 7741 C CA . PHE B 1 316 ? 7.621 20.156 -0.202 1 98.56 316 PHE B CA 1
ATOM 7742 C C . PHE B 1 316 ? 7.926 19.203 -1.345 1 98.56 316 PHE B C 1
ATOM 7744 O O . PHE B 1 316 ? 8.383 18.078 -1.115 1 98.56 316 PHE B O 1
ATOM 7751 N N . ASP B 1 317 ? 7.613 19.641 -2.531 1 98.75 317 ASP B N 1
ATOM 7752 C CA . ASP B 1 317 ? 7.93 18.844 -3.713 1 98.75 317 ASP B CA 1
ATOM 7753 C C . ASP B 1 317 ? 7.441 17.406 -3.555 1 98.75 317 ASP B C 1
ATOM 7755 O O . ASP B 1 317 ? 8.203 16.453 -3.771 1 98.75 317 ASP B O 1
ATOM 7759 N N . LEU B 1 318 ? 6.23 17.25 -3.141 1 98.75 318 LEU B N 1
ATOM 7760 C CA . LEU B 1 318 ? 5.68 15.938 -2.857 1 98.75 318 LEU B CA 1
ATOM 7761 C C . LEU B 1 318 ? 5.66 15.07 -4.117 1 98.75 318 LEU B C 1
ATOM 7763 O O . LEU B 1 318 ? 5.094 15.469 -5.137 1 98.75 318 LEU B O 1
ATOM 7767 N N . LYS B 1 319 ? 6.359 13.93 -4.062 1 98.31 319 LYS B N 1
ATOM 7768 C CA . LYS B 1 319 ? 6.402 12.938 -5.137 1 98.31 319 LYS B CA 1
ATOM 7769 C C . LYS B 1 319 ? 5.648 11.672 -4.75 1 98.31 319 LYS B C 1
ATOM 7771 O O . LYS B 1 319 ? 5.434 11.406 -3.562 1 98.31 319 LYS B O 1
ATOM 7776 N N . PRO B 1 320 ? 5.262 10.859 -5.723 1 97.5 320 PRO B N 1
ATOM 7777 C CA . PRO B 1 320 ? 4.453 9.672 -5.453 1 97.5 320 PRO B CA 1
ATOM 7778 C C . PRO B 1 320 ? 5.164 8.656 -4.559 1 97.5 320 PRO B C 1
ATOM 7780 O O . PRO B 1 320 ? 4.516 7.914 -3.82 1 97.5 320 PRO B O 1
ATOM 7783 N N . ALA B 1 321 ? 6.465 8.633 -4.59 1 98.12 321 ALA B N 1
ATOM 7784 C CA . ALA B 1 321 ? 7.219 7.641 -3.836 1 98.12 321 ALA B CA 1
ATOM 7785 C C . ALA B 1 321 ? 7.484 8.117 -2.41 1 98.12 321 ALA B C 1
ATOM 7787 O O . ALA B 1 321 ? 7.949 7.348 -1.567 1 98.12 321 ALA B O 1
ATOM 7788 N N . ASP B 1 322 ? 7.141 9.305 -2.07 1 98.75 322 ASP B N 1
ATOM 7789 C CA . ASP B 1 322 ? 7.496 9.914 -0.794 1 98.75 322 ASP B CA 1
ATOM 7790 C C . ASP B 1 322 ? 6.727 9.273 0.357 1 98.75 322 ASP B C 1
ATOM 7792 O O . ASP B 1 322 ? 5.582 8.844 0.184 1 98.75 322 ASP B O 1
ATOM 7796 N N . ARG B 1 323 ? 7.336 9.188 1.468 1 98.75 323 ARG B N 1
ATOM 7797 C CA . ARG B 1 323 ? 6.75 8.945 2.781 1 98.75 323 ARG B CA 1
ATOM 7798 C C . ARG B 1 323 ? 6.906 10.156 3.689 1 98.75 323 ARG B C 1
ATOM 7800 O O . ARG B 1 323 ? 8.016 10.492 4.105 1 98.75 323 ARG B O 1
ATOM 7807 N N . PHE B 1 324 ? 5.789 10.797 3.908 1 98.81 324 PHE B N 1
ATOM 7808 C CA . PHE B 1 324 ? 5.77 12.109 4.539 1 98.81 324 PHE B CA 1
ATOM 7809 C C . PHE B 1 324 ? 5.531 11.984 6.039 1 98.81 324 PHE B C 1
ATOM 7811 O O . PHE B 1 324 ? 4.477 11.516 6.469 1 98.81 324 PHE B O 1
ATOM 7818 N N . PHE B 1 325 ? 6.5 12.367 6.891 1 98.62 325 PHE B N 1
ATOM 7819 C CA . PHE B 1 325 ? 6.41 12.344 8.344 1 98.62 325 PHE B CA 1
ATOM 7820 C C . PHE B 1 325 ? 6.5 13.758 8.922 1 98.62 325 PHE B C 1
ATOM 7822 O O . PHE B 1 325 ? 7.543 14.406 8.82 1 98.62 325 PHE B O 1
ATOM 7829 N N . TRP B 1 326 ? 5.465 14.289 9.43 1 98.12 326 TRP B N 1
ATOM 7830 C CA . TRP B 1 326 ? 5.469 15.531 10.195 1 98.12 326 TRP B CA 1
ATOM 7831 C C . TRP B 1 326 ? 5.098 15.281 11.648 1 98.12 326 TRP B C 1
ATOM 7833 O O . TRP B 1 326 ? 4.023 14.75 11.938 1 98.12 326 TRP B O 1
ATOM 7843 N N . VAL B 1 327 ? 5.953 15.672 12.562 1 96.12 327 VAL B N 1
ATOM 7844 C CA . VAL B 1 327 ? 5.711 15.484 13.992 1 96.12 327 VAL B CA 1
ATOM 7845 C C . VAL B 1 327 ? 4.668 16.5 14.469 1 96.12 327 VAL B C 1
ATOM 7847 O O . VAL B 1 327 ? 4.988 17.656 14.719 1 96.12 327 VAL B O 1
ATOM 7850 N N . SER B 1 328 ? 3.465 16.031 14.547 1 93.25 328 SER B N 1
ATOM 7851 C CA . SER B 1 328 ? 2.373 16.891 14.992 1 93.25 328 SER B CA 1
ATOM 7852 C C . SER B 1 328 ? 1.201 16.062 15.523 1 93.25 328 SER B C 1
ATOM 7854 O O . SER B 1 328 ? 1.305 14.852 15.656 1 93.25 328 SER B O 1
ATOM 7856 N N . ASP B 1 329 ? 0.213 16.797 16.062 1 92.88 329 ASP B N 1
ATOM 7857 C CA . ASP B 1 329 ? -1.053 16.25 16.547 1 92.88 329 ASP B CA 1
ATOM 7858 C C . ASP B 1 329 ? -2.215 16.688 15.656 1 92.88 329 ASP B C 1
ATOM 7860 O O . ASP B 1 329 ? -2.16 17.766 15.039 1 92.88 329 ASP B O 1
ATOM 7864 N N . ILE B 1 330 ? -3.258 15.859 15.617 1 94.94 330 ILE B N 1
ATOM 7865 C CA . ILE B 1 330 ? -4.418 16.156 14.781 1 94.94 330 ILE B CA 1
ATOM 7866 C C . ILE B 1 330 ? -5.094 17.438 15.281 1 94.94 330 ILE B C 1
ATOM 7868 O O . ILE B 1 330 ? -5.777 18.125 14.516 1 94.94 330 ILE B O 1
ATOM 7872 N N . GLY B 1 331 ? -4.855 17.812 16.516 1 93.62 331 GLY B N 1
ATOM 7873 C CA . GLY B 1 331 ? -5.492 18.969 17.109 1 93.62 331 GLY B CA 1
ATOM 7874 C C . GLY B 1 331 ? -4.848 20.281 16.703 1 93.62 331 GLY B C 1
ATOM 7875 O O . GLY B 1 331 ? -5.379 21.359 17 1 93.62 331 GLY B O 1
ATOM 7876 N N . TRP B 1 332 ? -3.748 20.141 16.016 1 92 332 TRP B N 1
ATOM 7877 C CA . TRP B 1 332 ? -3.074 21.312 15.469 1 92 332 TRP B CA 1
ATOM 7878 C C . TRP B 1 332 ? -3.27 21.406 13.961 1 92 332 TRP B C 1
ATOM 7880 O O . TRP B 1 332 ? -3.479 20.391 13.289 1 92 332 TRP B O 1
ATOM 7890 N N . MET B 1 333 ? -3.145 22.641 13.469 1 94.19 333 MET B N 1
ATOM 7891 C CA . MET B 1 333 ? -3.418 22.875 12.055 1 94.19 333 MET B CA 1
ATOM 7892 C C . MET B 1 333 ? -2.529 22 11.18 1 94.19 333 MET B C 1
ATOM 7894 O O . MET B 1 333 ? -2.955 21.531 10.125 1 94.19 333 MET B O 1
ATOM 7898 N N . MET B 1 334 ? -1.277 21.641 11.672 1 95.75 334 MET B N 1
ATOM 7899 C CA . MET B 1 334 ? -0.343 20.875 10.859 1 95.75 334 MET B CA 1
ATOM 7900 C C . MET B 1 334 ? -0.863 19.453 10.625 1 95.75 334 MET B C 1
ATOM 7902 O O . MET B 1 334 ? -0.49 18.812 9.648 1 95.75 334 MET B O 1
ATOM 7906 N N . GLY B 1 335 ? -1.666 19 11.578 1 96.19 335 GLY B N 1
ATOM 7907 C CA . GLY B 1 335 ? -2.262 17.688 11.398 1 96.19 335 GLY B CA 1
ATOM 7908 C C . GLY B 1 335 ? -3.111 17.578 10.141 1 96.19 335 GLY B C 1
ATOM 7909 O O . GLY B 1 335 ? -2.73 16.906 9.188 1 96.19 335 GLY B O 1
ATOM 7910 N N . PRO B 1 336 ? -4.23 18.344 10.133 1 97.75 336 PRO B N 1
ATOM 7911 C CA . PRO B 1 336 ? -5.07 18.312 8.93 1 97.75 336 PRO B CA 1
ATOM 7912 C C . PRO B 1 336 ? -4.34 18.812 7.684 1 97.75 336 PRO B C 1
ATOM 7914 O O . PRO B 1 336 ? -4.582 18.312 6.582 1 97.75 336 PRO B O 1
ATOM 7917 N N . TRP B 1 337 ? -3.436 19.734 7.875 1 98.19 337 TRP B N 1
ATOM 7918 C CA . TRP B 1 337 ? -2.664 20.281 6.762 1 98.19 337 TRP B CA 1
ATOM 7919 C C . TRP B 1 337 ? -1.87 19.188 6.059 1 98.19 337 TRP B C 1
ATOM 7921 O O . TRP B 1 337 ? -1.905 19.078 4.828 1 98.19 337 TRP B O 1
ATOM 7931 N N . THR B 1 338 ? -1.242 18.359 6.805 1 97.94 338 THR B N 1
ATOM 7932 C CA . THR B 1 338 ? -0.428 17.281 6.258 1 97.94 338 THR B CA 1
ATOM 7933 C C . THR B 1 338 ? -1.308 16.219 5.617 1 97.94 338 THR B C 1
ATOM 7935 O O . THR B 1 338 ? -1.008 15.727 4.523 1 97.94 338 THR B O 1
ATOM 7938 N N . LEU B 1 339 ? -2.379 15.859 6.305 1 98.5 339 LEU B N 1
ATOM 7939 C CA . LEU B 1 339 ? -3.25 14.797 5.812 1 98.5 339 LEU B CA 1
ATOM 7940 C C . LEU B 1 339 ? -3.891 15.195 4.484 1 98.5 339 LEU B C 1
ATOM 7942 O O . LEU B 1 339 ? -3.795 14.453 3.502 1 98.5 339 LEU B O 1
ATOM 7946 N N . ILE B 1 340 ? -4.477 16.359 4.441 1 98.81 340 ILE B N 1
ATOM 7947 C CA . ILE B 1 340 ? -5.188 16.812 3.254 1 98.81 340 ILE B CA 1
ATOM 7948 C C . ILE B 1 340 ? -4.195 17.047 2.117 1 98.81 340 ILE B C 1
ATOM 7950 O O . ILE B 1 340 ? -4.449 16.672 0.973 1 98.81 340 ILE B O 1
ATOM 7954 N N . GLY B 1 341 ? -3.07 17.641 2.449 1 98.81 341 GLY B N 1
ATOM 7955 C CA . GLY B 1 341 ? -2.064 17.906 1.432 1 98.81 341 GLY B CA 1
ATOM 7956 C C . GLY B 1 341 ? -1.517 16.641 0.796 1 98.81 341 GLY B C 1
ATOM 7957 O O . GLY B 1 341 ? -1.441 16.547 -0.43 1 98.81 341 GLY B O 1
ATOM 7958 N N . VAL B 1 342 ? -1.171 15.625 1.562 1 98.81 342 VAL B N 1
ATOM 7959 C CA . VAL B 1 342 ? -0.545 14.398 1.076 1 98.81 342 VAL B CA 1
ATOM 7960 C C . VAL B 1 342 ? -1.575 13.555 0.33 1 98.81 342 VAL B C 1
ATOM 7962 O O . VAL B 1 342 ? -1.314 13.086 -0.781 1 98.81 342 VAL B O 1
ATOM 7965 N N . HIS B 1 343 ? -2.744 13.453 0.887 1 98.88 343 HIS B N 1
ATOM 7966 C CA . HIS B 1 343 ? -3.734 12.523 0.354 1 98.88 343 HIS B CA 1
ATOM 7967 C C . HIS B 1 343 ? -4.426 13.109 -0.875 1 98.88 343 HIS B C 1
ATOM 7969 O O . HIS B 1 343 ? -5.074 12.375 -1.63 1 98.88 343 HIS B O 1
ATOM 7975 N N . SER B 1 344 ? -4.27 14.445 -1.094 1 98.88 344 SER B N 1
ATOM 7976 C CA . SER B 1 344 ? -4.785 15.031 -2.324 1 98.88 344 SER B CA 1
ATOM 7977 C C . SER B 1 344 ? -4.125 14.414 -3.553 1 98.88 344 SER B C 1
ATOM 7979 O O . SER B 1 344 ? -4.656 14.508 -4.66 1 98.88 344 SER B O 1
ATOM 7981 N N . PHE B 1 345 ? -3 13.766 -3.354 1 98.75 345 PHE B N 1
ATOM 7982 C CA . PHE B 1 345 ? -2.242 13.227 -4.477 1 98.75 345 PHE B CA 1
ATOM 7983 C C . PHE B 1 345 ? -2.057 11.719 -4.336 1 98.75 345 PHE B C 1
ATOM 7985 O O . PHE B 1 345 ? -1.139 11.141 -4.922 1 98.75 345 PHE B O 1
ATOM 7992 N N . GLY B 1 346 ? -2.883 11.094 -3.48 1 98.69 346 GLY B N 1
ATOM 7993 C CA . GLY B 1 346 ? -2.742 9.664 -3.264 1 98.69 346 GLY B CA 1
ATOM 7994 C C . GLY B 1 346 ? -1.438 9.289 -2.584 1 98.69 346 GLY B C 1
ATOM 7995 O O . GLY B 1 346 ? -0.93 8.18 -2.773 1 98.69 346 GLY B O 1
ATOM 7996 N N . GLY B 1 347 ? -0.866 10.18 -1.87 1 98.75 347 GLY B N 1
ATOM 7997 C CA . GLY B 1 347 ? 0.436 9.977 -1.256 1 98.75 347 GLY B CA 1
ATOM 7998 C C . GLY B 1 347 ? 0.37 9.172 0.029 1 98.75 347 GLY B C 1
ATOM 7999 O O . GLY B 1 347 ? -0.718 8.836 0.499 1 98.75 347 GLY B O 1
ATOM 8000 N N . THR B 1 348 ? 1.544 8.859 0.666 1 98.81 348 THR B N 1
ATOM 8001 C CA . THR B 1 348 ? 1.671 8.055 1.879 1 98.81 348 THR B CA 1
ATOM 8002 C C . THR B 1 348 ? 2.189 8.906 3.035 1 98.81 348 THR B C 1
ATOM 8004 O O . THR B 1 348 ? 3.238 9.547 2.924 1 98.81 348 THR B O 1
ATOM 8007 N N . MET B 1 349 ? 1.389 8.891 4.098 1 98.12 349 MET B N 1
ATOM 8008 C CA . MET B 1 349 ? 1.781 9.586 5.316 1 98.12 349 MET B CA 1
ATOM 8009 C C . MET B 1 349 ? 2.32 8.609 6.355 1 98.12 349 MET B C 1
ATOM 8011 O O . MET B 1 349 ? 1.85 7.473 6.449 1 98.12 349 MET B O 1
ATOM 8015 N N . PHE B 1 350 ? 3.379 9.008 7.102 1 98.5 350 PHE B N 1
ATOM 8016 C CA . PHE B 1 350 ? 3.84 8.289 8.281 1 98.5 350 PHE B CA 1
ATOM 8017 C C . PHE B 1 350 ? 3.35 8.961 9.555 1 98.5 350 PHE B C 1
ATOM 8019 O O . PHE B 1 350 ? 3.453 10.18 9.695 1 98.5 350 PHE B O 1
ATOM 8026 N N . MET B 1 351 ? 2.721 8.273 10.391 1 98.38 351 MET B N 1
ATOM 8027 C CA . MET B 1 351 ? 2.176 8.742 11.664 1 98.38 351 MET B CA 1
ATOM 8028 C C . MET B 1 351 ? 2.83 8.016 12.836 1 98.38 351 MET B C 1
ATOM 8030 O O . MET B 1 351 ? 2.994 6.797 12.805 1 98.38 351 MET B O 1
ATOM 8034 N N . TYR B 1 352 ? 3.246 8.75 13.844 1 97.94 352 TYR B N 1
ATOM 8035 C CA . TYR B 1 352 ? 3.906 8.172 15.008 1 97.94 352 TYR B CA 1
ATOM 8036 C C . TYR B 1 352 ? 3.189 8.578 16.297 1 97.94 352 TYR B C 1
ATOM 8038 O O . TYR B 1 352 ? 2.842 9.742 16.484 1 97.94 352 TYR B O 1
ATOM 8046 N N . GLU B 1 353 ? 2.838 7.605 17.062 1 96.5 353 GLU B N 1
ATOM 8047 C CA . GLU B 1 353 ? 2.314 7.789 18.406 1 96.5 353 GLU B CA 1
ATOM 8048 C C . GLU B 1 353 ? 3.404 7.578 19.453 1 96.5 353 GLU B C 1
ATOM 8050 O O . GLU B 1 353 ? 3.797 6.441 19.734 1 96.5 353 GLU B O 1
ATOM 8055 N N . GLY B 1 354 ? 4.031 8.562 19.984 1 94.88 354 GLY B N 1
ATOM 8056 C CA . GLY B 1 354 ? 5.023 8.398 21.031 1 94.88 354 GLY B CA 1
ATOM 8057 C C . GLY B 1 354 ? 5.945 9.594 21.172 1 94.88 354 GLY B C 1
ATOM 8058 O O . GLY B 1 354 ? 5.75 10.617 20.516 1 94.88 354 GLY B O 1
ATOM 8059 N N . ALA B 1 355 ? 6.863 9.5 22.094 1 94.31 355 ALA B N 1
ATOM 8060 C CA . ALA B 1 355 ? 7.82 10.555 22.391 1 94.31 355 ALA B CA 1
ATOM 8061 C C . ALA B 1 355 ? 9.047 10.461 21.5 1 94.31 355 ALA B C 1
ATOM 8063 O O . ALA B 1 355 ? 9.422 9.375 21.062 1 94.31 355 ALA B O 1
ATOM 8064 N N . PRO B 1 356 ? 9.68 11.578 21.219 1 93.94 356 PRO B N 1
ATOM 8065 C CA . PRO B 1 356 ? 10.859 11.594 20.344 1 93.94 356 PRO B CA 1
ATOM 8066 C C . PRO B 1 356 ? 12.07 10.914 20.984 1 93.94 356 PRO B C 1
ATOM 8068 O O . PRO B 1 356 ? 13 10.516 20.281 1 93.94 356 PRO B O 1
ATOM 8071 N N . ASP B 1 357 ? 12.086 10.805 22.312 1 94.81 357 ASP B N 1
ATOM 8072 C CA . ASP B 1 357 ? 13.297 10.398 23.031 1 94.81 357 ASP B CA 1
ATOM 8073 C C . ASP B 1 357 ? 13.055 9.125 23.844 1 94.81 357 ASP B C 1
ATOM 8075 O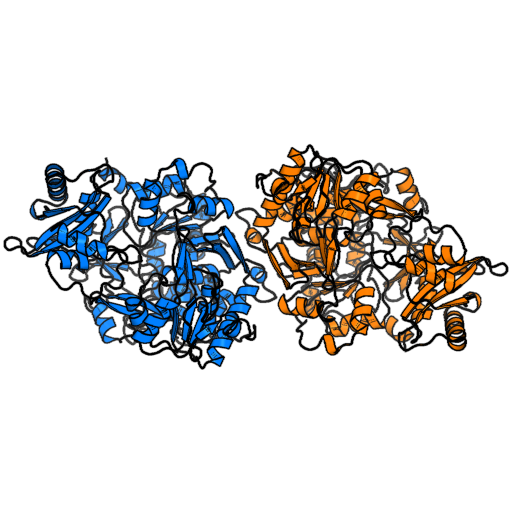 O . ASP B 1 357 ? 13.648 8.938 24.906 1 94.81 357 ASP B O 1
ATOM 8079 N N . HIS B 1 358 ? 12.141 8.383 23.406 1 95.44 358 HIS B N 1
ATOM 8080 C CA . HIS B 1 358 ? 11.836 7.109 24.047 1 95.44 358 HIS B CA 1
ATOM 8081 C C . HIS B 1 358 ? 11.75 5.977 23.031 1 95.44 358 HIS B C 1
ATOM 8083 O O . HIS B 1 358 ? 11.07 6.113 22 1 95.44 358 HIS B O 1
ATOM 8089 N N . PRO B 1 359 ? 12.219 4.789 23.344 1 95.44 359 PRO B N 1
ATOM 8090 C CA . PRO B 1 359 ? 12.961 4.473 24.562 1 95.44 359 PRO B CA 1
ATOM 8091 C C . PRO B 1 359 ? 14.297 5.203 24.656 1 95.44 359 PRO B C 1
ATOM 8093 O O . PRO B 1 359 ? 14.875 5.316 25.734 1 95.44 359 PRO B O 1
ATOM 8096 N N . GLU B 1 360 ? 14.867 5.578 23.562 1 96.31 360 GLU B N 1
ATOM 8097 C CA . GLU B 1 360 ? 16.125 6.328 23.5 1 96.31 360 GLU B CA 1
ATOM 8098 C C . GLU B 1 360 ? 15.992 7.555 22.609 1 96.31 360 GLU B C 1
ATOM 8100 O O . GLU B 1 360 ? 15.062 7.645 21.797 1 96.31 360 GLU B O 1
ATOM 8105 N N . PRO B 1 361 ? 16.953 8.484 22.672 1 96 361 PRO B N 1
ATOM 8106 C CA . PRO B 1 361 ? 16.828 9.766 21.984 1 96 361 PRO B CA 1
ATOM 8107 C C . PRO B 1 361 ? 16.984 9.633 20.469 1 96 361 PRO B C 1
ATOM 8109 O O . PRO B 1 361 ? 16.875 10.625 19.734 1 96 361 PRO B O 1
ATOM 8112 N N . ASP B 1 362 ? 17.25 8.43 20 1 97.69 362 ASP B N 1
ATOM 8113 C CA . ASP B 1 362 ? 17.422 8.242 18.562 1 97.69 362 ASP B CA 1
ATOM 8114 C C . ASP B 1 362 ? 16.141 7.73 17.906 1 97.69 362 ASP B C 1
ATOM 8116 O O . ASP B 1 362 ? 16.156 7.227 16.781 1 97.69 362 ASP B O 1
ATOM 8120 N N . ARG B 1 363 ? 14.992 7.824 18.594 1 97.88 363 ARG B N 1
ATOM 8121 C CA . ARG B 1 363 ? 13.734 7.227 18.156 1 97.88 363 ARG B CA 1
ATOM 8122 C C . ARG B 1 363 ? 13.383 7.684 16.734 1 97.88 363 ARG B C 1
ATOM 8124 O O . ARG B 1 363 ? 13.086 6.863 15.867 1 97.88 363 ARG B O 1
ATOM 8131 N N . PHE B 1 364 ? 13.453 8.953 16.453 1 98.31 364 PHE B N 1
ATOM 8132 C CA . PHE B 1 364 ? 13.086 9.469 15.141 1 98.31 364 PHE B CA 1
ATOM 8133 C C . PHE B 1 364 ? 14.078 9 14.078 1 98.31 364 PHE B C 1
ATOM 8135 O O . PHE B 1 364 ? 13.695 8.703 12.945 1 98.31 364 PHE B O 1
ATOM 8142 N N . TRP B 1 365 ? 15.383 8.906 14.461 1 98.56 365 TRP B N 1
ATOM 8143 C CA . TRP B 1 365 ? 16.391 8.453 13.516 1 98.56 365 TRP B CA 1
ATOM 8144 C C . TRP B 1 365 ? 16.172 6.988 13.141 1 98.56 365 TRP B C 1
ATOM 8146 O O . TRP B 1 365 ? 16.266 6.617 11.969 1 98.56 365 TRP B O 1
ATOM 8156 N N . GLU B 1 366 ? 15.773 6.277 14.148 1 97.81 366 GLU B N 1
ATOM 8157 C CA . GLU B 1 366 ? 15.445 4.871 13.922 1 97.81 366 GLU B CA 1
ATOM 8158 C C . GLU B 1 366 ? 14.25 4.727 12.992 1 97.81 366 GLU B C 1
ATOM 8160 O O . GLU B 1 366 ? 14.25 3.881 12.094 1 97.81 366 GLU B O 1
ATOM 8165 N N . LEU B 1 367 ? 13.203 5.488 13.195 1 98.38 367 LEU B N 1
ATOM 8166 C CA . LEU B 1 367 ? 12 5.445 12.367 1 98.38 367 LEU B CA 1
ATOM 8167 C C . LEU B 1 367 ? 12.328 5.824 10.93 1 98.38 367 LEU B C 1
ATOM 8169 O O . LEU B 1 367 ? 11.852 5.172 9.992 1 98.38 367 LEU B O 1
ATOM 8173 N N . ILE B 1 368 ? 13.125 6.879 10.75 1 98.62 368 ILE B N 1
ATOM 8174 C CA . ILE B 1 368 ? 13.508 7.344 9.422 1 98.62 368 ILE B CA 1
ATOM 8175 C C . ILE B 1 368 ? 14.289 6.25 8.695 1 98.62 368 ILE B C 1
ATOM 8177 O O . ILE B 1 368 ? 14.023 5.965 7.523 1 98.62 368 ILE B O 1
ATOM 8181 N N . ASP B 1 369 ? 15.164 5.629 9.406 1 97.81 369 ASP B N 1
ATOM 8182 C CA . ASP B 1 369 ? 15.984 4.559 8.844 1 97.81 369 ASP B CA 1
ATOM 8183 C C . ASP B 1 369 ? 15.125 3.355 8.461 1 97.81 369 ASP B C 1
ATOM 8185 O O . ASP B 1 369 ? 15.125 2.934 7.305 1 97.81 369 ASP B O 1
ATOM 8189 N N . ARG B 1 370 ? 14.328 2.842 9.336 1 96.12 370 ARG B N 1
ATOM 8190 C CA . ARG B 1 370 ? 13.578 1.601 9.164 1 96.12 370 ARG B CA 1
ATOM 8191 C C . ARG B 1 370 ? 12.5 1.756 8.094 1 96.12 370 ARG B C 1
ATOM 8193 O O . ARG B 1 370 ? 12.258 0.832 7.309 1 96.12 370 ARG B O 1
ATOM 8200 N N . HIS B 1 371 ? 11.859 2.906 8.031 1 98.06 371 HIS B N 1
ATOM 8201 C CA . HIS B 1 371 ? 10.758 3.117 7.094 1 98.06 371 HIS B CA 1
ATOM 8202 C C . HIS B 1 371 ? 11.234 3.861 5.848 1 98.06 371 HIS B C 1
ATOM 8204 O O . HIS B 1 371 ? 10.445 4.109 4.93 1 98.06 371 HIS B O 1
ATOM 8210 N N . GLU B 1 372 ? 12.531 4.285 5.844 1 98.25 372 GLU B N 1
ATOM 8211 C CA . GLU B 1 372 ? 13.086 5.074 4.75 1 98.25 372 GLU B CA 1
ATOM 8212 C C . GLU B 1 372 ? 12.203 6.27 4.418 1 98.25 372 GLU B C 1
ATOM 8214 O O . GLU B 1 372 ? 11.805 6.457 3.268 1 98.25 372 GLU B O 1
ATOM 8219 N N . LEU B 1 373 ? 11.953 7.023 5.438 1 98.75 373 LEU B N 1
ATOM 8220 C CA . LEU B 1 373 ? 11.156 8.234 5.277 1 98.75 373 LEU B CA 1
ATOM 8221 C C . LEU B 1 373 ? 11.883 9.258 4.414 1 98.75 373 LEU B C 1
ATOM 8223 O O . LEU B 1 373 ? 13.109 9.391 4.504 1 98.75 373 LEU B O 1
ATOM 8227 N N . THR B 1 374 ? 11.125 9.992 3.596 1 98.81 374 THR B N 1
ATOM 8228 C CA . THR B 1 374 ? 11.773 10.852 2.613 1 98.81 374 THR B CA 1
ATOM 8229 C C . THR B 1 374 ? 11.547 12.328 2.951 1 98.81 374 THR B C 1
ATOM 8231 O O . THR B 1 374 ? 12.25 13.195 2.432 1 98.81 374 THR B O 1
ATOM 8234 N N . GLN B 1 375 ? 10.539 12.602 3.727 1 98.44 375 GLN B N 1
ATOM 8235 C CA . GLN B 1 375 ? 10.25 13.945 4.215 1 98.44 375 GLN B CA 1
ATOM 8236 C C . GLN B 1 375 ? 10.031 13.945 5.723 1 98.44 375 GLN B C 1
ATOM 8238 O O . GLN B 1 375 ? 9.375 13.055 6.262 1 98.44 375 GLN B O 1
ATOM 8243 N N . PHE B 1 376 ? 10.656 14.898 6.395 1 98.69 376 PHE B N 1
ATOM 8244 C CA . PHE B 1 376 ? 10.609 14.938 7.852 1 98.69 376 PHE B CA 1
ATOM 8245 C C . PHE B 1 376 ? 10.43 16.375 8.352 1 98.69 376 PHE B C 1
ATOM 8247 O O . PHE B 1 376 ? 11.297 17.219 8.141 1 98.69 376 PHE B O 1
ATOM 8254 N N . GLY B 1 377 ? 9.266 16.672 8.93 1 98.38 377 GLY B N 1
ATOM 8255 C CA . GLY B 1 377 ? 8.961 17.969 9.516 1 98.38 377 GLY B CA 1
ATOM 8256 C C . GLY B 1 377 ? 8.922 17.953 11.031 1 98.38 377 GLY B C 1
ATOM 8257 O O . GLY B 1 377 ? 8.305 17.062 11.625 1 98.38 377 GLY B O 1
ATOM 8258 N N . ILE B 1 378 ? 9.539 18.969 11.617 1 96.75 378 ILE B N 1
ATOM 8259 C CA . ILE B 1 378 ? 9.68 19 13.07 1 96.75 378 ILE B CA 1
ATOM 8260 C C . ILE B 1 378 ? 9.867 20.422 13.555 1 96.75 378 ILE B C 1
ATOM 8262 O O . ILE B 1 378 ? 10.211 21.312 12.766 1 96.75 378 ILE B O 1
ATOM 8266 N N . SER B 1 379 ? 9.664 20.688 14.836 1 92.31 379 SER B N 1
ATOM 8267 C CA . SER B 1 379 ? 9.836 22.031 15.406 1 92.31 379 SER B CA 1
ATOM 8268 C C . SER B 1 379 ? 11.289 22.266 15.797 1 92.31 379 SER B C 1
ATOM 8270 O O . SER B 1 379 ? 12.008 21.344 16.172 1 92.31 379 SER B O 1
ATOM 8272 N N . PRO B 1 380 ? 11.758 23.547 15.805 1 91.25 380 PRO B N 1
ATOM 8273 C CA . PRO B 1 380 ? 13.094 23.891 16.312 1 91.25 380 PRO B CA 1
ATOM 8274 C C . PRO B 1 380 ? 13.305 23.453 17.75 1 91.25 380 PRO B C 1
ATOM 8276 O O . PRO B 1 380 ? 14.383 22.953 18.094 1 91.25 380 PRO B O 1
ATOM 8279 N N . THR B 1 381 ? 12.266 23.531 18.5 1 84.12 381 THR B N 1
ATOM 8280 C CA . THR B 1 381 ? 12.344 23.141 19.906 1 84.12 381 THR B CA 1
ATOM 8281 C C . THR B 1 381 ? 12.695 21.656 20.016 1 84.12 381 THR B C 1
ATOM 8283 O O . THR B 1 381 ? 13.562 21.281 20.828 1 84.12 381 THR B O 1
ATOM 8286 N N . ALA B 1 382 ? 12.062 20.828 19.25 1 91.19 382 ALA B N 1
ATOM 8287 C CA . ALA B 1 382 ? 12.32 19.406 19.281 1 91.19 382 ALA B CA 1
ATOM 8288 C C . ALA B 1 382 ? 13.742 19.094 18.844 1 91.19 382 ALA B C 1
ATOM 8290 O O . ALA B 1 382 ? 14.406 18.219 19.406 1 91.19 382 ALA B O 1
ATOM 8291 N N . ILE B 1 383 ? 14.266 19.797 17.875 1 94.88 383 ILE B N 1
ATOM 8292 C CA . ILE B 1 383 ? 15.617 19.578 17.391 1 94.88 383 ILE B CA 1
ATOM 8293 C C . ILE B 1 383 ? 16.625 19.984 18.469 1 94.88 383 ILE B C 1
ATOM 8295 O O . ILE B 1 383 ? 17.609 19.281 18.703 1 94.88 383 ILE B O 1
ATOM 8299 N N . ARG B 1 384 ? 16.375 21.172 19.094 1 89.56 384 ARG B N 1
ATOM 8300 C CA . ARG B 1 384 ? 17.234 21.609 20.188 1 89.56 384 ARG B CA 1
ATOM 8301 C C . ARG B 1 384 ? 17.312 20.547 21.281 1 89.56 384 ARG B C 1
ATOM 8303 O O . ARG B 1 384 ? 18.406 20.25 21.797 1 89.56 384 ARG B O 1
ATOM 8310 N N . ALA B 1 385 ? 16.188 20.016 21.594 1 88.38 385 ALA B N 1
ATOM 8311 C CA . ALA B 1 385 ? 16.125 19.016 22.641 1 88.38 385 ALA B CA 1
ATOM 8312 C C . ALA B 1 385 ? 16.891 17.75 22.234 1 88.38 385 ALA B C 1
ATOM 8314 O O . ALA B 1 385 ? 17.609 17.172 23.047 1 88.38 385 ALA B O 1
ATOM 8315 N N . LEU B 1 386 ? 16.734 17.297 21 1 94.31 386 LEU B N 1
ATOM 8316 C CA . LEU B 1 386 ? 17.406 16.094 20.516 1 94.31 386 LEU B CA 1
ATOM 8317 C C . LEU B 1 386 ? 18.906 16.312 20.391 1 94.31 386 LEU B C 1
ATOM 8319 O O . LEU B 1 386 ? 19.703 15.43 20.734 1 94.31 386 LEU B O 1
ATOM 8323 N N . ARG B 1 387 ? 19.312 17.484 19.922 1 93.5 387 ARG B N 1
ATOM 8324 C CA . ARG B 1 387 ? 20.719 17.828 19.766 1 93.5 387 ARG B CA 1
ATOM 8325 C C . ARG B 1 387 ? 21.453 17.766 21.094 1 93.5 387 ARG B C 1
ATOM 8327 O O . ARG B 1 387 ? 22.609 17.359 21.156 1 93.5 387 ARG B O 1
ATOM 8334 N N . LYS B 1 388 ? 20.781 18.094 22.109 1 89.31 388 LYS B N 1
ATOM 8335 C CA . LYS B 1 388 ? 21.375 18.141 23.438 1 89.31 388 LYS B CA 1
ATOM 8336 C C . LYS B 1 388 ? 21.828 16.75 23.906 1 89.31 388 LYS B C 1
ATOM 8338 O O . LYS B 1 388 ? 22.734 16.625 24.734 1 89.31 388 LYS B O 1
ATOM 8343 N N . HIS B 1 389 ? 21.203 15.742 23.422 1 93.06 389 HIS B N 1
ATOM 8344 C CA . HIS B 1 389 ? 21.562 14.391 23.828 1 93.06 389 HIS B CA 1
ATOM 8345 C C . HIS B 1 389 ? 22.891 13.961 23.234 1 93.06 389 HIS B C 1
ATOM 8347 O O . HIS B 1 389 ? 23.547 13.039 23.719 1 93.06 389 HIS B O 1
ATOM 8353 N N . GLY B 1 390 ? 23.281 14.57 22.125 1 93.81 390 GLY B N 1
ATOM 8354 C CA . GLY B 1 390 ? 24.562 14.25 21.5 1 93.81 390 GLY B CA 1
ATOM 8355 C C . GLY B 1 390 ? 24.422 13.672 20.109 1 93.81 390 GLY B C 1
ATOM 8356 O O . GLY B 1 390 ? 23.438 12.977 19.812 1 93.81 390 GLY B O 1
ATOM 8357 N N . ASP B 1 391 ? 25.422 13.875 19.312 1 95.81 391 ASP B N 1
ATOM 8358 C CA . ASP B 1 391 ? 25.406 13.484 17.906 1 95.81 391 ASP B CA 1
ATOM 8359 C C . ASP B 1 391 ? 25.594 11.977 17.766 1 95.81 391 ASP B C 1
ATOM 8361 O O . ASP B 1 391 ? 25.328 11.414 16.703 1 95.81 391 ASP B O 1
ATOM 8365 N N . GLU B 1 392 ? 26.047 11.344 18.781 1 96.69 392 GLU B N 1
ATOM 8366 C CA . GLU B 1 392 ? 26.297 9.906 18.734 1 96.69 392 GLU B CA 1
ATOM 8367 C C . GLU B 1 392 ? 25 9.125 18.484 1 96.69 392 GLU B C 1
ATOM 8369 O O . GLU B 1 392 ? 25.031 8.016 17.969 1 96.69 392 GLU B O 1
ATOM 8374 N N . TRP B 1 393 ? 23.938 9.734 18.859 1 96.62 393 TRP B N 1
ATOM 8375 C CA . TRP B 1 393 ? 22.641 9.062 18.719 1 96.62 393 TRP B CA 1
ATOM 8376 C C . TRP B 1 393 ? 22.219 8.984 17.25 1 96.62 393 TRP B C 1
ATOM 8378 O O . TRP B 1 393 ? 21.312 8.242 16.906 1 96.62 393 TRP B O 1
ATOM 8388 N N . LEU B 1 394 ? 22.875 9.727 16.359 1 96.88 394 LEU B N 1
ATOM 8389 C CA . LEU B 1 394 ? 22.625 9.641 14.922 1 96.88 394 LEU B CA 1
ATOM 8390 C C . LEU B 1 394 ? 23.359 8.461 14.305 1 96.88 394 LEU B C 1
ATOM 8392 O O . LEU B 1 394 ? 23 7.98 13.234 1 96.88 394 LEU B O 1
ATOM 8396 N N . GLU B 1 395 ? 24.438 8.062 14.977 1 95.75 395 GLU B N 1
ATOM 8397 C CA . GLU B 1 395 ? 25.281 7.016 14.438 1 95.75 395 GLU B CA 1
ATOM 8398 C C . GLU B 1 395 ? 24.531 5.695 14.305 1 95.75 395 GLU B C 1
ATOM 8400 O O . GLU B 1 395 ? 23.719 5.352 15.164 1 95.75 395 GLU B O 1
ATOM 8405 N N . GLY B 1 396 ? 24.781 5.004 13.203 1 94.75 396 GLY B N 1
ATOM 8406 C CA . GLY B 1 396 ? 24.156 3.701 12.984 1 94.75 396 GLY B CA 1
ATOM 8407 C C . GLY B 1 396 ? 22.828 3.783 12.266 1 94.75 396 GLY B C 1
ATOM 8408 O O . GLY B 1 396 ? 22.234 2.756 11.93 1 94.75 396 GLY B O 1
ATOM 8409 N N . HIS B 1 397 ? 22.328 4.941 12.031 1 97.25 397 HIS B N 1
ATOM 8410 C CA . HIS B 1 397 ? 21.078 5.125 11.297 1 97.25 397 HIS B CA 1
ATOM 8411 C C . HIS B 1 397 ? 21.344 5.738 9.922 1 97.25 397 HIS B C 1
ATOM 8413 O O . HIS B 1 397 ? 22.062 6.727 9.805 1 97.25 397 HIS B O 1
ATOM 8419 N N . ASP B 1 398 ? 20.812 5.125 8.922 1 97.44 398 ASP B N 1
ATOM 8420 C CA . ASP B 1 398 ? 20.891 5.668 7.57 1 97.44 398 ASP B CA 1
ATOM 8421 C C . ASP B 1 398 ? 19.766 6.66 7.309 1 97.44 398 ASP B C 1
ATOM 8423 O O . ASP B 1 398 ? 18.594 6.27 7.184 1 97.44 398 ASP B O 1
ATOM 8427 N N . LEU B 1 399 ? 20.078 7.941 7.188 1 98.38 399 LEU B N 1
ATOM 8428 C CA . LEU B 1 399 ? 19.078 8.984 6.984 1 98.38 399 LEU B CA 1
ATOM 8429 C C . LEU B 1 399 ? 19.109 9.484 5.543 1 98.38 399 LEU B C 1
ATOM 8431 O O . LEU B 1 399 ? 18.547 10.539 5.242 1 98.38 399 LEU B O 1
ATOM 8435 N N . SER B 1 400 ? 19.75 8.727 4.629 1 97.62 400 SER B N 1
ATOM 8436 C CA . SER B 1 400 ? 20.016 9.188 3.268 1 97.62 400 SER B CA 1
ATOM 8437 C C . SER B 1 400 ? 18.734 9.188 2.432 1 97.62 400 SER B C 1
ATOM 8439 O O . SER B 1 400 ? 18.703 9.75 1.337 1 97.62 400 SER B O 1
ATOM 8441 N N . SER B 1 401 ? 17.656 8.516 2.984 1 98.12 401 SER B N 1
ATOM 8442 C CA . SER B 1 401 ? 16.375 8.547 2.273 1 98.12 401 SER B CA 1
ATOM 8443 C C . SER B 1 401 ? 15.75 9.938 2.318 1 98.12 401 SER B C 1
ATOM 8445 O O . SER B 1 401 ? 14.875 10.25 1.511 1 98.12 401 SER B O 1
ATOM 8447 N N . LEU B 1 402 ? 16.125 10.789 3.26 1 98.62 402 LEU B N 1
ATOM 8448 C CA . LEU B 1 402 ? 15.547 12.117 3.436 1 98.62 402 LEU B CA 1
ATOM 8449 C C . LEU B 1 402 ? 15.93 13.039 2.281 1 98.62 402 LEU B C 1
ATOM 8451 O O . LEU B 1 402 ? 17.125 13.234 2.012 1 98.62 402 LEU B O 1
ATOM 8455 N N . ARG B 1 403 ? 14.938 13.617 1.648 1 97.94 403 ARG B N 1
ATOM 8456 C CA . ARG B 1 403 ? 15.242 14.523 0.547 1 97.94 403 ARG B CA 1
ATOM 8457 C C . ARG B 1 403 ? 14.797 15.945 0.869 1 97.94 403 ARG B C 1
ATOM 8459 O O . ARG B 1 403 ? 15.266 16.906 0.252 1 97.94 403 ARG B O 1
ATOM 8466 N N . ILE B 1 404 ? 13.797 16.078 1.857 1 98.56 404 ILE B N 1
ATOM 8467 C CA . ILE B 1 404 ? 13.32 17.391 2.264 1 98.56 404 ILE B CA 1
ATOM 8468 C C . ILE B 1 404 ? 13.047 17.406 3.766 1 98.56 404 ILE B C 1
ATOM 8470 O O . ILE B 1 404 ? 12.43 16.484 4.297 1 98.56 404 ILE B O 1
ATOM 8474 N N . LEU B 1 405 ? 13.516 18.391 4.402 1 98.69 405 LEU B N 1
ATOM 8475 C CA . LEU B 1 405 ? 13.203 18.656 5.801 1 98.69 405 LEU B CA 1
ATOM 8476 C C . LEU B 1 405 ? 12.203 19.797 5.922 1 98.69 405 LEU B C 1
ATOM 8478 O O . LEU B 1 405 ? 12.109 20.641 5.027 1 98.69 405 LEU B O 1
ATOM 8482 N N . GLY B 1 406 ? 11.375 19.781 6.941 1 98.38 406 GLY B N 1
ATOM 8483 C CA . GLY B 1 406 ? 10.414 20.828 7.234 1 98.38 406 GLY B CA 1
ATOM 8484 C C . GLY B 1 406 ? 10.484 21.312 8.664 1 98.38 406 GLY B C 1
ATOM 8485 O O . GLY B 1 406 ? 10.898 20.578 9.562 1 98.38 406 GLY B O 1
ATOM 8486 N N . SER B 1 407 ? 10.094 22.531 8.844 1 96.44 407 SER B N 1
ATOM 8487 C CA . SER B 1 407 ? 10.062 23.094 10.188 1 96.44 407 SER B CA 1
ATOM 8488 C C . SER B 1 407 ? 9.031 24.219 10.289 1 96.44 407 SER B C 1
ATOM 8490 O O . SER B 1 407 ? 8.734 24.891 9.305 1 96.44 407 SER B O 1
ATOM 8492 N N . THR B 1 408 ? 8.445 24.359 11.461 1 94.31 408 THR B N 1
ATOM 8493 C CA . THR B 1 408 ? 7.562 25.484 11.758 1 94.31 408 THR B CA 1
ATOM 8494 C C . THR B 1 408 ? 7.379 25.641 13.266 1 94.31 408 THR B C 1
ATOM 8496 O O . THR B 1 408 ? 7.918 24.859 14.047 1 94.31 408 THR B O 1
ATOM 8499 N N . GLY B 1 409 ? 6.758 26.719 13.625 1 84 409 GLY B N 1
ATOM 8500 C CA . GLY B 1 409 ? 6.246 26.828 14.984 1 84 409 GLY B CA 1
ATOM 8501 C C . GLY B 1 409 ? 6.969 27.875 15.812 1 84 409 GLY B C 1
ATOM 8502 O O . GLY B 1 409 ? 6.352 28.562 16.641 1 84 409 GLY B O 1
ATOM 8503 N N . GLU B 1 410 ? 8.352 27.922 15.703 1 78.69 410 GLU B N 1
ATOM 8504 C CA . GLU B 1 410 ? 9.133 28.875 16.484 1 78.69 410 GLU B CA 1
ATOM 8505 C C . GLU B 1 410 ? 10.398 29.297 15.742 1 78.69 410 GLU B C 1
ATOM 8507 O O . GLU B 1 410 ? 10.828 28.625 14.805 1 78.69 410 GLU B O 1
ATOM 8512 N N . PRO B 1 411 ? 10.914 30.391 16.172 1 80.19 411 PRO B N 1
ATOM 8513 C CA . PRO B 1 411 ? 12.172 30.797 15.547 1 80.19 411 PRO B CA 1
ATOM 8514 C C . PRO B 1 411 ? 13.32 29.828 15.82 1 80.19 411 PRO B C 1
ATOM 8516 O O . PRO B 1 411 ? 13.352 29.203 16.875 1 80.19 411 PRO B O 1
ATOM 8519 N N . TRP B 1 412 ? 14.211 29.766 14.906 1 87.5 412 TRP B N 1
ATOM 8520 C CA . TRP B 1 412 ? 15.406 28.953 15.008 1 87.5 412 TRP B CA 1
ATOM 8521 C C . TRP B 1 412 ? 16.547 29.734 15.648 1 87.5 412 TRP B C 1
ATOM 8523 O O . TRP B 1 412 ? 16.609 30.953 15.539 1 87.5 412 TRP B O 1
ATOM 8533 N N . ASP B 1 413 ? 17.391 29.125 16.438 1 82.44 413 ASP B N 1
ATOM 8534 C CA . ASP B 1 413 ? 18.75 29.609 16.641 1 82.44 413 ASP B CA 1
ATOM 8535 C C . ASP B 1 413 ? 19.672 29.062 15.547 1 82.44 413 ASP B C 1
ATOM 8537 O O . ASP B 1 413 ? 19.531 27.938 15.094 1 82.44 413 ASP B O 1
ATOM 8541 N N . PRO B 1 414 ? 20.594 29.859 15.07 1 87.06 414 PRO B N 1
ATOM 8542 C CA . PRO B 1 414 ? 21.422 29.484 13.922 1 87.06 414 PRO B CA 1
ATOM 8543 C C . PRO B 1 414 ? 22.156 28.172 14.117 1 87.06 414 PRO B C 1
ATOM 8545 O O . PRO B 1 414 ? 22.297 27.391 13.172 1 87.06 414 PRO B O 1
ATOM 8548 N N . GLU B 1 415 ? 22.562 27.875 15.32 1 88.25 415 GLU B N 1
ATOM 8549 C CA . GLU B 1 415 ? 23.344 26.672 15.578 1 88.25 415 GLU B CA 1
ATOM 8550 C C . GLU B 1 415 ? 22.5 25.406 15.359 1 88.25 415 GLU B C 1
ATOM 8552 O O . GLU B 1 415 ? 22.938 24.469 14.703 1 88.25 415 GLU B O 1
ATOM 8557 N N . SER B 1 416 ? 21.297 25.422 15.922 1 92.88 416 SER B N 1
ATOM 8558 C CA . SER B 1 416 ? 20.406 24.266 15.789 1 92.88 416 SER B CA 1
ATOM 8559 C C . SER B 1 416 ? 19.938 24.109 14.344 1 92.88 416 SER B C 1
ATOM 8561 O O . SER B 1 416 ? 19.766 22.984 13.867 1 92.88 416 SER B O 1
ATOM 8563 N N . TRP B 1 417 ? 19.734 25.219 13.711 1 95.62 417 TRP B N 1
ATOM 8564 C CA . TRP B 1 417 ? 19.344 25.188 12.305 1 95.62 417 TRP B CA 1
ATOM 8565 C C . TRP B 1 417 ? 20.438 24.531 11.453 1 95.62 417 TRP B C 1
ATOM 8567 O O . TRP B 1 417 ? 20.141 23.641 10.648 1 95.62 417 TRP B O 1
ATOM 8577 N N . GLN B 1 418 ? 21.672 24.969 11.695 1 96 418 GLN B N 1
ATOM 8578 C CA . GLN B 1 418 ? 22.812 24.422 10.953 1 96 418 GLN B CA 1
ATOM 8579 C C . GLN B 1 418 ? 23 22.938 11.258 1 96 418 GLN B C 1
ATOM 8581 O O . GLN B 1 418 ? 23.266 22.141 10.352 1 96 418 GLN B O 1
ATOM 8586 N N . TRP B 1 419 ? 22.828 22.609 12.531 1 96.88 419 TRP B N 1
ATOM 8587 C CA . TRP B 1 419 ? 22.953 21.203 12.938 1 96.88 419 TRP B CA 1
ATOM 8588 C C . TRP B 1 419 ? 21.938 20.344 12.219 1 96.88 419 TRP B C 1
ATOM 8590 O O . TRP B 1 419 ? 22.266 19.25 11.734 1 96.88 419 TRP B O 1
ATOM 8600 N N . PHE B 1 420 ? 20.719 20.797 12.156 1 98.12 420 PHE B N 1
ATOM 8601 C CA . PHE B 1 420 ? 19.625 20.078 11.5 1 98.12 420 PHE B CA 1
ATOM 8602 C C . PHE B 1 420 ? 19.938 19.875 10.023 1 98.12 420 PHE B C 1
ATOM 8604 O O . PHE B 1 420 ? 19.797 18.766 9.508 1 98.12 420 PHE B O 1
ATOM 8611 N N . LEU B 1 421 ? 20.438 20.859 9.352 1 98 421 LEU B N 1
ATOM 8612 C CA . LEU B 1 421 ? 20.797 20.812 7.941 1 98 421 LEU B CA 1
ATOM 8613 C C . LEU B 1 421 ? 21.938 19.828 7.695 1 98 421 LEU B C 1
ATOM 8615 O O . LEU B 1 421 ? 21.844 19 6.789 1 98 421 LEU B O 1
ATOM 8619 N N . GLU B 1 422 ? 22.953 19.875 8.516 1 97.44 422 GLU B N 1
ATOM 8620 C CA . GLU B 1 422 ? 24.188 19.141 8.25 1 97.44 422 GLU B CA 1
ATOM 8621 C C . GLU B 1 422 ? 24.094 17.703 8.727 1 97.44 422 GLU B C 1
ATOM 8623 O O . GLU B 1 422 ? 24.562 16.781 8.055 1 97.44 422 GLU B O 1
ATOM 8628 N N . ASN B 1 423 ? 23.5 17.531 9.891 1 97.69 423 ASN B N 1
ATOM 8629 C CA . ASN B 1 423 ? 23.547 16.203 10.5 1 97.69 423 ASN B CA 1
ATOM 8630 C C . ASN B 1 423 ? 22.344 15.352 10.078 1 97.69 423 ASN B C 1
ATOM 8632 O O . ASN B 1 423 ? 22.5 14.188 9.711 1 97.69 423 ASN B O 1
ATOM 8636 N N . VAL B 1 424 ? 21.172 15.898 10.094 1 98.25 424 VAL B N 1
ATOM 8637 C CA . VAL B 1 424 ? 19.984 15.148 9.719 1 98.25 424 VAL B CA 1
ATOM 8638 C C . VAL B 1 424 ? 19.781 15.219 8.211 1 98.25 424 VAL B C 1
ATOM 8640 O O . VAL B 1 424 ? 19.547 14.203 7.555 1 98.25 424 VAL B O 1
ATOM 8643 N N . GLY B 1 425 ? 19.938 16.391 7.676 1 98.12 425 GLY B N 1
ATOM 8644 C CA . GLY B 1 425 ? 19.766 16.578 6.242 1 98.12 425 GLY B CA 1
ATOM 8645 C C . GLY B 1 425 ? 21.016 16.219 5.445 1 98.12 425 GLY B C 1
ATOM 8646 O O . GLY B 1 425 ? 20.984 16.219 4.211 1 98.12 425 GLY B O 1
ATOM 8647 N N . ARG B 1 426 ? 22.109 15.984 6.078 1 96.81 426 ARG B N 1
ATOM 8648 C CA . ARG B 1 426 ? 23.391 15.578 5.508 1 96.81 426 ARG B CA 1
ATOM 8649 C C . ARG B 1 426 ? 23.922 16.625 4.543 1 96.81 426 ARG B C 1
ATOM 8651 O O . ARG B 1 426 ? 24.609 16.297 3.572 1 96.81 426 ARG B O 1
ATOM 8658 N N . GLY B 1 427 ? 23.406 17.875 4.734 1 96.56 427 GLY B N 1
ATOM 8659 C CA . GLY B 1 427 ? 23.797 18.953 3.848 1 96.56 427 GLY B CA 1
ATOM 8660 C C . GLY B 1 427 ? 23.172 18.859 2.469 1 96.56 427 GLY B C 1
ATOM 8661 O O . GLY B 1 427 ? 23.516 19.625 1.575 1 96.56 427 GLY B O 1
ATOM 8662 N N . GLU B 1 428 ? 22.328 17.953 2.289 1 96.38 428 GLU B N 1
ATOM 8663 C CA . GLU B 1 428 ? 21.75 17.672 0.98 1 96.38 428 GLU B CA 1
ATOM 8664 C C . GLU B 1 428 ? 20.266 18.016 0.96 1 96.38 428 GLU B C 1
ATOM 8666 O O . GLU B 1 428 ? 19.75 18.562 -0.026 1 96.38 428 GLU B O 1
ATOM 8671 N N . ALA B 1 429 ? 19.547 17.703 2.008 1 97.75 429 ALA B N 1
ATOM 8672 C CA . ALA B 1 429 ? 18.109 17.969 2.094 1 97.75 429 ALA B CA 1
ATOM 8673 C C . ALA B 1 429 ? 17.844 19.391 2.584 1 97.75 429 ALA B C 1
ATOM 8675 O O . ALA B 1 429 ? 18.297 19.766 3.67 1 97.75 429 ALA B O 1
ATOM 8676 N N . PRO B 1 430 ? 17.156 20.172 1.808 1 98.12 430 PRO B N 1
ATOM 8677 C CA . PRO B 1 430 ? 16.859 21.531 2.264 1 98.12 430 PRO B CA 1
ATOM 8678 C C . PRO B 1 430 ? 15.859 21.547 3.422 1 98.12 430 PRO B C 1
ATOM 8680 O O . PRO B 1 430 ? 15.023 20.656 3.539 1 98.12 430 PRO B O 1
ATOM 8683 N N . ILE B 1 431 ? 15.969 22.594 4.25 1 98.25 431 ILE B N 1
ATOM 8684 C CA . ILE B 1 431 ? 14.984 22.844 5.297 1 98.25 431 ILE B CA 1
ATOM 8685 C C . ILE B 1 431 ? 13.922 23.812 4.781 1 98.25 431 ILE B C 1
ATOM 8687 O O . ILE B 1 431 ? 14.195 25 4.582 1 98.25 431 ILE B O 1
ATOM 8691 N N . ILE B 1 432 ? 12.766 23.344 4.543 1 98.44 432 ILE B N 1
ATOM 8692 C CA . ILE B 1 432 ? 11.625 24.203 4.227 1 98.44 432 ILE B CA 1
ATOM 8693 C C . ILE B 1 432 ? 11.008 24.75 5.516 1 98.44 432 ILE B C 1
ATOM 8695 O O . ILE B 1 432 ? 10.086 24.141 6.07 1 98.44 432 ILE B O 1
ATOM 8699 N N . ASN B 1 433 ? 11.539 25.844 5.973 1 97.5 433 ASN B N 1
ATOM 8700 C CA . ASN B 1 433 ? 11.078 26.531 7.172 1 97.5 433 ASN B CA 1
ATOM 8701 C C . ASN B 1 433 ? 9.891 27.453 6.867 1 97.5 433 ASN B C 1
ATOM 8703 O O . ASN B 1 433 ? 10.039 28.453 6.176 1 97.5 433 ASN B O 1
ATOM 8707 N N . ILE B 1 434 ? 8.742 27.078 7.422 1 97.44 434 ILE B N 1
ATOM 8708 C CA . ILE B 1 434 ? 7.52 27.734 6.977 1 97.44 434 ILE B CA 1
ATOM 8709 C C . ILE B 1 434 ? 6.922 28.547 8.125 1 97.44 434 ILE B C 1
ATOM 8711 O O . ILE B 1 434 ? 7.195 28.266 9.297 1 97.44 434 ILE B O 1
ATOM 8715 N N . SER B 1 435 ? 6.168 29.547 7.773 1 94.69 435 SER B N 1
ATOM 8716 C CA . SER B 1 435 ? 5.414 30.359 8.734 1 94.69 435 SER B CA 1
ATOM 8717 C C . SER B 1 435 ? 4.059 30.766 8.172 1 94.69 435 SER B C 1
ATOM 8719 O O . SER B 1 435 ? 3.943 31.094 6.992 1 94.69 435 SER B O 1
ATOM 8721 N N . GLY B 1 436 ? 3.139 30.641 8.922 1 93.44 436 GLY B N 1
ATOM 8722 C CA . GLY B 1 436 ? 1.76 31 8.625 1 93.44 436 GLY B CA 1
ATOM 8723 C C . GLY B 1 436 ? 0.867 31 9.852 1 93.44 436 GLY B C 1
ATOM 8724 O O . GLY B 1 436 ? 1.197 31.609 10.867 1 93.44 436 GLY B O 1
ATOM 8725 N N . GLY B 1 437 ? -0.241 30.344 9.688 1 91.5 437 GLY B N 1
ATOM 8726 C CA . GLY B 1 437 ? -1.131 30.344 10.836 1 91.5 437 GLY B CA 1
ATOM 8727 C C . GLY B 1 437 ? -2.41 29.562 10.602 1 91.5 437 GLY B C 1
ATOM 8728 O O . GLY B 1 437 ? -2.713 29.188 9.461 1 91.5 437 GLY B O 1
ATOM 8729 N N . THR B 1 438 ? -3.029 29.281 11.719 1 94.88 438 THR B N 1
ATOM 8730 C CA . THR B 1 438 ? -4.285 28.547 11.703 1 94.88 438 THR B CA 1
ATOM 8731 C C . THR B 1 438 ? -5.332 29.266 10.859 1 94.88 438 THR B C 1
ATOM 8733 O O . THR B 1 438 ? -6.133 28.625 10.172 1 94.88 438 THR B O 1
ATOM 8736 N N . GLU B 1 439 ? -5.289 30.625 10.805 1 95.31 439 GLU B N 1
ATOM 8737 C CA . GLU B 1 439 ? -6.309 31.453 10.172 1 95.31 439 GLU B CA 1
ATOM 8738 C C . GLU B 1 439 ? -6.281 31.297 8.656 1 95.31 439 GLU B C 1
ATOM 8740 O O . GLU B 1 439 ? -7.258 31.625 7.977 1 95.31 439 GLU B O 1
ATOM 8745 N N . ILE B 1 440 ? -5.18 30.828 8.117 1 95.44 440 ILE B N 1
ATOM 8746 C CA . ILE B 1 440 ? -5.109 30.656 6.668 1 95.44 440 ILE B CA 1
ATOM 8747 C C . ILE B 1 440 ? -4.832 29.188 6.332 1 95.44 440 ILE B C 1
ATOM 8749 O O . ILE B 1 440 ? -4.617 28.844 5.168 1 95.44 440 ILE B O 1
ATOM 8753 N N . CYS B 1 441 ? -4.754 28.375 7.375 1 96.06 441 CYS B N 1
ATOM 8754 C CA . CYS B 1 441 ? -4.449 26.953 7.223 1 96.06 441 CYS B CA 1
ATOM 8755 C C . CYS B 1 441 ? -3.301 26.734 6.246 1 96.06 441 CYS B C 1
ATOM 8757 O O . CYS B 1 441 ? -3.43 25.984 5.281 1 96.06 441 CYS B O 1
ATOM 8759 N N . GLY B 1 442 ? -2.273 27.484 6.512 1 96.19 442 GLY B N 1
ATOM 8760 C CA . GLY B 1 442 ? -1.151 27.406 5.59 1 96.19 442 GLY B CA 1
ATOM 8761 C C . GLY B 1 442 ? -0.078 28.438 5.879 1 96.19 442 GLY B C 1
ATOM 8762 O O . GLY B 1 442 ? 0.187 28.766 7.039 1 96.19 442 GLY B O 1
ATOM 8763 N N . CYS B 1 443 ? 0.596 28.844 4.742 1 96.75 443 CYS B N 1
ATOM 8764 C CA . CYS B 1 443 ? 1.826 29.594 4.957 1 96.75 443 CYS B CA 1
ATOM 8765 C C . CYS B 1 443 ? 1.764 30.953 4.262 1 96.75 443 CYS B C 1
ATOM 8767 O O . CYS B 1 443 ? 1.347 31.047 3.105 1 96.75 443 CYS B O 1
ATOM 8769 N N . PHE B 1 444 ? 2.162 32.031 5.016 1 96.38 444 PHE B N 1
ATOM 8770 C CA . PHE B 1 444 ? 2.469 33.312 4.398 1 96.38 444 PHE B CA 1
ATOM 8771 C C . PHE B 1 444 ? 3.859 33.281 3.773 1 96.38 444 PHE B C 1
ATOM 8773 O O . PHE B 1 444 ? 4.055 33.781 2.668 1 96.38 444 PHE B O 1
ATOM 8780 N N . LEU B 1 445 ? 4.723 32.719 4.566 1 97 445 LEU B N 1
ATOM 8781 C CA . LEU B 1 445 ? 6.102 32.594 4.105 1 97 445 LEU B CA 1
ATOM 8782 C C . LEU B 1 445 ? 6.516 31.141 3.992 1 97 445 LEU B C 1
ATOM 8784 O O . LEU B 1 445 ? 6.293 30.344 4.918 1 97 445 LEU B O 1
ATOM 8788 N N . MET B 1 446 ? 7.062 30.734 2.914 1 97.12 446 MET B N 1
ATOM 8789 C CA . MET B 1 446 ? 7.512 29.391 2.619 1 97.12 446 MET B CA 1
ATOM 8790 C C . MET B 1 446 ? 8.578 29.391 1.526 1 97.12 446 MET B C 1
ATOM 8792 O O . MET B 1 446 ? 8.305 29.797 0.393 1 97.12 446 MET B O 1
ATOM 8796 N N . PRO B 1 447 ? 9.766 28.969 1.836 1 96.94 447 PRO B N 1
ATOM 8797 C CA . PRO B 1 447 ? 10.719 28.812 0.736 1 96.94 447 PRO B CA 1
ATOM 8798 C C . PRO B 1 447 ? 10.344 27.672 -0.217 1 96.94 447 PRO B C 1
ATOM 8800 O O . PRO B 1 447 ? 9.742 26.688 0.203 1 96.94 447 PRO B O 1
ATOM 8803 N N . MET B 1 448 ? 10.602 27.844 -1.47 1 97.75 448 MET B N 1
ATOM 8804 C CA . MET B 1 448 ? 10.5 26.75 -2.436 1 97.75 448 MET B CA 1
ATOM 8805 C C . MET B 1 448 ? 11.781 25.922 -2.443 1 97.75 448 MET B C 1
ATOM 8807 O O . MET B 1 448 ? 12.859 26.422 -2.131 1 97.75 448 MET B O 1
ATOM 8811 N N . PRO B 1 449 ? 11.641 24.641 -2.77 1 97.75 449 PRO B N 1
ATOM 8812 C CA . PRO B 1 449 ? 12.828 23.766 -2.766 1 97.75 449 PRO B CA 1
ATOM 8813 C C . PRO B 1 449 ? 13.914 24.25 -3.717 1 97.75 449 PRO B C 1
ATOM 8815 O O . PRO B 1 449 ? 15.078 23.859 -3.588 1 97.75 449 PRO B O 1
ATOM 8818 N N . ILE B 1 450 ? 13.648 25.141 -4.594 1 97.5 450 ILE B N 1
ATOM 8819 C CA . ILE B 1 450 ? 14.617 25.594 -5.586 1 97.5 450 ILE B CA 1
ATOM 8820 C C . ILE B 1 450 ? 15.422 26.766 -5.027 1 97.5 450 ILE B C 1
ATOM 8822 O O . ILE B 1 450 ? 16.391 27.203 -5.637 1 97.5 450 ILE B O 1
ATOM 8826 N N . ASN B 1 451 ? 15.047 27.281 -3.854 1 97.12 451 ASN B N 1
ATOM 8827 C CA . ASN B 1 451 ? 15.664 28.484 -3.293 1 97.12 451 ASN B CA 1
ATOM 8828 C C . ASN B 1 451 ? 16.953 28.156 -2.539 1 97.12 451 ASN B C 1
ATOM 8830 O O . ASN B 1 451 ? 17.047 27.094 -1.911 1 97.12 451 ASN B O 1
ATOM 8834 N N . ASP B 1 452 ? 17.859 29.141 -2.566 1 96.31 452 ASP B N 1
ATOM 8835 C CA . ASP B 1 452 ? 18.938 29.141 -1.569 1 96.31 452 ASP B CA 1
ATOM 8836 C C . ASP B 1 452 ? 18.375 29.375 -0.169 1 96.31 452 ASP B C 1
ATOM 8838 O O . ASP B 1 452 ? 17.281 29.938 -0.016 1 96.31 452 ASP B O 1
ATOM 8842 N N . LEU B 1 453 ? 19.109 28.875 0.801 1 96.19 453 LEU B N 1
ATOM 8843 C CA . LEU B 1 453 ? 18.641 29.078 2.172 1 96.19 453 LEU B CA 1
ATOM 8844 C C . LEU B 1 453 ? 19.734 29.734 3.02 1 96.19 453 LEU B C 1
ATOM 8846 O O . LEU B 1 453 ? 20.906 29.375 2.918 1 96.19 453 LEU B O 1
ATOM 8850 N N . LYS B 1 454 ? 19.297 30.734 3.764 1 94.31 454 LYS B N 1
ATOM 8851 C CA . LYS B 1 454 ? 20.078 31.297 4.855 1 94.31 454 LYS B CA 1
ATOM 8852 C C . LYS B 1 454 ? 19.562 30.812 6.211 1 94.31 454 LYS B C 1
ATOM 8854 O O . LYS B 1 454 ? 18.375 30.594 6.383 1 94.31 454 LYS B O 1
ATOM 8859 N N . PRO B 1 455 ? 20.547 30.609 7.148 1 92.69 455 PRO B N 1
ATOM 8860 C CA . PRO B 1 455 ? 20.094 30.094 8.445 1 92.69 455 PRO B CA 1
ATOM 8861 C C . PRO B 1 455 ? 18.922 30.906 9.016 1 92.69 455 PRO B C 1
ATOM 8863 O O . PRO B 1 455 ? 18.953 32.125 9 1 92.69 455 PRO B O 1
ATOM 8866 N N . CYS B 1 456 ? 17.844 30.156 9.422 1 88.94 456 CYS B N 1
ATOM 8867 C CA . CYS B 1 456 ? 16.75 30.656 10.234 1 88.94 456 CYS B CA 1
ATOM 8868 C C . CYS B 1 456 ? 15.773 31.469 9.398 1 88.94 456 CYS B C 1
ATOM 8870 O O . CYS B 1 456 ? 14.789 32 9.914 1 88.94 456 CYS B O 1
ATOM 8872 N N . THR B 1 457 ? 16.031 31.578 8.094 1 91.44 457 THR B N 1
ATOM 8873 C CA . THR B 1 457 ? 15.148 32.406 7.258 1 91.44 457 THR B CA 1
ATOM 8874 C C . THR B 1 457 ? 13.922 31.609 6.828 1 91.44 457 THR B C 1
ATOM 8876 O O . THR B 1 457 ? 13.875 30.375 6.996 1 91.44 457 THR B O 1
ATOM 8879 N N . LEU B 1 458 ? 12.93 32.312 6.316 1 93.94 458 LEU B N 1
ATOM 8880 C CA . LEU B 1 458 ? 11.648 31.719 5.934 1 93.94 458 LEU B CA 1
ATOM 8881 C C . LEU B 1 458 ? 11.438 31.812 4.426 1 93.94 458 LEU B C 1
ATOM 8883 O O . LEU B 1 458 ? 10.32 31.609 3.938 1 93.94 458 LEU B O 1
ATOM 8887 N N . GLY B 1 459 ? 12.461 32.094 3.715 1 90.94 459 GLY B N 1
ATOM 8888 C CA . GLY B 1 459 ? 12.344 32.25 2.275 1 90.94 459 GLY B CA 1
ATOM 8889 C C . GLY B 1 459 ? 11.641 33.531 1.883 1 90.94 459 GLY B C 1
ATOM 8890 O O . GLY B 1 459 ? 12.156 34.625 2.139 1 90.94 459 GLY B O 1
ATOM 8891 N N . GLY B 1 460 ? 10.5 33.5 1.307 1 92.5 460 GLY B N 1
ATOM 8892 C CA . GLY B 1 460 ? 9.648 34.594 0.873 1 92.5 460 GLY B CA 1
ATOM 8893 C C . GLY B 1 460 ? 8.172 34.219 0.876 1 92.5 460 GLY B C 1
ATOM 8894 O O . GLY B 1 460 ? 7.77 33.25 1.479 1 92.5 460 GLY B O 1
ATOM 8895 N N . PRO B 1 461 ? 7.402 35.125 0.294 1 94.88 461 PRO B N 1
ATOM 8896 C CA . PRO B 1 461 ? 5.957 34.875 0.248 1 94.88 461 PRO B CA 1
ATOM 8897 C C . PRO B 1 461 ? 5.602 33.562 -0.428 1 94.88 461 PRO B C 1
ATOM 8899 O O . PRO B 1 461 ? 6.234 33.156 -1.414 1 94.88 461 PRO B O 1
ATOM 8902 N N . GLY B 1 462 ? 4.652 32.844 0.151 1 95.5 462 GLY B N 1
ATOM 8903 C CA . GLY B 1 462 ? 4.141 31.656 -0.507 1 95.5 462 GLY B CA 1
ATOM 8904 C C . GLY B 1 462 ? 3.502 31.953 -1.854 1 95.5 462 GLY B C 1
ATOM 8905 O O . GLY B 1 462 ? 3.1 33.094 -2.125 1 95.5 462 GLY B O 1
ATOM 8906 N N . LEU B 1 463 ? 3.436 30.906 -2.691 1 97.12 463 LEU B N 1
ATOM 8907 C CA . LEU B 1 463 ? 2.824 31.078 -4.004 1 97.12 463 LEU B CA 1
ATOM 8908 C C . LEU B 1 463 ? 1.354 31.453 -3.875 1 97.12 463 LEU B C 1
ATOM 8910 O O . LEU B 1 463 ? 0.618 30.859 -3.088 1 97.12 463 LEU B O 1
ATOM 8914 N N . GLY B 1 464 ? 0.984 32.469 -4.621 1 96 464 GLY B N 1
ATOM 8915 C CA . GLY B 1 464 ? -0.406 32.875 -4.641 1 96 464 GLY B CA 1
ATOM 8916 C C . GLY B 1 464 ? -0.807 33.688 -3.408 1 96 464 GLY B C 1
ATOM 8917 O O . GLY B 1 464 ? -1.991 33.938 -3.193 1 96 464 GLY B O 1
ATOM 8918 N N . MET B 1 465 ? 0.148 34 -2.555 1 95.94 465 MET B N 1
ATOM 8919 C CA . MET B 1 465 ? -0.086 34.781 -1.35 1 95.94 465 MET B CA 1
ATOM 8920 C C . MET B 1 465 ? 0.51 36.188 -1.493 1 95.94 465 MET B C 1
ATOM 8922 O O . MET B 1 465 ? 1.731 36.344 -1.532 1 95.94 465 MET B O 1
ATOM 8926 N N . ASP B 1 466 ? -0.317 37.156 -1.556 1 94.81 466 ASP B N 1
ATOM 8927 C CA . ASP B 1 466 ? 0.162 38.531 -1.678 1 94.81 466 ASP B CA 1
ATOM 8928 C C . ASP B 1 466 ? 0.56 39.094 -0.316 1 94.81 466 ASP B C 1
ATOM 8930 O O . ASP B 1 466 ? -0.187 39.875 0.28 1 94.81 466 ASP B O 1
ATOM 8934 N N . ILE B 1 467 ? 1.747 38.781 0.077 1 95.94 467 ILE B N 1
ATOM 8935 C CA . ILE B 1 467 ? 2.266 39.094 1.399 1 95.94 467 ILE B CA 1
ATOM 8936 C C . ILE B 1 467 ? 3.217 40.281 1.294 1 95.94 467 ILE B C 1
ATOM 8938 O O . ILE B 1 467 ? 3.984 40.406 0.335 1 95.94 467 ILE B O 1
ATOM 8942 N N . ASP B 1 468 ? 3.17 41.156 2.303 1 95.56 468 ASP B N 1
ATOM 8943 C CA . ASP B 1 468 ? 3.967 42.375 2.322 1 95.56 468 ASP B CA 1
ATOM 8944 C C . ASP B 1 468 ? 4.414 42.719 3.742 1 95.56 468 ASP B C 1
ATOM 8946 O O . ASP B 1 468 ? 4.012 42.062 4.703 1 95.56 468 ASP B O 1
ATOM 8950 N N . ILE B 1 469 ? 5.391 43.562 3.854 1 95.88 469 ILE B N 1
ATOM 8951 C CA . ILE B 1 469 ? 5.812 44.188 5.098 1 95.88 469 ILE B CA 1
ATOM 8952 C C . ILE B 1 469 ? 5.52 45.688 5.043 1 95.88 469 ILE B C 1
ATOM 8954 O O . ILE B 1 469 ? 5.988 46.375 4.145 1 95.88 469 ILE B O 1
ATOM 8958 N N . VAL B 1 470 ? 4.777 46.188 6.039 1 96.12 470 VAL B N 1
ATOM 8959 C CA . VAL B 1 470 ? 4.363 47.562 5.949 1 96.12 470 VAL B CA 1
ATOM 8960 C C . VAL B 1 470 ? 4.762 48.312 7.223 1 96.12 470 VAL B C 1
ATOM 8962 O O . VAL B 1 470 ? 4.996 47.688 8.266 1 96.12 470 VAL B O 1
ATOM 8965 N N . ASP B 1 471 ? 4.895 49.562 7.102 1 92.06 471 ASP B N 1
ATOM 8966 C CA . ASP B 1 471 ? 5.113 50.406 8.281 1 92.06 471 ASP B CA 1
ATOM 8967 C C . ASP B 1 471 ? 3.793 50.781 8.945 1 92.06 471 ASP B C 1
ATOM 8969 O O . ASP B 1 471 ? 2.744 50.219 8.609 1 92.06 471 ASP B O 1
ATOM 8973 N N . SER B 1 472 ? 3.822 51.656 9.914 1 88.38 472 SER B N 1
ATOM 8974 C CA . SER B 1 472 ? 2.646 52.031 10.703 1 88.38 472 SER B CA 1
ATOM 8975 C C . SER B 1 472 ? 1.6 52.719 9.852 1 88.38 472 SER B C 1
ATOM 8977 O O . SER B 1 472 ? 0.418 52.75 10.203 1 88.38 472 SER B O 1
ATOM 8979 N N . ALA B 1 473 ? 2.016 53.281 8.711 1 91.25 473 ALA B N 1
ATOM 8980 C CA . ALA B 1 473 ? 1.092 53.969 7.824 1 91.25 473 ALA B CA 1
ATOM 8981 C C . ALA B 1 473 ? 0.501 53.031 6.785 1 91.25 473 ALA B C 1
ATOM 8983 O O . ALA B 1 473 ? -0.376 53.406 6.012 1 91.25 473 ALA B O 1
ATOM 8984 N N . GLY B 1 474 ? 0.957 51.781 6.816 1 93.31 474 GLY B N 1
ATOM 8985 C CA . GLY B 1 474 ? 0.458 50.812 5.852 1 93.31 474 GLY B CA 1
ATOM 8986 C C . GLY B 1 474 ? 1.22 50.844 4.539 1 93.31 474 GLY B C 1
ATOM 8987 O O . GLY B 1 474 ? 0.778 50.25 3.553 1 93.31 474 GLY B O 1
ATOM 8988 N N . GLU B 1 475 ? 2.318 51.562 4.508 1 93.56 475 GLU B N 1
ATOM 8989 C CA . GLU B 1 475 ? 3.146 51.656 3.309 1 93.56 475 GLU B CA 1
ATOM 8990 C C . GLU B 1 475 ? 4.199 50.531 3.289 1 93.56 475 GLU B C 1
ATOM 8992 O O . GLU B 1 475 ? 4.797 50.219 4.32 1 93.56 475 GLU B O 1
ATOM 8997 N N . SER B 1 476 ? 4.375 50 2.117 1 95.56 476 SER B N 1
ATOM 8998 C CA . SER B 1 476 ? 5.305 48.875 1.98 1 95.56 476 SER B CA 1
ATOM 8999 C C . SER B 1 476 ? 6.727 49.281 2.338 1 95.56 476 SER B C 1
ATOM 9001 O O . SER B 1 476 ? 7.199 50.344 1.907 1 95.56 476 SER B O 1
ATOM 9003 N N . VAL B 1 477 ? 7.43 48.469 3.143 1 93.5 477 VAL B N 1
ATOM 9004 C CA . VAL B 1 477 ? 8.828 48.719 3.49 1 93.5 477 VAL B CA 1
ATOM 9005 C C . VAL B 1 477 ? 9.641 47.438 3.256 1 93.5 477 VAL B C 1
ATOM 9007 O O . VAL B 1 477 ? 10.75 47.312 3.787 1 93.5 477 VAL B O 1
ATOM 9010 N N . ALA B 1 478 ? 9.133 46.5 2.564 1 90.38 478 ALA B N 1
ATOM 9011 C CA . ALA B 1 478 ? 9.742 45.188 2.361 1 90.38 478 ALA B CA 1
ATOM 9012 C C . ALA B 1 478 ? 11.133 45.312 1.742 1 90.38 478 ALA B C 1
ATOM 9014 O O . ALA B 1 478 ? 12.07 44.625 2.15 1 90.38 478 ALA B O 1
ATOM 9015 N N . ASP B 1 479 ? 11.328 46.25 0.809 1 88.62 479 ASP B N 1
ATOM 9016 C CA . ASP B 1 479 ? 12.578 46.375 0.068 1 88.62 479 ASP B CA 1
ATOM 9017 C C . ASP B 1 479 ? 13.555 47.281 0.791 1 88.62 479 ASP B C 1
ATOM 9019 O O . ASP B 1 479 ? 14.688 47.5 0.331 1 88.62 479 ASP B O 1
ATOM 9023 N N . GLU B 1 480 ? 13.219 47.812 1.9 1 87.12 480 GLU B N 1
ATOM 9024 C CA . GLU B 1 480 ? 14.047 48.812 2.578 1 87.12 480 GLU B CA 1
ATOM 9025 C C . GLU B 1 480 ? 14.852 48.188 3.711 1 87.12 480 GLU B C 1
ATOM 9027 O O . GLU B 1 480 ? 15.586 48.875 4.418 1 87.12 480 GLU B O 1
ATOM 9032 N N . ASN B 1 481 ? 14.742 46.875 3.83 1 87.69 481 ASN B N 1
ATOM 9033 C CA . ASN B 1 481 ? 15.414 46.156 4.895 1 87.69 481 ASN B CA 1
ATOM 9034 C C . ASN B 1 481 ? 15.008 46.656 6.273 1 87.69 481 ASN B C 1
ATOM 9036 O O . ASN B 1 481 ? 15.812 46.625 7.211 1 87.69 481 ASN B O 1
ATOM 9040 N N . GLU B 1 482 ? 13.82 47.25 6.32 1 86.62 482 GLU B N 1
ATOM 9041 C CA . GLU B 1 482 ? 13.273 47.75 7.578 1 86.62 482 GLU B CA 1
ATOM 9042 C C . GLU B 1 482 ? 12.297 46.75 8.188 1 86.62 482 GLU B C 1
ATOM 9044 O O . GLU B 1 482 ? 11.656 45.969 7.473 1 86.62 482 GLU B O 1
ATOM 9049 N N . ARG B 1 483 ? 12.32 46.781 9.43 1 86.81 483 ARG B N 1
ATOM 9050 C CA . ARG B 1 483 ? 11.328 45.969 10.133 1 86.81 483 ARG B CA 1
ATOM 9051 C C . ARG B 1 483 ? 9.945 46.594 10.031 1 86.81 483 ARG B C 1
ATOM 9053 O O . ARG B 1 483 ? 9.805 47.812 10.102 1 86.81 483 ARG B O 1
ATOM 9060 N N . GLY B 1 484 ? 8.984 45.812 9.781 1 92.12 484 GLY B N 1
ATOM 9061 C CA . GLY B 1 484 ? 7.594 46.219 9.695 1 92.12 484 GLY B CA 1
ATOM 9062 C C . GLY B 1 484 ? 6.613 45.125 10.047 1 92.12 484 GLY B C 1
ATOM 9063 O O . GLY B 1 484 ? 6.996 44.125 10.633 1 92.12 484 GLY B O 1
ATOM 9064 N N . PHE B 1 485 ? 5.332 45.438 9.789 1 93 485 PHE B N 1
ATOM 9065 C CA . PHE B 1 485 ? 4.254 44.5 10.078 1 93 485 PHE B CA 1
ATOM 9066 C C . PHE B 1 485 ? 4.027 43.562 8.906 1 93 485 PHE B C 1
ATOM 9068 O O . PHE B 1 485 ? 3.895 44 7.766 1 93 485 PHE B O 1
ATOM 9075 N N . LEU B 1 486 ? 4.039 42.281 9.203 1 95.69 486 LEU B N 1
ATOM 9076 C CA . LEU B 1 486 ? 3.689 41.312 8.18 1 95.69 486 LEU B CA 1
ATOM 9077 C C . LEU B 1 486 ? 2.203 41.375 7.848 1 95.69 486 LEU B C 1
ATOM 9079 O O . LEU B 1 486 ? 1.356 41.281 8.734 1 95.69 486 LEU B O 1
ATOM 9083 N N . VAL B 1 487 ? 1.836 41.625 6.547 1 96.12 487 VAL B N 1
ATOM 9084 C CA . VAL B 1 487 ? 0.44 41.781 6.156 1 96.12 487 VAL B CA 1
ATOM 9085 C C . VAL B 1 487 ? 0.162 41 4.879 1 96.12 487 VAL B C 1
ATOM 9087 O O . VAL B 1 487 ? 1.092 40.562 4.191 1 96.12 487 VAL B O 1
ATOM 9090 N N . ALA B 1 488 ? -1.049 40.719 4.629 1 96.19 488 ALA B N 1
ATOM 9091 C CA . ALA B 1 488 ? -1.511 40.25 3.328 1 96.19 488 ALA B CA 1
ATOM 9092 C C . ALA B 1 488 ? -2.318 41.312 2.605 1 96.19 488 ALA B C 1
ATOM 9094 O O . ALA B 1 488 ? -3.287 41.844 3.152 1 96.19 488 ALA B O 1
ATOM 9095 N N . ARG B 1 489 ? -1.951 41.594 1.372 1 93.88 489 ARG B N 1
ATOM 9096 C CA . ARG B 1 489 ? -2.592 42.656 0.605 1 93.88 489 ARG B CA 1
ATOM 9097 C C . ARG B 1 489 ? -3.824 42.125 -0.127 1 93.88 489 ARG B C 1
ATOM 9099 O O . ARG B 1 489 ? -4.625 42.906 -0.638 1 93.88 489 ARG B O 1
ATOM 9106 N N . ASP B 1 490 ? -3.91 40.844 -0.141 1 92.69 490 ASP B N 1
ATOM 9107 C CA . ASP B 1 490 ? -5.023 40.188 -0.831 1 92.69 490 ASP B CA 1
ATOM 9108 C C . ASP B 1 490 ? -5.449 38.906 -0.11 1 92.69 490 ASP B C 1
ATOM 9110 O O . ASP B 1 490 ? -4.742 38.438 0.777 1 92.69 490 ASP B O 1
ATOM 9114 N N . SER B 1 491 ? -6.656 38.438 -0.468 1 93.19 491 SER B N 1
ATOM 9115 C CA . SER B 1 491 ? -7.184 37.219 0.139 1 93.19 491 SER B CA 1
ATOM 9116 C C . SER B 1 491 ? -6.711 36 -0.615 1 93.19 491 SER B C 1
ATOM 9118 O O . SER B 1 491 ? -6.219 36.094 -1.741 1 93.19 491 SER B O 1
ATOM 9120 N N . CYS B 1 492 ? -6.715 34.875 -0.036 1 94.94 492 CYS B N 1
ATOM 9121 C CA . CYS B 1 492 ? -6.512 33.531 -0.622 1 94.94 492 CYS B CA 1
ATOM 9122 C C . CYS B 1 492 ? -7.637 32.594 -0.229 1 94.94 492 CYS B C 1
ATOM 9124 O O . CYS B 1 492 ? -8.398 32.875 0.693 1 94.94 492 CYS B O 1
ATOM 9126 N N . PRO B 1 493 ? -7.742 31.438 -0.879 1 96.56 493 PRO B N 1
ATOM 9127 C CA . PRO B 1 493 ? -8.914 30.578 -0.677 1 96.56 493 PRO B CA 1
ATOM 9128 C C . PRO B 1 493 ? -9.023 30.062 0.753 1 96.56 493 PRO B C 1
ATOM 9130 O O . PRO B 1 493 ? -10.133 29.844 1.253 1 96.56 493 PRO B O 1
ATOM 9133 N N . SER B 1 494 ? -7.941 29.828 1.412 1 97.06 494 SER B N 1
ATOM 9134 C CA . SER B 1 494 ? -7.992 29.172 2.719 1 97.06 494 SER B CA 1
ATOM 9135 C C . SER B 1 494 ? -8.109 30.203 3.842 1 97.06 494 SER B C 1
ATOM 9137 O O . SER B 1 494 ? -8.172 29.844 5.016 1 97.06 494 SER B O 1
ATOM 9139 N N . MET B 1 495 ? -7.988 31.484 3.486 1 96.56 495 MET B N 1
ATOM 9140 C CA . MET B 1 495 ? -8.211 32.5 4.508 1 96.56 495 MET B CA 1
ATOM 9141 C C . MET B 1 495 ? -9.539 32.281 5.223 1 96.56 495 MET B C 1
ATOM 9143 O O . MET B 1 495 ? -10.539 31.969 4.586 1 96.56 495 MET B O 1
ATOM 9147 N N . THR B 1 496 ? -9.523 32.406 6.527 1 96.62 496 THR B N 1
ATOM 9148 C CA . THR B 1 496 ? -10.688 32.094 7.348 1 96.62 496 THR B CA 1
ATOM 9149 C C . THR B 1 496 ? -11.906 32.875 6.879 1 96.62 496 THR B C 1
ATOM 9151 O O . THR B 1 496 ? -11.781 34.062 6.512 1 96.62 496 THR B O 1
ATOM 9154 N N . LYS B 1 497 ? -13.016 32.219 6.754 1 92.06 497 LYS B N 1
ATOM 9155 C CA . LYS B 1 497 ? -14.281 32.844 6.387 1 92.06 497 LYS B CA 1
ATOM 9156 C C . LYS B 1 497 ? -14.695 33.906 7.418 1 92.06 497 LYS B C 1
ATOM 9158 O O . LYS B 1 497 ? -15.227 34.938 7.066 1 92.06 497 LYS B O 1
ATOM 9163 N N . SER B 1 498 ? -14.57 33.688 8.648 1 94.38 498 SER B N 1
ATOM 9164 C CA . SER B 1 498 ? -14.781 34.469 9.852 1 94.38 498 SER B CA 1
ATOM 9165 C C . SER B 1 498 ? -14.367 33.719 11.102 1 94.38 498 SER B C 1
ATOM 9167 O O . SER B 1 498 ? -13.766 32.625 11.008 1 94.38 498 SER B O 1
ATOM 9169 N N . LEU B 1 499 ? -14.539 34.375 12.203 1 96.12 499 LEU B N 1
ATOM 9170 C CA . LEU B 1 499 ? -14.414 33.625 13.453 1 96.12 499 LEU B CA 1
ATOM 9171 C C . LEU B 1 499 ? -15.758 33 13.844 1 96.12 499 LEU B C 1
ATOM 9173 O O . LEU B 1 499 ? -16.812 33.5 13.461 1 96.12 499 LEU B O 1
ATOM 9177 N N . TRP B 1 500 ? -15.633 31.891 14.469 1 96.25 500 TRP B N 1
ATOM 9178 C CA . TRP B 1 500 ? -16.844 31.172 14.883 1 96.25 500 TRP B CA 1
ATOM 9179 C C . TRP B 1 500 ? -17.719 32.062 15.758 1 96.25 500 TRP B C 1
ATOM 9181 O O . TRP B 1 500 ? -18.953 31.984 15.703 1 96.25 500 TRP B O 1
ATOM 9191 N N . SER B 1 501 ? -17.156 33.031 16.453 1 91.06 501 SER B N 1
ATOM 9192 C CA . SER B 1 501 ? -17.859 33.938 17.359 1 91.06 501 SER B CA 1
ATOM 9193 C C . SER B 1 501 ? -18.531 35.062 16.609 1 91.06 501 SER B C 1
ATOM 9195 O O . SER B 1 501 ? -19.359 35.781 17.172 1 91.06 501 SER B O 1
ATOM 9197 N N . GLY B 1 502 ? -18.016 35.281 15.359 1 92.75 502 GLY B N 1
ATOM 9198 C CA . GLY B 1 502 ? -18.719 36.281 14.578 1 92.75 502 GLY B CA 1
ATOM 9199 C C . GLY B 1 502 ? -17.781 37.188 13.797 1 92.75 502 GLY B C 1
ATOM 9200 O O . GLY B 1 502 ? -16.562 37.125 13.984 1 92.75 502 GLY B O 1
ATOM 9201 N N . ASP B 1 503 ? -18.359 38.031 12.977 1 95.88 503 ASP B N 1
ATOM 9202 C CA . ASP B 1 503 ? -17.641 38.875 12.016 1 95.88 503 ASP B CA 1
ATOM 9203 C C . ASP B 1 503 ? -16.969 40.062 12.711 1 95.88 503 ASP B C 1
ATOM 9205 O O . ASP B 1 503 ? -15.883 40.5 12.312 1 95.88 503 ASP B O 1
ATOM 9209 N N . GLU B 1 504 ? -17.578 40.531 13.719 1 95.12 504 GLU B N 1
ATOM 9210 C CA . GLU B 1 504 ? -17.062 41.719 14.383 1 95.12 504 GLU B CA 1
ATOM 9211 C C . GLU B 1 504 ? -15.672 41.469 14.961 1 95.12 504 GLU B C 1
ATOM 9213 O O . GLU B 1 504 ? -14.734 42.219 14.727 1 95.12 504 GLU B O 1
ATOM 9218 N N . ARG B 1 505 ? -15.594 40.406 15.672 1 91.75 505 ARG B N 1
ATOM 9219 C CA . ARG B 1 505 ? -14.305 40.031 16.25 1 91.75 505 ARG B CA 1
ATOM 9220 C C . ARG B 1 505 ? -13.281 39.75 15.164 1 91.75 505 ARG B C 1
ATOM 9222 O O . ARG B 1 505 ? -12.094 40.062 15.312 1 91.75 505 ARG B O 1
ATOM 9229 N N . TYR B 1 506 ? -13.734 39.156 14.125 1 94.88 506 TYR B N 1
ATOM 9230 C CA . TYR B 1 506 ? -12.891 38.844 12.977 1 94.88 506 TYR B CA 1
ATOM 9231 C C . TYR B 1 506 ? -12.281 40.125 12.383 1 94.88 506 TYR B C 1
ATOM 9233 O O . TYR B 1 506 ? -11.07 40.188 12.156 1 94.88 506 TYR B O 1
ATOM 9241 N N . LEU B 1 507 ? -13.102 41.094 12.164 1 95.19 507 LEU B N 1
ATOM 9242 C CA . LEU B 1 507 ? -12.656 42.344 11.586 1 95.19 507 LEU B CA 1
ATOM 9243 C C . LEU B 1 507 ? -11.727 43.094 12.539 1 95.19 507 LEU B C 1
ATOM 9245 O O . LEU B 1 507 ? -10.711 43.625 12.117 1 95.19 507 LEU B O 1
ATOM 9249 N N . GLU B 1 508 ? -12.047 43 13.773 1 91.56 508 GLU B N 1
ATOM 9250 C CA . GLU B 1 508 ? -11.227 43.656 14.781 1 91.56 508 GLU B CA 1
ATOM 9251 C C . GLU B 1 508 ? -9.844 43.031 14.859 1 91.56 508 GLU B C 1
ATOM 9253 O O . GLU B 1 508 ? -8.836 43.75 14.945 1 91.56 508 GLU B O 1
ATOM 9258 N N . GLU B 1 509 ? -9.781 41.781 14.805 1 88.69 509 GLU B N 1
ATOM 9259 C CA . GLU B 1 509 ? -8.539 41.031 15.023 1 88.69 509 GLU B CA 1
ATOM 9260 C C . GLU B 1 509 ? -7.613 41.156 13.812 1 88.69 509 GLU B C 1
ATOM 9262 O O . GLU B 1 509 ? -6.391 41.219 13.969 1 88.69 509 GLU B O 1
ATOM 9267 N N . TYR B 1 510 ? -8.148 41.219 12.609 1 94 510 TYR B N 1
ATOM 9268 C CA . TYR B 1 510 ? -7.273 41 11.469 1 94 510 TYR B CA 1
ATOM 9269 C C . TYR B 1 510 ? -7.348 42.156 10.484 1 94 510 TYR B C 1
ATOM 9271 O O . TYR B 1 510 ? -6.488 42.281 9.609 1 94 510 TYR B O 1
ATOM 9279 N N . TRP B 1 511 ? -8.414 43.031 10.539 1 95.31 511 TRP B N 1
ATOM 9280 C CA . TRP B 1 511 ? -8.648 43.969 9.445 1 95.31 511 TRP B CA 1
ATOM 9281 C C . TRP B 1 511 ? -8.797 45.375 9.969 1 95.31 511 TRP B C 1
ATOM 9283 O O . TRP B 1 511 ? -9.211 46.281 9.234 1 95.31 511 TRP B O 1
ATOM 9293 N N . SER B 1 512 ? -8.445 45.625 11.188 1 93.94 512 SER B N 1
ATOM 9294 C CA . SER B 1 512 ? -8.75 46.938 11.781 1 93.94 512 SER B CA 1
ATOM 9295 C C . SER B 1 512 ? -7.523 47.844 11.781 1 93.94 512 SER B C 1
ATOM 9297 O O . SER B 1 512 ? -7.648 49.062 11.969 1 93.94 512 SER B O 1
ATOM 9299 N N . SER B 1 513 ? -6.32 47.344 11.594 1 91.81 513 SER B N 1
ATOM 9300 C CA . SER B 1 513 ? -5.105 48.125 11.695 1 91.81 513 SER B CA 1
ATOM 9301 C C . SER B 1 513 ? -4.973 49.094 10.516 1 91.81 513 SER B C 1
ATOM 9303 O O . SER B 1 513 ? -4.5 50.219 10.672 1 91.81 513 SER B O 1
ATOM 9305 N N . TRP B 1 514 ? -5.234 48.625 9.312 1 94.31 514 TRP B N 1
ATOM 9306 C CA . TRP B 1 514 ? -5.246 49.375 8.078 1 94.31 514 TRP B CA 1
ATOM 9307 C C . TRP B 1 514 ? -6.469 49.031 7.23 1 94.31 514 TRP B C 1
ATOM 9309 O O . TRP B 1 514 ? -7.031 47.938 7.367 1 94.31 514 TRP B O 1
ATOM 9319 N N . ASP B 1 515 ? -6.793 49.938 6.406 1 91.12 515 ASP B N 1
ATOM 9320 C CA . ASP B 1 515 ? -7.906 49.656 5.504 1 91.12 515 ASP B CA 1
ATOM 9321 C C . ASP B 1 515 ? -7.539 48.562 4.496 1 91.12 515 ASP B C 1
ATOM 9323 O O . ASP B 1 515 ? -6.551 48.688 3.771 1 91.12 515 ASP B O 1
ATOM 9327 N N . ASP B 1 516 ? -8.273 47.5 4.496 1 92 516 ASP B N 1
ATOM 9328 C CA . ASP B 1 516 ? -8.25 46.438 3.494 1 92 516 ASP B CA 1
ATOM 9329 C C . ASP B 1 516 ? -6.922 45.688 3.521 1 92 516 ASP B C 1
ATOM 9331 O O . ASP B 1 516 ? -6.477 45.188 2.496 1 92 516 ASP B O 1
ATOM 9335 N N . LEU B 1 517 ? -6.199 45.719 4.598 1 95.25 517 LEU B N 1
ATOM 9336 C CA . LEU B 1 517 ? -4.973 44.969 4.801 1 95.25 517 LEU B CA 1
ATOM 9337 C C . LEU B 1 517 ? -5.117 44 5.961 1 95.25 517 LEU B C 1
ATOM 9339 O O . LEU B 1 517 ? -5.531 44.375 7.055 1 95.25 517 LEU B O 1
ATOM 9343 N N . TRP B 1 518 ? -4.898 42.75 5.645 1 96.38 518 TRP B N 1
ATOM 9344 C CA . TRP B 1 518 ? -4.891 41.75 6.707 1 96.38 518 TRP B CA 1
ATOM 9345 C C . TRP B 1 518 ? -3.66 41.906 7.594 1 96.38 518 TRP B C 1
ATOM 9347 O O . TRP B 1 518 ? -2.529 41.906 7.102 1 96.38 518 TRP B O 1
ATOM 9357 N N . ASP B 1 519 ? -3.822 42.062 8.852 1 95.06 519 ASP B N 1
ATOM 9358 C CA . ASP B 1 519 ? -2.744 42.156 9.836 1 95.06 519 ASP B CA 1
ATOM 9359 C C . ASP B 1 519 ? -2.4 40.781 10.422 1 95.06 519 ASP B C 1
ATOM 9361 O O . ASP B 1 519 ? -3.139 40.281 11.258 1 95.06 519 ASP B O 1
ATOM 9365 N N . HIS B 1 520 ? -1.269 40.281 10.016 1 92.12 520 HIS B N 1
ATOM 9366 C CA . HIS B 1 520 ? -0.851 38.969 10.539 1 92.12 520 HIS B CA 1
ATOM 9367 C C . HIS B 1 520 ? -0.477 39.094 12.016 1 92.12 520 HIS B C 1
ATOM 9369 O O . HIS B 1 520 ? -0.589 38.094 12.758 1 92.12 520 HIS B O 1
ATOM 9375 N N . GLY B 1 521 ? 0.083 40.188 12.406 1 87.81 521 GLY B N 1
ATOM 9376 C CA . GLY B 1 521 ? 0.405 40.438 13.797 1 87.81 521 GLY B CA 1
ATOM 9377 C C . GLY B 1 521 ? 1.869 40.219 14.125 1 87.81 521 GLY B C 1
ATOM 9378 O O . GLY B 1 521 ? 2.301 40.438 15.258 1 87.81 521 GLY B O 1
ATOM 9379 N N . ASP B 1 522 ? 2.684 39.844 13.125 1 88.56 522 ASP B N 1
ATOM 9380 C CA . ASP B 1 522 ? 4.105 39.594 13.352 1 88.56 522 ASP B CA 1
ATOM 9381 C C . ASP B 1 522 ? 4.953 40.719 12.766 1 88.56 522 ASP B C 1
ATOM 9383 O O . ASP B 1 522 ? 4.559 41.375 11.789 1 88.56 522 ASP B O 1
ATOM 9387 N N . TRP B 1 523 ? 6.152 40.906 13.414 1 87.81 523 TRP B N 1
ATOM 9388 C CA . TRP B 1 523 ? 7.176 41.75 12.82 1 87.81 523 TRP B CA 1
ATOM 9389 C C . TRP B 1 523 ? 8.023 40.969 11.82 1 87.81 523 TRP B C 1
ATOM 9391 O O . TRP B 1 523 ? 8.445 39.844 12.102 1 87.81 523 TRP B O 1
ATOM 9401 N N . ALA B 1 524 ? 8.156 41.531 10.68 1 92.38 524 ALA B N 1
ATOM 9402 C CA . ALA B 1 524 ? 8.922 40.875 9.633 1 92.38 524 ALA B CA 1
ATOM 9403 C C . ALA B 1 524 ? 9.953 41.812 9.023 1 92.38 524 ALA B C 1
ATOM 9405 O O . ALA B 1 524 ? 9.859 43.031 9.188 1 92.38 524 ALA B O 1
ATOM 9406 N N . GLN B 1 525 ? 10.93 41.25 8.445 1 91.38 525 GLN B N 1
ATOM 9407 C CA . GLN B 1 525 ? 11.961 42 7.746 1 91.38 525 GLN B CA 1
ATOM 9408 C C . GLN B 1 525 ? 12.531 41.188 6.582 1 91.38 525 GLN B C 1
ATOM 9410 O O . GLN B 1 525 ? 12.672 39.969 6.676 1 91.38 525 GLN B O 1
ATOM 9415 N N . GLN B 1 526 ? 12.734 41.812 5.52 1 93.94 526 GLN B N 1
ATOM 9416 C CA . GLN B 1 526 ? 13.484 41.281 4.402 1 93.94 526 GLN B CA 1
ATOM 9417 C C . GLN B 1 526 ? 14.922 41.781 4.391 1 93.94 526 GLN B C 1
ATOM 9419 O O . GLN B 1 526 ? 15.148 43 4.516 1 93.94 526 GLN B O 1
ATOM 9424 N N . ASP B 1 527 ? 15.844 40.938 4.316 1 89.19 527 ASP B N 1
ATOM 9425 C CA . ASP B 1 527 ? 17.219 41.406 4.328 1 89.19 527 ASP B CA 1
ATOM 9426 C C . ASP B 1 527 ? 17.656 41.844 2.934 1 89.19 527 ASP B C 1
ATOM 9428 O O . ASP B 1 527 ? 16.859 41.875 2.002 1 89.19 527 ASP B O 1
ATOM 9432 N N . GLU B 1 528 ? 18.922 42.219 2.824 1 87.62 528 GLU B N 1
ATOM 9433 C CA . GLU B 1 528 ? 19.453 42.781 1.593 1 87.62 528 GLU B CA 1
ATOM 9434 C C . GLU B 1 528 ? 19.453 41.781 0.458 1 87.62 528 GLU B C 1
ATOM 9436 O O . GLU B 1 528 ? 19.328 42.125 -0.713 1 87.62 528 GLU B O 1
ATOM 9441 N N . ASP B 1 529 ? 19.5 40.531 0.848 1 88.75 529 ASP B N 1
ATOM 9442 C CA . ASP B 1 529 ? 19.562 39.469 -0.156 1 88.75 529 ASP B CA 1
ATOM 9443 C C . ASP B 1 529 ? 18.156 38.938 -0.506 1 88.75 529 ASP B C 1
ATOM 9445 O O . ASP B 1 529 ? 18.016 38.062 -1.339 1 88.75 529 ASP B O 1
ATOM 9449 N N . GLY B 1 530 ? 17.141 39.5 0.146 1 90.62 530 GLY B N 1
ATOM 9450 C CA . GLY B 1 530 ? 15.766 39.156 -0.202 1 90.62 530 GLY B CA 1
ATOM 9451 C C . GLY B 1 530 ? 15.188 38.062 0.675 1 90.62 530 GLY B C 1
ATOM 9452 O O . GLY B 1 530 ? 14.086 37.562 0.417 1 90.62 530 GLY B O 1
ATOM 9453 N N . PHE B 1 531 ? 15.938 37.656 1.71 1 93.19 531 PHE B N 1
ATOM 9454 C CA . PHE B 1 531 ? 15.438 36.625 2.611 1 93.19 531 PHE B CA 1
ATOM 9455 C C . PHE B 1 531 ? 14.586 37.25 3.717 1 93.19 531 PHE B C 1
ATOM 9457 O O . PHE B 1 531 ? 14.93 38.281 4.266 1 93.19 531 PHE B O 1
ATOM 9464 N N . TRP B 1 532 ? 13.5 36.562 4 1 94.38 532 TRP B N 1
ATOM 9465 C CA . TRP B 1 532 ? 12.555 37.094 4.98 1 94.38 532 TRP B CA 1
ATOM 9466 C C . TRP B 1 532 ? 12.82 36.5 6.363 1 94.38 532 TRP B C 1
ATOM 9468 O O . TRP B 1 532 ? 13.227 35.344 6.488 1 94.38 532 TRP B O 1
ATOM 9478 N N . PHE B 1 533 ? 12.562 37.312 7.355 1 88.5 533 PHE B N 1
ATOM 9479 C CA . PHE B 1 533 ? 12.688 36.969 8.766 1 88.5 533 PHE B CA 1
ATOM 9480 C C . PHE B 1 533 ? 11.453 37.406 9.539 1 88.5 533 PHE B C 1
ATOM 9482 O O . PHE B 1 533 ? 10.828 38.438 9.203 1 88.5 533 PHE B O 1
ATOM 9489 N N . LEU B 1 534 ? 11.133 36.625 10.516 1 88.25 534 LEU B N 1
ATOM 9490 C CA . LEU B 1 534 ? 10.133 37.062 11.492 1 88.25 534 LEU B CA 1
ATOM 9491 C C . LEU B 1 534 ? 10.789 37.344 12.836 1 88.25 534 LEU B C 1
ATOM 9493 O O . LEU B 1 534 ? 11.695 36.625 13.266 1 88.25 534 LEU B O 1
ATOM 9497 N N . HIS B 1 535 ? 10.398 38.406 13.406 1 78.62 535 HIS B N 1
ATOM 9498 C CA . HIS B 1 535 ? 11.023 38.844 14.641 1 78.62 535 HIS B CA 1
ATOM 9499 C C . HIS B 1 535 ? 10.07 38.75 15.82 1 78.62 535 HIS B C 1
ATOM 9501 O O . HIS B 1 535 ? 10.258 39.375 16.844 1 78.62 535 HIS B O 1
ATOM 9507 N N . GLY B 1 536 ? 8.992 38.031 15.711 1 76.19 536 GLY B N 1
ATOM 9508 C CA . GLY B 1 536 ? 8.031 37.812 16.781 1 76.19 536 GLY B CA 1
ATOM 9509 C C . GLY B 1 536 ? 6.758 38.625 16.594 1 76.19 536 GLY B C 1
ATOM 9510 O O . GLY B 1 536 ? 6.539 39.219 15.531 1 76.19 536 GLY B O 1
ATOM 9511 N N . ARG B 1 537 ? 5.934 38.688 17.672 1 76.25 537 ARG B N 1
ATOM 9512 C CA . ARG B 1 537 ? 4.648 39.375 17.594 1 76.25 537 ARG B CA 1
ATOM 9513 C C . ARG B 1 537 ? 4.828 40.875 17.719 1 76.25 537 ARG B C 1
ATOM 9515 O O . ARG B 1 537 ? 5.586 41.344 18.562 1 76.25 537 ARG B O 1
ATOM 9522 N N . ALA B 1 538 ? 4.137 41.562 16.906 1 68.94 538 ALA B N 1
ATOM 9523 C CA . ALA B 1 538 ? 4.223 43.031 16.891 1 68.94 538 ALA B CA 1
ATOM 9524 C C . ALA B 1 538 ? 3.631 43.594 18.172 1 68.94 538 ALA B C 1
ATOM 9526 O O . ALA B 1 538 ? 4.109 44.625 18.688 1 68.94 538 ALA B O 1
ATOM 9527 N N . ASP B 1 539 ? 2.572 42.875 18.594 1 63.56 539 ASP B N 1
ATOM 9528 C CA . ASP B 1 539 ? 1.887 43.375 19.797 1 63.56 539 ASP B CA 1
ATOM 9529 C C . ASP B 1 539 ? 2.76 43.219 21.031 1 63.56 539 ASP B C 1
ATOM 9531 O O . ASP B 1 539 ? 2.514 43.875 22.062 1 63.56 539 ASP B O 1
ATOM 9535 N N . ASP B 1 540 ? 3.779 42.469 20.891 1 63.66 540 ASP B N 1
ATOM 9536 C CA . ASP B 1 540 ? 4.645 42.188 22.047 1 63.66 540 ASP B CA 1
ATOM 9537 C C . ASP B 1 540 ? 5.836 43.156 22.078 1 63.66 540 ASP B C 1
ATOM 9539 O O . ASP B 1 540 ? 6.699 43.062 22.953 1 63.66 540 ASP B O 1
ATOM 9543 N N . ALA B 1 541 ? 5.777 44.062 21.156 1 63.81 541 ALA B N 1
ATOM 9544 C CA . ALA B 1 541 ? 6.938 44.938 21.047 1 63.81 541 ALA B CA 1
ATOM 9545 C C . ALA B 1 541 ? 7.164 45.719 22.344 1 63.81 541 ALA B C 1
ATOM 9547 O O . ALA B 1 541 ? 6.211 46.156 22.969 1 63.81 541 ALA B O 1
ATOM 9548 N N . LEU B 1 542 ? 8.367 45.562 22.812 1 70.62 542 LEU B N 1
ATOM 9549 C CA . LEU B 1 542 ? 8.789 46.344 23.969 1 70.62 542 LEU B CA 1
ATOM 9550 C C . LEU B 1 542 ? 9.07 47.781 23.594 1 70.62 542 LEU B C 1
ATOM 9552 O O . LEU B 1 542 ? 9.961 48.062 22.797 1 70.62 542 LEU B O 1
ATOM 9556 N N . ASN B 1 543 ? 8.133 48.688 23.859 1 65.94 543 ASN B N 1
ATOM 9557 C CA . ASN B 1 543 ? 8.344 50.125 23.641 1 65.94 543 ASN B CA 1
ATOM 9558 C C . ASN B 1 543 ? 9.164 50.75 24.766 1 65.94 543 ASN B C 1
ATOM 9560 O O . ASN B 1 543 ? 8.602 51.188 25.781 1 65.94 543 ASN B O 1
ATOM 9564 N N . VAL B 1 544 ? 10.508 50.781 24.625 1 73.69 544 VAL B N 1
ATOM 9565 C CA . VAL B 1 544 ? 11.414 51.281 25.656 1 73.69 544 VAL B CA 1
ATOM 9566 C C . VAL B 1 544 ? 11.914 52.656 25.25 1 73.69 544 VAL B C 1
ATOM 9568 O O . VAL B 1 544 ? 12.648 52.812 24.266 1 73.69 544 VAL B O 1
ATOM 9571 N N . ALA B 1 545 ? 11.602 53.688 26.078 1 70.5 545 ALA B N 1
ATOM 9572 C CA . ALA B 1 545 ? 12.008 55.062 25.875 1 70.5 545 ALA B CA 1
ATOM 9573 C C . ALA B 1 545 ? 11.703 55.531 24.453 1 70.5 545 ALA B C 1
ATOM 9575 O O . ALA B 1 545 ? 12.539 56.156 23.812 1 70.5 545 ALA B O 1
ATOM 9576 N N . GLY B 1 546 ? 10.516 55.094 23.875 1 60.38 546 GLY B N 1
ATOM 9577 C CA . GLY B 1 546 ? 10.07 55.562 22.562 1 60.38 546 GLY B CA 1
ATOM 9578 C C . GLY B 1 546 ? 10.617 54.688 21.422 1 60.38 546 GLY B C 1
ATOM 9579 O O . GLY B 1 546 ? 10.359 54.969 20.25 1 60.38 546 GLY B O 1
ATOM 9580 N N . ARG B 1 547 ? 11.328 53.75 21.734 1 68.38 547 ARG B N 1
ATOM 9581 C CA . ARG B 1 547 ? 11.883 52.812 20.781 1 68.38 547 ARG B CA 1
ATOM 9582 C C . ARG B 1 547 ? 11.242 51.438 20.953 1 68.38 547 ARG B C 1
ATOM 9584 O O . ARG B 1 547 ? 11.094 50.938 22.062 1 68.38 547 ARG B O 1
ATOM 9591 N N . LYS B 1 548 ? 10.766 50.938 19.859 1 70.25 548 LYS B N 1
ATOM 9592 C CA . LYS B 1 548 ? 10.109 49.656 19.922 1 70.25 548 LYS B CA 1
ATOM 9593 C C . LYS B 1 548 ? 11.055 48.531 19.469 1 70.25 548 LYS B C 1
ATOM 9595 O O . LYS B 1 548 ? 11.758 48.688 18.469 1 70.25 548 LYS B O 1
ATOM 9600 N N . VAL B 1 549 ? 11.414 47.656 20.297 1 68.5 549 VAL B N 1
ATOM 9601 C CA . VAL B 1 549 ? 12.164 46.438 19.969 1 68.5 549 VAL B CA 1
ATOM 9602 C C . VAL B 1 549 ? 11.312 45.219 20.25 1 68.5 549 VAL B C 1
ATOM 9604 O O . VAL B 1 549 ? 10.586 45.156 21.25 1 68.5 549 VAL B O 1
ATOM 9607 N N . GLY B 1 550 ? 11.234 44.344 19.281 1 72 550 GLY B N 1
ATOM 9608 C CA . GLY B 1 550 ? 10.539 43.094 19.516 1 72 550 GLY B CA 1
ATOM 9609 C C . GLY B 1 550 ? 11.195 42.219 20.594 1 72 550 GLY B C 1
ATOM 9610 O O . GLY B 1 550 ? 12.422 42.219 20.719 1 72 550 GLY B O 1
ATOM 9611 N N . PRO B 1 551 ? 10.375 41.594 21.453 1 77.56 551 PRO B N 1
ATOM 9612 C CA . PRO B 1 551 ? 10.961 40.719 22.469 1 77.56 551 PRO B CA 1
ATOM 9613 C C . PRO B 1 551 ? 11.93 39.719 21.875 1 77.56 551 PRO B C 1
ATOM 9615 O O . PRO B 1 551 ? 12.953 39.406 22.484 1 77.56 551 PRO B O 1
ATOM 9618 N N . ALA B 1 552 ? 11.586 39.281 20.656 1 73.62 552 ALA B N 1
ATOM 9619 C CA . ALA B 1 552 ? 12.398 38.25 20.016 1 73.62 552 ALA B CA 1
ATOM 9620 C C . ALA B 1 552 ? 13.828 38.75 19.797 1 73.62 552 ALA B C 1
ATOM 9622 O O . ALA B 1 552 ? 14.773 37.969 19.891 1 73.62 552 ALA B O 1
ATOM 9623 N N . GLU B 1 553 ? 14.047 39.938 19.469 1 72.25 553 GLU B N 1
ATOM 9624 C CA . GLU B 1 553 ? 15.383 40.531 19.281 1 72.25 553 GLU B CA 1
ATOM 9625 C C . GLU B 1 553 ? 16.172 40.5 20.578 1 72.25 553 GLU B C 1
ATOM 9627 O O . GLU B 1 553 ? 17.359 40.125 20.594 1 72.25 553 GLU B O 1
ATOM 9632 N N . VAL B 1 554 ? 15.531 40.844 21.609 1 81.38 554 VAL B N 1
ATOM 9633 C CA . VAL B 1 554 ? 16.172 40.812 22.922 1 81.38 554 VAL B CA 1
ATOM 9634 C C . VAL B 1 554 ? 16.5 39.375 23.281 1 81.38 554 VAL B C 1
ATOM 9636 O O . VAL B 1 554 ? 17.609 39.062 23.734 1 81.38 554 VAL B O 1
ATOM 9639 N N . GLU B 1 555 ? 15.562 38.562 22.969 1 86.5 555 GLU B N 1
ATOM 9640 C CA . GLU B 1 555 ? 15.75 37.125 23.25 1 86.5 555 GLU B CA 1
ATOM 9641 C C . GLU B 1 555 ? 16.891 36.562 22.422 1 86.5 555 GLU B C 1
ATOM 9643 O O . GLU B 1 555 ? 17.703 35.781 22.938 1 86.5 555 GLU B O 1
ATOM 9648 N N . GLY B 1 556 ? 16.875 36.875 21.188 1 79.69 556 GLY B N 1
ATOM 9649 C CA . GLY B 1 556 ? 17.953 36.438 20.328 1 79.69 556 GLY B CA 1
ATOM 9650 C C . GLY B 1 556 ? 19.328 36.812 20.844 1 79.69 556 GLY B C 1
ATOM 9651 O O . GLY B 1 556 ? 20.25 35.969 20.844 1 79.69 556 GLY B O 1
ATOM 9652 N N . ALA B 1 557 ? 19.5 38.031 21.328 1 80.62 557 ALA B N 1
ATOM 9653 C CA . ALA B 1 557 ? 20.766 38.5 21.891 1 80.62 557 ALA B CA 1
ATOM 9654 C C . ALA B 1 557 ? 21.156 37.656 23.125 1 80.62 557 ALA B C 1
ATOM 9656 O O . ALA B 1 557 ? 22.344 37.375 23.328 1 80.62 557 ALA B O 1
ATOM 9657 N N . LEU B 1 558 ? 20.219 37.312 23.844 1 89 558 LEU B N 1
ATOM 9658 C CA . LEU B 1 558 ? 20.453 36.531 25.062 1 89 558 LEU B CA 1
ATOM 9659 C C . LEU B 1 558 ? 20.828 35.094 24.703 1 89 558 LEU B C 1
ATOM 9661 O O . LEU B 1 558 ? 21.781 34.531 25.266 1 89 558 LEU B O 1
ATOM 9665 N N . ILE B 1 559 ? 20.078 34.562 23.766 1 84.5 559 ILE B N 1
ATOM 9666 C CA . ILE B 1 559 ? 20.25 33.188 23.391 1 84.5 559 ILE B CA 1
ATOM 9667 C C . ILE B 1 559 ? 21.609 33 22.719 1 84.5 559 ILE B C 1
ATOM 9669 O O . ILE B 1 559 ? 22.203 31.906 22.766 1 84.5 559 ILE B O 1
ATOM 9673 N N . ASP B 1 560 ? 22.172 34.031 22.156 1 79.5 560 ASP B N 1
ATOM 9674 C CA . ASP B 1 560 ? 23.484 34 21.531 1 79.5 560 ASP B CA 1
ATOM 9675 C C . ASP B 1 560 ? 24.578 33.781 22.578 1 79.5 560 ASP B C 1
ATOM 9677 O O . ASP B 1 560 ? 25.703 33.406 22.234 1 79.5 560 ASP B O 1
ATOM 9681 N N . HIS B 1 561 ? 24.312 34.062 23.812 1 85.81 561 HIS B N 1
ATOM 9682 C CA . HIS B 1 561 ? 25.266 33.812 24.875 1 85.81 561 HIS B CA 1
ATOM 9683 C C . HIS B 1 561 ? 25.375 32.312 25.156 1 85.81 561 HIS B C 1
ATOM 9685 O O . HIS B 1 561 ? 24.344 31.625 25.297 1 85.81 561 HIS B O 1
ATOM 9691 N N . PRO B 1 562 ? 26.484 31.844 25.25 1 86.88 562 PRO B N 1
ATOM 9692 C CA . PRO B 1 562 ? 26.688 30.391 25.391 1 86.88 562 PRO B CA 1
ATOM 9693 C C . PRO B 1 562 ? 25.984 29.812 26.625 1 86.88 562 PRO B C 1
ATOM 9695 O O . PRO B 1 562 ? 25.656 28.625 26.641 1 86.88 562 PRO B O 1
ATOM 9698 N N . ALA B 1 563 ? 25.781 30.625 27.547 1 90.19 563 ALA B N 1
ATOM 9699 C CA . ALA B 1 563 ? 25.219 30.141 28.797 1 90.19 563 ALA B CA 1
ATOM 9700 C C . ALA B 1 563 ? 23.703 30.047 28.719 1 90.19 563 ALA B C 1
ATOM 9702 O O . ALA B 1 563 ? 23.062 29.469 29.594 1 90.19 563 ALA B O 1
ATOM 9703 N N . VAL B 1 564 ? 23.125 30.594 27.672 1 90.69 564 VAL B N 1
ATOM 9704 C CA . VAL B 1 564 ? 21.672 30.75 27.641 1 90.69 564 VAL B CA 1
ATOM 9705 C C . VAL B 1 564 ? 21.062 29.703 26.719 1 90.69 564 VAL B C 1
ATOM 9707 O O . VAL B 1 564 ? 21.469 29.562 25.562 1 90.69 564 VAL B O 1
ATOM 9710 N N . ASN B 1 565 ? 20.141 29.016 27.297 1 87.19 565 ASN B N 1
ATOM 9711 C CA . ASN B 1 565 ? 19.391 28.016 26.531 1 87.19 565 ASN B CA 1
ATOM 9712 C C . ASN B 1 565 ? 18.156 28.625 25.891 1 87.19 565 ASN B C 1
ATOM 9714 O O . ASN B 1 565 ? 17.922 28.453 24.688 1 87.19 565 ASN B O 1
ATOM 9718 N N . GLN B 1 566 ? 17.359 29.281 26.594 1 87.81 566 GLN B N 1
ATOM 9719 C CA . GLN B 1 566 ? 16.156 30 26.141 1 87.81 566 GLN B CA 1
ATOM 9720 C C . GLN B 1 566 ? 16.016 31.344 26.859 1 87.81 566 GLN B C 1
ATOM 9722 O O . GLN B 1 566 ? 16.594 31.547 27.922 1 87.81 566 GLN B O 1
ATOM 9727 N N . ALA B 1 567 ? 15.383 32.25 26.25 1 89.94 567 ALA B N 1
ATOM 9728 C CA . ALA B 1 567 ? 15.125 33.531 26.875 1 89.94 567 ALA B CA 1
ATOM 9729 C C . ALA B 1 567 ? 13.75 34.094 26.469 1 89.94 567 ALA B C 1
ATOM 9731 O O . ALA B 1 567 ? 13.273 33.812 25.375 1 89.94 567 ALA B O 1
ATOM 9732 N N . ALA B 1 568 ? 13.086 34.656 27.344 1 89.75 568 ALA B N 1
ATOM 9733 C CA . ALA B 1 568 ? 11.852 35.406 27.094 1 89.75 568 ALA B CA 1
ATOM 9734 C C . ALA B 1 568 ? 11.953 36.844 27.625 1 89.75 568 ALA B C 1
ATOM 9736 O O . ALA B 1 568 ? 12.258 37.062 28.797 1 89.75 568 ALA B O 1
ATOM 9737 N N . ALA B 1 569 ? 11.805 37.812 26.812 1 88.12 569 ALA B N 1
ATOM 9738 C CA . ALA B 1 569 ? 11.852 39.219 27.188 1 88.12 569 ALA B CA 1
ATOM 9739 C C . ALA B 1 569 ? 10.453 39.781 27.297 1 88.12 569 ALA B C 1
ATOM 9741 O O . ALA B 1 569 ? 9.594 39.562 26.453 1 88.12 569 ALA B O 1
ATOM 9742 N N . VAL B 1 570 ? 10.219 40.375 28.359 1 87.62 570 VAL B N 1
ATOM 9743 C CA . VAL B 1 570 ? 8.922 41 28.578 1 87.62 570 VAL B CA 1
ATOM 9744 C C . VAL B 1 570 ? 9.117 42.469 28.969 1 87.62 570 VAL B C 1
ATOM 9746 O O . VAL B 1 570 ? 10.211 42.875 29.375 1 87.62 570 VAL B O 1
ATOM 9749 N N . GLY B 1 571 ? 8.086 43.188 28.672 1 81.81 571 GLY B N 1
ATOM 9750 C CA . GLY B 1 571 ? 8.094 44.562 29.094 1 81.81 571 GLY B CA 1
ATOM 9751 C C . GLY B 1 571 ? 7.531 44.781 30.484 1 81.81 571 GLY B C 1
ATOM 9752 O O . GLY B 1 571 ? 6.586 44.094 30.891 1 81.81 571 GLY B O 1
ATOM 9753 N N . ALA B 1 572 ? 8.266 45.562 31.312 1 83.44 572 ALA B N 1
ATOM 9754 C CA . ALA B 1 572 ? 7.77 46 32.625 1 83.44 572 ALA B CA 1
ATOM 9755 C C . ALA B 1 572 ? 7.648 47.5 32.719 1 83.44 572 ALA B C 1
ATOM 9757 O O . ALA B 1 572 ? 8.445 48.25 32.125 1 83.44 572 ALA B O 1
ATOM 9758 N N . PRO B 1 573 ? 6.535 47.938 33.344 1 81.12 573 PRO B N 1
ATOM 9759 C CA . PRO B 1 573 ? 6.418 49.406 33.5 1 81.12 573 PRO B CA 1
ATOM 9760 C C . PRO B 1 573 ? 7.648 50.031 34.156 1 81.12 573 PRO B C 1
ATOM 9762 O O . PRO B 1 573 ? 8.234 49.438 35.062 1 81.12 573 PRO B O 1
ATOM 9765 N N . ASP B 1 574 ? 8.086 51.156 33.594 1 80.62 574 ASP B N 1
ATOM 9766 C CA . ASP B 1 574 ? 9.25 51.875 34.094 1 80.62 574 ASP B CA 1
ATOM 9767 C C . ASP B 1 574 ? 8.992 53.375 34.094 1 80.62 574 ASP B C 1
ATOM 9769 O O . ASP B 1 574 ? 8.461 53.938 33.125 1 80.62 574 ASP B O 1
ATOM 9773 N N . GLU B 1 575 ? 9.32 54 35.156 1 72.75 575 GLU B N 1
ATOM 9774 C CA . GLU B 1 575 ? 9.039 55.438 35.312 1 72.75 575 GLU B CA 1
ATOM 9775 C C . GLU B 1 575 ? 9.883 56.281 34.375 1 72.75 575 GLU B C 1
ATOM 9777 O O . GLU B 1 575 ? 9.422 57.312 33.875 1 72.75 575 GLU B O 1
ATOM 9782 N N . THR B 1 576 ? 11.102 55.844 34.188 1 69.12 576 THR B N 1
ATOM 9783 C CA . THR B 1 576 ? 12.047 56.656 33.406 1 69.12 576 THR B CA 1
ATOM 9784 C C . THR B 1 576 ? 11.852 56.406 31.906 1 69.12 576 THR B C 1
ATOM 9786 O O . THR B 1 576 ? 11.82 57.375 31.125 1 69.12 576 THR B O 1
ATOM 9789 N N . THR B 1 577 ? 11.656 55.156 31.5 1 72.25 577 THR B N 1
ATOM 9790 C CA . THR B 1 577 ? 11.68 54.812 30.094 1 72.25 577 THR B CA 1
ATOM 9791 C C . THR B 1 577 ? 10.289 54.406 29.609 1 72.25 577 THR B C 1
ATOM 9793 O O . THR B 1 577 ? 10.102 54.094 28.422 1 72.25 577 THR B O 1
ATOM 9796 N N . GLY B 1 578 ? 9.297 54.438 30.547 1 74.88 578 GLY B N 1
ATOM 9797 C CA . GLY B 1 578 ? 7.969 53.906 30.25 1 74.88 578 GLY B CA 1
ATOM 9798 C C . GLY B 1 578 ? 7.875 52.406 30.344 1 74.88 578 GLY B C 1
ATOM 9799 O O . GLY B 1 578 ? 6.996 51.875 31.031 1 74.88 578 GLY B O 1
ATOM 9800 N N . THR B 1 579 ? 8.75 51.719 29.625 1 81.31 579 THR B N 1
ATOM 9801 C CA . THR B 1 579 ? 8.852 50.281 29.656 1 81.31 579 THR B CA 1
ATOM 9802 C C . THR B 1 579 ? 10.305 49.844 29.859 1 81.31 579 THR B C 1
ATOM 9804 O O . THR B 1 579 ? 11.211 50.375 29.203 1 81.31 579 THR B O 1
ATOM 9807 N N . ALA B 1 580 ? 10.531 49.062 30.828 1 84.81 580 ALA B N 1
ATOM 9808 C CA . ALA B 1 580 ? 11.828 48.406 31 1 84.81 580 ALA B CA 1
ATOM 9809 C C . ALA B 1 580 ? 11.781 46.969 30.516 1 84.81 580 ALA B C 1
ATOM 9811 O O . ALA B 1 580 ? 10.742 46.281 30.609 1 84.81 580 ALA B O 1
ATOM 9812 N N . VAL B 1 581 ? 12.844 46.531 30.016 1 89.62 581 VAL B N 1
ATOM 9813 C CA . VAL B 1 581 ? 12.961 45.125 29.562 1 89.62 581 VAL B CA 1
ATOM 9814 C C . VAL B 1 581 ? 13.312 44.25 30.75 1 89.62 581 VAL B C 1
ATOM 9816 O O . VAL B 1 581 ? 14.195 44.562 31.547 1 89.62 581 VAL B O 1
ATOM 9819 N N . VAL B 1 582 ? 12.555 43.219 30.938 1 92 582 VAL B N 1
ATOM 9820 C CA . VAL B 1 582 ? 12.875 42.156 31.859 1 92 582 VAL B CA 1
ATOM 9821 C C . VAL B 1 582 ? 13.031 40.844 31.078 1 92 582 VAL B C 1
ATOM 9823 O O . VAL B 1 582 ? 12.258 40.562 30.172 1 92 582 VAL B O 1
ATOM 9826 N N . ALA B 1 583 ? 14.055 40.219 31.344 1 92.88 583 ALA B N 1
ATOM 9827 C CA . ALA B 1 583 ? 14.273 39 30.625 1 92.88 583 ALA B CA 1
ATOM 9828 C C . ALA B 1 583 ? 14.336 37.781 31.578 1 92.88 583 ALA B C 1
ATOM 9830 O O . ALA B 1 583 ? 15.008 37.844 32.594 1 92.88 583 ALA B O 1
ATOM 9831 N N . TYR B 1 584 ? 13.578 36.844 31.25 1 93 584 TYR B N 1
ATOM 9832 C CA . TYR B 1 584 ? 13.703 35.531 31.875 1 93 584 TYR B CA 1
ATOM 9833 C C . TYR B 1 584 ? 14.602 34.594 31.047 1 93 584 TYR B C 1
ATOM 9835 O O . TYR B 1 584 ? 14.461 34.531 29.828 1 93 584 TYR B O 1
ATOM 9843 N N . VAL B 1 585 ? 15.516 33.969 31.734 1 93.19 585 VAL B N 1
ATOM 9844 C CA . VAL B 1 585 ? 16.531 33.219 31.016 1 93.19 585 VAL B CA 1
ATOM 9845 C C . VAL B 1 585 ? 16.625 31.812 31.594 1 93.19 585 VAL B C 1
ATOM 9847 O O . VAL B 1 585 ? 16.594 31.625 32.812 1 93.19 585 VAL B O 1
ATOM 9850 N N . ILE B 1 586 ? 16.625 30.859 30.719 1 89.75 586 ILE B N 1
ATOM 9851 C CA . ILE B 1 586 ? 16.969 29.484 31.062 1 89.75 586 ILE B CA 1
ATOM 9852 C C . ILE B 1 586 ? 18.422 29.203 30.672 1 89.75 586 ILE B C 1
ATOM 9854 O O . ILE B 1 586 ? 18.812 29.406 29.516 1 89.75 586 ILE B O 1
ATOM 9858 N N . LEU B 1 587 ? 19.219 28.766 31.688 1 89.81 587 LEU B N 1
ATOM 9859 C CA . LEU B 1 587 ? 20.641 28.547 31.469 1 89.81 587 LEU B CA 1
ATOM 9860 C C . LEU B 1 587 ? 20.891 27.141 30.938 1 89.81 587 LEU B C 1
ATOM 9862 O O . LEU B 1 587 ? 20.062 26.25 31.125 1 89.81 587 LEU B O 1
ATOM 9866 N N . GLU B 1 588 ? 21.984 27.094 30.219 1 87.06 588 GLU B N 1
ATOM 9867 C CA . GLU B 1 588 ? 22.484 25.766 29.875 1 87.06 588 GLU B CA 1
ATOM 9868 C C . GLU B 1 588 ? 22.781 24.938 31.125 1 87.06 588 GLU B C 1
ATOM 9870 O O . GLU B 1 588 ? 23.125 25.484 32.156 1 87.06 588 GLU B O 1
ATOM 9875 N N . ASP B 1 589 ? 22.641 23.625 31.047 1 81 589 ASP B N 1
ATOM 9876 C CA . ASP B 1 589 ? 22.75 22.734 32.188 1 81 589 ASP B CA 1
ATOM 9877 C C . ASP B 1 589 ? 24.062 22.938 32.938 1 81 589 ASP B C 1
ATOM 9879 O O . ASP B 1 589 ? 24.109 22.828 34.156 1 81 589 ASP B O 1
ATOM 9883 N N . GLU B 1 590 ? 25.094 23.203 32.25 1 80.06 590 GLU B N 1
ATOM 9884 C CA . GLU B 1 590 ? 26.406 23.281 32.875 1 80.06 590 GLU B CA 1
ATOM 9885 C C . GLU B 1 590 ? 26.672 24.672 33.438 1 80.06 590 GLU B C 1
ATOM 9887 O O . GLU B 1 590 ? 27.703 24.906 34.062 1 80.06 590 GLU B O 1
ATOM 9892 N N . GLU B 1 591 ? 25.641 25.484 33.281 1 84.38 591 GLU B N 1
ATOM 9893 C CA . GLU B 1 591 ? 25.859 26.875 33.719 1 84.38 591 GLU B CA 1
ATOM 9894 C C . GLU B 1 591 ? 25.109 27.156 35.031 1 84.38 591 GLU B C 1
ATOM 9896 O O . GLU B 1 591 ? 24.031 26.609 35.281 1 84.38 591 GLU B O 1
ATOM 9901 N N . THR B 1 592 ? 25.766 27.859 35.906 1 88.88 592 THR B N 1
ATOM 9902 C CA . THR B 1 592 ? 25.172 28.234 37.188 1 88.88 592 THR B CA 1
ATOM 9903 C C . THR B 1 592 ? 24.812 29.703 37.219 1 88.88 592 THR B C 1
ATOM 9905 O O . THR B 1 592 ? 25.547 30.547 36.688 1 88.88 592 THR B O 1
ATOM 9908 N N . GLU B 1 593 ? 23.688 29.938 37.875 1 90.62 593 GLU B N 1
ATOM 9909 C CA . GLU B 1 593 ? 23.25 31.328 38.031 1 90.62 593 GLU B CA 1
ATOM 9910 C C . GLU B 1 593 ? 24.281 32.125 38.844 1 90.62 593 GLU B C 1
ATOM 9912 O O . GLU B 1 593 ? 24.844 31.625 39.812 1 90.62 593 GLU B O 1
ATOM 9917 N N . SER B 1 594 ? 24.656 33.281 38.375 1 90.88 594 SER B N 1
ATOM 9918 C CA . SER B 1 594 ? 25.562 34.188 39.094 1 90.88 594 SER B CA 1
ATOM 9919 C C . SER B 1 594 ? 25.281 35.625 38.75 1 90.88 594 SER B C 1
ATOM 9921 O O . SER B 1 594 ? 24.703 35.938 37.719 1 90.88 594 SER B O 1
ATOM 9923 N N . ASP B 1 595 ? 25.578 36.438 39.688 1 87.94 595 ASP B N 1
ATOM 9924 C CA . ASP B 1 595 ? 25.422 37.875 39.438 1 87.94 595 ASP B CA 1
ATOM 9925 C C . ASP B 1 595 ? 26.312 38.344 38.312 1 87.94 595 ASP B C 1
ATOM 9927 O O . ASP B 1 595 ? 25.938 39.219 37.531 1 87.94 595 ASP B O 1
ATOM 9931 N N . GLY B 1 596 ? 27.359 37.688 38.25 1 91.19 596 GLY B N 1
ATOM 9932 C CA . GLY B 1 596 ? 28.234 37.969 37.156 1 91.19 596 GLY B CA 1
ATOM 9933 C C . GLY B 1 596 ? 27.625 37.656 35.781 1 91.19 596 GLY B C 1
ATOM 9934 O O . GLY B 1 596 ? 27.719 38.469 34.844 1 91.19 596 GLY B O 1
ATOM 9935 N N . LEU B 1 597 ? 27.047 36.531 35.781 1 92.5 597 LEU B N 1
ATOM 9936 C CA . LEU B 1 597 ? 26.406 36.125 34.531 1 92.5 597 LEU B CA 1
ATOM 9937 C C . LEU B 1 597 ? 25.25 37.062 34.188 1 92.5 597 LEU B C 1
ATOM 9939 O O . LEU B 1 597 ? 25.062 37.406 33.031 1 92.5 597 LEU B O 1
ATOM 9943 N N . ARG B 1 598 ? 24.5 37.469 35.188 1 93.31 598 ARG B N 1
ATOM 9944 C CA . ARG B 1 598 ? 23.422 38.406 34.969 1 93.31 598 ARG B CA 1
ATOM 9945 C C . ARG B 1 598 ? 23.922 39.719 34.344 1 93.31 598 ARG B C 1
ATOM 9947 O O . ARG B 1 598 ? 23.344 40.219 33.375 1 93.31 598 ARG B O 1
ATOM 9954 N N . ASP B 1 599 ? 24.969 40.125 34.906 1 92.19 599 ASP B N 1
ATOM 9955 C CA . ASP B 1 599 ? 25.547 41.375 34.406 1 92.19 599 ASP B CA 1
ATOM 9956 C C . ASP B 1 599 ? 26.047 41.188 32.969 1 92.19 599 ASP B C 1
ATOM 9958 O O . ASP B 1 599 ? 25.906 42.125 32.156 1 92.19 599 ASP B O 1
ATOM 9962 N N . GLU B 1 600 ? 26.578 40.125 32.781 1 93.12 600 GLU B N 1
ATOM 9963 C CA . GLU B 1 600 ? 27.078 39.812 31.438 1 93.12 600 GLU B CA 1
ATOM 9964 C C . GLU B 1 600 ? 25.938 39.781 30.422 1 93.12 600 GLU B C 1
ATOM 9966 O O . G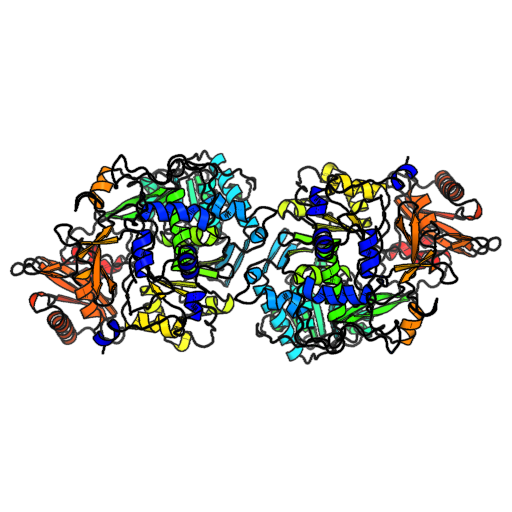LU B 1 600 ? 26.062 40.344 29.328 1 93.12 600 GLU B O 1
ATOM 9971 N N . LEU B 1 601 ? 24.906 39.156 30.781 1 94.19 601 LEU B N 1
ATOM 9972 C CA . LEU B 1 601 ? 23.766 39.031 29.891 1 94.19 601 LEU B CA 1
ATOM 9973 C C . LEU B 1 601 ? 23.109 40.406 29.656 1 94.19 601 LEU B C 1
ATOM 9975 O O . LEU B 1 601 ? 22.734 40.719 28.531 1 94.19 601 LEU B O 1
ATOM 9979 N N . ARG B 1 602 ? 23.016 41.125 30.719 1 92.56 602 ARG B N 1
ATOM 9980 C CA . ARG B 1 602 ? 22.484 42.469 30.578 1 92.56 602 ARG B CA 1
ATOM 9981 C C . ARG B 1 602 ? 23.359 43.312 29.656 1 92.56 602 ARG B C 1
ATOM 9983 O O . ARG B 1 602 ? 22.844 44.031 28.781 1 92.56 602 ARG B O 1
ATOM 9990 N N . ALA B 1 603 ? 24.594 43.188 29.875 1 89.62 603 ALA B N 1
ATOM 9991 C CA . ALA B 1 603 ? 25.547 43.938 29.062 1 89.62 603 ALA B CA 1
ATOM 9992 C C . ALA B 1 603 ? 25.469 43.531 27.594 1 89.62 603 ALA B C 1
ATOM 9994 O O . ALA B 1 603 ? 25.547 44.406 26.703 1 89.62 603 ALA B O 1
ATOM 9995 N N . GLN B 1 604 ? 25.266 42.312 27.391 1 90.12 604 GLN B N 1
ATOM 9996 C CA . GLN B 1 604 ? 25.203 41.812 26.016 1 90.12 604 GLN B CA 1
ATOM 9997 C C . GLN B 1 604 ? 24 42.406 25.281 1 90.12 604 GLN B C 1
ATOM 9999 O O . GLN B 1 604 ? 24.125 42.812 24.125 1 90.12 604 GLN B O 1
ATOM 10004 N N . VAL B 1 605 ? 22.922 42.406 25.922 1 89.38 605 VAL B N 1
ATOM 10005 C CA . VAL B 1 605 ? 21.719 42.969 25.312 1 89.38 605 VAL B CA 1
ATOM 10006 C C . VAL B 1 605 ? 21.938 44.438 25.047 1 89.38 605 VAL B C 1
ATOM 10008 O O . VAL B 1 605 ? 21.594 44.969 23.984 1 89.38 605 VAL B O 1
ATOM 10011 N N . GLY B 1 606 ? 22.578 45.094 25.984 1 85.19 606 GLY B N 1
ATOM 10012 C CA . GLY B 1 606 ? 22.875 46.5 25.844 1 85.19 606 GLY B CA 1
ATOM 10013 C C . GLY B 1 606 ? 23.844 46.781 24.703 1 85.19 606 GLY B C 1
ATOM 10014 O O . GLY B 1 606 ? 23.672 47.781 23.984 1 85.19 606 GLY B O 1
ATOM 10015 N N . GLU B 1 607 ? 24.688 45.938 24.609 1 84.94 607 GLU B N 1
ATOM 10016 C CA . GLU B 1 607 ? 25.656 46.094 23.531 1 84.94 607 GLU B CA 1
ATOM 10017 C C . GLU B 1 607 ? 25.016 45.875 22.172 1 84.94 607 GLU B C 1
ATOM 10019 O O . GLU B 1 607 ? 25.344 46.594 21.219 1 84.94 607 GLU B O 1
ATOM 10024 N N . GLU B 1 608 ? 24.141 44.969 22.141 1 80.06 608 GLU B N 1
ATOM 10025 C CA . GLU B 1 608 ? 23.562 44.594 20.859 1 80.06 608 GLU B CA 1
ATOM 10026 C C . GLU B 1 608 ? 22.438 45.531 20.453 1 80.06 608 GLU B C 1
ATOM 10028 O O . GLU B 1 608 ? 22.297 45.844 19.281 1 80.06 608 GLU B O 1
ATOM 10033 N N . HIS B 1 609 ? 21.688 45.969 21.438 1 79.94 609 HIS B N 1
ATOM 10034 C CA . HIS B 1 609 ? 20.469 46.688 21.094 1 79.94 609 HIS B CA 1
ATOM 10035 C C . HIS B 1 609 ? 20.5 48.125 21.656 1 79.94 609 HIS B C 1
ATOM 10037 O O . HIS B 1 609 ? 19.594 48.906 21.391 1 79.94 609 HIS B O 1
ATOM 10043 N N . GLY B 1 610 ? 21.562 48.469 22.391 1 77.56 610 GLY B N 1
ATOM 10044 C CA . GLY B 1 610 ? 21.688 49.781 23 1 77.56 610 GLY B CA 1
ATOM 10045 C C . GLY B 1 610 ? 21.328 49.781 24.469 1 77.56 610 GLY B C 1
ATOM 10046 O O . GLY B 1 610 ? 20.562 48.938 24.938 1 77.56 610 GLY B O 1
ATOM 10047 N N . LYS B 1 611 ? 21.875 50.719 25.219 1 79.62 611 LYS B N 1
ATOM 10048 C CA . LYS B 1 611 ? 21.781 50.844 26.672 1 79.62 611 LYS B CA 1
ATOM 10049 C C . LYS B 1 611 ? 20.328 50.875 27.141 1 79.62 611 LYS B C 1
ATOM 10051 O O . LYS B 1 611 ? 19.984 50.25 28.141 1 79.62 611 LYS B O 1
ATOM 10056 N N . PRO B 1 612 ? 19.391 51.5 26.375 1 76.12 612 PRO B N 1
ATOM 10057 C CA . PRO B 1 612 ? 1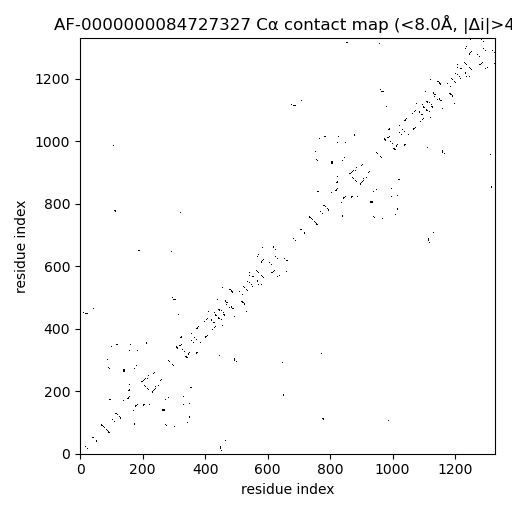8.016 51.531 26.859 1 76.12 612 PRO B CA 1
ATOM 10058 C C . PRO B 1 612 ? 17.359 50.156 26.922 1 76.12 612 PRO B C 1
ATOM 10060 O O . PRO B 1 612 ? 16.391 49.969 27.656 1 76.12 612 PRO B O 1
ATOM 10063 N N . PHE B 1 613 ? 17.859 49.281 26.219 1 80.69 613 PHE B N 1
ATOM 10064 C CA . PHE B 1 613 ? 17.219 47.969 26.125 1 80.69 613 PHE B CA 1
ATOM 10065 C C . PHE B 1 613 ? 17.891 46.969 27.047 1 80.69 613 PHE B C 1
ATOM 10067 O O . PHE B 1 613 ? 17.484 45.812 27.125 1 80.69 613 PHE B O 1
ATOM 10074 N N . ARG B 1 614 ? 18.969 47.469 27.688 1 87.38 614 ARG B N 1
ATOM 10075 C CA . ARG B 1 614 ? 19.531 46.625 28.703 1 87.38 614 ARG B CA 1
ATOM 10076 C C . ARG B 1 614 ? 18.469 46.156 29.703 1 87.38 614 ARG B C 1
ATOM 10078 O O . ARG B 1 614 ? 17.797 47 30.328 1 87.38 614 ARG B O 1
ATOM 10085 N N . PRO B 1 615 ? 18.328 44.812 29.844 1 92.88 615 PRO B N 1
ATOM 10086 C CA . PRO B 1 615 ? 17.281 44.375 30.766 1 92.88 615 PRO B CA 1
ATOM 10087 C C . PRO B 1 615 ? 17.453 44.906 32.188 1 92.88 615 PRO B C 1
ATOM 10089 O O . PRO B 1 615 ? 18.562 44.906 32.719 1 92.88 615 PRO B O 1
ATOM 10092 N N . ARG B 1 616 ? 16.359 45.438 32.625 1 87.94 616 ARG B N 1
ATOM 10093 C CA . ARG B 1 616 ? 16.344 45.844 34 1 87.94 616 ARG B CA 1
ATOM 10094 C C . ARG B 1 616 ? 16.734 44.719 34.938 1 87.94 616 ARG B C 1
ATOM 10096 O O . ARG B 1 616 ? 17.469 44.906 35.906 1 87.94 616 ARG B O 1
ATOM 10103 N N . GLU B 1 617 ? 16.188 43.594 34.594 1 90.5 617 GLU B N 1
ATOM 10104 C CA . GLU B 1 617 ? 16.406 42.375 35.375 1 90.5 617 GLU B CA 1
ATOM 10105 C C . GLU B 1 617 ? 16.578 41.188 34.438 1 90.5 617 GLU B C 1
ATOM 10107 O O . GLU B 1 617 ? 15.93 41.094 33.406 1 90.5 617 GLU B O 1
ATOM 10112 N N . ILE B 1 618 ? 17.578 40.406 34.844 1 93.75 618 ILE B N 1
ATOM 10113 C CA . ILE B 1 618 ? 17.672 39.062 34.281 1 93.75 618 ILE B CA 1
ATOM 10114 C C . ILE B 1 618 ? 17.234 38.062 35.344 1 93.75 618 ILE B C 1
ATOM 10116 O O . ILE B 1 618 ? 17.859 37.969 36.406 1 93.75 618 ILE B O 1
ATOM 10120 N N . LEU B 1 619 ? 16.219 37.375 35.062 1 93.31 619 LEU B N 1
ATOM 10121 C CA . LEU B 1 619 ? 15.703 36.375 36 1 93.31 619 LEU B CA 1
ATOM 10122 C C . LEU B 1 619 ? 15.93 34.938 35.469 1 93.31 619 LEU B C 1
ATOM 10124 O O . LEU B 1 619 ? 15.539 34.656 34.344 1 93.31 619 LEU B O 1
ATOM 10128 N N . PHE B 1 620 ? 16.641 34.156 36.25 1 92.88 620 PHE B N 1
ATOM 10129 C CA . PHE B 1 620 ? 16.906 32.781 35.812 1 92.88 620 PHE B CA 1
ATOM 10130 C C . PHE B 1 620 ? 15.773 31.859 36.25 1 92.88 620 PHE B C 1
ATOM 10132 O O . PHE B 1 620 ? 15.344 31.891 37.406 1 92.88 620 PHE B O 1
ATOM 10139 N N . VAL B 1 621 ? 15.289 31.172 35.219 1 91.12 621 VAL B N 1
ATOM 10140 C CA . VAL B 1 621 ? 14.273 30.172 35.5 1 91.12 621 VAL B CA 1
ATOM 10141 C C . VAL B 1 621 ? 14.633 28.844 34.812 1 91.12 621 VAL B C 1
ATOM 10143 O O . VAL B 1 621 ? 15.461 28.828 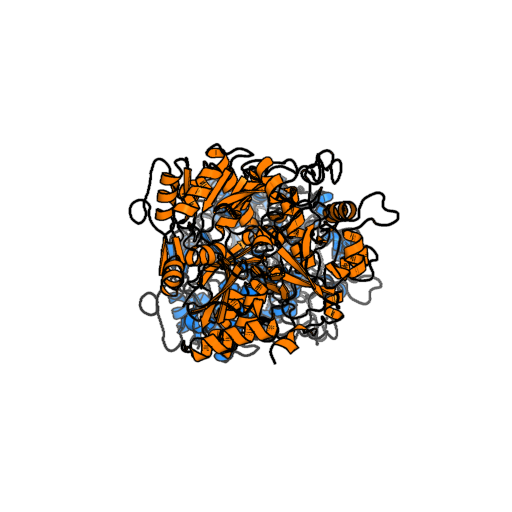33.906 1 91.12 621 VAL B O 1
ATOM 10146 N N . ASP B 1 622 ? 14.008 27.812 35.219 1 87.69 622 ASP B N 1
ATOM 10147 C CA . ASP B 1 622 ? 14.312 26.5 34.688 1 87.69 622 ASP B CA 1
ATOM 10148 C C . ASP B 1 622 ? 13.461 26.188 33.469 1 87.69 622 ASP B C 1
ATOM 10150 O O . ASP B 1 622 ? 13.836 25.359 32.625 1 87.69 622 ASP B O 1
ATOM 10154 N N . GLU B 1 623 ? 12.32 26.859 33.344 1 87.06 623 GLU B N 1
ATOM 10155 C CA . GLU B 1 623 ? 11.422 26.594 32.219 1 87.06 623 GLU B CA 1
ATOM 10156 C C . GLU B 1 623 ? 10.484 27.781 31.969 1 87.06 623 GLU B C 1
ATOM 10158 O O . GLU B 1 623 ? 10.258 28.594 32.875 1 87.06 623 GLU B O 1
ATOM 10163 N N . PHE B 1 624 ? 10.086 28.047 30.734 1 88.19 624 PHE B N 1
ATOM 10164 C CA . PHE B 1 624 ? 9.078 29.031 30.391 1 88.19 624 PHE B CA 1
ATOM 10165 C C . PHE B 1 624 ? 7.703 28.391 30.266 1 88.19 624 PHE B C 1
ATOM 10167 O O . PHE B 1 624 ? 7.59 27.203 29.953 1 88.19 624 PHE B O 1
ATOM 10174 N N . PRO B 1 625 ? 6.723 29.266 30.625 1 85.75 625 PRO B N 1
ATOM 10175 C CA . PRO B 1 625 ? 5.387 28.766 30.281 1 85.75 625 PRO B CA 1
ATOM 10176 C C . PRO B 1 625 ? 5.184 28.594 28.781 1 85.75 625 PRO B C 1
ATOM 10178 O O . PRO B 1 625 ? 5.43 29.531 28.016 1 85.75 625 PRO B O 1
ATOM 10181 N N . LYS B 1 626 ? 4.895 27.484 28.375 1 76.06 626 LYS B N 1
ATOM 10182 C CA . LYS B 1 626 ? 4.723 27.156 26.969 1 76.06 626 LYS B CA 1
ATOM 10183 C C . LYS B 1 626 ? 3.334 26.578 26.703 1 76.06 626 LYS B C 1
ATOM 10185 O O . LYS B 1 626 ? 2.729 25.984 27.578 1 76.06 626 LYS B O 1
ATOM 10190 N N . THR B 1 627 ? 2.988 26.953 25.578 1 68.94 627 THR B N 1
ATOM 10191 C CA . THR B 1 627 ? 1.791 26.25 25.125 1 68.94 627 THR B CA 1
ATOM 10192 C C . THR B 1 627 ? 2.096 24.781 24.859 1 68.94 627 THR B C 1
ATOM 10194 O O . THR B 1 627 ? 3.258 24.375 24.875 1 68.94 627 THR B O 1
ATOM 10197 N N . GLN B 1 628 ? 1.075 24.094 24.656 1 62.53 628 GLN B N 1
ATOM 10198 C CA . GLN B 1 628 ? 1.207 22.688 24.328 1 62.53 628 GLN B CA 1
ATOM 10199 C C . GLN B 1 628 ? 1.93 22.5 22.984 1 62.53 628 GLN B C 1
ATOM 10201 O O . GLN B 1 628 ? 2.572 21.469 22.766 1 62.53 628 GLN B O 1
ATOM 10206 N N . SER B 1 629 ? 1.897 23.562 22.156 1 60.66 629 SER B N 1
ATOM 10207 C CA . SER B 1 629 ? 2.602 23.516 20.875 1 60.66 629 SER B CA 1
ATOM 10208 C C . SER B 1 629 ? 4.047 23.984 21.031 1 60.66 629 SER B C 1
ATOM 10210 O O . SER B 1 629 ? 4.785 24.062 20.047 1 60.66 629 SER B O 1
ATOM 10212 N N . GLY B 1 630 ? 4.379 24.312 22.281 1 63.47 630 GLY B N 1
ATOM 10213 C CA . GLY B 1 630 ? 5.758 24.672 22.562 1 63.47 630 GLY B CA 1
ATOM 10214 C C . GLY B 1 630 ? 6.016 26.156 22.469 1 63.47 630 GLY B C 1
ATOM 10215 O O . GLY B 1 630 ? 7.145 26.609 22.672 1 63.47 630 GLY B O 1
ATOM 10216 N N . LYS B 1 631 ? 4.977 26.859 22.109 1 71.56 631 LYS B N 1
ATOM 10217 C CA . LYS B 1 631 ? 5.145 28.297 21.984 1 71.56 631 LYS B CA 1
ATOM 10218 C C . LYS B 1 631 ? 5.234 28.969 23.359 1 71.56 631 LYS B C 1
ATOM 10220 O O . LYS B 1 631 ? 4.453 28.656 24.25 1 71.56 631 LYS B O 1
ATOM 10225 N N . ILE B 1 632 ? 6.195 29.75 23.656 1 76.88 632 ILE B N 1
ATOM 10226 C CA . ILE B 1 632 ? 6.344 30.5 24.891 1 76.88 632 ILE B CA 1
ATOM 10227 C C . ILE B 1 632 ? 5.188 31.484 25.047 1 76.88 632 ILE B C 1
ATOM 10229 O O . ILE B 1 632 ? 4.848 32.219 24.109 1 76.88 632 ILE B O 1
ATOM 10233 N N . ILE B 1 633 ? 4.508 31.438 26.156 1 78.62 633 ILE B N 1
ATOM 10234 C CA . ILE B 1 633 ? 3.406 32.344 26.438 1 78.62 633 ILE B CA 1
ATOM 10235 C C . ILE B 1 633 ? 3.951 33.625 27.078 1 78.62 633 ILE B C 1
ATOM 10237 O O . ILE B 1 633 ? 3.908 33.781 28.312 1 78.62 633 ILE B O 1
ATOM 10241 N N . ARG B 1 634 ? 4.379 34.562 26.281 1 82.38 634 ARG B N 1
ATOM 10242 C CA . ARG B 1 634 ? 5.051 35.781 26.75 1 82.38 634 ARG B CA 1
ATOM 10243 C C . ARG B 1 634 ? 4.121 36.625 27.609 1 82.38 634 ARG B C 1
ATOM 10245 O O . ARG B 1 634 ? 4.559 37.219 28.594 1 82.38 634 ARG B O 1
ATOM 10252 N N . ARG B 1 635 ? 2.883 36.594 27.219 1 77 635 ARG B N 1
ATOM 10253 C CA . ARG B 1 635 ? 1.924 37.375 28 1 77 635 ARG B CA 1
ATOM 10254 C C . ARG B 1 635 ? 1.884 36.906 29.453 1 77 635 ARG B C 1
ATOM 10256 O O . ARG B 1 635 ? 1.748 37.719 30.359 1 77 635 ARG B O 1
ATOM 10263 N N . ALA B 1 636 ? 1.961 35.625 29.562 1 83.19 636 ALA B N 1
ATOM 10264 C CA . ALA B 1 636 ? 1.951 35.062 30.922 1 83.19 636 ALA B CA 1
ATOM 10265 C C . ALA B 1 636 ? 3.209 35.469 31.688 1 83.19 636 ALA B C 1
ATOM 10267 O O . ALA B 1 636 ? 3.146 35.75 32.875 1 83.19 636 ALA B O 1
ATOM 10268 N N . ILE B 1 637 ? 4.297 35.438 31.062 1 87 637 ILE B N 1
ATOM 10269 C CA . ILE B 1 637 ? 5.559 35.844 31.656 1 87 637 ILE B CA 1
ATOM 10270 C C . ILE B 1 637 ? 5.48 37.312 32.094 1 87 637 ILE B C 1
ATOM 10272 O O . ILE B 1 637 ? 5.828 37.656 33.219 1 87 637 ILE B O 1
ATOM 10276 N N . GLU B 1 638 ? 4.973 38.062 31.156 1 84.81 638 GLU B N 1
ATOM 10277 C CA . GLU B 1 638 ? 4.84 39.5 31.438 1 84.81 638 GLU B CA 1
ATOM 10278 C C . GLU B 1 638 ? 3.883 39.719 32.594 1 84.81 638 GLU B C 1
ATOM 10280 O O . GLU B 1 638 ? 4.203 40.5 33.531 1 84.81 638 GLU B O 1
ATOM 10285 N N . ALA B 1 639 ? 2.768 39.031 32.5 1 83.56 639 ALA B N 1
ATOM 10286 C CA . ALA B 1 639 ? 1.766 39.188 33.562 1 83.56 639 ALA B CA 1
ATOM 10287 C C . ALA B 1 639 ? 2.318 38.75 34.906 1 83.56 639 ALA B C 1
ATOM 10289 O O . ALA B 1 639 ? 2.041 39.406 35.938 1 83.56 639 ALA B O 1
ATOM 10290 N N . THR B 1 640 ? 3.01 37.75 34.906 1 86.25 640 THR B N 1
ATOM 10291 C CA . THR B 1 640 ? 3.625 37.25 36.125 1 86.25 640 THR B CA 1
ATOM 10292 C C . THR B 1 640 ? 4.582 38.312 36.688 1 86.25 640 THR B C 1
ATOM 10294 O O . THR B 1 640 ? 4.574 38.562 37.906 1 86.25 640 THR B O 1
ATOM 10297 N N . TYR B 1 641 ? 5.363 38.812 35.906 1 87.62 641 TYR B N 1
ATOM 10298 C CA . TYR B 1 641 ? 6.324 39.812 36.375 1 87.62 641 TYR B CA 1
ATOM 10299 C C . TYR B 1 641 ? 5.617 41.094 36.844 1 87.62 641 TYR B C 1
ATOM 10301 O O . TYR B 1 641 ? 5.992 41.656 37.875 1 87.62 641 TYR B O 1
ATOM 10309 N N . THR B 1 642 ? 4.57 41.438 36.094 1 83.94 642 THR B N 1
ATOM 10310 C CA . THR B 1 642 ? 3.902 42.719 36.375 1 83.94 642 THR B CA 1
ATOM 10311 C C . THR B 1 642 ? 2.824 42.531 37.438 1 83.94 642 THR B C 1
ATOM 10313 O O . THR B 1 642 ? 2.26 43.5 37.938 1 83.94 642 THR B O 1
ATOM 10316 N N . GLY B 1 643 ? 2.549 41.312 37.781 1 78 643 GLY B N 1
ATOM 10317 C CA . GLY B 1 643 ? 1.519 41 38.781 1 78 643 GLY B CA 1
ATOM 10318 C C . GLY B 1 643 ? 0.111 41.125 38.219 1 78 643 GLY B C 1
ATOM 10319 O O . GLY B 1 643 ? -0.837 41.375 38.969 1 78 643 GLY B O 1
ATOM 10320 N N . GLU B 1 644 ? 0.064 41.094 36.906 1 77 644 GLU B N 1
ATOM 10321 C CA . GLU B 1 644 ? -1.242 41.188 36.281 1 77 644 GLU B CA 1
ATOM 10322 C C . GLU B 1 644 ? -1.919 39.844 36.188 1 77 644 GLU B C 1
ATOM 10324 O O . GLU B 1 644 ? -1.295 38.812 36.469 1 77 644 GLU B O 1
ATOM 10329 N N . ASP B 1 645 ? -3.221 39.875 35.812 1 74.44 645 ASP B N 1
ATOM 10330 C CA . ASP B 1 645 ? -4.008 38.656 35.656 1 74.44 645 ASP B CA 1
ATOM 10331 C C . ASP B 1 645 ? -3.498 37.781 34.5 1 74.44 645 ASP B C 1
ATOM 10333 O O . ASP B 1 645 ? -3.328 38.281 33.375 1 74.44 645 ASP B O 1
ATOM 10337 N N . LEU B 1 646 ? -3.168 36.562 34.844 1 75.38 646 LEU B N 1
ATOM 10338 C CA . LEU B 1 646 ? -2.611 35.656 33.875 1 75.38 646 LEU B CA 1
ATOM 10339 C C . LEU B 1 646 ? -3.662 35.25 32.844 1 75.38 646 LEU B C 1
ATOM 10341 O O . LEU B 1 646 ? -3.322 34.812 31.734 1 75.38 646 LEU B O 1
ATOM 10345 N N . GLY B 1 647 ? -4.871 35.5 33.125 1 63.56 647 GLY B N 1
ATOM 10346 C CA . GLY B 1 647 ? -5.945 35.031 32.25 1 63.56 647 GLY B CA 1
ATOM 10347 C C . GLY B 1 647 ? -6.047 33.531 32.156 1 63.56 647 GLY B C 1
ATOM 10348 O O . GLY B 1 647 ? -5.727 32.812 33.125 1 63.56 647 GLY B O 1
ATOM 10349 N N . ASP B 1 648 ? -6.562 33.031 31 1 63.75 648 ASP B N 1
ATOM 10350 C CA . ASP B 1 648 ? -6.746 31.594 30.797 1 63.75 648 ASP B CA 1
ATOM 10351 C C . ASP B 1 648 ? -5.41 30.906 30.531 1 63.75 648 ASP B C 1
ATOM 10353 O O . ASP B 1 648 ? -4.742 31.188 29.531 1 63.75 648 ASP B O 1
ATOM 10357 N N . MET B 1 649 ? -4.988 30.172 31.375 1 65.19 649 MET B N 1
ATOM 10358 C CA . MET B 1 649 ? -3.705 29.484 31.281 1 65.19 649 MET B CA 1
ATOM 10359 C C . MET B 1 649 ? -3.902 27.984 31.047 1 65.19 649 MET B C 1
ATOM 10361 O O . MET B 1 649 ? -3.008 27.188 31.312 1 65.19 649 MET B O 1
ATOM 10365 N N . SER B 1 650 ? -5.078 27.719 30.438 1 62.75 650 SER B N 1
ATOM 10366 C CA . SER B 1 650 ? -5.43 26.312 30.281 1 62.75 650 SER B CA 1
ATOM 10367 C C . SER B 1 650 ? -4.582 25.641 29.203 1 62.75 650 SER B C 1
ATOM 10369 O O . SER B 1 650 ? -4.434 24.422 29.203 1 62.75 650 SER B O 1
ATOM 10371 N N . SER B 1 651 ? -3.973 26.453 28.453 1 60.72 651 SER B N 1
ATOM 10372 C CA . SER B 1 651 ? -3.205 25.875 27.344 1 60.72 651 SER B CA 1
ATOM 10373 C C . SER B 1 651 ? -1.732 25.734 27.719 1 60.72 651 SER B C 1
ATOM 10375 O O . SER B 1 651 ? -0.932 25.25 26.906 1 60.72 651 SER B O 1
ATOM 10377 N N . ILE B 1 652 ? -1.477 26.047 28.938 1 71.75 652 ILE B N 1
ATOM 10378 C CA . ILE B 1 652 ? -0.077 26.047 29.359 1 71.75 652 ILE B CA 1
ATOM 10379 C C . ILE B 1 652 ? 0.354 24.609 29.672 1 71.75 652 ILE B C 1
ATOM 10381 O O . ILE B 1 652 ? -0.347 23.891 30.391 1 71.75 652 ILE B O 1
ATOM 10385 N N . GLU B 1 653 ? 1.332 24.203 29.094 1 69.5 653 GLU B N 1
ATOM 10386 C CA . GLU B 1 653 ? 1.848 22.844 29.25 1 69.5 653 GLU B CA 1
ATOM 10387 C C . GLU B 1 653 ? 2.504 22.656 30.609 1 69.5 653 GLU B C 1
ATOM 10389 O O . GLU B 1 653 ? 2.459 21.562 31.172 1 69.5 653 GLU B O 1
ATOM 10394 N N . ASN B 1 654 ? 3.041 23.641 31.188 1 75.44 654 ASN B N 1
ATOM 10395 C CA . ASN B 1 654 ? 3.836 23.578 32.406 1 75.44 654 ASN B CA 1
ATOM 10396 C C . ASN B 1 654 ? 3.496 24.734 33.375 1 75.44 654 ASN B C 1
ATOM 10398 O O . ASN B 1 654 ? 4.324 25.609 33.594 1 75.44 654 ASN B O 1
ATOM 10402 N N . PRO B 1 655 ? 2.299 24.516 33.906 1 75.06 655 PRO B N 1
ATOM 10403 C CA . PRO B 1 655 ? 1.836 25.609 34.75 1 75.06 655 PRO B CA 1
ATOM 10404 C C . PRO B 1 655 ? 2.824 25.969 35.875 1 75.06 655 PRO B C 1
ATOM 10406 O O . PRO B 1 655 ? 2.846 27.109 36.344 1 75.06 655 PRO B O 1
ATOM 10409 N N . GLY B 1 656 ? 3.598 24.938 36.344 1 76.19 656 GLY B N 1
ATOM 10410 C CA . GLY B 1 656 ? 4.598 25.203 37.344 1 76.19 656 GLY B CA 1
ATOM 10411 C C . GLY B 1 656 ? 5.598 26.266 36.969 1 76.19 656 GLY B C 1
ATOM 10412 O O . GLY B 1 656 ? 6.223 26.891 37.812 1 76.19 656 GLY B O 1
ATOM 10413 N N . ALA B 1 657 ? 5.703 26.438 35.719 1 85.38 657 ALA B N 1
ATOM 10414 C CA . ALA B 1 657 ? 6.645 27.438 35.219 1 85.38 657 ALA B CA 1
ATOM 10415 C C . ALA B 1 657 ? 6.227 28.844 35.656 1 85.38 657 ALA B C 1
ATOM 10417 O O . ALA B 1 657 ? 7.074 29.703 35.844 1 85.38 657 ALA B O 1
ATOM 10418 N N . LEU B 1 658 ? 4.961 28.969 35.812 1 83.19 658 LEU B N 1
ATOM 10419 C CA . LEU B 1 658 ? 4.473 30.297 36.188 1 83.19 658 LEU B CA 1
ATOM 10420 C C . LEU B 1 658 ? 4.906 30.656 37.594 1 83.19 658 LEU B C 1
ATOM 10422 O O . LEU B 1 658 ? 5.277 31.797 37.875 1 83.19 658 LEU B O 1
ATOM 10426 N N . GLU B 1 659 ? 4.844 29.625 38.438 1 79.62 659 GLU B N 1
ATOM 10427 C CA . GLU B 1 659 ? 5.293 29.844 39.812 1 79.62 659 GLU B CA 1
ATOM 10428 C C . GLU B 1 659 ? 6.781 30.172 39.875 1 79.62 659 GLU B C 1
ATOM 10430 O O . GLU B 1 659 ? 7.207 31.047 40.594 1 79.62 659 GLU B O 1
ATOM 10435 N N . ALA B 1 660 ? 7.469 29.453 39.094 1 85.38 660 ALA B N 1
ATOM 10436 C CA . ALA B 1 660 ? 8.914 29.656 39.062 1 85.38 660 ALA B CA 1
ATOM 10437 C C . ALA B 1 660 ? 9.266 31.062 38.562 1 85.38 660 ALA B C 1
ATOM 10439 O O . ALA B 1 660 ? 10.242 31.656 39 1 85.38 660 ALA B O 1
ATOM 10440 N N . LEU B 1 661 ? 8.531 31.547 37.688 1 88 661 LEU B N 1
ATOM 10441 C CA . LEU B 1 661 ? 8.727 32.906 37.188 1 88 661 LEU B CA 1
ATOM 10442 C C . LEU B 1 661 ? 8.57 33.906 38.312 1 88 661 LEU B C 1
ATOM 10444 O O . LEU B 1 661 ? 9.375 34.844 38.438 1 88 661 LEU B O 1
ATOM 10448 N N . ASP B 1 662 ? 7.492 33.656 39.094 1 83.31 662 ASP B N 1
ATOM 10449 C CA . ASP B 1 662 ? 7.207 34.594 40.188 1 83.31 662 ASP B CA 1
ATOM 10450 C C . ASP B 1 662 ? 8.305 34.531 41.25 1 83.31 662 ASP B C 1
ATOM 10452 O O . ASP B 1 662 ? 8.695 35.562 41.812 1 83.31 662 ASP B O 1
ATOM 10456 N N . GLU B 1 663 ? 8.781 33.344 41.469 1 79.44 663 GLU B N 1
ATOM 10457 C CA . GLU B 1 663 ? 9.828 33.156 42.469 1 79.44 663 GLU B CA 1
ATOM 10458 C C . GLU B 1 663 ? 11.133 33.812 42.031 1 79.44 663 GLU B C 1
ATOM 10460 O O . GLU B 1 663 ? 11.914 34.281 42.844 1 79.44 663 GLU B O 1
ATOM 10465 N N . ALA B 1 664 ? 11.328 33.812 40.812 1 82.38 664 ALA B N 1
ATOM 10466 C CA . ALA B 1 664 ? 12.555 34.406 40.25 1 82.38 664 ALA B CA 1
ATOM 10467 C C . ALA B 1 664 ? 12.547 35.906 40.375 1 82.38 664 ALA B C 1
ATOM 10469 O O . ALA B 1 664 ? 13.602 36.562 40.375 1 82.38 664 ALA B O 1
ATOM 10470 N N . ARG B 1 665 ? 11.383 36.438 40.438 1 76.38 665 ARG B N 1
ATOM 10471 C CA . ARG B 1 665 ? 11.219 37.875 40.531 1 76.38 665 ARG B CA 1
ATOM 10472 C C . ARG B 1 665 ? 11.703 38.406 41.875 1 76.38 665 ARG B C 1
ATOM 10474 O O . ARG B 1 665 ? 12.32 39.469 41.969 1 76.38 665 ARG B O 1
#

Secondary structure (DSSP, 8-state):
--SSTTSS--B---HHHHHHSHHHHHHHHTT--SHHHHHHHHHSBPTT-SSBHHHHHHHHHHHHTTPPPSB--S-SEE-TT-GGGPEESTT-EE-HHIIIIIGGG-TT-GGGGBEEEEEEETTS-EEEEEHHHHHHHHHHHHHHHHHTT--TT-EEEEE--SSTHHHHHHHHHHHHT-EEEE--TT--HHHHHHHHHHHT-SEEEEESEEEETTEEEE-HHHHHHHHHHH---SEEEEE-TT-PPBTTTB---TTTEEEHHHHTTTS-S---PPPEETT-EEEEEEE--TTSSPEEEEEEHHHHHHHHHHIIIIIS---TT-EEEE---TTSTHHHHHHHHHHTTT-EEEEEES-TTSSSTTHHHHHHHHHT-SEEEE-HHHHHHHHTT-GGGGTT---TT--EEEE-SSPPPHHHHHHIIIIISTTTS-EEE-EEEGGGTEEEE---TTS-B-TT---SBPTT--EEEE-TTS-B-GGGT--EEEEESS--TTS-S-BTTBHHHHHHHHSSSSTT-EEEEEEEEE-TTS-EEEEEEGGG-EEETTEEE-HHHHHHHHHTSTTEEEEEEEEEEETTTEEEEEEEEEEPTT----HHHHHHHHHHHHHHH-GGGS-SEEEE-S---BBTTS-B-HHHHHHHHHT------TTBS-THHHHHHHHH-/--SSGGGS--B---HHHHHHSHHHHHHHHTT--SHHHHHHHHHSBPTT-SSBHHHHHHHHHHHHTTPPPSB--S-SEE-TT-GGGPEESTT-EE-HHIIIIIGGG-TT-GGGGBEEEEEEETTS-EEEEEHHHHHHHHHHHHHHHHHTT--TT-EEEEE--SSTHHHHHHHHHHHHT-EEEE--TT--HHHHHHHHHHHT-SEEEEESEEEETTEEEE-HHHHHHHHHHH---SEEEEE-TT-PPBTTTB---TTTEEEHHHHTTTS-S---PPPEETT-EEEEEEE--TTSSPEEEEEEHHHHHHHHHHIIIIIS---TT-EEEE---TTSTHHHHHHHHHHTTT-EEEEEES-TTSSSTTHHHHHHHHHT-SEEEE-HHHHHHHHTT-GGGGTT---TT--EEEE-SSPPPHHHHHHIIIIISTTTS-EEE-EEEGGGTEEEE---TTS-B-TT---SBPTT--EEEE-TTS-B-GGGT--EEEEESS--TTS-S-BTTBHHHHHHHHSSSSTT-EEEEEEEEE-TTS-EEEEEEGGG-EEETTEEE-HHHHHHHHHTSTTEEEEEEEEEEETTTEEEEEEEEEEPTT----HHHHHHHHHHHHHHH-GGGS-SEEEE-S---BBTTS-B-HHHHHHHHHT------TTBS-THHHHHHHHH-

Foldseek 3Di:
DQVPQQPDFLAAADPVVLCLFLVVVVCVVVVNDDDVSLQCQQAAQDPPDPDGSLQVNLVVLCVVLVPDWPWFAPGQWDQVVFQLFIDGRFPIWDFLLCLQQVVLCDPPHPQVVPFAEWEAELVGDIDTAGSVNLLLLLQLLLQLCVVVPDAAAAEEEELEFQDPSVSSNLSNCRLRNYAYQYADNLFALQSLLLSCLLSVHQEYEYEQFGDEQRDTDGRQARVVSSCVSSVHYQAYEYEYPVVDDDPPRHDDDPRHYDYCCVRRVPGGSDDRGDIGGQFRWRYWAWDQDPQRRIWTFTWGRNLLLSFLQQCCCWQVSDDQVAEAEAPDTCNFLVNSSPSSNQSSNSHYYYIYGYDCQPPHVLNVLQVCQVVVHAEYEDELVNLLVSVVVDLCSNPPGDLVSHAAYEYEDDFHRQVSQSCCCCRNVVSHYDYFYFDDDPQSSHGQFTAGRNDGDRGRFRHHGDRSWQKFFAAQQRHGCQQVQDKGFIKTQGHGSGRGSAISVDNVVRCVVFPVSDHSIGGRQWIKGAHNVGTIHTQGGPVQWFCWQNDTDHQSLLFSLLCSDQQFDGKGWHWDQDPPGRTAIEMETETDPVDDDDPVVFVVSLVSSCVVVNNRHRHPYYFYFNDAFAFPSRHGPNLLLRCLVHVHDSHNSSRTSCVVRSVRSNVRD/DQVPQQPDFLAAADPVVLCLFLVVVVCVVVVNDDDVSLQCQQAAQDVPDPDGSLQVNLVVLCVVLVPDWPWFAPGQWDQVVFQLFIDGRFPIWDFLLCLQQVVLCDPPHPQVVPFAEWEAELVGDIDTAGSVNLLLLLQLLLQLCVVVPDAAAAEEEELEFQDPSVSSNLSNCRLRNYAYQYADNLFALQSLLLSCLLSVHQEYEYEQFGDEQRDTDGRQARVVSSCVSSPHYQAYEYEYHVVDDDPPRHDDDPRHYDYCCVRRVPGGSDDRGDIGGQQRWRYWAWDQDPQRRIWTFTWGRNLLLSFLQQCCCWQVSDDQVAEAEAPDTCNDLVNSSPSSNQSSNSHYYYIYGYDCQPPHVLNVLQVCQVVVHAEYEDELVSLLVSPVVDLCSNPPGDLVSHAAYEYEDDFHRQVSQSCCCCRNVVSHYDYFYFDDDPQSSHGQFTAGRNDGDRGRFRHHGDRSWQKFFAAQQRHGCQQVQDKGFIKTQGHGSGRGSAISVDNVVRCVQFPDSDHSIGTRQWIKGAHNVGTIHTQGGPVQFFCWQNDTDHQSLLFSLLCSDQFFPGKGWHWDQDPPGRTAIEMETETDPVDDDDPVVFVVSLVSSCVVVNNRHRHPYYFYFNDAFAFPSRHGPNLLLRCLVHVHDSHHSSRTSCVVRSVRSNVRD

Solvent-accessible surface area (backbone atoms only — not comparable to full-atom values): 66685 Å² total; per-residue (Å²): 127,77,79,65,57,56,79,39,77,73,43,71,60,51,71,68,56,33,69,66,30,52,50,44,49,50,26,62,73,69,73,43,89,47,69,70,52,45,48,43,51,16,38,28,75,37,87,93,43,93,50,42,9,36,54,47,40,63,49,51,42,37,64,74,66,64,59,71,56,82,36,72,47,79,43,61,66,46,52,87,74,34,70,81,50,54,38,48,28,48,74,12,19,30,37,53,29,46,54,39,27,48,62,38,29,33,78,82,29,43,48,22,48,22,35,38,32,41,36,36,42,60,86,64,53,71,49,77,38,29,21,40,55,44,36,29,49,12,18,6,35,27,46,33,42,46,75,74,66,54,42,65,67,38,34,36,33,33,45,38,61,66,50,76,63,54,56,24,48,53,36,7,27,36,28,53,33,17,19,34,29,43,33,49,60,82,52,47,38,64,45,47,11,52,51,39,40,72,61,53,19,44,36,36,39,31,18,44,24,44,52,45,75,92,38,79,45,75,37,43,61,45,49,50,53,10,36,61,70,33,69,51,59,59,35,33,38,31,38,52,73,71,63,58,43,78,65,77,65,38,82,67,46,84,86,35,48,39,44,34,68,70,50,31,68,69,35,57,53,68,63,84,66,48,82,31,51,19,70,38,56,34,35,39,46,67,42,88,32,94,85,39,55,67,41,40,32,31,31,26,32,47,13,46,46,53,42,19,29,50,44,34,38,36,39,62,42,61,51,67,36,41,30,40,31,61,74,66,47,64,31,37,63,65,26,54,39,50,52,49,15,41,20,47,67,69,20,27,36,41,45,68,26,52,44,64,53,34,97,43,68,31,36,58,48,48,51,31,33,78,68,48,30,22,30,47,27,42,38,44,67,58,50,48,59,48,56,70,75,38,73,69,55,54,61,95,44,58,50,79,51,38,58,34,33,33,32,38,85,58,81,53,54,57,67,54,44,49,46,45,33,46,68,62,27,61,69,69,16,52,74,35,28,38,42,62,41,72,53,38,50,43,56,48,24,31,28,46,69,67,47,68,38,39,49,64,38,26,32,39,56,21,86,39,40,32,56,48,22,18,43,97,85,64,46,80,32,43,90,67,54,36,76,22,40,28,29,29,68,53,70,52,62,23,43,37,69,37,32,72,90,31,60,66,62,36,40,59,69,29,41,59,90,37,88,79,27,39,47,71,49,29,26,23,32,21,45,94,86,60,43,26,39,74,42,43,47,49,87,57,38,32,50,34,64,87,38,72,43,36,27,43,56,52,16,50,50,44,36,68,36,86,50,29,61,45,48,49,43,29,58,33,84,30,92,87,36,54,23,31,30,33,30,40,33,22,58,29,88,92,48,74,92,44,72,64,54,42,50,50,49,28,46,45,28,17,68,74,71,33,70,76,52,26,38,76,39,71,28,68,33,90,54,70,38,17,31,75,86,62,42,70,42,57,66,44,55,26,17,48,74,70,69,46,83,61,68,62,60,50,55,39,63,37,63,67,23,53,55,44,50,49,70,45,103,124,76,80,65,58,56,77,38,77,74,44,70,62,51,70,68,57,34,69,68,30,50,48,44,50,50,26,62,74,69,74,41,89,47,67,68,54,45,46,41,49,17,37,29,77,33,88,94,43,94,50,44,9,35,55,50,41,64,49,49,44,38,66,74,65,63,58,72,56,82,36,70,47,79,42,59,67,45,52,87,73,34,70,80,50,54,38,48,27,48,75,12,19,30,36,51,28,47,52,37,28,47,62,38,29,33,78,81,28,44,49,22,45,22,35,39,32,42,36,35,41,61,87,65,53,71,49,75,39,29,21,39,56,44,37,29,49,12,18,6,35,26,47,34,42,46,74,74,66,53,43,65,67,38,34,36,31,34,45,40,60,66,50,78,64,53,55,24,47,54,36,8,28,35,27,54,33,16,20,33,30,43,32,48,60,83,52,46,37,66,44,48,12,52,52,40,40,74,62,53,18,46,35,35,41,30,18,44,25,44,55,46,72,91,38,80,46,73,37,42,59,46,48,53,53,10,37,62,72,35,67,52,58,59,35,34,36,33,38,54,72,71,65,57,43,78,64,77,65,38,80,68,47,85,87,35,46,41,43,35,68,69,51,30,67,68,35,53,53,68,64,82,66,49,82,30,51,19,71,38,56,34,34,38,47,68,42,87,33,94,85,38,55,67,41,39,29,29,30,27,32,46,13,46,47,52,44,19,29,49,45,33,38,36,40,61,43,59,49,66,36,40,29,41,32,58,74,66,46,63,32,38,63,64,25,55,37,50,52,50,15,40,20,47,68,67,20,26,34,42,44,67,25,51,45,63,54,34,98,43,67,31,35,58,48,48,50,32,32,78,68,49,30,22,30,45,28,40,39,46,68,58,49,49,59,49,55,70,75,39,73,69,52,54,62,95,44,60,51,80,50,38,57,36,33,32,30,40,85,59,82,54,54,57,67,56,44,50,45,46,32,45,68,62,26,62,70,69,14,52,72,34,29,38,44,60,42,72,52,38,51,45,55,49,24,32,27,46,70,67,46,67,38,39,50,63,37,25,34,38,55,19,83,39,39,32,56,49,22,17,45,96,85,64,47,79,33,43,90,67,52,36,75,21,40,29,29,29,69,53,70,52,61,22,43,37,70,37,31,72,92,32,60,67,62,35,40,59,69,29,40,60,90,36,89,79,28,39,47,72,49,29,27,23,32,20,45,95,86,59,42,25,40,73,43,44,47,50,86,56,38,30,50,34,64,86,39,72,43,35,28,43,58,52,16,50,49,41,38,68,36,86,51,30,63,43,47,49,42,27,57,33,85,29,90,88,35,54,23,32,30,33,30,40,32,23,56,29,87,92,48,74,93,43,73,65,54,40,50,49,50,28,46,45,28,16,68,72,71,33,69,76,51,25,37,75,39,70,27,70,34,90,55,70,37,16,31,76,86,63,41,69,42,55,66,44,53,26,16,48,74,68,67,45,83,61,68,60,60,52,56,39,64,37,65,67,23,53,55,46,51,49,70,45,102

Sequence (1330 aa):
MTGEYIDEVAYEPSREFVESTNVWEFMQTYDIDDYDELIERTTSDVDGVEESGVEWFWDELVDYLDIEFYEDYDRVRNDEQGPQFSEWYPGGELNIAHNTVDRWADVEEPTRNSVACIWEGEDGNVREVTYHELARQSNKVANYLESVGIETGDTVGLYMPMVPEVISILYGCFKVGAIAVPIFSGFGVDATATRIADAECSVLFTGDGFYRRGGKITLKGAADEAIDEAGHVEHTVTFQRLGHEPESDMPWDDARDETWADAVATQDDEYETKSLDADQESMLLYSSGTTGKPKGIVHTHAGVQLQCAKELYFGFDLKPADRFFWVSDIGWMMGPWTLIGVHSFGGTMFMYEGAPDHPEPDRFWELIDRHELTQFGISPTAIRALRKHGDEWLEGHDLSSLRILGSTGEPWDPESWQWFLENVGRGEAPIINISGGTEICGCFLMPMPINDLKPCTLGGPGLGMDIDIVDSAGESVADENERGFLVARDSCPSMTKSLWSGDERYLEEYWSSWDDLWDHGDWAQQDEDGFWFLHGRADDALNVAGRKVGPAEVEGALIDHPAVNQAAAVGAPDETTGTAVVAYVILEDEETESDGLRDELRAQVGEEHGKPFRPREILFVDEFPKTQSGKIIRRAIEATYTGEDLGDMSSIENPGALEALDEARMTGEYIDEVAYEPSREFVESTNVWEFMQTYDIDDYDELIERTTSDVDGVEESGVEWFWDELVDYLDIEFYEDYDRVRNDEQGPQFSEWYPGGELNIAHNTVDRWADVEEPTRNSVACIWEGEDGNVREVTYHELARQSNKVANYLESVGIETGDTVGLYMPMVPEVISILYGCFKVGAIAVPIFSGFGVDATATRIADAECSVLFTGDGFYRRGGKITLKGAADEAIDEAGHVEHTVTFQRLGHEPESDMPWDDARDETWADAVATQDDEYETKSLDADQESMLLYSSGTTGKPKGIVHTHAGVQLQCAKELYFGFDLKPADRFFWVSDIGWMMGPWTLIGVHSFGGTMFMYEGAPDHPEPDRFWELIDRHELTQFGISPTAIRALRKHGDEWLEGHDLSSLRILGSTGEPWDPESWQWFLENVGRGEAPIINISGGTEICGCFLMPMPINDLKPCTLGGPGLGMDIDIVDSAGESVADENERGFLVARDSCPSMTKSLWSGDERYLEEYWSSWDDLWDHGDWAQQDEDGFWFLHGRADDALNVAGRKVGPAEVEGALIDHPAVNQAAAVGAPDETTGTAVVAYVILEDEETESDGLRDELRAQVGEEHGKPFRPREILFVDEFPKTQSGKIIRRAIEATYTGEDLGDMSSIENPGALEALDEAR

Nearest PDB structures (foldseek):
  2p2q-assembly1_A  TM=7.942E-01  e=2.306E-73  Salmonella enterica subsp. enterica serovar Typhimurium
  2p20-assembly2_B  TM=7.911E-01  e=3.744E-73  Salmonella enterica subsp. enterica serovar Typhimurium
  2p20-assembly1_A  TM=7.853E-01  e=3.122E-73  Salmonella enterica subsp. enterica serovar Typhimurium
  2p2m-assembly1_A  TM=7.890E-01  e=5.067E-72  Salmonella enterica subsp. enterica serovar Typhimurium
  5jrh-assembly1_A  TM=7.548E-01  e=1.337E-74  Salmonella enterica subsp. enterica serovar Typhimurium str. LT2

InterPro domains:
  IPR000873 AMP-dependent synthetase/ligase domain [PF00501] (111-491)
  IPR020845 AMP-binding, conserved site [PS00455] (284-295)
  IPR025110 AMP-binding enzyme, C-terminal domain [PF13193] (553-631)
  IPR032387 Acetyl-coenzyme A synthetase, N-terminal domain [PF16177] (54-99)
  IPR042099 ANL, N-terminal domain [G3DSA:3.40.50.12780] (34-539)
  IPR045851 AMP-binding enzyme domain superfamily [G3DSA:3.30.300.30] (540-665)

Radius of gyration: 36.7 Å; Cα contacts (8 Å, |Δi|>4): 3134; chains: 2; bounding box: 63×119×87 Å

pLDDT: mean 91.79, std 10.13, range [26.48, 98.94]

Organism: NCBI:txid1227490